Protein AF-0000000068878124 (afdb_homodimer)

InterPro domains:
  IPR001138 Zn(2)Cys(6) fungal-type DNA-binding domain [PF00172] (10-44)
  IPR001138 Zn(2)Cys(6) fungal-type DNA-binding domain [PS00463] (10-38)
  IPR001138 Zn(2)Cys(6) fungal-type DNA-binding domain [PS50048] (10-40)
  IPR001138 Zn(2)Cys(6) fungal-type DNA-binding domain [SM00066] (5-49)
  IPR001138 Zn(2)Cys(6) fungal-type DNA-binding domain [cd00067] (6-41)
  IPR007219 Xylanolytic transcriptional activator, regulatory domain [PF04082] (143-308)
  IPR007219 Xylanolytic transcriptional activator, regulatory domain [SM00906] (242-328)
  IPR036864 Zn(2)-C6 fungal-type DNA-binding domain superfamily [G3DSA:4.10.240.10] (4-53)
  IPR036864 Zn(2)-C6 fungal-type DNA-binding domain superfamily [SSF57701] (7-46)
  IPR050815 Transcription factor, fungi [PTHR47338] (10-544)

Nearest PDB structures (foldseek):
  3zpj-assembly1_A  TM=2.742E-01  e=6.594E+00  Thermococcus onnurineus NA1
  6zp4-assembly1_C  TM=2.688E-01  e=5.419E+00  Homo sapiens
  7sqc-assembly1_P3  TM=1.614E-01  e=4.453E+00  Chlamydomonas reinhardtii
  3zpj-assembly1_A  TM=2.747E-01  e=4.722E+00  Thermococcus onnurineus NA1
  5mk2-assembly1_A  TM=2.078E-01  e=2.146E+00  Homo sapiens

Sequence (1204 aa):
MSFPAKSKDVCSGCRARKKKCNGTRPACTPCLKRGGICVYTPPPTNVQLTFAGDGWFAAEDLDAVLTDVPGWPASGLASGQLPGNASVPPVAFTEAPSWFELGPDIVPMTETIQGLPTPENASPKSDSEPAVPSLDVILDLVDVFFERFYPNLPILHKRQLVSRLQACGADGISPALLFAVLTVAASGHPSAPIRANQTHWRSLARDALRKSLPTEEQPLQTLQAAVLLVFAALQQGDYPVTWMLLGEAWRKAAVIGYHQVDARDNETLVQYLGSVRGLDGPVQREECRRVVWAFFILDRGLCYPIGMVHAVDERCLVVHFPMSEDCFQGLLAEQTAVDGPALMYTNDLDRLIARVREHGRHAGACTMLHYVLLAYVLLGRVTEQVYMQDADEERPAALDALIEQLVQIRLLLPGCASDVSLAKPGDVPYVVWLSAVLSVSTIFLHHRALRCDDDAAVVAAQWPHAVRAARNTVQLLRDASRAGPASSFMLAHTTAALFVSTRVLIMEYLCPGAGHHHHQPSADARRDTALRSDLQVLAAFSMQAHSSLGLMGKRFLIGFKFHIRMREEDVRAGKDYGARGLLKRCGDWAVADDGQGIVIPEMSFPAKSKDVCSGCRARKKKCNGTRPACTPCLKRGGICVYTPPPTNVQLTFAGDGWFAAEDLDAVLTDVPGWPASGLASGQLPGNASVPPVAFTEAPSWFELGPDIVPMTETIQGLPTPENASPKSDSEPAVPSLDVILDLVDVFFERFYPNLPILHKRQLVSRLQACGADGISPALLFAVLTVAASGHPSAPIRANQTHWRSLARDALRKSLPTEEQPLQTLQAAVLLVFAALQQGDYPVTWMLLGEAWRKAAVIGYHQVDARDNETLVQYLGSVRGLDGPVQREECRRVVWAFFILDRGLCYPIGMVHAVDERCLVVHFPMSEDCFQGLLAEQTAVDGPALMYTNDLDRLIARVREHGRHAGACTMLHYVLLAYVLLGRVTEQVYMQDADEERPAALDALIEQLVQIRLLLPGCASDVSLAKPGDVPYVVWLSAVLSVSTIFLHHRALRCDDDAAVVAAQWPHAVRAARNTVQLLRDASRAGPASSFMLAHTTAALFVSTRVLIMEYLCPGAGHHHHQPSADARRDTALRSDLQVLAAFSMQAHSSLGLMGKRFLIGFKFHIRMREEDVRAGKDYGARGLLKRCGDWAVADDGQGIVIPE

Structure (mmCIF, N/CA/C/O backbone):
data_AF-0000000068878124-model_v1
#
loop_
_entity.id
_entity.type
_entity.pdbx_description
1 polymer 'MFS transporter, putative'
#
loop_
_atom_site.group_PDB
_atom_site.id
_atom_site.type_symbol
_atom_site.label_atom_id
_atom_site.label_alt_id
_atom_site.label_comp_id
_atom_site.label_asym_id
_atom_site.label_entity_id
_atom_site.label_seq_id
_atom_site.pdbx_PDB_ins_code
_atom_site.Cartn_x
_atom_site.Cartn_y
_atom_site.Cartn_z
_atom_site.occupancy
_atom_site.B_iso_or_equiv
_atom_site.auth_seq_id
_atom_site.auth_comp_id
_atom_site.auth_asym_id
_atom_site.auth_atom_id
_atom_site.pdbx_PDB_model_num
ATOM 1 N N . MET A 1 1 ? -62.312 4.527 -27 1 24.05 1 MET A N 1
ATOM 2 C CA . MET A 1 1 ? -62.062 5.422 -25.875 1 24.05 1 MET A CA 1
ATOM 3 C C . MET A 1 1 ? -61 4.836 -24.938 1 24.05 1 MET A C 1
ATOM 5 O O . MET A 1 1 ? -61.25 3.807 -24.312 1 24.05 1 MET A O 1
ATOM 9 N N . SER A 1 2 ? -59.844 4.816 -25.328 1 31.33 2 SER A N 1
ATOM 10 C CA . SER A 1 2 ? -58.781 4.078 -24.641 1 31.33 2 SER A CA 1
ATOM 11 C C . SER A 1 2 ? -58.594 4.539 -23.203 1 31.33 2 SER A C 1
ATOM 13 O O . SER A 1 2 ? -58.531 5.742 -22.938 1 31.33 2 SER A O 1
ATOM 15 N N . PHE A 1 3 ? -59.156 3.795 -22.266 1 38.03 3 PHE A N 1
ATOM 16 C CA . PHE A 1 3 ? -59.281 4.105 -20.859 1 38.03 3 PHE A CA 1
ATOM 17 C C . PHE A 1 3 ? -57.906 4.309 -20.234 1 38.03 3 PHE A C 1
ATOM 19 O O . PHE A 1 3 ? -56.938 3.584 -20.547 1 38.03 3 PHE A O 1
ATOM 26 N N . PRO A 1 4 ? -57.656 5.535 -19.703 1 47.31 4 PRO A N 1
ATOM 27 C CA . PRO A 1 4 ? -56.406 5.875 -19.031 1 47.31 4 PRO A CA 1
ATOM 28 C C . PRO A 1 4 ? -56.031 4.879 -17.953 1 47.31 4 PRO A C 1
ATOM 30 O O . PRO A 1 4 ? -56.906 4.285 -17.312 1 47.31 4 PRO A O 1
ATOM 33 N N . ALA A 1 5 ? -54.938 4.32 -18.031 1 50.12 5 ALA A N 1
ATOM 34 C CA . ALA A 1 5 ? -54.5 3.342 -17.047 1 50.12 5 ALA A CA 1
ATOM 35 C C . ALA A 1 5 ? -54.719 3.842 -15.625 1 50.12 5 ALA A C 1
ATOM 37 O O . ALA A 1 5 ? -54.75 5.051 -15.375 1 50.12 5 ALA A O 1
ATOM 38 N N . LYS A 1 6 ? -55.125 2.965 -14.711 1 53.81 6 LYS A N 1
ATOM 39 C CA . LYS A 1 6 ? -55.281 3.266 -13.289 1 53.81 6 LYS A CA 1
ATOM 40 C C . LYS A 1 6 ? -53.969 3.797 -12.719 1 53.81 6 LYS A C 1
ATOM 42 O O . LYS A 1 6 ? -52.875 3.486 -13.227 1 53.81 6 LYS A O 1
ATOM 47 N N . SER A 1 7 ? -53.875 4.68 -11.492 1 56.16 7 SER A N 1
ATOM 48 C CA . SER A 1 7 ? -52.75 5.406 -10.914 1 56.16 7 SER A CA 1
ATOM 49 C C . SER A 1 7 ? -51.625 4.457 -10.523 1 56.16 7 SER A C 1
ATOM 51 O O . SER A 1 7 ? -50.438 4.824 -10.57 1 56.16 7 SER A O 1
ATOM 53 N N . LYS A 1 8 ? -51.906 3.191 -10.195 1 58.09 8 LYS A N 1
ATOM 54 C CA . LYS A 1 8 ? -50.906 2.215 -9.719 1 58.09 8 LYS A CA 1
ATOM 55 C C . LYS A 1 8 ? -50.156 1.597 -10.883 1 58.09 8 LYS A C 1
ATOM 57 O O . LYS A 1 8 ? -49.062 1.047 -10.695 1 58.09 8 LYS A O 1
ATOM 62 N N . ASP A 1 9 ? -50.688 1.527 -12.062 1 64.38 9 ASP A N 1
ATOM 63 C CA . ASP A 1 9 ? -50.125 0.855 -13.234 1 64.38 9 ASP A CA 1
ATOM 64 C C . ASP A 1 9 ? -49.5 1.859 -14.195 1 64.38 9 ASP A C 1
ATOM 66 O O . ASP A 1 9 ? -49.312 1.567 -15.375 1 64.38 9 ASP A O 1
ATOM 70 N N . VAL A 1 10 ? -49.375 3.041 -13.773 1 70.94 10 VAL A N 1
ATOM 71 C CA . VAL A 1 10 ? -48.688 4.086 -14.555 1 70.94 10 VAL A CA 1
ATOM 72 C C . VAL A 1 10 ? -47.188 3.967 -14.398 1 70.94 10 VAL A C 1
ATOM 74 O O . VAL A 1 10 ? -46.688 3.842 -13.281 1 70.94 10 VAL A O 1
ATOM 77 N N . CYS A 1 11 ? -46.469 3.805 -15.555 1 66 11 CYS A N 1
ATOM 78 C CA . CYS A 1 11 ? -45.031 3.643 -15.531 1 66 11 CYS A CA 1
ATOM 79 C C . CYS A 1 11 ? -44.344 4.898 -15 1 66 11 CYS A C 1
ATOM 81 O O . CYS A 1 11 ? -44.906 5.996 -15.078 1 66 11 CYS A O 1
ATOM 83 N N . SER A 1 12 ? -43.219 4.875 -14.398 1 69.12 12 SER A N 1
ATOM 84 C CA . SER A 1 12 ? -42.5 6 -13.805 1 69.12 12 SER A CA 1
ATOM 85 C C . SER A 1 12 ? -42.125 7.051 -14.852 1 69.12 12 SER A C 1
ATOM 87 O O . SER A 1 12 ? -42.031 8.242 -14.547 1 69.12 12 SER A O 1
ATOM 89 N N . GLY A 1 13 ? -42.031 6.77 -16.062 1 68.94 13 GLY A N 1
ATOM 90 C CA . GLY A 1 13 ? -41.75 7.707 -17.156 1 68.94 13 GLY A CA 1
ATOM 91 C C . GLY A 1 13 ? -42.938 8.602 -17.469 1 68.94 13 GLY A C 1
ATOM 92 O O . GLY A 1 13 ? -42.781 9.82 -17.609 1 68.94 13 GLY A O 1
ATOM 93 N N . CYS A 1 14 ? -44 7.973 -17.547 1 71.69 14 CYS A N 1
ATOM 94 C CA . CYS A 1 14 ? -45.219 8.719 -17.844 1 71.69 14 CYS A CA 1
ATOM 95 C C . CYS A 1 14 ? -45.688 9.516 -16.625 1 71.69 14 CYS A C 1
ATOM 97 O O . CYS A 1 14 ? -46.188 10.625 -16.766 1 71.69 14 CYS A O 1
ATOM 99 N N . ARG A 1 15 ? -45.406 8.984 -15.43 1 70.56 15 ARG A N 1
ATOM 100 C CA . ARG A 1 15 ? -45.75 9.664 -14.18 1 70.56 15 ARG A CA 1
ATOM 101 C C . ARG A 1 15 ? -44.938 10.953 -14.023 1 70.56 15 ARG A C 1
ATOM 103 O O . ARG A 1 15 ? -45.5 11.984 -13.625 1 70.56 15 ARG A O 1
ATOM 110 N N . ALA A 1 16 ? -43.719 11.008 -14.422 1 65.38 16 ALA A N 1
ATOM 111 C CA . ALA A 1 16 ? -42.812 12.141 -14.289 1 65.38 16 ALA A CA 1
ATOM 112 C C . ALA A 1 16 ? -43.156 13.242 -15.289 1 65.38 16 ALA A C 1
ATOM 114 O O . ALA A 1 16 ? -42.969 14.43 -15.008 1 65.38 16 ALA A O 1
ATOM 115 N N . ARG A 1 17 ? -43.75 12.883 -16.328 1 69.06 17 ARG A N 1
ATOM 116 C CA . ARG A 1 17 ? -44.062 13.852 -17.375 1 69.06 17 ARG A CA 1
ATOM 117 C C . ARG A 1 17 ? -45.531 14.164 -17.422 1 69.06 17 ARG A C 1
ATOM 119 O O . ARG A 1 17 ? -46 14.891 -18.297 1 69.06 17 ARG A O 1
ATOM 126 N N . LYS A 1 18 ? -46.219 13.734 -16.453 1 69.25 18 LYS A N 1
ATOM 127 C CA . LYS A 1 18 ? -47.656 13.953 -16.297 1 69.25 18 LYS A CA 1
ATOM 128 C C . LYS A 1 18 ? -48.406 13.617 -17.578 1 69.25 18 LYS A C 1
ATOM 130 O O . LYS A 1 18 ? -49.281 14.352 -18 1 69.25 18 LYS A O 1
ATOM 135 N N . LYS A 1 19 ? -47.875 12.641 -18.297 1 71.69 19 LYS A N 1
ATOM 136 C CA . LYS A 1 19 ? -48.562 12.195 -19.5 1 71.69 19 LYS A CA 1
ATOM 137 C C . LYS A 1 19 ? -49.406 10.961 -19.219 1 71.69 19 LYS A C 1
ATOM 139 O O . LYS A 1 19 ? -49.125 10.211 -18.281 1 71.69 19 LYS A O 1
ATOM 144 N N . LYS A 1 20 ? -50.375 10.758 -19.938 1 72.25 20 LYS A N 1
ATOM 145 C CA . LYS A 1 20 ? -51.344 9.656 -19.797 1 72.25 20 LYS A CA 1
ATOM 146 C C . LYS A 1 20 ? -50.688 8.328 -20.188 1 72.25 20 LYS A C 1
ATOM 148 O O . LYS A 1 20 ? -50.406 8.109 -21.375 1 72.25 20 LYS A O 1
ATOM 153 N N . CYS A 1 21 ? -50.312 7.535 -19.234 1 68.31 21 CYS A N 1
ATOM 154 C CA . CYS A 1 21 ? -49.75 6.203 -19.422 1 68.31 21 CYS A CA 1
ATOM 155 C C . CYS A 1 21 ? -50.844 5.191 -19.766 1 68.31 21 CYS A C 1
ATOM 157 O O . CYS A 1 21 ? -51.969 5.266 -19.219 1 68.31 21 CYS A O 1
ATOM 159 N N . ASN A 1 22 ? -50.75 4.383 -20.75 1 72 22 ASN A N 1
ATOM 160 C CA . ASN A 1 22 ? -51.75 3.365 -21.094 1 72 22 ASN A CA 1
ATOM 161 C C . ASN A 1 22 ? -51.5 2.064 -20.328 1 72 22 ASN A C 1
ATOM 163 O O . ASN A 1 22 ? -52.188 1.07 -20.547 1 72 22 ASN A O 1
ATOM 167 N N . GLY A 1 23 ? -50.531 1.997 -19.406 1 65.31 23 GLY A N 1
ATOM 168 C CA . GLY A 1 23 ? -50.281 0.879 -18.5 1 65.31 23 GLY A CA 1
ATOM 169 C C . GLY A 1 23 ? -49.875 -0.389 -19.219 1 65.31 23 GLY A C 1
ATOM 170 O O . GLY A 1 23 ? -49.875 -1.474 -18.625 1 65.31 23 GLY A O 1
ATOM 171 N N . THR A 1 24 ? -49.656 -0.294 -20.547 1 71 24 THR A N 1
ATOM 172 C CA . THR A 1 24 ? -49.281 -1.515 -21.25 1 71 24 THR A CA 1
ATOM 173 C C . THR A 1 24 ? -47.875 -1.941 -20.906 1 71 24 THR A C 1
ATOM 175 O O . THR A 1 24 ? -46.969 -1.099 -20.734 1 71 24 THR A O 1
ATOM 178 N N . ARG A 1 25 ? -47.594 -3.227 -20.469 1 64.88 25 ARG A N 1
ATOM 179 C CA . ARG A 1 25 ? -46.312 -3.871 -20.203 1 64.88 25 ARG A CA 1
ATOM 180 C C . ARG A 1 25 ? -45.812 -4.602 -21.453 1 64.88 25 ARG A C 1
ATOM 182 O O . ARG A 1 25 ? -46.594 -5.113 -22.25 1 64.88 25 ARG A O 1
ATOM 189 N N . PRO A 1 26 ? -44.438 -4.617 -21.688 1 57.5 26 PRO A N 1
ATOM 190 C CA . PRO A 1 26 ? -43.438 -4.129 -20.75 1 57.5 26 PRO A CA 1
ATOM 191 C C . PRO A 1 26 ? -43.188 -2.625 -20.859 1 57.5 26 PRO A C 1
ATOM 193 O O . PRO A 1 26 ? -42.594 -2.023 -19.953 1 57.5 26 PRO A O 1
ATOM 196 N N . ALA A 1 27 ? -43.594 -1.981 -22 1 66.31 27 ALA A N 1
ATOM 197 C CA . ALA A 1 27 ? -43.469 -0.532 -22.141 1 66.31 27 ALA A CA 1
ATOM 198 C C . ALA A 1 27 ? -44.812 0.082 -22.562 1 66.31 27 ALA A C 1
ATOM 200 O O . ALA A 1 27 ? -45.5 -0.46 -23.438 1 66.31 27 ALA A O 1
ATOM 201 N N . CYS A 1 28 ? -45.094 1.079 -21.906 1 68.81 28 CYS A N 1
ATOM 202 C CA . CYS A 1 28 ? -46.344 1.742 -22.297 1 68.81 28 CYS A CA 1
ATOM 203 C C . CYS A 1 28 ? -46.156 2.465 -23.641 1 68.81 28 CYS A C 1
ATOM 205 O O . CYS A 1 28 ? -45.031 2.779 -24.031 1 68.81 28 CYS A O 1
ATOM 207 N N . THR A 1 29 ? -47.219 2.615 -24.469 1 72.12 29 THR A N 1
ATOM 208 C CA . THR A 1 29 ? -47.219 3.166 -25.812 1 72.12 29 THR A CA 1
ATOM 209 C C . THR A 1 29 ? -46.594 4.555 -25.828 1 72.12 29 THR A C 1
ATOM 211 O O . THR A 1 29 ? -45.812 4.883 -26.719 1 72.12 29 THR A O 1
ATOM 214 N N . PRO A 1 30 ? -46.875 5.395 -24.859 1 71.69 30 PRO A N 1
ATOM 215 C CA . PRO A 1 30 ? -46.188 6.695 -24.938 1 71.69 30 PRO A CA 1
ATOM 216 C C . PRO A 1 30 ? -44.688 6.609 -24.641 1 71.69 30 PRO A C 1
ATOM 218 O O . PRO A 1 30 ? -43.906 7.348 -25.234 1 71.69 30 PRO A O 1
ATOM 221 N N . CYS A 1 31 ? -44.312 5.82 -23.797 1 66.06 31 CYS A N 1
ATOM 222 C CA . CYS A 1 31 ? -42.906 5.617 -23.547 1 66.06 31 CYS A CA 1
ATOM 223 C C . CYS A 1 31 ? -42.219 4.918 -24.734 1 66.06 31 CYS A C 1
ATOM 225 O O . CYS A 1 31 ? -41.094 5.25 -25.094 1 66.06 31 CYS A O 1
ATOM 227 N N . LEU A 1 32 ? -42.812 4.039 -25.375 1 69.06 32 LEU A N 1
ATOM 228 C CA . LEU A 1 32 ? -42.344 3.363 -26.562 1 69.06 32 LEU A CA 1
ATOM 229 C C . LEU A 1 32 ? -42.188 4.344 -27.734 1 69.06 32 LEU A C 1
ATOM 231 O O . LEU A 1 32 ? -41.219 4.293 -28.484 1 69.06 32 LEU A O 1
ATOM 235 N N . LYS A 1 33 ? -43.188 5.137 -27.953 1 68.69 33 LYS A N 1
ATOM 236 C CA . LYS A 1 33 ? -43.125 6.094 -29.062 1 68.69 33 LYS A CA 1
ATOM 237 C C . LYS A 1 33 ? -42.031 7.121 -28.844 1 68.69 33 LYS A C 1
ATOM 239 O O . LYS A 1 33 ? -41.438 7.605 -29.812 1 68.69 33 LYS A O 1
ATOM 244 N N . ARG A 1 34 ? -41.75 7.367 -27.609 1 61.72 34 ARG A N 1
ATOM 245 C CA . ARG A 1 34 ? -40.75 8.398 -27.344 1 61.72 34 ARG A CA 1
ATOM 246 C C . ARG A 1 34 ? -39.406 7.777 -27.016 1 61.72 34 ARG A C 1
ATOM 248 O O . ARG A 1 34 ? -38.375 8.477 -27 1 61.72 34 ARG A O 1
ATOM 255 N N . GLY A 1 35 ? -39.094 6.492 -27.047 1 55.75 35 GLY A N 1
ATOM 256 C CA . GLY A 1 35 ? -37.906 5.707 -26.797 1 55.75 35 GLY A CA 1
ATOM 257 C C . GLY A 1 35 ? -37.406 5.828 -25.359 1 55.75 35 GLY A C 1
ATOM 258 O O . GLY A 1 35 ? -36.219 5.703 -25.109 1 55.75 35 GLY A O 1
ATOM 259 N N . GLY A 1 36 ? -38.281 6.16 -24.438 1 50.34 36 GLY A N 1
ATOM 260 C CA . GLY A 1 36 ? -37.875 6.375 -23.062 1 50.34 36 GLY A CA 1
ATOM 261 C C . GLY A 1 36 ? -38.062 5.145 -22.188 1 50.34 36 GLY A C 1
ATOM 262 O O . GLY A 1 36 ? -38.594 4.133 -22.641 1 50.34 36 GLY A O 1
ATOM 263 N N . ILE A 1 37 ? -37.469 5.129 -20.938 1 53.78 37 ILE A N 1
ATOM 264 C CA . ILE A 1 37 ? -37.5 4.008 -20 1 53.78 37 ILE A CA 1
ATOM 265 C C . ILE A 1 37 ? -38.844 3.963 -19.297 1 53.78 37 ILE A C 1
ATOM 267 O O . ILE A 1 37 ? -39.281 4.965 -18.719 1 53.78 37 ILE A O 1
ATOM 271 N N . CYS A 1 38 ? -39.625 2.895 -19.531 1 56.88 38 CYS A N 1
ATOM 272 C CA . CYS A 1 38 ? -40.906 2.537 -18.922 1 56.88 38 CYS A CA 1
ATOM 273 C C . CYS A 1 38 ? -40.688 1.574 -17.766 1 56.88 38 CYS A C 1
ATOM 275 O O . CYS A 1 38 ? -40.375 0.403 -17.969 1 56.88 38 CYS A O 1
ATOM 277 N N . VAL A 1 39 ? -40.469 2.041 -16.516 1 59.91 39 VAL A N 1
ATOM 278 C CA . VAL A 1 39 ? -40.25 1.175 -15.367 1 59.91 39 VAL A CA 1
ATOM 279 C C . VAL A 1 39 ? -41.469 1.205 -14.453 1 59.91 39 VAL A C 1
ATOM 281 O O . VAL A 1 39 ? -42.031 2.27 -14.203 1 59.91 39 VAL A O 1
ATOM 284 N N . TYR A 1 40 ? -41.938 -0.047 -14.094 1 51.84 40 TYR A N 1
ATOM 285 C CA . TYR A 1 40 ? -43.031 -0.219 -13.156 1 51.84 40 TYR A CA 1
ATOM 286 C C . TYR A 1 40 ? -42.531 -0.591 -11.773 1 51.84 40 TYR A C 1
ATOM 288 O O . TYR A 1 40 ? -41.594 -1.411 -11.641 1 51.84 40 TYR A O 1
ATOM 296 N N . THR A 1 41 ? -42.625 0.099 -10.594 1 42.09 41 THR A N 1
ATOM 297 C CA . THR A 1 41 ? -42.188 -0.102 -9.219 1 42.09 41 THR A CA 1
ATOM 298 C C . THR A 1 41 ? -42.906 -1.3 -8.594 1 42.09 41 THR A C 1
ATOM 300 O O . THR A 1 41 ? -44.125 -1.358 -8.578 1 42.09 41 THR A O 1
ATOM 303 N N . PRO A 1 42 ? -42.062 -2.527 -8.227 1 37.75 42 PRO A N 1
ATOM 304 C CA . PRO A 1 42 ? -42.75 -3.607 -7.516 1 37.75 42 PRO A CA 1
ATOM 305 C C . PRO A 1 42 ? -43.156 -3.211 -6.102 1 37.75 42 PRO A C 1
ATOM 307 O O . PRO A 1 42 ? -42.594 -2.293 -5.516 1 37.75 42 PRO A O 1
ATOM 310 N N . PRO A 1 43 ? -44.156 -3.895 -5.398 1 28.94 43 PRO A N 1
ATOM 311 C CA . PRO A 1 43 ? -44.656 -3.621 -4.047 1 28.94 43 PRO A CA 1
ATOM 312 C C . PRO A 1 43 ? -43.688 -4.031 -2.957 1 28.94 43 PRO A C 1
ATOM 314 O O . PRO A 1 43 ? -42.844 -4.922 -3.172 1 28.94 43 PRO A O 1
ATOM 317 N N . PRO A 1 44 ? -43.531 -3.316 -1.689 1 26.09 44 PRO A N 1
ATOM 318 C CA . PRO A 1 44 ? -42.688 -3.424 -0.491 1 26.09 44 PRO A CA 1
ATOM 319 C C . PRO A 1 44 ? -42.938 -4.723 0.274 1 26.09 44 PRO A C 1
ATOM 321 O O . PRO A 1 44 ? -44.031 -4.973 0.755 1 26.09 44 PRO A O 1
ATOM 324 N N . THR A 1 45 ? -42.531 -5.988 -0.03 1 22.41 45 THR A N 1
ATOM 325 C CA . THR A 1 45 ? -42.844 -7.109 0.846 1 22.41 45 THR A CA 1
ATOM 326 C C . THR A 1 45 ? -42.125 -6.965 2.188 1 22.41 45 THR A C 1
ATOM 328 O O . THR A 1 45 ? -40.906 -6.766 2.232 1 22.41 45 THR A O 1
ATOM 331 N N . ASN A 1 46 ? -42.781 -6.789 3.445 1 20.12 46 ASN A N 1
ATOM 332 C CA . ASN A 1 46 ? -42.625 -6.625 4.887 1 20.12 46 ASN A CA 1
ATOM 333 C C . ASN A 1 46 ? -41.969 -7.852 5.523 1 20.12 46 ASN A C 1
ATOM 335 O O . ASN A 1 46 ? -42.375 -8.273 6.613 1 20.12 46 ASN A O 1
ATOM 339 N N . VAL A 1 47 ? -41.281 -8.812 5.055 1 22.27 47 VAL A N 1
ATOM 340 C CA . VAL A 1 47 ? -41.094 -9.992 5.895 1 22.27 47 VAL A CA 1
ATOM 341 C C . VAL A 1 47 ? -40.188 -9.656 7.078 1 22.27 47 VAL A C 1
ATOM 343 O O . VAL A 1 47 ? -39.062 -9.219 6.891 1 22.27 47 VAL A O 1
ATOM 346 N N . GLN A 1 48 ? -40.719 -9.516 8.375 1 19.58 48 GLN A N 1
ATOM 347 C CA . GLN A 1 48 ? -40.344 -9.266 9.766 1 19.58 48 GLN A CA 1
ATOM 348 C C . GLN A 1 48 ? -39.375 -10.352 10.273 1 19.58 48 GLN A C 1
ATOM 350 O O . GLN A 1 48 ? -39.812 -11.477 10.523 1 19.58 48 GLN A O 1
ATOM 355 N N . LEU A 1 49 ? -38.188 -10.594 9.789 1 18.64 49 LEU A N 1
ATOM 356 C CA . LEU A 1 49 ? -37.438 -11.688 10.383 1 18.64 49 LEU A CA 1
ATOM 357 C C . LEU A 1 49 ? -37.094 -11.391 11.836 1 18.64 49 LEU A C 1
ATOM 359 O O . LEU A 1 49 ? -36.5 -10.344 12.148 1 18.64 49 LEU A O 1
ATOM 363 N N . THR A 1 50 ? -37.75 -11.953 12.867 1 18.7 50 THR A N 1
ATOM 364 C CA . THR A 1 50 ? -37.719 -11.938 14.328 1 18.7 50 THR A CA 1
ATOM 365 C C . THR A 1 50 ? -36.375 -12.461 14.836 1 18.7 50 THR A C 1
ATOM 367 O O . THR A 1 50 ? -36.031 -13.617 14.578 1 18.7 50 THR A O 1
ATOM 370 N N . PHE A 1 51 ? -35.344 -11.617 14.945 1 18.31 51 PHE A N 1
ATOM 371 C CA . PHE A 1 51 ? -34.031 -11.883 15.5 1 18.31 51 PHE A CA 1
ATOM 372 C C . PHE A 1 51 ? -34.125 -12.312 16.953 1 18.31 51 PHE A C 1
ATOM 374 O O . PHE A 1 51 ? -34.781 -11.633 17.766 1 18.31 51 PHE A O 1
ATOM 381 N N . ALA A 1 52 ? -34 -13.617 17.328 1 18.92 52 ALA A N 1
ATOM 382 C CA . ALA A 1 52 ? -34 -14.297 18.625 1 18.92 52 ALA A CA 1
ATOM 383 C C . ALA A 1 52 ? -32.938 -13.703 19.547 1 18.92 52 ALA A C 1
ATOM 385 O O . ALA A 1 52 ? -31.766 -13.641 19.172 1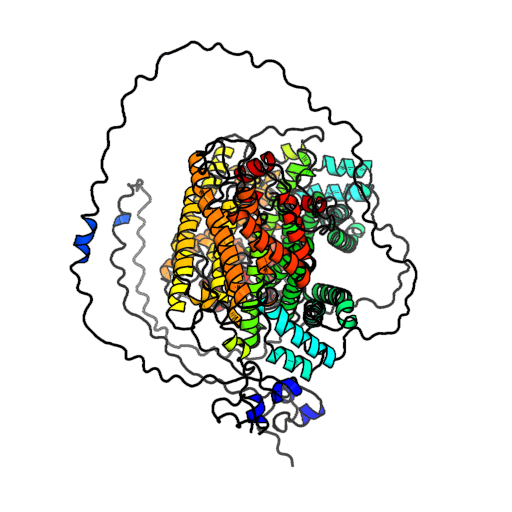 18.92 52 ALA A O 1
ATOM 386 N N . GLY A 1 53 ? -33.188 -12.844 20.672 1 17.09 53 GLY A N 1
ATOM 387 C CA . GLY A 1 53 ? -32.719 -11.922 21.688 1 17.09 53 GLY A CA 1
ATOM 388 C C . GLY A 1 53 ? -31.656 -12.508 22.594 1 17.09 53 GLY A C 1
ATOM 389 O O . GLY A 1 53 ? -30.484 -12.125 22.516 1 17.09 53 GLY A O 1
ATOM 390 N N . ASP A 1 54 ? -31.891 -12.781 24.031 1 18.89 54 ASP A N 1
ATOM 391 C CA . ASP A 1 54 ? -31.547 -12.211 25.328 1 18.89 54 ASP A CA 1
ATOM 392 C C . ASP A 1 54 ? -30.391 -12.961 25.984 1 18.89 54 ASP A C 1
ATOM 394 O O . ASP A 1 54 ? -29.531 -12.359 26.625 1 18.89 54 ASP A O 1
ATOM 398 N N . GLY A 1 55 ? -30.422 -14.273 26.484 1 18.06 55 GLY A N 1
ATOM 399 C CA . GLY A 1 55 ? -30.344 -14.641 27.891 1 18.06 55 GLY A CA 1
ATOM 400 C C . GLY A 1 55 ? -28.922 -14.734 28.406 1 18.06 55 GLY A C 1
ATOM 401 O O . GLY A 1 55 ? -28.641 -14.406 29.562 1 18.06 55 GLY A O 1
ATOM 402 N N . TRP A 1 56 ? -27.906 -15.523 27.969 1 18.97 56 TRP A N 1
ATOM 403 C CA . TRP A 1 56 ? -27.328 -16.406 28.969 1 18.97 56 TRP A CA 1
ATOM 404 C C . TRP A 1 56 ? -26.172 -15.727 29.703 1 18.97 56 TRP A C 1
ATOM 406 O O . TRP A 1 56 ? -25.828 -16.109 30.812 1 18.97 56 TRP A O 1
ATOM 416 N N . PHE A 1 57 ? -25.203 -14.859 29.078 1 18.3 57 PHE A N 1
ATOM 417 C CA . PHE A 1 57 ? -23.891 -15.031 29.688 1 18.3 57 PHE A CA 1
ATOM 418 C C . PHE A 1 57 ? -23.75 -14.164 30.922 1 18.3 57 PHE A C 1
ATOM 420 O O . PHE A 1 57 ? -24.078 -12.977 30.906 1 18.3 57 PHE A O 1
ATOM 427 N N . ALA A 1 58 ? -23.719 -14.703 32.219 1 18.77 58 ALA A N 1
ATOM 428 C CA . ALA A 1 58 ? -23.609 -14.289 33.625 1 18.77 58 ALA A CA 1
ATOM 429 C C . ALA A 1 58 ? -22.297 -13.547 33.844 1 18.77 58 ALA A C 1
ATOM 431 O O . ALA A 1 58 ? -21.219 -14.016 33.469 1 18.77 58 ALA A O 1
ATOM 432 N N . ALA A 1 59 ? -22.234 -12.164 34.125 1 19.72 59 ALA A N 1
ATOM 433 C CA . ALA A 1 59 ? -21.391 -11.008 34.438 1 19.72 59 ALA A CA 1
ATOM 434 C C . ALA A 1 59 ? -20.547 -11.25 35.688 1 19.72 59 ALA A C 1
ATOM 436 O O . ALA A 1 59 ? -19.859 -10.352 36.156 1 19.72 59 ALA A O 1
ATOM 437 N N . GLU A 1 60 ? -20.625 -12.32 36.438 1 20.84 60 GLU A N 1
ATOM 438 C CA . GLU A 1 60 ? -20.25 -12.211 37.844 1 20.84 60 GLU A CA 1
ATOM 439 C C . GLU A 1 60 ? -18.766 -11.859 37.969 1 20.84 60 GLU A C 1
ATOM 441 O O . GLU A 1 60 ? -18.406 -11.023 38.812 1 20.84 60 GLU A O 1
ATOM 446 N N . ASP A 1 61 ? -17.766 -12.625 37.5 1 20.56 61 ASP A N 1
ATOM 447 C CA . ASP A 1 61 ? -16.609 -12.867 38.344 1 20.56 61 ASP A CA 1
ATOM 448 C C . ASP A 1 61 ? -15.547 -11.789 38.156 1 20.56 61 ASP A C 1
ATOM 450 O O . ASP A 1 61 ? -14.391 -11.977 38.531 1 20.56 61 ASP A O 1
ATOM 454 N N . LEU A 1 62 ? -15.852 -10.727 37.344 1 18.56 62 LEU A N 1
ATOM 455 C CA . LEU A 1 62 ? -14.68 -9.938 36.969 1 18.56 62 LEU A CA 1
ATOM 456 C C . LEU A 1 62 ? -14.227 -9.062 38.156 1 18.56 62 LEU A C 1
ATOM 458 O O . LEU A 1 62 ? -13.297 -8.273 38 1 18.56 62 LEU A O 1
ATOM 462 N N . ASP A 1 63 ? -14.867 -8.953 39.281 1 20.59 63 ASP A N 1
ATOM 463 C CA . ASP A 1 63 ? -14.742 -7.867 40.25 1 20.59 63 ASP A CA 1
ATOM 464 C C . ASP A 1 63 ? -13.344 -7.852 40.875 1 20.59 63 ASP A C 1
ATOM 466 O O . ASP A 1 63 ? -12.883 -6.809 41.344 1 20.59 63 ASP A O 1
ATOM 470 N N . ALA A 1 64 ? -12.711 -9.008 41.156 1 21.19 64 ALA A N 1
ATOM 471 C CA . ALA A 1 64 ? -11.875 -9.07 42.344 1 21.19 64 ALA A CA 1
ATOM 472 C C . ALA A 1 64 ? -10.594 -8.258 42.156 1 21.19 64 ALA A C 1
ATOM 474 O O . ALA A 1 64 ? -10.078 -7.691 43.125 1 21.19 64 ALA A O 1
ATOM 475 N N . VAL A 1 65 ? -9.922 -8.375 41 1 20.83 65 VAL A N 1
ATOM 476 C CA . VAL A 1 65 ? -8.484 -8.227 41.219 1 20.83 65 VAL A CA 1
ATOM 477 C C . VAL A 1 65 ? -8.117 -6.746 41.25 1 20.83 65 VAL A C 1
ATOM 479 O O . VAL A 1 65 ? -6.938 -6.395 41.281 1 20.83 65 VAL A O 1
ATOM 482 N N . LEU A 1 66 ? -9.117 -5.746 41.031 1 20.09 66 LEU A N 1
ATOM 483 C CA . LEU A 1 66 ? -8.688 -4.355 40.906 1 20.09 66 LEU A CA 1
ATOM 484 C C . LEU A 1 66 ? -8.172 -3.828 42.25 1 20.09 66 LEU A C 1
ATOM 486 O O . LEU A 1 66 ? -7.98 -2.621 42.406 1 20.09 66 LEU A O 1
ATOM 490 N N . THR A 1 67 ? -8.055 -4.645 43.281 1 19.31 67 THR A N 1
ATOM 491 C CA . THR A 1 67 ? -8.062 -3.98 44.594 1 19.31 67 THR A CA 1
ATOM 492 C C . THR A 1 67 ? -6.852 -3.064 44.719 1 19.31 67 THR A C 1
ATOM 494 O O . THR A 1 67 ? -6.969 -1.955 45.25 1 19.31 67 THR A O 1
ATOM 497 N N . ASP A 1 68 ? -5.566 -3.572 44.656 1 20.78 68 ASP A N 1
ATOM 498 C CA . ASP A 1 68 ? -4.672 -3.166 45.75 1 20.78 68 ASP A CA 1
ATOM 499 C C . ASP A 1 68 ? -3.951 -1.863 45.406 1 20.78 68 ASP A C 1
ATOM 501 O O . ASP A 1 68 ? -2.752 -1.726 45.625 1 20.78 68 ASP A O 1
ATOM 505 N N . VAL A 1 69 ? -4.355 -1.115 44.281 1 19.48 69 VAL A N 1
ATOM 506 C CA . VAL A 1 69 ? -3.357 -0.067 44.094 1 19.48 69 VAL A CA 1
ATOM 507 C C . VAL A 1 69 ? -3.439 0.93 45.25 1 19.48 69 VAL A C 1
ATOM 509 O O . VAL A 1 69 ? -4.527 1.396 45.594 1 19.48 69 VAL A O 1
ATOM 512 N N . PRO A 1 70 ? -2.383 1.214 46 1 19.95 70 PRO A N 1
ATOM 513 C CA . PRO A 1 70 ? -2.242 2.008 47.219 1 19.95 70 PRO A CA 1
ATOM 514 C C . PRO A 1 70 ? -2.775 3.432 47.062 1 19.95 70 PRO A C 1
ATOM 516 O O . PRO A 1 70 ? -2.898 3.928 45.938 1 19.95 70 PRO A O 1
ATOM 519 N N . GLY A 1 71 ? -3.154 4.188 48.188 1 18.97 71 GLY A N 1
ATOM 520 C CA . GLY A 1 71 ? -3.945 5.242 48.781 1 18.97 71 GLY A CA 1
ATOM 521 C C . GLY A 1 71 ? -3.457 6.637 48.438 1 18.97 71 GLY A C 1
ATOM 522 O O . GLY A 1 71 ? -2.326 7.004 48.75 1 18.97 71 GLY A O 1
ATOM 523 N N . TRP A 1 72 ? -3.662 7.172 47.219 1 17.62 72 TRP A N 1
ATOM 524 C CA . TRP A 1 72 ? -3.357 8.594 47.094 1 17.62 72 TRP A CA 1
ATOM 525 C C . TRP A 1 72 ? -4.059 9.398 48.188 1 17.62 72 TRP A C 1
ATOM 527 O O . TRP A 1 72 ? -5.172 9.062 48.594 1 17.62 72 TRP A O 1
ATOM 537 N N . PRO A 1 73 ? -3.441 10.391 48.906 1 17.81 73 PRO A N 1
ATOM 538 C CA . PRO A 1 73 ? -3.918 11.18 50.031 1 17.81 73 PRO A CA 1
ATOM 539 C C . PRO A 1 73 ? -5.121 12.055 49.688 1 17.81 73 PRO A C 1
ATOM 541 O O . PRO A 1 73 ? -5.219 12.555 48.562 1 17.81 73 PRO A O 1
ATOM 544 N N . ALA A 1 74 ? -6.359 11.898 50.344 1 18.16 74 ALA A N 1
ATOM 545 C CA . ALA A 1 74 ? -7.754 12.305 50.469 1 18.16 74 ALA A CA 1
ATOM 546 C C . ALA A 1 74 ? -7.859 13.766 50.906 1 18.16 74 ALA A C 1
ATOM 548 O O . ALA A 1 74 ? -8.93 14.227 51.281 1 18.16 74 ALA A O 1
ATOM 549 N N . SER A 1 75 ? -6.875 14.695 50.781 1 18.11 75 SER A N 1
ATOM 550 C CA . SER A 1 75 ? -7.16 15.773 51.719 1 18.11 75 SER A CA 1
ATOM 551 C C . SER A 1 75 ? -8.562 16.328 51.5 1 18.11 75 SER A C 1
ATOM 553 O O . SER A 1 75 ? -9.211 16.031 50.5 1 18.11 75 SER A O 1
ATOM 555 N N . GLY A 1 76 ? -8.875 17.766 51.625 1 17.7 76 GLY A N 1
ATOM 556 C CA . GLY A 1 76 ? -9.633 18.719 52.406 1 17.7 76 GLY A CA 1
ATOM 557 C C . GLY A 1 76 ? -10.883 19.203 51.688 1 17.7 76 GLY A C 1
ATOM 558 O O . GLY A 1 76 ? -11.547 20.141 52.188 1 17.7 76 GLY A O 1
ATOM 559 N N . LEU A 1 77 ? -11.023 19.125 50.344 1 17.88 77 LEU A N 1
ATOM 560 C CA . LEU A 1 77 ? -11.953 20.172 49.938 1 17.88 77 LEU A CA 1
ATOM 561 C C . LEU A 1 77 ? -13.336 19.922 50.562 1 17.88 77 LEU A C 1
ATOM 563 O O . LEU A 1 77 ? -13.703 18.781 50.812 1 17.88 77 LEU A O 1
ATOM 567 N N . ALA A 1 78 ? -14.203 21.078 50.812 1 19.31 78 ALA A N 1
ATOM 568 C CA . ALA A 1 78 ? -15.297 21.609 51.625 1 19.31 78 ALA A CA 1
ATOM 569 C C . ALA A 1 78 ? -16.641 21 51.188 1 19.31 78 ALA A C 1
ATOM 571 O O . ALA A 1 78 ? -16.844 20.688 50.031 1 19.31 78 ALA A O 1
ATOM 572 N N . SER A 1 79 ? -17.453 20.484 52.062 1 19.39 79 SER A N 1
ATOM 573 C CA . SER A 1 79 ? -18.656 19.703 52.344 1 19.39 79 SER A CA 1
ATOM 574 C C . SER A 1 79 ? -19.906 20.438 51.875 1 19.39 79 SER A C 1
ATOM 576 O O . SER A 1 79 ? -21 20.219 52.375 1 19.39 79 SER A O 1
ATOM 578 N N . GLY A 1 80 ? -19.891 21.5 50.969 1 18.89 80 GLY A N 1
ATOM 579 C CA . GLY A 1 80 ? -21.141 22.266 51.094 1 18.89 80 GLY A CA 1
ATOM 580 C C . GLY A 1 80 ? -22.375 21.438 50.781 1 18.89 80 GLY A C 1
ATOM 581 O O . GLY A 1 80 ? -22.281 20.422 50.094 1 18.89 80 GLY A O 1
ATOM 582 N N . GLN A 1 81 ? -23.5 21.656 51.531 1 18.44 81 GLN A N 1
ATOM 583 C CA . GLN A 1 81 ? -24.812 21.062 51.812 1 18.44 81 GLN A CA 1
ATOM 584 C C . GLN A 1 81 ? -25.734 21.125 50.625 1 18.44 81 GLN A C 1
ATOM 586 O O . GLN A 1 81 ? -26.094 22.219 50.156 1 18.44 81 GLN A O 1
ATOM 591 N N . LEU A 1 82 ? -25.469 20.266 49.625 1 17.91 82 LEU A N 1
ATOM 592 C CA . LEU A 1 82 ? -26.406 20.266 48.5 1 17.91 82 LEU A CA 1
ATOM 593 C C . LEU A 1 82 ? -27.828 20.047 48.969 1 17.91 82 LEU A C 1
ATOM 595 O O . LEU A 1 82 ? -28.109 19.094 49.719 1 17.91 82 LEU A O 1
ATOM 599 N N . PRO A 1 83 ? -28.672 21.125 49.062 1 19.69 83 PRO A N 1
ATOM 600 C CA . PRO A 1 83 ? -30.062 21.047 49.5 1 19.69 83 PRO A CA 1
ATOM 601 C C . PRO A 1 83 ? -30.859 20 48.719 1 19.69 83 PRO A C 1
ATOM 603 O O . PRO A 1 83 ? -30.453 19.578 47.656 1 19.69 83 PRO A O 1
ATOM 606 N N . GLY A 1 84 ? -31.953 19.484 49.375 1 19.03 84 GLY A N 1
ATOM 607 C CA . GLY A 1 84 ? -32.938 18.406 49.281 1 19.03 84 GLY A CA 1
ATOM 608 C C . GLY A 1 84 ? -33.875 18.547 48.094 1 19.03 84 GLY A C 1
ATOM 609 O O . GLY A 1 84 ? -35.094 18.391 48.25 1 19.03 84 GLY A O 1
ATOM 610 N N . ASN A 1 85 ? -33.312 18.859 46.875 1 17.02 85 ASN A N 1
ATOM 611 C CA . ASN A 1 85 ? -34.25 19.25 45.812 1 17.02 85 ASN A CA 1
ATOM 612 C C . ASN A 1 85 ? -35.375 18.219 45.656 1 17.02 85 ASN A C 1
ATOM 614 O O . ASN A 1 85 ? -35.156 17.031 45.844 1 17.02 85 ASN A O 1
ATOM 618 N N . ALA A 1 86 ? -36.656 18.75 45.375 1 17.97 86 ALA A N 1
ATOM 619 C CA . ALA A 1 86 ? -38.094 18.438 45.281 1 17.97 86 ALA A CA 1
ATOM 620 C C . ALA A 1 86 ? -38.344 17.359 44.25 1 17.97 86 ALA A C 1
ATOM 622 O O . ALA A 1 86 ? -37.562 17.188 43.312 1 17.97 86 ALA A O 1
ATOM 623 N N . SER A 1 87 ? -39.438 16.625 44.344 1 18.95 87 SER A N 1
ATOM 624 C CA . SER A 1 87 ? -40.125 15.406 44 1 18.95 87 SER A CA 1
ATOM 625 C C . SER A 1 87 ? -40.625 15.469 42.531 1 18.95 87 SER A C 1
ATOM 627 O O . SER A 1 87 ? -41.375 14.594 42.094 1 18.95 87 SER A O 1
ATOM 629 N N . VAL A 1 88 ? -40 16.281 41.594 1 19.84 88 VAL A N 1
ATOM 630 C CA . VAL A 1 88 ? -40.938 16.562 40.5 1 19.84 88 VAL A CA 1
ATOM 631 C C . VAL A 1 88 ? -41.375 15.258 39.844 1 19.84 88 VAL A C 1
ATOM 633 O O . VAL A 1 88 ? -40.562 14.352 39.656 1 19.84 88 VAL A O 1
ATOM 636 N N . PRO A 1 89 ? -42.719 15.07 39.656 1 19.62 89 PRO A N 1
ATOM 637 C CA . PRO A 1 89 ? -43.562 13.906 39.344 1 19.62 89 PRO A CA 1
ATOM 638 C C . PRO A 1 89 ? -43.25 13.312 37.969 1 19.62 89 PRO A C 1
ATOM 640 O O . PRO A 1 89 ? -42.688 13.984 37.125 1 19.62 89 PRO A O 1
ATOM 643 N N . PRO A 1 90 ? -43.5 12.023 37.781 1 20.28 90 PRO A N 1
ATOM 644 C CA . PRO A 1 90 ? -43.219 11.016 36.75 1 20.28 90 PRO A CA 1
ATOM 645 C C . PRO A 1 90 ? -43.875 11.336 35.406 1 20.28 90 PRO A C 1
ATOM 647 O O . PRO A 1 90 ? -45.094 11.32 35.281 1 20.28 90 PRO A O 1
ATOM 650 N N . VAL A 1 91 ? -43.625 12.625 34.844 1 19.44 91 VAL A N 1
ATOM 651 C CA . VAL A 1 91 ? -44.531 12.953 33.781 1 19.44 91 VAL A CA 1
ATOM 652 C C . VAL A 1 91 ? -44.5 11.859 32.719 1 19.44 91 VAL A C 1
ATOM 654 O O . VAL A 1 91 ? -43.438 11.367 32.344 1 19.44 91 VAL A O 1
ATOM 657 N N . ALA A 1 92 ? -45.719 11.305 32.375 1 19.56 92 ALA A N 1
ATOM 658 C CA . ALA A 1 92 ? -46.25 10.188 31.609 1 19.56 92 ALA A CA 1
ATOM 659 C C . ALA A 1 92 ? -45.969 10.359 30.125 1 19.56 92 ALA A C 1
ATOM 661 O O . ALA A 1 92 ? -46.438 11.312 29.484 1 19.56 92 ALA A O 1
ATOM 662 N N . PHE A 1 93 ? -44.719 10.125 29.688 1 18.31 93 PHE A N 1
ATOM 663 C CA . PHE A 1 93 ? -44.156 10.406 28.359 1 18.31 93 PHE A CA 1
ATOM 664 C C . PHE A 1 93 ? -44.969 9.688 27.297 1 18.31 93 PHE A C 1
ATOM 666 O O . PHE A 1 93 ? -44.812 8.484 27.078 1 18.31 93 PHE A O 1
ATOM 673 N N . THR A 1 94 ? -46.312 10.07 27.234 1 18.2 94 THR A N 1
ATOM 674 C CA . THR A 1 94 ? -47.188 9.273 26.406 1 18.2 94 THR A CA 1
ATOM 675 C C . THR A 1 94 ? -46.688 9.227 24.969 1 18.2 94 THR A C 1
ATOM 677 O O . THR A 1 94 ? -46.562 8.141 24.391 1 18.2 94 THR A O 1
ATOM 680 N N . GLU A 1 95 ? -47.25 10.125 24.078 1 17.98 95 GLU A N 1
ATOM 681 C CA . GLU A 1 95 ? -47.812 9.867 22.75 1 17.98 95 GLU A CA 1
ATOM 682 C C . GLU A 1 95 ? -46.75 9.906 21.672 1 17.98 95 GLU A C 1
ATOM 684 O O . GLU A 1 95 ? -45.938 10.82 21.641 1 17.98 95 GLU A O 1
ATOM 689 N N . ALA A 1 96 ? -46.438 8.789 21.047 1 20.88 96 ALA A N 1
ATOM 690 C CA . ALA A 1 96 ? -45.406 8.359 20.125 1 20.88 96 ALA A CA 1
ATOM 691 C C . ALA A 1 96 ? -45.469 9.125 18.812 1 20.88 96 ALA A C 1
ATOM 693 O O . ALA A 1 96 ? -46.406 8.914 18.016 1 20.88 96 ALA A O 1
ATOM 694 N N . PRO A 1 97 ? -45.312 10.523 18.703 1 17.92 97 PRO A N 1
ATOM 695 C CA . PRO A 1 97 ? -45.812 11.117 17.453 1 17.92 97 PRO A CA 1
ATOM 696 C C . PRO A 1 97 ? -45.156 10.516 16.219 1 17.92 97 PRO A C 1
ATOM 698 O O . PRO A 1 97 ? -44.031 10.023 16.297 1 17.92 97 PRO A O 1
ATOM 701 N N . SER A 1 98 ? -45.875 10.18 15.023 1 20.62 98 SER A N 1
ATOM 702 C CA . SER A 1 98 ? -45.875 9.484 13.742 1 20.62 98 SER A CA 1
ATOM 703 C C . SER A 1 98 ? -45 10.211 12.727 1 20.62 98 SER A C 1
ATOM 705 O O . SER A 1 98 ? -45.156 10.031 11.516 1 20.62 98 SER A O 1
ATOM 707 N N . TRP A 1 99 ? -44.062 10.977 13.164 1 18.31 99 TRP A N 1
ATOM 708 C CA . TRP A 1 99 ? -43.594 12.023 12.25 1 18.31 99 TRP A CA 1
ATOM 709 C C . TRP A 1 99 ? -42.969 11.406 11.008 1 18.31 99 TRP A C 1
ATOM 711 O O . TRP A 1 99 ? -42.281 12.102 10.242 1 18.31 99 TRP A O 1
ATOM 721 N N . PHE A 1 100 ? -43.031 10.086 10.719 1 20.28 100 PHE A N 1
ATOM 722 C CA . PHE A 1 100 ? -42.094 9.438 9.812 1 20.28 100 PHE A CA 1
ATOM 723 C C . PHE A 1 100 ? -42.25 10 8.398 1 20.28 100 PHE A C 1
ATOM 725 O O . PHE A 1 100 ? -41.562 9.539 7.48 1 20.28 100 PHE A O 1
ATOM 732 N N . GLU A 1 101 ? -43.219 10.852 8.062 1 20.09 101 GLU A N 1
ATOM 733 C CA . GLU A 1 101 ? -43.656 10.844 6.668 1 20.09 101 GLU A CA 1
ATOM 734 C C . GLU A 1 101 ? -42.688 11.617 5.789 1 20.09 101 GLU A C 1
ATOM 736 O O . GLU A 1 101 ? -42.875 12.812 5.543 1 20.09 101 GLU A O 1
ATOM 741 N N . LEU A 1 102 ? -41.5 11.695 6.09 1 19.77 102 LEU A N 1
ATOM 742 C CA . LEU A 1 102 ? -40.781 12.719 5.348 1 19.77 102 LEU A CA 1
ATOM 743 C C . LEU A 1 102 ? -40.844 12.445 3.848 1 19.77 102 LEU A C 1
ATOM 745 O O . LEU A 1 102 ? -40.625 11.312 3.406 1 19.77 102 LEU A O 1
ATOM 749 N N . GLY A 1 103 ? -41.531 13.242 3.107 1 19.88 103 GLY A N 1
ATOM 750 C CA . GLY A 1 103 ? -41.906 13.219 1.701 1 19.88 103 GLY A CA 1
ATOM 751 C C . GLY A 1 103 ? -40.688 13.156 0.771 1 19.88 103 GLY A C 1
ATOM 752 O O . GLY A 1 103 ? -39.562 13.391 1.193 1 19.88 103 GLY A O 1
ATOM 753 N N . PRO A 1 104 ? -40.938 12.812 -0.588 1 22.75 104 PRO A N 1
ATOM 754 C CA . PRO A 1 104 ? -40.219 12.219 -1.724 1 22.75 104 PRO A CA 1
ATOM 755 C C . PRO A 1 104 ? -39.188 13.164 -2.34 1 22.75 104 PRO A C 1
ATOM 757 O O . PRO A 1 104 ? -38.312 12.727 -3.111 1 22.75 104 PRO A O 1
ATOM 760 N N . ASP A 1 105 ? -39.375 14.484 -2.266 1 21.02 105 ASP A N 1
ATOM 761 C CA . ASP A 1 105 ? -39 15.367 -3.365 1 21.02 105 ASP A CA 1
ATOM 762 C C . ASP A 1 105 ? -37.5 15.648 -3.336 1 21.02 105 ASP A C 1
ATOM 764 O O . ASP A 1 105 ? -37.062 16.766 -3.031 1 21.02 105 ASP A O 1
ATOM 768 N N . ILE A 1 106 ? -36.781 14.844 -2.762 1 22.3 106 ILE A N 1
ATOM 769 C CA . ILE A 1 106 ? -35.469 15.383 -2.529 1 22.3 106 ILE A CA 1
ATOM 770 C C . ILE A 1 106 ? -34.75 15.586 -3.863 1 22.3 106 ILE A C 1
ATOM 772 O O . ILE A 1 106 ? -34.562 14.633 -4.629 1 22.3 106 ILE A O 1
ATOM 776 N N . VAL A 1 107 ? -34.844 16.781 -4.422 1 21.38 107 VAL A N 1
ATOM 777 C CA . VAL A 1 107 ? -34.281 17.281 -5.672 1 21.38 107 VAL A CA 1
ATOM 778 C C . VAL A 1 107 ? -32.781 16.953 -5.738 1 21.38 107 VAL A C 1
ATOM 780 O O . VAL A 1 107 ? -32.031 17.266 -4.816 1 21.38 107 VAL A O 1
ATOM 783 N N . PRO A 1 108 ? -32.5 15.961 -6.387 1 22.2 108 PRO A N 1
ATOM 784 C CA . PRO A 1 108 ? -31.109 15.469 -6.566 1 22.2 108 PRO A CA 1
ATOM 785 C C . PRO A 1 108 ? -30.156 16.562 -7.035 1 22.2 108 PRO A C 1
ATOM 787 O O . PRO A 1 108 ? -30.469 17.297 -7.969 1 22.2 108 PRO A O 1
ATOM 790 N N . MET A 1 109 ? -29.656 17.328 -6.195 1 20.55 109 MET A N 1
ATOM 791 C CA . MET A 1 109 ? -28.75 18.391 -6.609 1 20.55 109 MET A CA 1
ATOM 792 C C . MET A 1 109 ? -27.766 17.891 -7.664 1 20.55 109 MET A C 1
ATOM 794 O O . MET A 1 109 ? -26.781 17.219 -7.34 1 20.55 109 MET A O 1
ATOM 798 N N . THR A 1 110 ? -28.234 17.281 -8.789 1 21.58 110 THR A N 1
ATOM 799 C CA . THR A 1 110 ? -27.484 16.938 -9.984 1 21.58 110 THR A CA 1
ATOM 800 C C . THR A 1 110 ? -26.734 18.156 -10.531 1 21.58 110 THR A C 1
ATOM 802 O O . THR A 1 110 ? -26.734 18.406 -11.742 1 21.58 110 THR A O 1
ATOM 805 N N . GLU A 1 111 ? -26.703 19.219 -9.914 1 20.91 111 GLU A N 1
ATOM 806 C CA . GLU A 1 111 ? -26.109 20.234 -10.766 1 20.91 111 GLU A CA 1
ATOM 807 C C . GLU A 1 111 ? -24.828 19.719 -11.422 1 20.91 111 GLU A C 1
ATOM 809 O O . GLU A 1 111 ? -24 19.078 -10.758 1 20.91 111 GLU A O 1
ATOM 814 N N . THR A 1 112 ? -24.938 19.594 -12.719 1 22.02 112 THR A N 1
ATOM 815 C CA . THR A 1 112 ? -24 19.422 -13.828 1 22.02 112 THR A CA 1
ATOM 816 C C . THR A 1 112 ? -22.766 20.297 -13.625 1 22.02 112 THR A C 1
ATOM 818 O O . THR A 1 112 ? -22.844 21.531 -13.734 1 22.02 112 THR A O 1
ATOM 821 N N . ILE A 1 113 ? -22.172 20.328 -12.602 1 21.03 113 ILE A N 1
ATOM 822 C CA . ILE A 1 113 ? -20.984 21.172 -12.758 1 21.03 113 ILE A CA 1
ATOM 823 C C . ILE A 1 113 ? -20.391 20.969 -14.148 1 21.03 113 ILE A C 1
ATOM 825 O O . ILE A 1 113 ? -19.938 19.875 -14.484 1 21.03 113 ILE A O 1
ATOM 829 N N . GLN A 1 114 ? -21.062 21.562 -15.227 1 22.91 114 GLN A N 1
ATOM 830 C CA . GLN A 1 114 ? -20.625 21.844 -16.594 1 22.91 114 GLN A CA 1
ATOM 831 C C . GLN A 1 114 ? -19.094 21.891 -16.688 1 22.91 114 GLN A C 1
ATOM 833 O O . GLN A 1 114 ? -18.438 22.531 -15.867 1 22.91 114 GLN A O 1
ATOM 838 N N . GLY A 1 115 ? -18.531 20.891 -17.172 1 21.02 115 GLY A N 1
ATOM 839 C CA . GLY A 1 115 ? -17.156 20.922 -17.656 1 21.02 115 GLY A CA 1
ATOM 840 C C . GLY A 1 115 ? -16.781 22.25 -18.297 1 21.02 115 GLY A C 1
ATOM 841 O O . GLY A 1 115 ? -17.641 22.922 -18.891 1 21.02 115 GLY A O 1
ATOM 842 N N . LEU A 1 116 ? -16.156 23.156 -17.703 1 22.75 116 LEU A N 1
ATOM 843 C CA . LEU A 1 116 ? -15.727 24.328 -18.469 1 22.75 116 LEU A CA 1
ATOM 844 C C . LEU A 1 116 ? -15.57 23.984 -19.938 1 22.75 116 LEU A C 1
ATOM 846 O O . LEU A 1 116 ? -15.094 22.891 -20.281 1 22.75 116 LEU A O 1
ATOM 850 N N . PRO A 1 117 ? -16.438 24.422 -20.828 1 22.86 117 PRO A N 1
ATOM 851 C CA . PRO A 1 117 ? -16.234 24.281 -22.281 1 22.86 117 PRO A CA 1
ATOM 852 C C . PRO A 1 117 ? -14.758 24.219 -22.656 1 22.86 117 PRO A C 1
ATOM 854 O O . PRO A 1 117 ? -13.938 24.953 -22.078 1 22.86 117 PRO A O 1
ATOM 857 N N . THR A 1 118 ? -14.336 23.078 -22.922 1 23.77 118 THR A N 1
ATOM 858 C CA . THR A 1 118 ? -13.094 23.188 -23.672 1 23.77 118 THR A CA 1
ATOM 859 C C . THR A 1 118 ? -13.234 24.188 -24.828 1 23.77 118 THR A C 1
ATOM 861 O O . THR A 1 118 ? -14.117 24.047 -25.672 1 23.77 118 THR A O 1
ATOM 864 N N . PRO A 1 119 ? -13.141 25.484 -24.625 1 24.08 119 PRO A N 1
ATOM 865 C CA . PRO A 1 119 ? -13.219 26.312 -25.828 1 24.08 119 PRO A CA 1
ATOM 866 C C . PRO A 1 119 ? -12.781 25.578 -27.094 1 24.08 119 PRO A C 1
ATOM 868 O O . PRO A 1 119 ? -11.992 24.625 -27.016 1 24.08 119 PRO A O 1
ATOM 871 N N . GLU A 1 120 ? -13.586 25.469 -28.156 1 23.98 120 GLU A N 1
ATOM 872 C CA . GLU A 1 120 ? -13.344 25.062 -29.531 1 23.98 120 GLU A CA 1
ATOM 873 C C . GLU A 1 120 ? -11.867 25.203 -29.906 1 23.98 120 GLU A C 1
ATOM 875 O O . GLU A 1 120 ? -11.07 25.688 -29.094 1 23.98 120 GLU A O 1
ATOM 880 N N . ASN A 1 121 ? -11.641 25.797 -31.297 1 24.83 121 ASN A N 1
ATOM 881 C CA . ASN A 1 121 ? -10.75 26.094 -32.406 1 24.83 121 ASN A CA 1
ATOM 882 C C . ASN A 1 121 ? -9.648 27.078 -32 1 24.83 121 ASN A C 1
ATOM 884 O O . ASN A 1 121 ? -9.078 27.766 -32.844 1 24.83 121 ASN A O 1
ATOM 888 N N . ALA A 1 122 ? -9.852 27.812 -30.969 1 26.12 122 ALA A N 1
ATOM 889 C CA . ALA A 1 122 ? -8.797 28.828 -31.047 1 26.12 122 ALA A CA 1
ATOM 890 C C . ALA A 1 122 ? -7.418 28.172 -31.078 1 26.12 122 ALA A C 1
ATOM 892 O O . ALA A 1 122 ? -7.035 27.484 -30.125 1 26.12 122 ALA A O 1
ATOM 893 N N . SER A 1 123 ? -6.914 27.734 -32.219 1 29.67 123 SER A N 1
ATOM 894 C CA . SER A 1 123 ? -5.523 27.609 -32.656 1 29.67 123 SER A CA 1
ATOM 895 C C . SER A 1 123 ? -4.633 28.594 -31.891 1 29.67 123 SER A C 1
ATOM 897 O O . SER A 1 123 ? -4.309 29.672 -32.375 1 29.67 123 SER A O 1
ATOM 899 N N . PRO A 1 124 ? -4.914 29.078 -30.703 1 27.78 124 PRO A N 1
ATOM 900 C CA . PRO A 1 124 ? -3.959 30.156 -30.484 1 27.78 124 PRO A CA 1
ATOM 901 C C . PRO A 1 124 ? -2.527 29.781 -30.844 1 27.78 124 PRO A C 1
ATOM 903 O O . PRO A 1 124 ? -1.961 28.859 -30.25 1 27.78 124 PRO A O 1
ATOM 906 N N . LYS A 1 125 ? -2.002 29.781 -31.984 1 31.69 125 LYS A N 1
ATOM 907 C CA . LYS A 1 125 ? -0.647 30.141 -32.406 1 31.69 125 LYS A CA 1
ATOM 908 C C . LYS A 1 125 ? -0.042 31.156 -31.422 1 31.69 125 LYS A C 1
ATOM 910 O O . LYS A 1 125 ? 0.255 32.281 -31.812 1 31.69 125 LYS A O 1
ATOM 915 N N . SER A 1 126 ? -0.76 31.469 -30.281 1 30.27 126 SER A N 1
ATOM 916 C CA . SER A 1 126 ? -0.274 32.688 -29.609 1 30.27 126 SER A CA 1
ATOM 917 C C . SER A 1 126 ? 1.25 32.688 -29.562 1 30.27 126 SER A C 1
ATOM 919 O O . SER A 1 126 ? 1.899 31.656 -29.719 1 30.27 126 SER A O 1
ATOM 921 N N . ASP A 1 127 ? 1.816 33.875 -29.234 1 34.56 127 ASP A N 1
ATOM 922 C CA . ASP A 1 127 ? 3.195 34.281 -28.984 1 34.56 127 ASP A CA 1
ATOM 923 C C . ASP A 1 127 ? 3.889 33.312 -28.031 1 34.56 127 ASP A C 1
ATOM 925 O O . ASP A 1 127 ? 3.252 32.75 -27.141 1 34.56 127 ASP A O 1
ATOM 929 N N . SER A 1 128 ? 5.043 32.781 -28.281 1 39 128 SER A N 1
ATOM 930 C CA . SER A 1 128 ? 6.145 31.984 -27.75 1 39 128 SER A CA 1
ATOM 931 C C . SER A 1 128 ? 6.312 32.188 -26.25 1 39 128 SER A C 1
ATOM 933 O O . SER A 1 128 ? 7.176 32.938 -25.812 1 39 128 SER A O 1
ATOM 935 N N . GLU A 1 129 ? 5.355 32.688 -25.484 1 43.44 129 GLU A N 1
ATOM 936 C CA . GLU A 1 129 ? 5.781 33 -24.125 1 43.44 129 GLU A CA 1
ATOM 937 C C . GLU A 1 129 ? 6.578 31.859 -23.516 1 43.44 129 GLU A C 1
ATOM 939 O O . GLU A 1 129 ? 6.184 30.688 -23.641 1 43.44 129 GLU A O 1
ATOM 944 N N . PRO A 1 130 ? 7.652 32.062 -23.109 1 52.44 130 PRO A N 1
ATOM 945 C CA . PRO A 1 130 ? 8.648 31.094 -22.625 1 52.44 130 PRO A CA 1
ATOM 946 C C . PRO A 1 130 ? 8.117 30.234 -21.484 1 52.44 130 PRO A C 1
ATOM 948 O O . PRO A 1 130 ? 7.531 30.75 -20.531 1 52.44 130 PRO A O 1
ATOM 951 N N . ALA A 1 131 ? 7.816 28.859 -21.656 1 69.19 131 ALA A N 1
ATOM 952 C CA . ALA A 1 131 ? 7.363 27.766 -20.797 1 69.19 131 ALA A CA 1
ATOM 953 C C . ALA A 1 131 ? 8.016 27.859 -19.406 1 69.19 131 ALA A C 1
ATOM 955 O O . ALA A 1 131 ? 7.375 27.578 -18.391 1 69.19 131 ALA A O 1
ATOM 956 N N . VAL A 1 132 ? 9.109 28.312 -19.328 1 86.25 132 VAL A N 1
ATOM 957 C CA . VAL A 1 132 ? 9.875 28.438 -18.078 1 86.25 132 VAL A CA 1
ATOM 958 C C . VAL A 1 132 ? 10.102 29.906 -17.75 1 86.25 132 VAL A C 1
ATOM 960 O O . VAL A 1 132 ? 10.547 30.672 -18.609 1 86.25 132 VAL A O 1
ATOM 963 N N . PRO A 1 133 ? 9.672 30.453 -16.703 1 92.06 133 PRO A N 1
ATOM 964 C CA . PRO A 1 133 ? 9.891 31.844 -16.312 1 92.06 133 PRO A CA 1
ATOM 965 C C . PRO A 1 133 ? 11.367 32.219 -16.219 1 92.06 133 PRO A C 1
ATOM 967 O O . PRO A 1 133 ? 12.227 31.328 -16.328 1 92.06 133 PRO A O 1
ATOM 970 N N . SER A 1 134 ? 11.617 33.594 -16.141 1 92.94 134 SER A N 1
ATOM 971 C CA . SER A 1 134 ? 12.992 34.062 -15.977 1 92.94 134 SER A CA 1
ATOM 972 C C . SER A 1 134 ? 13.594 33.594 -14.664 1 92.94 134 SER A C 1
ATOM 974 O O . SER A 1 134 ? 12.859 33.25 -13.727 1 92.94 134 SER A O 1
ATOM 976 N N . LEU A 1 135 ? 14.891 33.562 -14.531 1 94.75 135 LEU A N 1
ATOM 977 C CA . LEU A 1 135 ? 15.594 33.094 -13.336 1 94.75 135 LEU A CA 1
ATOM 978 C C . LEU A 1 135 ? 15.227 33.938 -12.125 1 94.75 135 LEU A C 1
ATOM 980 O O . LEU A 1 135 ? 15.102 33.438 -11.016 1 94.75 135 LEU A O 1
ATOM 984 N N . ASP A 1 136 ? 15.062 35.219 -12.352 1 94.19 136 ASP A N 1
ATOM 985 C CA . ASP A 1 136 ? 14.703 36.125 -11.25 1 94.19 136 ASP A CA 1
ATOM 986 C C . ASP A 1 136 ? 13.344 35.75 -10.664 1 94.19 136 ASP A C 1
ATOM 988 O O . ASP A 1 136 ? 13.164 35.75 -9.445 1 94.19 136 ASP A O 1
ATOM 992 N N . VAL A 1 137 ? 12.453 35.5 -11.555 1 95.19 137 VAL A N 1
ATOM 993 C CA . VAL A 1 137 ? 11.117 35.094 -11.117 1 95.19 137 VAL A CA 1
ATOM 994 C C . VAL A 1 137 ? 11.172 33.75 -10.406 1 95.19 137 VAL A C 1
ATOM 996 O O . VAL A 1 137 ? 10.484 33.531 -9.406 1 95.19 137 VAL A O 1
ATOM 999 N N . ILE A 1 138 ? 11.969 32.812 -10.906 1 96.56 138 ILE A N 1
ATOM 1000 C CA . ILE A 1 138 ? 12.125 31.484 -10.305 1 96.56 138 ILE A CA 1
ATOM 1001 C C . ILE A 1 138 ? 12.664 31.641 -8.883 1 96.56 138 ILE A C 1
ATOM 1003 O O . ILE A 1 138 ? 12.133 31.047 -7.941 1 96.56 138 ILE A O 1
ATOM 1007 N N . LEU A 1 139 ? 13.68 32.469 -8.727 1 96.38 139 LEU A N 1
ATOM 1008 C CA . LEU A 1 139 ? 14.297 32.656 -7.418 1 96.38 139 LEU A CA 1
ATOM 1009 C C . LEU A 1 139 ? 13.344 33.344 -6.453 1 96.38 139 LEU A C 1
ATOM 1011 O O . LEU A 1 139 ? 13.336 33.031 -5.258 1 96.38 139 LEU A O 1
ATOM 1015 N N . ASP A 1 140 ? 12.57 34.25 -7 1 96.44 140 ASP A N 1
ATOM 1016 C CA . ASP A 1 140 ? 11.555 34.875 -6.184 1 96.44 140 ASP A CA 1
ATOM 1017 C C . ASP A 1 140 ? 10.531 33.875 -5.668 1 96.44 140 ASP A C 1
ATOM 1019 O O . ASP A 1 140 ? 10.141 33.906 -4.5 1 96.44 140 ASP A O 1
ATOM 1023 N N . LEU A 1 141 ? 10.094 33.031 -6.555 1 96.69 141 LEU A N 1
ATOM 1024 C CA . LEU A 1 141 ? 9.117 32.031 -6.188 1 96.69 141 LEU A CA 1
ATOM 1025 C C . LEU A 1 141 ? 9.719 31.016 -5.207 1 96.69 141 LEU A C 1
ATOM 1027 O O . LEU A 1 141 ? 9.031 30.531 -4.309 1 96.69 141 LEU A O 1
ATOM 1031 N N . VAL A 1 142 ? 10.977 30.672 -5.379 1 96.94 142 VAL A N 1
ATOM 1032 C CA . VAL A 1 142 ? 11.664 29.797 -4.438 1 96.94 142 VAL A CA 1
ATOM 1033 C C . VAL A 1 142 ? 11.68 30.438 -3.051 1 96.94 142 VAL A C 1
ATOM 1035 O O . VAL A 1 142 ? 11.477 29.766 -2.043 1 96.94 142 VAL A O 1
ATOM 1038 N N . ASP A 1 143 ? 11.867 31.703 -2.99 1 96.38 143 ASP A N 1
ATOM 1039 C CA . ASP A 1 143 ? 11.844 32.406 -1.716 1 96.38 143 ASP A CA 1
ATOM 1040 C C . ASP A 1 143 ? 10.453 32.375 -1.088 1 96.38 143 ASP A C 1
ATOM 1042 O O . ASP A 1 143 ? 10.312 32.188 0.122 1 96.38 143 ASP A O 1
ATOM 1046 N N . VAL A 1 144 ? 9.477 32.562 -1.89 1 95.19 144 VAL A N 1
ATOM 1047 C CA . VAL A 1 144 ? 8.102 32.5 -1.406 1 95.19 144 VAL A CA 1
ATOM 1048 C C . VAL A 1 144 ? 7.828 31.109 -0.855 1 95.19 144 VAL A C 1
ATOM 1050 O O . VAL A 1 144 ? 7.184 30.953 0.186 1 95.19 144 VAL A O 1
ATOM 1053 N N . PHE A 1 145 ? 8.273 30.125 -1.571 1 96.31 145 PHE A N 1
ATOM 1054 C CA . PHE A 1 145 ? 8.07 28.75 -1.147 1 96.31 145 PHE A CA 1
ATOM 1055 C C . PHE A 1 145 ? 8.648 28.516 0.245 1 96.31 145 PHE A C 1
ATOM 1057 O O . PHE A 1 145 ? 7.973 27.969 1.121 1 96.31 145 PHE A O 1
ATOM 1064 N N . PHE A 1 146 ? 9.898 28.906 0.478 1 95.31 146 PHE A N 1
ATOM 1065 C CA . PHE A 1 146 ? 10.578 28.641 1.737 1 95.31 146 PHE A CA 1
ATOM 1066 C C . PHE A 1 146 ? 10 29.484 2.861 1 95.31 146 PHE A C 1
ATOM 1068 O O . PHE A 1 146 ? 10.008 29.078 4.023 1 95.31 146 PHE A O 1
ATOM 1075 N N . GLU A 1 147 ? 9.422 30.547 2.574 1 90.88 147 GLU A N 1
ATOM 1076 C CA . GLU A 1 147 ? 8.883 31.438 3.594 1 90.88 147 GLU A CA 1
ATOM 1077 C C . GLU A 1 147 ? 7.48 31.016 4.016 1 90.88 147 GLU A C 1
ATOM 1079 O O . GLU A 1 147 ? 7.145 31.047 5.199 1 90.88 147 GLU A O 1
ATOM 1084 N N . ARG A 1 148 ? 6.734 30.531 3.062 1 88.44 148 ARG A N 1
ATOM 1085 C CA . ARG A 1 148 ? 5.312 30.391 3.355 1 88.44 148 ARG A CA 1
ATOM 1086 C C . ARG A 1 148 ? 4.902 28.922 3.377 1 88.44 148 ARG A C 1
ATOM 1088 O O . ARG A 1 148 ? 3.975 28.547 4.094 1 88.44 148 ARG A O 1
ATOM 1095 N N . PHE A 1 149 ? 5.527 28.094 2.605 1 92.38 149 PHE A N 1
ATOM 1096 C CA . PHE A 1 149 ? 4.98 26.766 2.395 1 92.38 149 PHE A CA 1
ATOM 1097 C C . PHE A 1 149 ? 5.934 25.703 2.922 1 92.38 149 PHE A C 1
ATOM 1099 O O . PHE A 1 149 ? 5.508 24.594 3.244 1 92.38 149 PHE A O 1
ATOM 1106 N N . TYR A 1 150 ? 7.191 26.016 3.09 1 94.5 150 TYR A N 1
ATOM 1107 C CA . TYR A 1 150 ? 8.234 25.078 3.469 1 94.5 150 TYR A CA 1
ATOM 1108 C C . TYR A 1 150 ? 7.918 24.422 4.809 1 94.5 150 TYR A C 1
ATOM 1110 O O . TYR A 1 150 ? 8.148 23.219 4.988 1 94.5 150 TYR A O 1
ATOM 1118 N N . PRO A 1 151 ? 7.332 25.094 5.758 1 91.31 151 PRO A N 1
ATOM 1119 C CA . PRO A 1 151 ? 7.059 24.469 7.051 1 91.31 151 PRO A CA 1
ATOM 1120 C C . PRO A 1 151 ? 6.086 23.297 6.938 1 91.31 151 PRO A C 1
ATOM 1122 O O . PRO A 1 151 ? 6.098 22.391 7.781 1 91.31 151 PRO A O 1
ATOM 1125 N N . ASN A 1 152 ? 5.301 23.312 5.898 1 92 152 ASN A N 1
ATOM 1126 C CA . ASN A 1 152 ? 4.371 22.203 5.695 1 92 152 ASN A CA 1
ATOM 1127 C C . ASN A 1 152 ? 5.098 20.938 5.242 1 92 152 ASN A C 1
ATOM 1129 O O . ASN A 1 152 ? 4.648 19.828 5.516 1 92 152 ASN A O 1
ATOM 1133 N N . LEU A 1 153 ? 6.121 21.172 4.457 1 93.44 153 LEU A N 1
ATOM 1134 C CA . LEU A 1 153 ? 6.848 20.078 3.838 1 93.44 153 LEU A CA 1
ATOM 1135 C C . LEU A 1 153 ? 8.344 20.375 3.775 1 93.44 153 LEU A C 1
ATOM 1137 O O . LEU A 1 153 ? 8.875 20.703 2.707 1 93.44 153 LEU A O 1
ATOM 1141 N N . PRO A 1 154 ? 9.055 20.203 4.812 1 95.69 154 PRO A N 1
ATOM 1142 C CA . PRO A 1 154 ? 10.484 20.531 4.84 1 95.69 154 PRO A CA 1
ATOM 1143 C C . PRO A 1 154 ? 11.352 19.469 4.188 1 95.69 154 PRO A C 1
ATOM 1145 O O . PRO A 1 154 ? 12.133 18.797 4.875 1 95.69 154 PRO A O 1
ATOM 1148 N N . ILE A 1 155 ? 11.328 19.406 2.852 1 98 155 ILE A N 1
ATOM 1149 C CA . ILE A 1 155 ? 11.945 18.281 2.172 1 98 155 ILE A CA 1
ATOM 1150 C C . ILE A 1 155 ? 13.078 18.766 1.271 1 98 155 ILE A C 1
ATOM 1152 O O . ILE A 1 155 ? 13.734 17.969 0.604 1 98 155 ILE A O 1
ATOM 1156 N N . LEU A 1 156 ? 13.352 20.109 1.198 1 97.81 156 LEU A N 1
ATOM 1157 C CA . LEU A 1 156 ? 14.352 20.656 0.28 1 97.81 156 LEU A CA 1
ATOM 1158 C C . LEU A 1 156 ? 15.43 21.422 1.036 1 97.81 156 LEU A C 1
ATOM 1160 O O . LEU A 1 156 ? 15.133 22.141 1.984 1 97.81 156 LEU A O 1
ATOM 1164 N N . HIS A 1 157 ? 16.625 21.188 0.667 1 96.62 157 HIS A N 1
ATOM 1165 C CA . HIS A 1 157 ? 17.75 22 1.149 1 96.62 157 HIS A CA 1
ATOM 1166 C C . HIS A 1 157 ? 17.875 23.297 0.357 1 96.62 157 HIS A C 1
ATOM 1168 O O . HIS A 1 157 ? 18.203 23.266 -0.832 1 96.62 157 HIS A O 1
ATOM 1174 N N . LYS A 1 158 ? 17.719 24.406 0.989 1 96.62 158 LYS A N 1
ATOM 1175 C CA . LYS A 1 158 ? 17.578 25.688 0.312 1 96.62 158 LYS A CA 1
ATOM 1176 C C . LYS A 1 158 ? 18.875 26.078 -0.397 1 96.62 158 LYS A C 1
ATOM 1178 O O . LYS A 1 158 ? 18.859 26.422 -1.581 1 96.62 158 LYS A O 1
ATOM 1183 N N . ARG A 1 159 ? 19.984 26.031 0.279 1 94.19 159 ARG A N 1
ATOM 1184 C CA . ARG A 1 159 ? 21.266 26.469 -0.272 1 94.19 159 ARG A CA 1
ATOM 1185 C C . ARG A 1 159 ? 21.625 25.672 -1.519 1 94.19 159 ARG A C 1
ATOM 1187 O O . ARG A 1 159 ? 22.062 26.234 -2.523 1 94.19 159 ARG A O 1
ATOM 1194 N N . GLN A 1 160 ? 21.438 24.422 -1.441 1 92.75 160 GLN A N 1
ATOM 1195 C CA . GLN A 1 160 ? 21.766 23.578 -2.582 1 92.75 160 GLN A CA 1
ATOM 1196 C C . GLN A 1 160 ? 20.828 23.844 -3.758 1 92.75 160 GLN A C 1
ATOM 1198 O O . GLN A 1 160 ? 21.266 23.859 -4.91 1 92.75 160 GLN A O 1
ATOM 1203 N N . LEU A 1 161 ? 19.562 23.984 -3.486 1 95.19 161 LEU A N 1
ATOM 1204 C CA . LEU A 1 161 ? 18.578 24.266 -4.527 1 95.19 161 LEU A CA 1
ATOM 1205 C C . LEU A 1 161 ? 18.891 25.578 -5.23 1 95.19 161 LEU A C 1
ATOM 1207 O O . LEU A 1 161 ? 18.938 25.641 -6.461 1 95.19 161 LEU A O 1
ATOM 1211 N N . VAL A 1 162 ? 19.188 26.594 -4.457 1 95.69 162 VAL A N 1
ATOM 1212 C CA . VAL A 1 162 ? 19.453 27.922 -5 1 95.69 162 VAL A CA 1
ATOM 1213 C C . VAL A 1 162 ? 20.766 27.922 -5.773 1 95.69 162 VAL A C 1
ATOM 1215 O O . VAL A 1 162 ? 20.859 28.516 -6.848 1 95.69 162 VAL A O 1
ATOM 1218 N N . SER A 1 163 ? 21.734 27.25 -5.234 1 93.81 163 SER A N 1
ATOM 1219 C CA . SER A 1 163 ? 23.031 27.188 -5.898 1 93.81 163 SER A CA 1
ATOM 1220 C C . SER A 1 163 ? 22.922 26.516 -7.266 1 93.81 163 SER A C 1
ATOM 1222 O O . SER A 1 163 ? 23.531 26.984 -8.234 1 93.81 163 SER A O 1
ATOM 1224 N N . ARG A 1 164 ? 22.141 25.469 -7.363 1 93.44 164 ARG A N 1
ATOM 1225 C CA . ARG A 1 164 ? 21.953 24.75 -8.625 1 93.44 164 ARG A CA 1
ATOM 1226 C C . ARG A 1 164 ? 21.219 25.625 -9.641 1 93.44 164 ARG A C 1
ATOM 1228 O O . ARG A 1 164 ? 21.547 25.625 -10.82 1 93.44 164 ARG A O 1
ATOM 1235 N N . LEU A 1 165 ? 20.219 26.328 -9.172 1 95.5 165 LEU A N 1
ATOM 1236 C CA . LEU A 1 165 ? 19.438 27.188 -10.055 1 95.5 165 LEU A CA 1
ATOM 1237 C C . LEU A 1 165 ? 20.266 28.375 -10.523 1 95.5 165 LEU A C 1
ATOM 1239 O O . LEU A 1 165 ? 20.141 28.812 -11.672 1 95.5 165 LEU A O 1
ATOM 1243 N N . GLN A 1 166 ? 21.125 28.844 -9.641 1 94.62 166 GLN A N 1
ATOM 1244 C CA . GLN A 1 166 ? 21.953 29.984 -10.016 1 94.62 166 GLN A CA 1
ATOM 1245 C C . GLN A 1 166 ? 23.047 29.562 -10.992 1 94.62 166 GLN A C 1
ATOM 1247 O O . GLN A 1 166 ? 23.406 30.328 -11.891 1 94.62 166 GLN A O 1
ATOM 1252 N N . ALA A 1 167 ? 23.5 28.391 -10.867 1 93.62 167 ALA A N 1
ATOM 1253 C CA . ALA A 1 167 ? 24.594 27.906 -11.703 1 93.62 167 ALA A CA 1
ATOM 1254 C C . ALA A 1 167 ? 24.078 27.484 -13.078 1 93.62 167 ALA A C 1
ATOM 1256 O O . ALA A 1 167 ? 24.719 27.766 -14.094 1 93.62 167 ALA A O 1
ATOM 1257 N N . CYS A 1 168 ? 22.906 26.797 -13.156 1 93.38 168 CYS A N 1
ATOM 1258 C CA . CYS A 1 168 ? 22.484 26.156 -14.406 1 93.38 168 CYS A CA 1
ATOM 1259 C C . CYS A 1 168 ? 21.125 26.656 -14.844 1 93.38 168 CYS A C 1
ATOM 1261 O O . CYS A 1 168 ? 20.562 26.172 -15.836 1 93.38 168 CYS A O 1
ATOM 1263 N N . GLY A 1 169 ? 20.594 27.594 -14.055 1 91.62 169 GLY A N 1
ATOM 1264 C CA . GLY A 1 169 ? 19.266 28.078 -14.391 1 91.62 169 GLY A CA 1
ATOM 1265 C C . GLY A 1 169 ? 18.172 27.047 -14.133 1 91.62 169 GLY A C 1
ATOM 1266 O O . GLY A 1 169 ? 18.266 26.281 -13.18 1 91.62 169 GLY A O 1
ATOM 1267 N N . ALA A 1 170 ? 17.172 27.016 -14.984 1 90.62 170 ALA A N 1
ATOM 1268 C CA . ALA A 1 170 ? 16.016 26.125 -14.82 1 90.62 170 ALA A CA 1
ATOM 1269 C C . ALA A 1 170 ? 16.422 24.672 -15.031 1 90.62 170 ALA A C 1
ATOM 1271 O O . ALA A 1 170 ? 15.773 23.766 -14.523 1 90.62 170 ALA A O 1
ATOM 1272 N N . ASP A 1 171 ? 17.516 24.438 -15.688 1 91.06 171 ASP A N 1
ATOM 1273 C CA . ASP A 1 171 ? 17.984 23.094 -16 1 91.06 171 ASP A CA 1
ATOM 1274 C C . ASP A 1 171 ? 18.797 22.516 -14.859 1 91.06 171 ASP A C 1
ATOM 1276 O O . ASP A 1 171 ? 19.203 21.344 -14.898 1 91.06 171 ASP A O 1
ATOM 1280 N N . GLY A 1 172 ? 19.016 23.328 -13.867 1 90.75 172 GLY A N 1
ATOM 1281 C CA . GLY A 1 172 ? 19.797 22.859 -12.734 1 90.75 172 GLY A CA 1
ATOM 1282 C C . GLY A 1 172 ? 19.094 21.766 -11.938 1 90.75 172 GLY A C 1
ATOM 1283 O O . GLY A 1 172 ? 19.75 20.984 -11.234 1 90.75 172 GLY A O 1
ATOM 1284 N N . ILE A 1 173 ? 17.781 21.797 -12.039 1 94.56 173 ILE A N 1
ATOM 1285 C CA . ILE A 1 173 ? 16.984 20.766 -11.383 1 94.56 173 ILE A CA 1
ATOM 1286 C C . ILE A 1 173 ? 16 20.156 -12.391 1 94.56 173 ILE A C 1
ATOM 1288 O O . ILE A 1 173 ? 15.836 20.688 -13.5 1 94.56 173 ILE A O 1
ATOM 1292 N N . SER A 1 174 ? 15.461 19.047 -12.055 1 95.25 174 SER A N 1
ATOM 1293 C CA . SER A 1 174 ? 14.531 18.375 -12.961 1 95.25 174 SER A CA 1
ATOM 1294 C C . SER A 1 174 ? 13.312 19.25 -13.242 1 95.25 174 SER A C 1
ATOM 1296 O O . SER A 1 174 ? 12.836 19.969 -12.352 1 95.25 174 SER A O 1
ATOM 1298 N N . PRO A 1 175 ? 12.773 19.203 -14.406 1 95.81 175 PRO A N 1
ATOM 1299 C CA . PRO A 1 175 ? 11.578 19.984 -14.719 1 95.81 175 PRO A CA 1
ATOM 1300 C C . PRO A 1 175 ? 10.406 19.656 -13.789 1 95.81 175 PRO A C 1
ATOM 1302 O O . PRO A 1 175 ? 9.625 20.562 -13.445 1 95.81 175 PRO A O 1
ATOM 1305 N N . ALA A 1 176 ? 10.281 18.406 -13.414 1 96.44 176 ALA A N 1
ATOM 1306 C CA . ALA A 1 176 ? 9.203 18.031 -12.508 1 96.44 176 ALA A CA 1
ATOM 1307 C C . ALA A 1 176 ? 9.305 18.797 -11.188 1 96.44 176 ALA A C 1
ATOM 1309 O O . ALA A 1 176 ? 8.312 19.344 -10.703 1 96.44 176 ALA A O 1
ATOM 1310 N N . LEU A 1 177 ? 10.484 18.859 -10.648 1 97.88 177 LEU A N 1
ATOM 1311 C CA . LEU A 1 177 ? 10.672 19.531 -9.375 1 97.88 177 LEU A CA 1
ATOM 1312 C C . LEU A 1 177 ? 10.516 21.047 -9.539 1 97.88 177 LEU A C 1
ATOM 1314 O O . LEU A 1 177 ? 9.906 21.703 -8.695 1 97.88 177 LEU A O 1
ATOM 1318 N N . LEU A 1 178 ? 11.062 21.547 -10.633 1 97.69 178 LEU A N 1
ATOM 1319 C CA . LEU A 1 178 ? 10.984 22.984 -10.875 1 97.69 178 LEU A CA 1
ATOM 1320 C C . LEU A 1 178 ? 9.523 23.453 -10.922 1 97.69 178 LEU A C 1
ATOM 1322 O O . LEU A 1 178 ? 9.125 24.328 -10.156 1 97.69 178 LEU A O 1
ATOM 1326 N N . PHE A 1 179 ? 8.758 22.828 -11.75 1 97.56 179 PHE A N 1
ATOM 1327 C CA . PHE A 1 179 ? 7.375 23.266 -11.938 1 97.56 179 PHE A CA 1
ATOM 1328 C C . PHE A 1 179 ? 6.535 22.953 -10.711 1 97.56 179 PHE A C 1
ATOM 1330 O O . PHE A 1 179 ? 5.559 23.641 -10.422 1 97.56 179 PHE A O 1
ATOM 1337 N N . ALA A 1 180 ? 6.879 21.891 -9.945 1 97.88 180 ALA A N 1
ATOM 1338 C CA . ALA A 1 180 ? 6.172 21.609 -8.703 1 97.88 180 ALA A CA 1
ATOM 1339 C C . ALA A 1 180 ? 6.375 22.719 -7.684 1 97.88 180 ALA A C 1
ATOM 1341 O O . ALA A 1 180 ? 5.422 23.156 -7.035 1 97.88 180 ALA A O 1
ATOM 1342 N N . VAL A 1 181 ? 7.621 23.172 -7.578 1 97.88 181 VAL A N 1
ATOM 1343 C CA . VAL A 1 181 ? 7.926 24.266 -6.652 1 97.88 181 VAL A CA 1
ATOM 1344 C C . VAL A 1 181 ? 7.195 25.531 -7.086 1 97.88 181 VAL A C 1
ATOM 1346 O O . VAL A 1 181 ? 6.609 26.234 -6.258 1 97.88 181 VAL A O 1
ATOM 1349 N N . LEU A 1 182 ? 7.227 25.812 -8.383 1 97.62 182 LEU A N 1
ATOM 1350 C CA . LEU A 1 182 ? 6.539 26.984 -8.906 1 97.62 182 LEU A CA 1
ATOM 1351 C C . LEU A 1 182 ? 5.039 26.891 -8.641 1 97.62 182 LEU A C 1
ATOM 1353 O O . LEU A 1 182 ? 4.406 27.891 -8.289 1 97.62 182 LEU A O 1
ATOM 1357 N N . THR A 1 183 ? 4.465 25.719 -8.797 1 96.31 183 THR A N 1
ATOM 1358 C CA . THR A 1 183 ? 3.035 25.5 -8.586 1 96.31 183 THR A CA 1
ATOM 1359 C C . THR A 1 183 ? 2.65 25.797 -7.141 1 96.31 183 THR A C 1
ATOM 1361 O O . THR A 1 183 ? 1.686 26.531 -6.883 1 96.31 183 THR A O 1
ATOM 1364 N N . VAL A 1 184 ? 3.398 25.312 -6.191 1 95.06 184 VAL A N 1
ATOM 1365 C CA . VAL A 1 184 ? 3.076 25.484 -4.777 1 95.06 184 VAL A CA 1
ATOM 1366 C C . VAL A 1 184 ? 3.279 26.938 -4.363 1 95.06 184 VAL A C 1
ATOM 1368 O O . VAL A 1 184 ? 2.459 27.5 -3.637 1 95.06 184 VAL A O 1
ATOM 1371 N N . ALA A 1 185 ? 4.305 27.578 -4.871 1 95.56 185 ALA A N 1
ATOM 1372 C CA . ALA A 1 185 ? 4.688 28.922 -4.453 1 95.56 185 ALA A CA 1
ATOM 1373 C C . ALA A 1 185 ? 3.781 29.969 -5.094 1 95.56 185 ALA A C 1
ATOM 1375 O O . ALA A 1 185 ? 3.635 31.078 -4.566 1 95.56 185 ALA A O 1
ATOM 1376 N N . ALA A 1 186 ? 3.17 29.641 -6.199 1 93.81 186 ALA A N 1
ATOM 1377 C CA . ALA A 1 186 ? 2.428 30.609 -6.996 1 93.81 186 ALA A CA 1
ATOM 1378 C C . ALA A 1 186 ? 1.306 31.25 -6.176 1 93.81 186 ALA A C 1
ATOM 1380 O O . ALA A 1 186 ? 1.075 32.469 -6.262 1 93.81 186 ALA A O 1
ATOM 1381 N N . SER A 1 187 ? 0.604 30.469 -5.379 1 86.12 187 SER A N 1
ATOM 1382 C CA . SER A 1 187 ? -0.548 30.969 -4.633 1 86.12 187 SER A CA 1
ATOM 1383 C C . SER A 1 187 ? -0.13 32.031 -3.607 1 86.12 187 SER A C 1
ATOM 1385 O O . SER A 1 187 ? -0.929 32.875 -3.229 1 86.12 187 SER A O 1
ATOM 1387 N N . GLY A 1 188 ? 1.12 32.031 -3.166 1 87.31 188 GLY A N 1
ATOM 1388 C CA . GLY A 1 188 ? 1.593 32.938 -2.145 1 87.31 188 GLY A CA 1
ATOM 1389 C C . GLY A 1 188 ? 2.293 34.156 -2.715 1 87.31 188 GLY A C 1
ATOM 1390 O O . GLY A 1 188 ? 2.729 35.062 -1.968 1 87.31 188 GLY A O 1
ATOM 1391 N N . HIS A 1 189 ? 2.369 34.188 -3.979 1 91.38 189 HIS A N 1
ATOM 1392 C CA . HIS A 1 189 ? 3.076 35.312 -4.59 1 91.38 189 HIS A CA 1
ATOM 1393 C C . HIS A 1 189 ? 2.195 36.562 -4.645 1 91.38 189 HIS A C 1
ATOM 1395 O O . HIS A 1 189 ? 0.992 36.469 -4.902 1 91.38 189 HIS A O 1
ATOM 1401 N N . PRO A 1 190 ? 2.752 37.719 -4.453 1 90.25 190 PRO A N 1
ATOM 1402 C CA . PRO A 1 190 ? 1.953 38.938 -4.441 1 90.25 190 PRO A CA 1
ATOM 1403 C C . PRO A 1 190 ? 1.494 39.344 -5.836 1 90.25 190 PRO A C 1
ATOM 1405 O O . PRO A 1 190 ? 0.458 40 -5.98 1 90.25 190 PRO A O 1
ATOM 1408 N N . SER A 1 191 ? 2.217 39 -6.871 1 92.88 191 SER A N 1
ATOM 1409 C CA . SER A 1 191 ? 1.9 39.406 -8.242 1 92.88 191 SER A CA 1
ATOM 1410 C C . SER A 1 191 ? 0.762 38.562 -8.805 1 92.88 191 SER A C 1
ATOM 1412 O O . SER A 1 191 ? 0.873 37.312 -8.891 1 92.88 191 SER A O 1
ATOM 1414 N N . ALA A 1 192 ? -0.263 39.188 -9.312 1 91.31 192 ALA A N 1
ATOM 1415 C CA . ALA A 1 192 ? -1.446 38.5 -9.836 1 91.31 192 ALA A CA 1
ATOM 1416 C C . ALA A 1 192 ? -1.11 37.719 -11.102 1 91.31 192 ALA A C 1
ATOM 1418 O O . ALA A 1 192 ? -1.551 36.562 -11.258 1 91.31 192 ALA A O 1
ATOM 1419 N N . PRO A 1 193 ? -0.298 38.281 -11.938 1 91.12 193 PRO A N 1
ATOM 1420 C CA . PRO A 1 193 ? 0.044 37.5 -13.141 1 91.12 193 PRO A CA 1
ATOM 1421 C C . PRO A 1 193 ? 0.801 36.219 -12.82 1 91.12 193 PRO A C 1
ATOM 1423 O O . PRO A 1 193 ? 0.622 35.219 -13.508 1 91.12 193 PRO A O 1
ATOM 1426 N N . ILE A 1 194 ? 1.621 36.312 -11.82 1 92.56 194 ILE A N 1
ATOM 1427 C CA . ILE A 1 194 ? 2.389 35.125 -11.43 1 92.56 194 ILE A CA 1
ATOM 1428 C C . ILE A 1 194 ? 1.458 34.094 -10.82 1 92.56 194 ILE A C 1
ATOM 1430 O O . ILE A 1 194 ? 1.574 32.906 -11.109 1 92.56 194 ILE A O 1
ATOM 1434 N N . ARG A 1 195 ? 0.477 34.5 -10.078 1 91.69 195 ARG A N 1
ATOM 1435 C CA . ARG A 1 195 ? -0.487 33.562 -9.477 1 91.69 195 ARG A CA 1
ATOM 1436 C C . ARG A 1 195 ? -1.342 32.906 -10.547 1 91.69 195 ARG A C 1
ATOM 1438 O O . ARG A 1 195 ? -1.697 31.734 -10.414 1 91.69 195 ARG A O 1
ATOM 1445 N N . ALA A 1 196 ? -1.614 33.625 -11.578 1 91.5 196 ALA A N 1
ATOM 1446 C CA . ALA A 1 196 ? -2.475 33.125 -12.641 1 91.5 196 ALA A CA 1
ATOM 1447 C C . ALA A 1 196 ? -1.798 31.984 -13.406 1 91.5 196 ALA A C 1
ATOM 1449 O O . ALA A 1 196 ? -2.471 31.156 -14.016 1 91.5 196 ALA A O 1
ATOM 1450 N N . ASN A 1 197 ? -0.472 31.922 -13.297 1 93.62 197 ASN A N 1
ATOM 1451 C CA . ASN A 1 197 ? 0.278 30.906 -14.016 1 93.62 197 ASN A CA 1
ATOM 1452 C C . ASN A 1 197 ? 0.296 29.578 -13.258 1 93.62 197 ASN A C 1
ATOM 1454 O O . ASN A 1 197 ? 0.82 28.578 -13.75 1 93.62 197 ASN A O 1
ATOM 1458 N N . GLN A 1 198 ? -0.28 29.531 -12.109 1 93.06 198 GLN A N 1
ATOM 1459 C CA . GLN A 1 198 ? -0.243 28.344 -11.258 1 93.06 198 GLN A CA 1
ATOM 1460 C C . GLN A 1 198 ? -0.802 27.125 -11.977 1 93.06 198 GLN A C 1
ATOM 1462 O O . GLN A 1 198 ? -0.202 26.047 -11.945 1 93.06 198 GLN A O 1
ATOM 1467 N N . THR A 1 199 ? -1.913 27.297 -12.656 1 91.75 199 THR A N 1
ATOM 1468 C CA . THR A 1 199 ? -2.568 26.188 -13.336 1 91.75 199 THR A CA 1
ATOM 1469 C C . THR A 1 199 ? -1.692 25.656 -14.469 1 91.75 199 THR A C 1
ATOM 1471 O O . THR A 1 199 ? -1.607 24.438 -14.672 1 91.75 199 THR A O 1
ATOM 1474 N N . HIS A 1 200 ? -1.116 26.578 -15.117 1 93.75 200 HIS A N 1
ATOM 1475 C CA . HIS A 1 200 ? -0.222 26.188 -16.203 1 93.75 200 HIS A CA 1
ATOM 1476 C C . HIS A 1 200 ? 0.984 25.422 -15.68 1 93.75 200 HIS A C 1
ATOM 1478 O O . HIS A 1 200 ? 1.335 24.375 -16.219 1 93.75 200 HIS A O 1
ATOM 1484 N N . TRP A 1 201 ? 1.644 25.953 -14.688 1 95.88 201 TRP A N 1
ATOM 1485 C CA . TRP A 1 201 ? 2.801 25.281 -14.102 1 95.88 201 TRP A CA 1
ATOM 1486 C C . TRP A 1 201 ? 2.408 23.922 -13.523 1 95.88 201 TRP A C 1
ATOM 1488 O O . TRP A 1 201 ? 3.193 22.984 -13.562 1 95.88 201 TRP A O 1
ATOM 1498 N N . ARG A 1 202 ? 1.283 23.844 -12.961 1 94.88 202 ARG A N 1
ATOM 1499 C CA . ARG A 1 202 ? 0.79 22.578 -12.438 1 94.88 202 ARG A CA 1
ATOM 1500 C C . ARG A 1 202 ? 0.672 21.531 -13.539 1 94.88 202 ARG A C 1
ATOM 1502 O O . ARG A 1 202 ? 1.059 20.375 -13.352 1 94.88 202 ARG A O 1
ATOM 1509 N N . SER A 1 203 ? 0.12 21.922 -14.625 1 93.94 203 SER A N 1
ATOM 1510 C CA . SER A 1 203 ? -0.016 21.016 -15.758 1 93.94 203 SER A CA 1
ATOM 1511 C C . SER A 1 203 ? 1.347 20.547 -16.266 1 93.94 203 SER A C 1
ATOM 1513 O O . SER A 1 203 ? 1.538 19.359 -16.547 1 93.94 203 SER A O 1
ATOM 1515 N N . LEU A 1 204 ? 2.264 21.453 -16.344 1 95.12 204 LEU A N 1
ATOM 1516 C CA . LEU A 1 204 ? 3.613 21.109 -16.781 1 95.12 204 LEU A CA 1
ATOM 1517 C C . LEU A 1 204 ? 4.277 20.172 -15.781 1 95.12 204 LEU A C 1
ATOM 1519 O O . LEU A 1 204 ? 4.973 19.234 -16.172 1 95.12 204 LEU A O 1
ATOM 1523 N N . ALA A 1 205 ? 4.051 20.453 -14.5 1 96.38 205 ALA A N 1
ATOM 1524 C CA . ALA A 1 205 ? 4.629 19.609 -13.461 1 96.38 205 ALA A CA 1
ATOM 1525 C C . ALA A 1 205 ? 4.066 18.188 -13.531 1 96.38 205 ALA A C 1
ATOM 1527 O O . ALA A 1 205 ? 4.809 17.203 -13.398 1 96.38 205 ALA A O 1
ATOM 1528 N N . ARG A 1 206 ? 2.805 18.062 -13.742 1 92.94 206 ARG A N 1
ATOM 1529 C CA . ARG A 1 206 ? 2.152 16.766 -13.836 1 92.94 206 ARG A CA 1
ATOM 1530 C C . ARG A 1 206 ? 2.666 15.977 -15.031 1 92.94 206 ARG A C 1
ATOM 1532 O O . ARG A 1 206 ? 2.936 14.781 -14.93 1 92.94 206 ARG A O 1
ATOM 1539 N N . ASP A 1 207 ? 2.775 16.625 -16.109 1 91.88 207 ASP A N 1
ATOM 1540 C CA . ASP A 1 207 ? 3.277 15.977 -17.312 1 91.88 207 ASP A CA 1
ATOM 1541 C C . ASP A 1 207 ? 4.719 15.508 -17.125 1 91.88 207 ASP A C 1
ATOM 1543 O O . ASP A 1 207 ? 5.074 14.398 -17.516 1 91.88 207 ASP A O 1
ATOM 1547 N N . ALA A 1 208 ? 5.52 16.406 -16.594 1 94.56 208 ALA A N 1
ATOM 1548 C CA . ALA A 1 208 ? 6.918 16.062 -16.359 1 94.56 208 ALA A CA 1
ATOM 1549 C C . ALA A 1 208 ? 7.023 14.891 -15.375 1 94.56 208 ALA A C 1
ATOM 1551 O O . ALA A 1 208 ? 7.883 14.023 -15.523 1 94.56 208 ALA A O 1
ATOM 1552 N N . LEU A 1 209 ? 6.188 14.875 -14.375 1 94.06 209 LEU A N 1
ATOM 1553 C CA . LEU A 1 209 ? 6.203 13.82 -13.375 1 94.06 209 LEU A CA 1
ATOM 1554 C C . LEU A 1 209 ? 5.789 12.484 -13.984 1 94.06 209 LEU A C 1
ATOM 1556 O O . LEU A 1 209 ? 6.395 11.445 -13.688 1 94.06 209 LEU A O 1
ATOM 1560 N N . ARG A 1 210 ? 4.82 12.5 -14.781 1 85.38 210 ARG A N 1
ATOM 1561 C CA . ARG A 1 210 ? 4.348 11.289 -15.445 1 85.38 210 ARG A CA 1
ATOM 1562 C C . ARG A 1 210 ? 5.457 10.648 -16.281 1 85.38 210 ARG A C 1
ATOM 1564 O O . ARG A 1 210 ? 5.555 9.422 -16.344 1 85.38 210 ARG A O 1
ATOM 1571 N N . LYS A 1 211 ? 6.25 11.453 -16.828 1 85.56 211 LYS A N 1
ATOM 1572 C CA . LYS A 1 211 ? 7.352 10.969 -17.641 1 85.56 211 LYS A CA 1
ATOM 1573 C C . LYS A 1 211 ? 8.5 10.445 -16.781 1 85.56 211 LYS A C 1
ATOM 1575 O O . LYS A 1 211 ? 9.195 9.508 -17.172 1 85.56 211 LYS A O 1
ATOM 1580 N N . SER A 1 212 ? 8.633 11.047 -15.641 1 88.69 212 SER A N 1
ATOM 1581 C CA . SER A 1 212 ? 9.805 10.742 -14.82 1 88.69 212 SER A CA 1
ATOM 1582 C C . SER A 1 212 ? 9.531 9.578 -13.875 1 88.69 212 SER A C 1
ATOM 1584 O O . SER A 1 212 ? 10.445 8.852 -13.5 1 88.69 212 SER A O 1
ATOM 1586 N N . LEU A 1 213 ? 8.383 9.312 -13.508 1 86.88 213 LEU A N 1
ATOM 1587 C CA . LEU A 1 213 ? 8.031 8.336 -12.484 1 86.88 213 LEU A CA 1
ATOM 1588 C C . LEU A 1 213 ? 8.477 6.934 -12.898 1 86.88 213 LEU A C 1
ATOM 1590 O O . LEU A 1 213 ? 9.062 6.199 -12.094 1 86.88 213 LEU A O 1
ATOM 1594 N N . PRO A 1 214 ? 8.266 6.609 -14.141 1 78.25 214 PRO A N 1
ATOM 1595 C CA . PRO A 1 214 ? 8.664 5.25 -14.516 1 78.25 214 PRO A CA 1
ATOM 1596 C C . PRO A 1 214 ? 10.141 5.152 -14.891 1 78.25 214 PRO A C 1
ATOM 1598 O O . PRO A 1 214 ? 10.602 4.094 -15.328 1 78.25 214 PRO A O 1
ATOM 1601 N N . THR A 1 215 ? 10.93 6.238 -14.711 1 79.75 215 THR A N 1
ATOM 1602 C CA . THR A 1 215 ? 12.32 6.246 -15.156 1 79.75 215 THR A CA 1
ATOM 1603 C C . THR A 1 215 ? 13.266 6.328 -13.969 1 79.75 215 THR A C 1
ATOM 1605 O O . THR A 1 215 ? 12.852 6.645 -12.852 1 79.75 215 THR A O 1
ATOM 1608 N N . GLU A 1 216 ? 14.469 6.012 -14.203 1 82.69 216 GLU A N 1
ATOM 1609 C CA . GLU A 1 216 ? 15.492 6.043 -13.164 1 82.69 216 GLU A CA 1
ATOM 1610 C C . GLU A 1 216 ? 16.141 7.422 -13.07 1 82.69 216 GLU A C 1
ATOM 1612 O O . GLU A 1 216 ? 17.016 7.645 -12.242 1 82.69 216 GLU A O 1
ATOM 1617 N N . GLU A 1 217 ? 15.609 8.297 -13.82 1 82.94 217 GLU A N 1
ATOM 1618 C CA . GLU A 1 217 ? 16.25 9.609 -13.867 1 82.94 217 GLU A CA 1
ATOM 1619 C C . GLU A 1 217 ? 15.922 10.422 -12.609 1 82.94 217 GLU A C 1
ATOM 1621 O O . GLU A 1 217 ? 14.758 10.719 -12.336 1 82.94 217 GLU A O 1
ATOM 1626 N N . GLN A 1 218 ? 16.891 10.812 -11.883 1 89.38 218 GLN A N 1
ATOM 1627 C CA . GLN A 1 218 ? 16.812 11.664 -10.695 1 89.38 218 GLN A CA 1
ATOM 1628 C C . GLN A 1 218 ? 15.633 11.273 -9.812 1 89.38 218 GLN A C 1
ATOM 1630 O O . GLN A 1 218 ? 14.719 12.078 -9.602 1 89.38 218 GLN A O 1
ATOM 1635 N N . PRO A 1 219 ? 15.672 10.148 -9.273 1 91.38 219 PRO A N 1
ATOM 1636 C CA . PRO A 1 219 ? 14.531 9.633 -8.516 1 91.38 219 PRO A CA 1
ATOM 1637 C C . PRO A 1 219 ? 14.18 10.508 -7.312 1 91.38 219 PRO A C 1
ATOM 1639 O O . PRO A 1 219 ? 13 10.695 -7.004 1 91.38 219 PRO A O 1
ATOM 1642 N N . LEU A 1 220 ? 15.172 11.078 -6.668 1 94.81 220 LEU A N 1
ATOM 1643 C CA . LEU A 1 220 ? 14.898 11.898 -5.492 1 94.81 220 LEU A CA 1
ATOM 1644 C C . LEU A 1 220 ? 14.094 13.141 -5.867 1 94.81 220 LEU A C 1
ATOM 1646 O O . LEU A 1 220 ? 13.094 13.453 -5.227 1 94.81 220 LEU A O 1
ATOM 1650 N N . GLN A 1 221 ? 14.523 13.836 -6.914 1 96.06 221 GLN A N 1
ATOM 1651 C CA . GLN A 1 221 ? 13.82 15.039 -7.348 1 96.06 221 GLN A CA 1
ATOM 1652 C C . GLN A 1 221 ? 12.43 14.703 -7.867 1 96.06 221 GLN A C 1
ATOM 1654 O O . GLN A 1 221 ? 11.492 15.492 -7.707 1 96.06 221 GLN A O 1
ATOM 1659 N N . THR A 1 222 ? 12.328 13.578 -8.523 1 95.69 222 THR A N 1
ATOM 1660 C CA . THR A 1 222 ? 11.016 13.117 -8.984 1 95.69 222 THR A CA 1
ATOM 1661 C C . THR A 1 222 ? 10.062 12.93 -7.801 1 95.69 222 THR A C 1
ATOM 1663 O O . THR A 1 222 ? 8.914 13.375 -7.852 1 95.69 222 THR A O 1
ATOM 1666 N N . LEU A 1 223 ? 10.562 12.32 -6.766 1 96.94 223 LEU A N 1
ATOM 1667 C CA . LEU A 1 223 ? 9.711 12.039 -5.609 1 96.94 223 LEU A CA 1
ATOM 1668 C C . LEU A 1 223 ? 9.438 13.32 -4.82 1 96.94 223 LEU A C 1
ATOM 1670 O O . LEU A 1 223 ? 8.359 13.477 -4.246 1 96.94 223 LEU A O 1
ATOM 1674 N N . GLN A 1 224 ? 10.391 14.203 -4.77 1 98.06 224 GLN A N 1
ATOM 1675 C CA . GLN A 1 224 ? 10.148 15.516 -4.172 1 98.06 224 GLN A CA 1
ATOM 1676 C C . GLN A 1 224 ? 9.047 16.266 -4.922 1 98.06 224 GLN A C 1
ATOM 1678 O O . GLN A 1 224 ? 8.172 16.875 -4.309 1 98.06 224 GLN A O 1
ATOM 1683 N N . ALA A 1 225 ? 9.148 16.219 -6.223 1 98.19 225 ALA A N 1
ATOM 1684 C CA . ALA A 1 225 ? 8.109 16.828 -7.047 1 98.19 225 ALA A CA 1
ATOM 1685 C C . ALA A 1 225 ? 6.746 16.203 -6.77 1 98.19 225 ALA A C 1
ATOM 1687 O O . ALA A 1 225 ? 5.742 16.922 -6.691 1 98.19 225 ALA A O 1
ATOM 1688 N N . ALA A 1 226 ? 6.738 14.906 -6.641 1 97.62 226 ALA A N 1
ATOM 1689 C CA . ALA A 1 226 ? 5.488 14.203 -6.371 1 97.62 226 ALA A CA 1
ATOM 1690 C C . ALA A 1 226 ? 4.871 14.664 -5.055 1 97.62 226 ALA A C 1
ATOM 1692 O O . ALA A 1 226 ? 3.672 14.938 -4.984 1 97.62 226 ALA A O 1
ATOM 1693 N N . VAL A 1 227 ? 5.648 14.766 -4.012 1 97.81 227 VAL A N 1
ATOM 1694 C CA . VAL A 1 227 ? 5.172 15.195 -2.699 1 97.81 227 VAL A CA 1
ATOM 1695 C C . VAL A 1 227 ? 4.586 16.594 -2.801 1 97.81 227 VAL A C 1
ATOM 1697 O O . VAL A 1 227 ? 3.52 16.875 -2.242 1 97.81 227 VAL A O 1
ATOM 1700 N N . LEU A 1 228 ? 5.293 17.438 -3.492 1 97.81 228 LEU A N 1
ATOM 1701 C CA . LE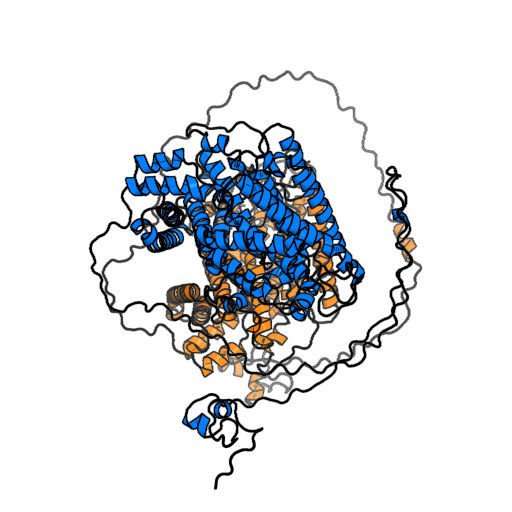U A 1 228 ? 4.836 18.812 -3.639 1 97.81 228 LEU A CA 1
ATOM 1702 C C . LEU A 1 228 ? 3.521 18.875 -4.41 1 97.81 228 LEU A C 1
ATOM 1704 O O . LEU A 1 228 ? 2.635 19.656 -4.074 1 97.81 228 LEU A O 1
ATOM 1708 N N . LEU A 1 229 ? 3.395 18.078 -5.379 1 96.94 229 LEU A N 1
ATOM 1709 C CA . LEU A 1 229 ? 2.168 18.078 -6.168 1 96.94 229 LEU A CA 1
ATOM 1710 C C . LEU A 1 229 ? 1.013 17.469 -5.375 1 96.94 229 LEU A C 1
ATOM 1712 O O . LEU A 1 229 ? -0.137 17.891 -5.531 1 96.94 229 LEU A O 1
ATOM 1716 N N . VAL A 1 230 ? 1.288 16.453 -4.562 1 95.62 230 VAL A N 1
ATOM 1717 C CA . VAL A 1 230 ? 0.265 15.922 -3.666 1 95.62 230 VAL A CA 1
ATOM 1718 C C . VAL A 1 230 ? -0.217 17.016 -2.725 1 95.62 230 VAL A C 1
ATOM 1720 O O . VAL A 1 230 ? -1.422 17.188 -2.52 1 95.62 230 VAL A O 1
ATOM 1723 N N . PHE A 1 231 ? 0.691 17.766 -2.236 1 94.06 231 PHE A N 1
ATOM 1724 C CA . PHE A 1 231 ? 0.366 18.875 -1.336 1 94.06 231 PHE A CA 1
ATOM 1725 C C . PHE A 1 231 ? -0.453 19.938 -2.055 1 94.06 231 PHE A C 1
ATOM 1727 O O . PHE A 1 231 ? -1.432 20.438 -1.509 1 94.06 231 PHE A O 1
ATOM 1734 N N . ALA A 1 232 ? -0.007 20.234 -3.254 1 92.94 232 ALA A N 1
ATOM 1735 C CA . ALA A 1 232 ? -0.735 21.219 -4.043 1 92.94 232 ALA A CA 1
ATOM 1736 C C . ALA A 1 232 ? -2.164 20.75 -4.316 1 92.94 232 ALA A C 1
ATOM 1738 O O . ALA A 1 232 ? -3.102 21.562 -4.254 1 92.94 232 ALA A O 1
ATOM 1739 N N . ALA A 1 233 ? -2.324 19.5 -4.633 1 90.44 233 ALA A N 1
ATOM 1740 C CA . ALA A 1 233 ? -3.654 18.953 -4.879 1 90.44 233 ALA A CA 1
ATOM 1741 C C . ALA A 1 233 ? -4.504 18.984 -3.609 1 90.44 233 ALA A C 1
ATOM 1743 O O . ALA A 1 233 ? -5.707 19.234 -3.668 1 90.44 233 ALA A O 1
ATOM 1744 N N . LEU A 1 234 ? -3.918 18.734 -2.533 1 86.88 234 LEU A N 1
ATOM 1745 C CA . LEU A 1 234 ? -4.605 18.797 -1.248 1 86.88 234 LEU A CA 1
ATOM 1746 C C . LEU A 1 234 ? -5.121 20.203 -0.964 1 86.88 234 LEU A C 1
ATOM 1748 O O . LEU A 1 234 ? -6.254 20.375 -0.5 1 86.88 234 LEU A O 1
ATOM 1752 N N . GLN A 1 235 ? -4.32 21.141 -1.258 1 84.12 235 GLN A N 1
ATOM 1753 C CA . GLN A 1 235 ? -4.711 22.531 -1.04 1 84.12 235 GLN A CA 1
ATOM 1754 C C . GLN A 1 235 ? -5.895 22.906 -1.922 1 84.12 235 GLN A C 1
ATOM 1756 O O . GLN A 1 235 ? -6.711 23.75 -1.541 1 84.12 235 GLN A O 1
ATOM 1761 N N . GLN A 1 236 ? -5.949 22.25 -3.049 1 83.06 236 GLN A N 1
ATOM 1762 C CA . GLN A 1 236 ? -7.023 22.547 -3.99 1 83.06 236 GLN A CA 1
ATOM 1763 C C . GLN A 1 236 ? -8.25 21.688 -3.727 1 83.06 236 GLN A C 1
ATOM 1765 O O . GLN A 1 236 ? -9.273 21.828 -4.395 1 83.06 236 GLN A O 1
ATOM 1770 N N . GLY A 1 237 ? -8.148 20.797 -2.816 1 77.88 237 GLY A N 1
ATOM 1771 C CA . GLY A 1 237 ? -9.258 19.922 -2.494 1 77.88 237 GLY A CA 1
ATOM 1772 C C . GLY A 1 237 ? -9.453 18.812 -3.5 1 77.88 237 GLY A C 1
ATOM 1773 O O . GLY A 1 237 ? -10.539 18.234 -3.6 1 77.88 237 GLY A O 1
ATOM 1774 N N . ASP A 1 238 ? -8.438 18.578 -4.297 1 82.31 238 ASP A N 1
ATOM 1775 C CA . ASP A 1 238 ? -8.484 17.5 -5.273 1 82.31 238 ASP A CA 1
ATOM 1776 C C . ASP A 1 238 ? -8.031 16.172 -4.648 1 82.31 238 ASP A C 1
ATOM 1778 O O . ASP A 1 238 ? -6.93 15.695 -4.918 1 82.31 238 ASP A O 1
ATOM 1782 N N . TYR A 1 239 ? -8.883 15.531 -4.004 1 79.5 239 TYR A N 1
ATOM 1783 C CA . TYR A 1 239 ? -8.555 14.383 -3.164 1 79.5 239 TYR A CA 1
ATOM 1784 C C . TYR A 1 239 ? -8.258 13.156 -4.012 1 79.5 239 TYR A C 1
ATOM 1786 O O . TYR A 1 239 ? -7.328 12.398 -3.723 1 79.5 239 TYR A O 1
ATOM 1794 N N . PRO A 1 240 ? -9.031 12.93 -5.082 1 77.81 240 PRO A N 1
ATOM 1795 C CA . PRO A 1 240 ? -8.719 11.742 -5.883 1 77.81 240 PRO A CA 1
ATOM 1796 C C . PRO A 1 240 ? -7.293 11.758 -6.426 1 77.81 240 PRO A C 1
ATOM 1798 O O . PRO A 1 240 ? -6.602 10.742 -6.367 1 77.81 240 PRO A O 1
ATOM 1801 N N . VAL A 1 241 ? -6.891 12.953 -6.879 1 82.19 241 VAL A N 1
ATOM 1802 C CA . VAL A 1 241 ? -5.535 13.078 -7.406 1 82.19 241 VAL A CA 1
ATOM 1803 C C . VAL A 1 241 ? -4.523 12.883 -6.281 1 82.19 241 VAL A C 1
ATOM 1805 O O . VAL A 1 241 ? -3.504 12.211 -6.465 1 82.19 241 VAL A O 1
ATOM 1808 N N . THR A 1 242 ? -4.832 13.492 -5.133 1 87.69 242 THR A N 1
ATOM 1809 C CA . THR A 1 242 ? -3.936 13.352 -3.99 1 87.69 242 THR A CA 1
ATOM 1810 C C . THR A 1 242 ? -3.758 11.883 -3.615 1 87.69 242 THR A C 1
ATOM 1812 O O . THR A 1 242 ? -2.635 11.43 -3.391 1 87.69 242 THR A O 1
ATOM 1815 N N . TRP A 1 243 ? -4.832 11.164 -3.666 1 87.56 243 TRP A N 1
ATOM 1816 C CA . TRP A 1 243 ? -4.836 9.758 -3.264 1 87.56 243 TRP A CA 1
ATOM 1817 C C . TRP A 1 243 ? -4.035 8.906 -4.246 1 87.56 243 TRP A C 1
ATOM 1819 O O . TRP A 1 243 ? -3.148 8.156 -3.846 1 87.56 243 TRP A O 1
ATOM 1829 N N . MET A 1 244 ? -4.297 9.047 -5.473 1 85.62 244 MET A N 1
ATOM 1830 C CA . MET A 1 244 ? -3.695 8.203 -6.5 1 85.62 244 MET A CA 1
ATOM 1831 C C . MET A 1 244 ? -2.211 8.516 -6.66 1 85.62 244 MET A C 1
ATOM 1833 O O . MET A 1 244 ? -1.385 7.605 -6.734 1 85.62 244 MET A O 1
ATOM 1837 N N . LEU A 1 245 ? -1.936 9.812 -6.66 1 91.06 245 LEU A N 1
ATOM 1838 C CA . LEU A 1 245 ? -0.548 10.211 -6.867 1 91.06 245 LEU A CA 1
ATOM 1839 C C . LEU A 1 245 ? 0.319 9.805 -5.68 1 91.06 245 LEU A C 1
ATOM 1841 O O . LEU A 1 245 ? 1.459 9.367 -5.863 1 91.06 245 LEU A O 1
ATOM 1845 N N . LEU A 1 246 ? -0.203 9.977 -4.492 1 94.31 246 LEU A N 1
ATOM 1846 C CA . LEU A 1 246 ? 0.546 9.586 -3.303 1 94.31 246 LEU A CA 1
ATOM 1847 C C . LEU A 1 246 ? 0.885 8.102 -3.338 1 94.31 246 LEU A C 1
ATOM 1849 O O . LEU A 1 246 ? 2.027 7.711 -3.08 1 94.31 246 LEU A O 1
ATOM 1853 N N . GLY A 1 247 ? -0.068 7.305 -3.658 1 91.5 247 GLY A N 1
ATOM 1854 C CA . GLY A 1 247 ? 0.168 5.871 -3.744 1 91.5 247 GLY A CA 1
ATOM 1855 C C . GLY A 1 247 ? 1.21 5.5 -4.781 1 91.5 247 GLY A C 1
ATOM 1856 O O . GLY A 1 247 ? 2.109 4.703 -4.508 1 91.5 247 GLY A O 1
ATOM 1857 N N . GLU A 1 248 ? 1.062 6.035 -5.934 1 89.12 248 GLU A N 1
ATOM 1858 C CA . GLU A 1 248 ? 1.983 5.746 -7.027 1 89.12 248 GLU A CA 1
ATOM 1859 C C . GLU A 1 248 ? 3.408 6.164 -6.676 1 89.12 248 GLU A C 1
ATOM 1861 O O . GLU A 1 248 ? 4.355 5.41 -6.91 1 89.12 248 GLU A O 1
ATOM 1866 N N . ALA A 1 249 ? 3.551 7.379 -6.199 1 93.88 249 ALA A N 1
ATOM 1867 C CA . ALA A 1 249 ? 4.871 7.898 -5.848 1 93.88 249 ALA A CA 1
ATOM 1868 C C . ALA A 1 249 ? 5.504 7.074 -4.73 1 93.88 249 ALA A C 1
ATOM 1870 O O . ALA A 1 249 ? 6.715 6.828 -4.742 1 93.88 249 ALA A O 1
ATOM 1871 N N . TRP A 1 250 ? 4.703 6.66 -3.797 1 93.75 250 TRP A N 1
ATOM 1872 C CA . TRP A 1 250 ? 5.23 5.832 -2.717 1 93.75 250 TRP A CA 1
ATOM 1873 C C . TRP A 1 250 ? 5.734 4.496 -3.25 1 93.75 250 TRP A C 1
ATOM 1875 O O . TRP A 1 250 ? 6.758 3.982 -2.789 1 93.75 250 TRP A O 1
ATOM 1885 N N . ARG A 1 251 ? 5.039 3.914 -4.141 1 90.06 251 ARG A N 1
ATOM 1886 C CA . ARG A 1 251 ? 5.473 2.645 -4.715 1 90.06 251 ARG A CA 1
ATOM 1887 C C . ARG A 1 251 ? 6.852 2.775 -5.355 1 90.06 251 ARG A C 1
ATOM 1889 O O . ARG A 1 251 ? 7.676 1.863 -5.258 1 90.06 251 ARG A O 1
ATOM 1896 N N . LYS A 1 252 ? 7.066 3.879 -6.027 1 89.25 252 LYS A N 1
ATOM 1897 C CA . LYS A 1 252 ? 8.391 4.129 -6.586 1 89.25 252 LYS A CA 1
ATOM 1898 C C . LYS A 1 252 ? 9.438 4.254 -5.48 1 89.25 252 LYS A C 1
ATOM 1900 O O . LYS A 1 252 ? 10.531 3.688 -5.582 1 89.25 252 LYS A O 1
ATOM 1905 N N . ALA A 1 253 ? 9.078 5.004 -4.445 1 91.62 253 ALA A N 1
ATOM 1906 C CA . ALA A 1 253 ? 10.016 5.184 -3.336 1 91.62 253 ALA A CA 1
ATOM 1907 C C . ALA A 1 253 ? 10.391 3.84 -2.715 1 91.62 253 ALA A C 1
ATOM 1909 O O . ALA A 1 253 ? 11.555 3.615 -2.365 1 91.62 253 ALA A O 1
ATOM 1910 N N . ALA A 1 254 ? 9.477 2.992 -2.648 1 87.56 254 ALA A N 1
ATOM 1911 C CA . ALA A 1 254 ? 9.688 1.691 -2.018 1 87.56 254 ALA A CA 1
ATOM 1912 C C . ALA A 1 254 ? 10.562 0.795 -2.889 1 87.56 254 ALA A C 1
ATOM 1914 O O . ALA A 1 254 ? 11.453 0.104 -2.383 1 87.56 254 ALA A O 1
ATOM 1915 N N . VAL A 1 255 ? 10.336 0.862 -4.125 1 83.31 255 VAL A N 1
ATOM 1916 C CA . VAL A 1 255 ? 11.047 -0.07 -4.996 1 83.31 255 VAL A CA 1
ATOM 1917 C C . VAL A 1 255 ? 12.5 0.36 -5.137 1 83.31 255 VAL A C 1
ATOM 1919 O O . VAL A 1 255 ? 13.383 -0.477 -5.328 1 83.31 255 VAL A O 1
ATOM 1922 N N . ILE A 1 256 ? 12.734 1.672 -5.055 1 85.88 256 ILE A N 1
ATOM 1923 C CA . ILE A 1 256 ? 14.109 2.141 -5.203 1 85.88 256 ILE A CA 1
ATOM 1924 C C . ILE A 1 256 ? 14.844 2.012 -3.871 1 85.88 256 ILE A C 1
ATOM 1926 O O . ILE A 1 256 ? 16.062 2.238 -3.801 1 85.88 256 ILE A O 1
ATOM 1930 N N . GLY A 1 257 ? 14.078 1.749 -2.789 1 85.31 257 GLY A N 1
ATOM 1931 C CA . GLY A 1 257 ? 14.695 1.441 -1.51 1 85.31 257 GLY A CA 1
ATOM 1932 C C . GLY A 1 257 ? 14.773 2.639 -0.582 1 85.31 257 GLY A C 1
ATOM 1933 O O . GLY A 1 257 ? 15.5 2.613 0.413 1 85.31 257 GLY A O 1
ATOM 1934 N N . TYR A 1 258 ? 14.062 3.738 -0.875 1 90.94 258 TYR A N 1
ATOM 1935 C CA . TYR A 1 258 ? 14.117 4.934 -0.043 1 90.94 258 TYR A CA 1
ATOM 1936 C C . TYR A 1 258 ? 13.516 4.672 1.333 1 90.94 258 TYR A C 1
ATOM 1938 O O . TYR A 1 258 ? 13.922 5.297 2.32 1 90.94 258 TYR A O 1
ATOM 1946 N N . HIS A 1 259 ? 12.586 3.73 1.454 1 89.69 259 HIS A N 1
ATOM 1947 C CA . HIS A 1 259 ? 11.953 3.406 2.727 1 89.69 259 HIS A CA 1
ATOM 1948 C C . HIS A 1 259 ? 12.93 2.695 3.662 1 89.69 259 HIS A C 1
ATOM 1950 O O . HIS A 1 259 ? 12.672 2.586 4.863 1 89.69 259 HIS A O 1
ATOM 1956 N N . GLN A 1 260 ? 14.023 2.277 3.131 1 88.19 260 GLN A N 1
ATOM 1957 C CA . GLN A 1 260 ? 15.07 1.631 3.91 1 88.19 260 GLN A CA 1
ATOM 1958 C C . GLN A 1 260 ? 16.422 2.285 3.656 1 88.19 260 GLN A C 1
ATOM 1960 O O . GLN A 1 260 ? 17.438 1.598 3.547 1 88.19 260 GLN A O 1
ATOM 1965 N N . VAL A 1 261 ? 16.422 3.576 3.531 1 88.81 261 VAL A N 1
ATOM 1966 C CA . VAL A 1 261 ? 17.609 4.328 3.156 1 88.81 261 VAL A CA 1
ATOM 1967 C C . VAL A 1 261 ? 18.703 4.141 4.215 1 88.81 261 VAL A C 1
ATOM 1969 O O . VAL A 1 261 ? 19.891 4.172 3.904 1 88.81 261 VAL A O 1
ATOM 1972 N N . ASP A 1 262 ? 18.344 3.834 5.426 1 87.94 262 ASP A N 1
ATOM 1973 C CA . ASP A 1 262 ? 19.328 3.74 6.496 1 87.94 262 ASP A CA 1
ATOM 1974 C C . ASP A 1 262 ? 19.609 2.285 6.863 1 87.94 262 ASP A C 1
ATOM 1976 O O . ASP A 1 262 ? 20.219 2.004 7.891 1 87.94 262 ASP A O 1
ATOM 1980 N N . ALA A 1 263 ? 19.078 1.417 6.082 1 80.25 263 ALA A N 1
ATOM 1981 C CA . ALA A 1 263 ? 19.375 0.007 6.312 1 80.25 263 ALA A CA 1
ATOM 1982 C C . ALA A 1 263 ? 20.828 -0.304 5.977 1 80.25 263 ALA A C 1
ATOM 1984 O O . ALA A 1 263 ? 21.406 0.284 5.055 1 80.25 263 ALA A O 1
ATOM 1985 N N . ARG A 1 264 ? 21.531 -1.096 6.723 1 66.81 264 ARG A N 1
ATOM 1986 C CA . ARG A 1 264 ? 22.938 -1.453 6.527 1 66.81 264 ARG A CA 1
ATOM 1987 C C . ARG A 1 264 ? 23.156 -2.07 5.148 1 66.81 264 ARG A C 1
ATOM 1989 O O . ARG A 1 264 ? 24.109 -1.724 4.453 1 66.81 264 ARG A O 1
ATOM 1996 N N . ASP A 1 265 ? 22.297 -3.086 4.844 1 63.78 265 ASP A N 1
ATOM 1997 C CA . ASP A 1 265 ? 22.453 -3.818 3.59 1 63.78 265 ASP A CA 1
ATOM 1998 C C . ASP A 1 265 ? 21.359 -3.445 2.592 1 63.78 265 ASP A C 1
ATOM 2000 O O . ASP A 1 265 ? 20.812 -4.316 1.924 1 63.78 265 ASP A O 1
ATOM 2004 N N . ASN A 1 266 ? 21.297 -2.082 2.549 1 58.5 266 ASN A N 1
ATOM 2005 C CA . ASN A 1 266 ? 20.219 -1.702 1.634 1 58.5 266 ASN A CA 1
ATOM 2006 C C . ASN A 1 266 ? 20.625 -1.941 0.179 1 58.5 266 ASN A C 1
ATOM 2008 O O . ASN A 1 266 ? 21.391 -1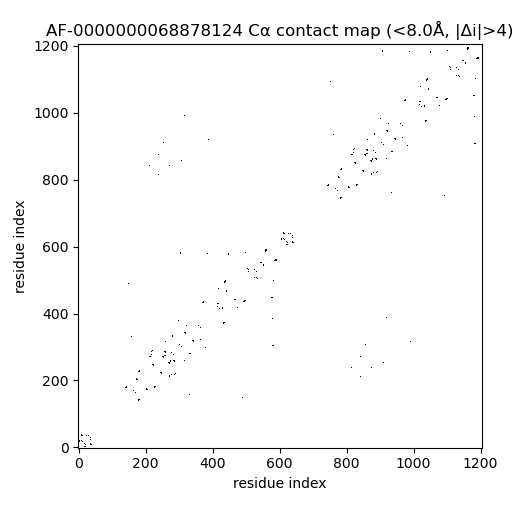.169 -0.396 1 58.5 266 ASN A O 1
ATOM 2012 N N . GLU A 1 267 ? 20.797 -3.186 -0.228 1 55.03 267 GLU A N 1
ATOM 2013 C CA . GLU A 1 267 ? 21 -3.49 -1.64 1 55.03 267 GLU A CA 1
ATOM 2014 C C . GLU A 1 267 ? 19.703 -3.363 -2.432 1 55.03 267 GLU A C 1
ATOM 2016 O O . GLU A 1 267 ? 18.656 -3.848 -1.998 1 55.03 267 GLU A O 1
ATOM 2021 N N . THR A 1 268 ? 19.719 -2.221 -3.164 1 54.56 268 THR A N 1
ATOM 2022 C CA . THR A 1 268 ? 18.578 -1.807 -3.979 1 54.56 268 THR A CA 1
ATOM 2023 C C . THR A 1 268 ? 18 -2.994 -4.746 1 54.56 268 THR A C 1
ATOM 2025 O O . THR A 1 268 ? 18.734 -3.734 -5.398 1 54.56 268 THR A O 1
ATOM 2028 N N . LEU A 1 269 ? 16.781 -3.312 -4.457 1 55.81 269 LEU A N 1
ATOM 2029 C CA . LEU A 1 269 ? 16.078 -4.473 -4.996 1 55.81 269 LEU A CA 1
ATOM 2030 C C . LEU A 1 269 ? 15.906 -4.344 -6.508 1 55.81 269 LEU A C 1
ATOM 2032 O O . LEU A 1 269 ? 16.125 -5.305 -7.246 1 55.81 269 LEU A O 1
ATOM 2036 N N . VAL A 1 270 ? 15.398 -3.01 -7.027 1 55.53 270 VAL A N 1
ATOM 2037 C CA . VAL A 1 270 ? 15.062 -2.902 -8.445 1 55.53 270 VAL A CA 1
ATOM 2038 C C . VAL A 1 270 ? 15.797 -1.714 -9.062 1 55.53 270 VAL A C 1
ATOM 2040 O O . VAL A 1 270 ? 15.305 -0.586 -9.031 1 55.53 270 VAL A O 1
ATOM 2043 N N . GLN A 1 271 ? 16.891 -1.866 -9.586 1 57.88 271 GLN A N 1
ATOM 2044 C CA . GLN A 1 271 ? 17.828 -0.85 -10.023 1 57.88 271 GLN A CA 1
ATOM 2045 C C . GLN A 1 271 ? 17.266 -0.038 -11.188 1 57.88 271 GLN A C 1
ATOM 2047 O O . GLN A 1 271 ? 17.625 1.129 -11.367 1 57.88 271 GLN A O 1
ATOM 2052 N N . TYR A 1 272 ? 16.266 -0.552 -11.898 1 55.19 272 TYR A N 1
ATOM 2053 C CA . TYR A 1 272 ? 15.82 0.154 -13.094 1 55.19 272 TYR A CA 1
ATOM 2054 C C . TYR A 1 272 ? 14.93 1.335 -12.734 1 55.19 272 TYR A C 1
ATOM 2056 O O . TYR A 1 272 ? 14.648 2.189 -13.578 1 55.19 272 TYR A O 1
ATOM 2064 N N . LEU A 1 273 ? 14.586 1.483 -11.578 1 58.31 273 LEU A N 1
ATOM 2065 C CA . LEU A 1 273 ? 13.773 2.625 -11.164 1 58.31 273 LEU A CA 1
ATOM 2066 C C . LEU A 1 273 ? 14.594 3.598 -10.328 1 58.31 273 LEU A C 1
ATOM 2068 O O . LEU A 1 273 ? 14.117 4.68 -9.977 1 58.31 273 LEU A O 1
ATOM 2072 N N . GLY A 1 274 ? 15.836 3.322 -10.117 1 62.41 274 GLY A N 1
ATOM 2073 C CA . GLY A 1 274 ? 16.688 4.105 -9.25 1 62.41 274 GLY A CA 1
ATOM 2074 C C . GLY A 1 274 ? 17.219 3.316 -8.07 1 62.41 274 GLY A C 1
ATOM 2075 O O . GLY A 1 274 ? 16.891 2.139 -7.906 1 62.41 274 GLY A O 1
ATOM 2076 N N . SER A 1 275 ? 18.188 3.902 -7.477 1 67.44 275 SER A N 1
ATOM 2077 C CA . SER A 1 275 ? 18.766 3.217 -6.324 1 67.44 275 SER A CA 1
ATOM 2078 C C . SER A 1 275 ? 19.203 4.207 -5.25 1 67.44 275 SER A C 1
ATOM 2080 O O . SER A 1 275 ? 19.422 5.387 -5.539 1 67.44 275 SER A O 1
ATOM 2082 N N . VAL A 1 276 ? 19.125 3.783 -4.098 1 71.81 276 VAL A N 1
ATOM 2083 C CA . VAL A 1 276 ? 19.625 4.551 -2.963 1 71.81 276 VAL A CA 1
ATOM 2084 C C . VAL A 1 276 ? 21.094 4.918 -3.191 1 71.81 276 VAL A C 1
ATOM 2086 O O . VAL A 1 276 ? 21.578 5.93 -2.678 1 71.81 276 VAL A O 1
ATOM 2089 N N . ARG A 1 277 ? 21.656 4.18 -3.967 1 66.5 277 ARG A N 1
ATOM 2090 C CA . ARG A 1 277 ? 23.078 4.391 -4.211 1 66.5 277 ARG A CA 1
ATOM 2091 C C . ARG A 1 277 ? 23.312 5.656 -5.027 1 66.5 277 ARG A C 1
ATOM 2093 O O . ARG A 1 277 ? 24.406 6.211 -5.02 1 66.5 277 ARG A O 1
ATOM 2100 N N . GLY A 1 278 ? 22.297 6.141 -5.574 1 70.81 278 GLY A N 1
ATOM 2101 C CA . GLY A 1 278 ? 22.406 7.352 -6.367 1 70.81 278 GLY A CA 1
ATOM 2102 C C . GLY A 1 278 ? 22.375 8.617 -5.531 1 70.81 278 GLY A C 1
ATOM 2103 O O . GLY A 1 278 ? 22.594 9.719 -6.047 1 70.81 278 GLY A O 1
ATOM 2104 N N . LEU A 1 279 ? 22.188 8.367 -4.195 1 79.12 279 LEU A N 1
ATOM 2105 C CA . LEU A 1 279 ? 22.125 9.531 -3.324 1 79.12 279 LEU A CA 1
ATOM 2106 C C . LEU A 1 279 ? 23.531 10.031 -3 1 79.12 279 LEU A C 1
ATOM 2108 O O . LEU A 1 279 ? 24.375 9.266 -2.533 1 79.12 279 LEU A O 1
ATOM 2112 N N . ASP A 1 280 ? 23.703 11.242 -3.396 1 73.31 280 ASP A N 1
ATOM 2113 C CA . ASP A 1 280 ? 25.016 11.852 -3.289 1 73.31 280 ASP A CA 1
ATOM 2114 C C . ASP A 1 280 ? 25.141 12.695 -2.018 1 73.31 280 ASP A C 1
ATOM 2116 O O . ASP A 1 280 ? 24.656 13.828 -1.972 1 73.31 280 ASP A O 1
ATOM 2120 N N . GLY A 1 281 ? 25.766 12.039 -0.875 1 82.31 281 GLY A N 1
ATOM 2121 C CA . GLY A 1 281 ? 26.125 12.891 0.253 1 82.31 281 GLY A CA 1
ATOM 2122 C C . GLY A 1 281 ? 25.062 12.922 1.334 1 82.31 281 GLY A C 1
ATOM 2123 O O . GLY A 1 281 ? 24 12.32 1.185 1 82.31 281 GLY A O 1
ATOM 2124 N N . PRO A 1 282 ? 25.344 13.695 2.301 1 88.69 282 PRO A N 1
ATOM 2125 C CA . PRO A 1 282 ? 24.453 13.75 3.463 1 88.69 282 PRO A CA 1
ATOM 2126 C C . PRO A 1 282 ? 23.203 14.578 3.199 1 88.69 282 PRO A C 1
ATOM 2128 O O . PRO A 1 282 ? 22.141 14.297 3.766 1 88.69 282 PRO A O 1
ATOM 2131 N N . VAL A 1 283 ? 23.359 15.578 2.354 1 92.19 283 VAL A N 1
ATOM 2132 C CA . VAL A 1 283 ? 22.203 16.422 2.062 1 92.19 283 VAL A CA 1
ATOM 2133 C C . VAL A 1 283 ? 21.109 15.609 1.381 1 92.19 283 VAL A C 1
ATOM 2135 O O . VAL A 1 283 ? 19.953 15.641 1.799 1 92.19 283 VAL A O 1
ATOM 2138 N N . GLN A 1 284 ? 21.5 14.875 0.354 1 92.19 284 GLN A N 1
ATOM 2139 C CA . GLN A 1 284 ? 20.516 14.094 -0.39 1 92.19 284 GLN A CA 1
ATOM 2140 C C . GLN A 1 284 ? 19.969 12.961 0.464 1 92.19 284 GLN A C 1
ATOM 2142 O O . GLN A 1 284 ? 18.797 12.594 0.335 1 92.19 284 GLN A O 1
ATOM 2147 N N . ARG A 1 285 ? 20.734 12.445 1.277 1 91.75 285 ARG A N 1
ATOM 2148 C CA . ARG A 1 285 ? 20.266 11.391 2.168 1 91.75 285 ARG A CA 1
ATOM 2149 C C . ARG A 1 285 ? 19.219 11.93 3.146 1 91.75 285 ARG A C 1
ATOM 2151 O O . ARG A 1 285 ? 18.219 11.273 3.416 1 91.75 285 ARG A O 1
ATOM 2158 N N . GLU A 1 286 ? 19.531 13.109 3.648 1 94.19 286 GLU A N 1
ATOM 2159 C CA . GLU A 1 286 ? 18.562 13.734 4.543 1 94.19 286 GLU A CA 1
ATOM 2160 C C . GLU A 1 286 ? 17.297 14.125 3.793 1 94.19 286 GLU A C 1
ATOM 2162 O O . GLU A 1 286 ? 16.188 13.969 4.316 1 94.19 286 GLU A O 1
ATOM 2167 N N . GLU A 1 287 ? 17.484 14.664 2.594 1 96.19 287 GLU A N 1
ATOM 2168 C CA . GLU A 1 287 ? 16.297 14.961 1.785 1 96.19 287 GLU A CA 1
ATOM 2169 C C . GLU A 1 287 ? 15.469 13.703 1.537 1 96.19 287 GLU A C 1
ATOM 2171 O O . GLU A 1 287 ? 14.234 13.758 1.538 1 96.19 287 GLU A O 1
ATOM 2176 N N . CYS A 1 288 ? 16.125 12.609 1.319 1 95.44 288 CYS A N 1
ATOM 2177 C CA . CYS A 1 288 ? 15.438 11.336 1.115 1 95.44 288 CYS A CA 1
ATOM 2178 C C . CYS A 1 288 ? 14.633 10.945 2.346 1 95.44 288 CYS A C 1
ATOM 2180 O O . CYS A 1 288 ? 13.461 10.57 2.234 1 95.44 288 CYS A O 1
ATOM 2182 N N . ARG A 1 289 ? 15.266 11.055 3.52 1 96.06 289 ARG A N 1
ATOM 2183 C CA . ARG A 1 289 ? 14.562 10.758 4.766 1 96.06 289 ARG A CA 1
ATOM 2184 C C . ARG A 1 289 ? 13.305 11.609 4.898 1 96.06 289 ARG A C 1
ATOM 2186 O O . ARG A 1 289 ? 12.234 11.086 5.223 1 96.06 289 ARG A O 1
ATOM 2193 N N . ARG A 1 290 ? 13.477 12.852 4.613 1 97.81 290 ARG A N 1
ATOM 2194 C CA . ARG A 1 290 ? 12.391 13.805 4.777 1 97.81 290 ARG A CA 1
ATOM 2195 C C . ARG A 1 290 ? 11.273 13.539 3.781 1 97.81 290 ARG A C 1
ATOM 2197 O O . ARG A 1 290 ? 10.094 13.734 4.09 1 97.81 290 ARG A O 1
ATOM 2204 N N . VAL A 1 291 ? 11.617 13.102 2.584 1 98 291 VAL A N 1
ATOM 2205 C CA . VAL A 1 291 ? 10.617 12.758 1.582 1 98 291 VAL A CA 1
ATOM 2206 C C . VAL A 1 291 ? 9.805 11.555 2.061 1 98 291 VAL A C 1
ATOM 2208 O O . VAL A 1 291 ? 8.578 11.547 1.944 1 98 291 VAL A O 1
ATOM 2211 N N . VAL A 1 292 ? 10.438 10.555 2.615 1 97.06 292 VAL A N 1
ATOM 2212 C CA . VAL A 1 292 ? 9.758 9.367 3.125 1 97.06 292 VAL A CA 1
ATOM 2213 C C . VAL A 1 292 ? 8.789 9.766 4.234 1 97.06 292 VAL A C 1
ATOM 2215 O O . VAL A 1 292 ? 7.629 9.352 4.23 1 97.06 292 VAL A O 1
ATOM 2218 N N . TRP A 1 293 ? 9.242 10.602 5.09 1 97.94 293 TRP A N 1
ATOM 2219 C CA . TRP A 1 293 ? 8.406 11 6.211 1 97.94 293 TRP A CA 1
ATOM 2220 C C . TRP A 1 293 ? 7.273 11.914 5.746 1 97.94 293 TRP A C 1
ATOM 2222 O O . TRP A 1 293 ? 6.184 11.906 6.316 1 97.94 293 TRP A O 1
ATOM 2232 N N . ALA A 1 294 ? 7.574 12.742 4.723 1 98 294 ALA A N 1
ATOM 2233 C CA . ALA A 1 294 ? 6.504 13.555 4.148 1 98 294 ALA A CA 1
ATOM 2234 C C . ALA A 1 294 ? 5.395 12.672 3.58 1 98 294 ALA A C 1
ATOM 2236 O O . ALA A 1 294 ? 4.207 12.961 3.766 1 98 294 ALA A O 1
ATOM 2237 N N . PHE A 1 295 ? 5.742 11.57 2.881 1 97.56 295 PHE A N 1
ATOM 2238 C CA . PHE A 1 295 ? 4.754 10.609 2.41 1 97.56 295 PHE A CA 1
ATOM 2239 C C . PHE A 1 295 ? 3.957 10.031 3.574 1 97.56 295 PHE A C 1
ATOM 2241 O O . PHE A 1 295 ? 2.736 9.891 3.49 1 97.56 295 PHE A O 1
ATOM 2248 N N . PHE A 1 296 ? 4.695 9.711 4.645 1 97.5 296 PHE A N 1
ATOM 2249 C CA . PHE A 1 296 ? 4.074 9.109 5.816 1 97.5 296 PHE A CA 1
ATOM 2250 C C . PHE A 1 296 ? 3.021 10.039 6.414 1 97.5 296 PHE A C 1
ATOM 2252 O O . PHE A 1 296 ? 1.89 9.617 6.664 1 97.5 296 PHE A O 1
ATOM 2259 N N . ILE A 1 297 ? 3.363 11.312 6.574 1 97.12 297 ILE A N 1
ATOM 2260 C CA . ILE A 1 297 ? 2.475 12.305 7.176 1 97.12 297 ILE A CA 1
ATOM 2261 C C . ILE A 1 297 ? 1.271 12.539 6.266 1 97.12 297 ILE A C 1
ATOM 2263 O O . ILE A 1 297 ? 0.128 12.539 6.727 1 97.12 297 ILE A O 1
ATOM 2267 N N . LEU A 1 298 ? 1.525 12.742 5.012 1 96.31 298 LEU A N 1
ATOM 2268 C CA . LEU A 1 298 ? 0.448 12.992 4.059 1 96.31 298 LEU A CA 1
ATOM 2269 C C . LEU A 1 298 ? -0.485 11.789 3.963 1 96.31 298 LEU A C 1
ATOM 2271 O O . LEU A 1 298 ? -1.704 11.953 3.873 1 96.31 298 LEU A O 1
ATOM 2275 N N . ASP A 1 299 ? 0.08 10.594 4.008 1 95.12 299 ASP A N 1
ATOM 2276 C CA . ASP A 1 299 ? -0.705 9.367 3.914 1 95.12 299 ASP A CA 1
ATOM 2277 C C . ASP A 1 299 ? -1.631 9.211 5.117 1 95.12 299 ASP A C 1
ATOM 2279 O O . ASP A 1 299 ? -2.836 9.008 4.961 1 95.12 299 ASP A O 1
ATOM 2283 N N . ARG A 1 300 ? -1.069 9.344 6.32 1 95.5 300 ARG A N 1
ATOM 2284 C CA . ARG A 1 300 ? -1.89 9.227 7.523 1 95.5 300 ARG A CA 1
ATOM 2285 C C . ARG A 1 300 ? -2.914 10.359 7.594 1 95.5 300 ARG A C 1
ATOM 2287 O O . ARG A 1 300 ? -4.059 10.133 7.988 1 95.5 300 ARG A O 1
ATOM 2294 N N . GLY A 1 301 ? -2.434 11.555 7.203 1 92.31 301 GLY A N 1
ATOM 2295 C CA . GLY A 1 301 ? -3.299 12.719 7.258 1 92.31 301 GLY A CA 1
ATOM 2296 C C . GLY A 1 301 ? -4.48 12.633 6.312 1 92.31 301 GLY A C 1
ATOM 2297 O O . GLY A 1 301 ? -5.555 13.164 6.605 1 92.31 301 GLY A O 1
ATOM 2298 N N . LEU A 1 302 ? -4.32 11.977 5.234 1 88.75 302 LEU A N 1
ATOM 2299 C CA . LEU A 1 302 ? -5.379 11.844 4.238 1 88.75 302 LEU A CA 1
ATOM 2300 C C . LEU A 1 302 ? -6.328 10.711 4.598 1 88.75 302 LEU A C 1
ATOM 2302 O O . LEU A 1 302 ? -7.496 10.719 4.203 1 88.75 302 LEU A O 1
ATOM 2306 N N . CYS A 1 303 ? -5.844 9.766 5.355 1 88.62 303 CYS A N 1
ATOM 2307 C CA . CYS A 1 303 ? -6.578 8.516 5.504 1 88.62 303 CYS A CA 1
ATOM 2308 C C . CYS A 1 303 ? -7.457 8.539 6.746 1 88.62 303 CYS A C 1
ATOM 2310 O O . CYS A 1 303 ? -8.562 7.988 6.742 1 88.62 303 CYS A O 1
ATOM 2312 N N . TYR A 1 304 ? -7.156 9.164 7.812 1 89.12 304 TYR A N 1
ATOM 2313 C CA . TYR A 1 304 ? -7.824 8.992 9.094 1 89.12 304 TYR A CA 1
ATOM 2314 C C . TYR A 1 304 ? -9.234 9.555 9.055 1 89.12 304 TYR A C 1
ATOM 2316 O O . TYR A 1 304 ? -10.133 9.062 9.75 1 89.12 304 TYR A O 1
ATOM 2324 N N . PRO A 1 305 ? -9.516 10.578 8.266 1 81.69 305 PRO A N 1
ATOM 2325 C CA . PRO A 1 305 ? -10.859 11.148 8.328 1 81.69 305 PRO A CA 1
ATOM 2326 C C . PRO A 1 305 ? -11.938 10.156 7.895 1 81.69 305 PRO A C 1
ATOM 2328 O O . PRO A 1 305 ? -13.039 10.148 8.453 1 81.69 305 PRO A O 1
ATOM 2331 N N . ILE A 1 306 ? -11.594 9.344 6.969 1 78.94 306 ILE A N 1
ATOM 2332 C CA . ILE A 1 306 ? -12.633 8.461 6.457 1 78.94 306 ILE A CA 1
ATOM 2333 C C . ILE A 1 306 ? -12.156 7.012 6.504 1 78.94 306 ILE A C 1
ATOM 2335 O O . ILE A 1 306 ? -12.773 6.125 5.914 1 78.94 306 ILE A O 1
ATOM 2339 N N . GLY A 1 307 ? -11.07 6.816 7.145 1 80 307 GLY A N 1
ATOM 2340 C CA . GLY A 1 307 ? -10.594 5.457 7.355 1 80 307 GLY A CA 1
ATOM 2341 C C . GLY A 1 307 ? -10.102 4.797 6.086 1 80 307 GLY A C 1
ATOM 2342 O O . GLY A 1 307 ? -10.398 3.627 5.832 1 80 307 GLY A O 1
ATOM 2343 N N . MET A 1 308 ? -9.469 5.48 5.262 1 83.06 308 MET A N 1
ATOM 2344 C CA . MET A 1 308 ? -8.891 4.91 4.047 1 83.06 308 MET A CA 1
ATOM 2345 C C . MET A 1 308 ? -7.652 4.086 4.375 1 83.06 308 MET A C 1
ATOM 2347 O O . MET A 1 308 ? -7.039 4.266 5.43 1 83.06 308 MET A O 1
ATOM 2351 N N . VAL A 1 309 ? -7.352 3.191 3.475 1 85.88 309 VAL A N 1
ATOM 2352 C CA . VAL A 1 309 ? -6.207 2.309 3.676 1 85.88 309 VAL A CA 1
ATOM 2353 C C . VAL A 1 309 ? -4.914 3.088 3.461 1 85.88 309 VAL A C 1
ATOM 2355 O O . VAL A 1 309 ? -4.824 3.926 2.561 1 85.88 309 VAL A O 1
ATOM 2358 N N . HIS A 1 310 ? -3.971 2.842 4.238 1 90.25 310 HIS A N 1
ATOM 2359 C CA . HIS A 1 310 ? -2.678 3.512 4.152 1 90.25 310 HIS A CA 1
ATOM 2360 C C . HIS A 1 310 ? -1.86 2.98 2.979 1 90.25 310 HIS A C 1
ATOM 2362 O O . HIS A 1 310 ? -1.896 1.783 2.682 1 90.25 310 HIS A O 1
ATOM 2368 N N . ALA A 1 311 ? -1.173 3.857 2.344 1 91.06 311 ALA A N 1
ATOM 2369 C CA . ALA A 1 311 ? -0.242 3.475 1.286 1 91.06 311 ALA A CA 1
ATOM 2370 C C . ALA A 1 311 ? 1.11 3.068 1.865 1 91.06 311 ALA A C 1
ATOM 2372 O O . ALA A 1 311 ? 1.745 2.131 1.378 1 91.06 311 ALA A O 1
ATOM 2373 N N . VAL A 1 312 ? 1.537 3.818 2.869 1 92.62 312 VAL A N 1
ATOM 2374 C CA . VAL A 1 312 ? 2.855 3.596 3.451 1 92.62 312 VAL A CA 1
ATOM 2375 C C . VAL A 1 312 ? 2.779 2.48 4.492 1 92.62 312 VAL A C 1
ATOM 2377 O O . VAL A 1 312 ? 2.082 2.611 5.5 1 92.62 312 VAL A O 1
ATOM 2380 N N . ASP A 1 313 ? 3.428 1.405 4.223 1 87.38 313 ASP A N 1
ATOM 2381 C CA . ASP A 1 313 ? 3.555 0.34 5.215 1 87.38 313 ASP A CA 1
ATOM 2382 C C . ASP A 1 313 ? 4.684 0.635 6.195 1 87.38 313 ASP A C 1
ATOM 2384 O O . ASP A 1 313 ? 5.863 0.486 5.859 1 87.38 313 ASP A O 1
ATOM 2388 N N . GLU A 1 314 ? 4.367 1.003 7.359 1 88.38 314 GLU A N 1
ATOM 2389 C CA . GLU A 1 314 ? 5.348 1.475 8.328 1 88.38 314 GLU A CA 1
ATOM 2390 C C . GLU A 1 314 ? 6.18 0.319 8.883 1 88.38 314 GLU A C 1
ATOM 2392 O O . GLU A 1 314 ? 7.25 0.535 9.453 1 88.38 314 GLU A O 1
ATOM 2397 N N . ARG A 1 315 ? 5.863 -0.91 8.703 1 82.5 315 ARG A N 1
ATOM 2398 C CA . ARG A 1 315 ? 6.578 -2.078 9.203 1 82.5 315 ARG A CA 1
ATOM 2399 C C . ARG A 1 315 ? 7.891 -2.279 8.453 1 82.5 315 ARG A C 1
ATOM 2401 O O . ARG A 1 315 ? 8.812 -2.916 8.969 1 82.5 315 ARG A O 1
ATOM 2408 N N . CYS A 1 316 ? 7.895 -1.68 7.273 1 81.56 316 CYS A N 1
ATOM 2409 C CA . CYS A 1 316 ? 9.055 -1.919 6.426 1 81.56 316 CYS A CA 1
ATOM 2410 C C . CYS A 1 316 ? 10.008 -0.729 6.457 1 81.56 316 CYS A C 1
ATOM 2412 O O . CYS A 1 316 ? 11.023 -0.724 5.762 1 81.56 316 CYS A O 1
ATOM 2414 N N . LEU A 1 317 ? 9.75 0.23 7.281 1 88.94 317 LEU A N 1
ATOM 2415 C CA . LEU A 1 317 ? 10.57 1.439 7.301 1 88.94 317 LEU A CA 1
ATOM 2416 C C . LEU A 1 317 ? 11.844 1.226 8.109 1 88.94 317 LEU A C 1
ATOM 2418 O O . LEU A 1 317 ? 11.789 0.714 9.234 1 88.94 317 LEU A O 1
ATOM 2422 N N . VAL A 1 318 ? 12.906 1.428 7.512 1 89 318 VAL A N 1
ATOM 2423 C CA . VAL A 1 318 ? 14.203 1.542 8.188 1 89 318 VAL A CA 1
ATOM 2424 C C . VAL A 1 318 ? 14.828 2.898 7.875 1 89 318 VAL A C 1
ATOM 2426 O O . VAL A 1 318 ? 15.695 3.004 7.008 1 89 318 VAL A O 1
ATOM 2429 N N . VAL A 1 319 ? 14.383 3.887 8.547 1 93.06 319 VAL A N 1
ATOM 2430 C CA . VAL A 1 319 ? 14.734 5.273 8.266 1 93.06 319 VAL A CA 1
ATOM 2431 C C . VAL A 1 319 ? 14.898 6.047 9.57 1 93.06 319 VAL A C 1
ATOM 2433 O O . VAL A 1 319 ? 14.125 5.859 10.508 1 93.06 319 VAL A O 1
ATOM 2436 N N . HIS A 1 320 ? 15.844 6.848 9.609 1 93.69 320 HIS A N 1
ATOM 2437 C CA . HIS A 1 320 ? 16.016 7.75 10.742 1 93.69 320 HIS A CA 1
ATOM 2438 C C . HIS A 1 320 ? 15.008 8.891 10.703 1 93.69 320 HIS A C 1
ATOM 2440 O O . HIS A 1 320 ? 14.594 9.32 9.625 1 93.69 320 HIS A O 1
ATOM 2446 N N . PHE A 1 321 ? 14.641 9.336 11.93 1 96.12 321 PHE A N 1
ATOM 2447 C CA . PHE A 1 321 ? 13.922 10.609 11.977 1 96.12 321 PHE A CA 1
ATOM 2448 C C . PHE A 1 321 ? 14.773 11.734 11.414 1 96.12 321 PHE A C 1
ATOM 2450 O O . PHE A 1 321 ? 16 11.664 11.453 1 96.12 321 PHE A O 1
ATOM 2457 N N . PRO A 1 322 ? 14.141 12.695 10.844 1 95.12 322 PRO A N 1
ATOM 2458 C CA . PRO A 1 322 ? 14.906 13.789 10.25 1 95.12 322 PRO A CA 1
ATOM 2459 C C . PRO A 1 322 ? 15.758 14.539 11.281 1 95.12 322 PRO A C 1
ATOM 2461 O O . PRO A 1 322 ? 15.328 14.727 12.422 1 95.12 322 PRO A O 1
ATOM 2464 N N . MET A 1 323 ? 16.859 15 10.883 1 92.81 323 MET A N 1
ATOM 2465 C CA . MET A 1 323 ? 17.688 15.844 11.75 1 92.81 323 MET A CA 1
ATOM 2466 C C . MET A 1 323 ? 17.047 17.219 11.93 1 92.81 323 MET A C 1
ATOM 2468 O O . MET A 1 323 ? 16.047 17.531 11.289 1 92.81 323 MET A O 1
ATOM 2472 N N . SER A 1 324 ? 17.578 17.969 12.852 1 90.75 324 SER A N 1
ATOM 2473 C CA . SER A 1 324 ? 17.047 19.312 13.102 1 90.75 324 SER A CA 1
ATOM 2474 C C . SER A 1 324 ? 17.125 20.188 11.859 1 90.75 324 SER A C 1
ATOM 2476 O O . SER A 1 324 ? 18.016 20.016 11.031 1 90.75 324 SER A O 1
ATOM 2478 N N . GLU A 1 325 ? 16.25 21.109 11.75 1 91.62 325 GLU A N 1
ATOM 2479 C CA . GLU A 1 325 ? 16.203 22.016 10.609 1 91.62 325 GLU A CA 1
ATOM 2480 C C . GLU A 1 325 ? 17.5 22.812 10.492 1 91.62 325 GLU A C 1
ATOM 2482 O O . GLU A 1 325 ? 18.016 23 9.391 1 91.62 325 GLU A O 1
ATOM 2487 N N . ASP A 1 326 ? 17.984 23.219 11.586 1 89.62 326 ASP A N 1
ATOM 2488 C CA . ASP A 1 326 ? 19.219 24 11.586 1 89.62 326 ASP A CA 1
ATOM 2489 C C . ASP A 1 326 ? 20.391 23.172 11.078 1 89.62 326 ASP A C 1
ATOM 2491 O O . ASP A 1 326 ? 21.219 23.656 10.297 1 89.62 326 ASP A O 1
ATOM 2495 N N . CYS A 1 327 ? 20.453 21.969 11.531 1 89.25 327 CYS A N 1
ATOM 2496 C CA . CYS A 1 327 ? 21.516 21.078 11.078 1 89.25 327 CYS A CA 1
ATOM 2497 C C . CYS A 1 327 ? 21.391 20.766 9.594 1 89.25 327 CYS A C 1
ATOM 2499 O O . CYS A 1 327 ? 22.375 20.766 8.859 1 89.25 327 CYS A O 1
ATOM 2501 N N . PHE A 1 328 ? 20.203 20.547 9.164 1 93.75 328 PHE A N 1
ATOM 2502 C CA . PHE A 1 328 ? 19.938 20.203 7.77 1 93.75 328 PHE A CA 1
ATOM 2503 C C . PHE A 1 328 ? 20.297 21.359 6.848 1 93.75 328 PHE A C 1
ATOM 2505 O O . PHE A 1 328 ? 21.031 21.188 5.879 1 93.75 328 PHE A O 1
ATOM 2512 N N . GLN A 1 329 ? 19.797 22.516 7.188 1 92.81 329 GLN A N 1
ATOM 2513 C CA . GLN A 1 329 ? 20.016 23.672 6.34 1 92.81 329 GLN A CA 1
ATOM 2514 C C . GLN A 1 329 ? 21.469 24.172 6.453 1 92.81 329 GLN A C 1
ATOM 2516 O O . GLN A 1 329 ? 21.938 24.906 5.586 1 92.81 329 GLN A O 1
ATOM 2521 N N . GLY A 1 330 ? 22.141 23.703 7.512 1 90 330 GLY A N 1
ATOM 2522 C CA . GLY A 1 330 ? 23.531 24.078 7.707 1 90 330 GLY A CA 1
ATOM 2523 C C . GLY A 1 330 ? 24.516 23.141 7.023 1 90 330 GLY A C 1
ATOM 2524 O O . GLY A 1 330 ? 25.703 23.438 6.957 1 90 330 GLY A O 1
ATOM 2525 N N . LEU A 1 331 ? 23.984 22.047 6.516 1 88.62 331 LEU A N 1
ATOM 2526 C CA . LEU A 1 331 ? 24.859 21.094 5.852 1 88.62 331 LEU A CA 1
ATOM 2527 C C . LEU A 1 331 ? 25.531 21.719 4.633 1 88.62 331 LEU A C 1
ATOM 2529 O O . LEU A 1 331 ? 24.891 22.484 3.898 1 88.62 331 LEU A O 1
ATOM 2533 N N . LEU A 1 332 ? 26.797 21.422 4.586 1 81.38 332 LEU A N 1
ATOM 2534 C CA . LEU A 1 332 ? 27.547 21.891 3.426 1 81.38 332 LEU A CA 1
ATOM 2535 C C . LEU A 1 332 ? 27.719 20.766 2.402 1 81.38 332 LEU A C 1
ATOM 2537 O O . LEU A 1 332 ? 27.703 19.594 2.758 1 81.38 332 LEU A O 1
ATOM 2541 N N . ALA A 1 333 ? 27.781 21.062 1.233 1 68.75 333 ALA A N 1
ATOM 2542 C CA . ALA A 1 333 ? 27.891 20.094 0.137 1 68.75 333 ALA A CA 1
ATOM 2543 C C . ALA A 1 333 ? 29.062 19.156 0.34 1 68.75 333 ALA A C 1
ATOM 2545 O O . ALA A 1 333 ? 29 17.984 -0.017 1 68.75 333 ALA A O 1
ATOM 2546 N N . GLU A 1 334 ? 30.047 19.656 0.94 1 68.19 334 GLU A N 1
ATOM 2547 C CA . GLU A 1 334 ? 31.297 18.906 1.041 1 68.19 334 GLU A CA 1
ATOM 2548 C C . GLU A 1 334 ? 31.312 18.047 2.299 1 68.19 334 GLU A C 1
ATOM 2550 O O . GLU A 1 334 ? 32.219 17.203 2.463 1 68.19 334 GLU A O 1
ATOM 2555 N N . GLN A 1 335 ? 30.219 18.172 3.004 1 68.69 335 GLN A N 1
ATOM 2556 C CA . GLN A 1 335 ? 30.234 17.422 4.262 1 68.69 335 GLN A CA 1
ATOM 2557 C C . GLN A 1 335 ? 29.891 15.961 4.039 1 68.69 335 GLN A C 1
ATOM 2559 O O . GLN A 1 335 ? 28.969 15.633 3.285 1 68.69 335 GLN A O 1
ATOM 2564 N N . THR A 1 336 ? 30.719 15.141 4.523 1 62.44 336 THR A N 1
ATOM 2565 C CA . THR A 1 336 ? 30.594 13.719 4.25 1 62.44 336 THR A CA 1
ATOM 2566 C C . THR A 1 336 ? 29.844 13.016 5.391 1 62.44 336 THR A C 1
ATOM 2568 O O . THR A 1 336 ? 29.266 11.945 5.195 1 62.44 336 THR A O 1
ATOM 2571 N N . ALA A 1 337 ? 30.031 13.562 6.562 1 63.91 337 ALA A N 1
ATOM 2572 C CA . ALA A 1 337 ? 29.391 12.828 7.656 1 63.91 337 ALA A CA 1
ATOM 2573 C C . ALA A 1 337 ? 28.641 13.773 8.594 1 63.91 337 ALA A C 1
ATOM 2575 O O . ALA A 1 337 ? 28.984 14.961 8.68 1 63.91 337 ALA A O 1
ATOM 2576 N N . VAL A 1 338 ? 27.484 13.383 8.859 1 64.12 338 VAL A N 1
ATOM 2577 C CA . VAL A 1 338 ? 26.719 14.164 9.828 1 64.12 338 VAL A CA 1
ATOM 2578 C C . VAL A 1 338 ? 26.906 13.586 11.227 1 64.12 338 VAL A C 1
ATOM 2580 O O . VAL A 1 338 ? 26.781 12.375 11.43 1 64.12 338 VAL A O 1
ATOM 2583 N N . ASP A 1 339 ? 27.438 14.43 12.047 1 62.56 339 ASP A N 1
ATOM 2584 C CA . ASP A 1 339 ? 27.688 14.078 13.438 1 62.56 339 ASP A CA 1
ATOM 2585 C C . ASP A 1 339 ? 26.422 14.211 14.273 1 62.56 339 ASP A C 1
ATOM 2587 O O . ASP A 1 339 ? 25.547 15.031 13.969 1 62.56 339 ASP A O 1
ATOM 2591 N N . GLY A 1 340 ? 25.891 13.086 14.93 1 65.06 340 GLY A N 1
ATOM 2592 C CA . GLY A 1 340 ? 24.844 13.203 15.93 1 65.06 340 GLY A CA 1
ATOM 2593 C C . GLY A 1 340 ? 24.031 11.938 16.078 1 65.06 340 GLY A C 1
ATOM 2594 O O . GLY A 1 340 ? 24.078 11.055 15.227 1 65.06 340 GLY A O 1
ATOM 2595 N N . PRO A 1 341 ? 23.484 12.008 17.125 1 75.31 341 PRO A N 1
ATOM 2596 C CA . PRO A 1 341 ? 22.672 10.812 17.391 1 75.31 341 PRO A CA 1
ATOM 2597 C C . PRO A 1 341 ? 21.469 10.703 16.484 1 75.31 341 PRO A C 1
ATOM 2599 O O . PRO A 1 341 ? 20.766 11.703 16.25 1 75.31 341 PRO A O 1
ATOM 2602 N N . ALA A 1 342 ? 21.438 9.719 15.836 1 85.75 342 ALA A N 1
ATOM 2603 C CA . ALA A 1 342 ? 20.312 9.469 14.945 1 85.75 342 ALA A CA 1
ATOM 2604 C C . ALA A 1 342 ? 19.234 8.625 15.633 1 85.75 342 ALA A C 1
ATOM 2606 O O . ALA A 1 342 ? 19.547 7.785 16.469 1 85.75 342 ALA A O 1
ATOM 2607 N N . LEU A 1 343 ? 18.031 9.07 15.484 1 92.44 343 LEU A N 1
ATOM 2608 C CA . LEU A 1 343 ? 16.891 8.336 16.016 1 92.44 343 LEU A CA 1
ATOM 2609 C C . LEU A 1 343 ? 16.312 7.406 14.969 1 92.44 343 LEU A C 1
ATOM 2611 O O . LEU A 1 343 ? 15.695 7.863 14 1 92.44 343 LEU A O 1
ATOM 2615 N N . MET A 1 344 ? 16.469 6.129 15.211 1 91.62 344 MET A N 1
ATOM 2616 C CA . MET A 1 344 ? 15.984 5.121 14.273 1 91.62 344 MET A CA 1
ATOM 2617 C C . MET A 1 344 ? 14.523 4.789 14.547 1 91.62 344 MET A C 1
ATOM 2619 O O . MET A 1 344 ? 14.117 4.648 15.695 1 91.62 344 MET A O 1
ATOM 2623 N N . TYR A 1 345 ? 13.781 4.695 13.508 1 94.12 345 TYR A N 1
ATOM 2624 C CA . TYR A 1 345 ? 12.383 4.285 13.617 1 94.12 345 TYR A CA 1
ATOM 2625 C C . TYR A 1 345 ? 12.273 2.811 13.984 1 94.12 345 TYR A C 1
ATOM 2627 O O . TYR A 1 345 ? 13.125 2.004 13.602 1 94.12 345 TYR A O 1
ATOM 2635 N N . THR A 1 346 ? 11.258 2.486 14.773 1 90.44 346 THR A N 1
ATOM 2636 C CA . THR A 1 346 ? 10.859 1.109 15.039 1 90.44 346 THR A CA 1
ATOM 2637 C C . THR A 1 346 ? 9.336 0.977 15.023 1 90.44 346 THR A C 1
ATOM 2639 O O . THR A 1 346 ? 8.625 1.895 15.438 1 90.44 346 THR A O 1
ATOM 2642 N N . ASN A 1 347 ? 8.906 -0.08 14.531 1 88.56 347 ASN A N 1
ATOM 2643 C CA . ASN A 1 347 ? 7.465 -0.267 14.367 1 88.56 347 ASN A CA 1
ATOM 2644 C C . ASN A 1 347 ? 6.777 -0.512 15.703 1 88.56 347 ASN A C 1
ATOM 2646 O O . ASN A 1 347 ? 5.578 -0.258 15.844 1 88.56 347 ASN A O 1
ATOM 2650 N N . ASP A 1 348 ? 7.469 -1.049 16.641 1 89.94 348 ASP A N 1
ATOM 2651 C CA . ASP A 1 348 ? 6.898 -1.199 17.969 1 89.94 348 ASP A CA 1
ATOM 2652 C C . ASP A 1 348 ? 6.719 0.158 18.641 1 89.94 348 ASP A C 1
ATOM 2654 O O . ASP A 1 348 ? 7.699 0.822 18.984 1 89.94 348 ASP A O 1
ATOM 2658 N N . LEU A 1 349 ? 5.496 0.515 18.891 1 94.56 349 LEU A N 1
ATOM 2659 C CA . LEU A 1 349 ? 5.203 1.867 19.359 1 94.56 349 LEU A CA 1
ATOM 2660 C C . LEU A 1 349 ? 5.77 2.098 20.75 1 94.56 349 LEU A C 1
ATOM 2662 O O . LEU A 1 349 ? 6.254 3.191 21.062 1 94.56 349 LEU A O 1
ATOM 2666 N N . ASP A 1 350 ? 5.703 1.104 21.641 1 94.38 350 ASP A N 1
ATOM 2667 C CA . ASP A 1 350 ? 6.27 1.257 22.984 1 94.38 350 ASP A CA 1
ATOM 2668 C C . ASP A 1 350 ? 7.777 1.495 22.906 1 94.38 350 ASP A C 1
ATOM 2670 O O . ASP A 1 350 ? 8.305 2.361 23.609 1 94.38 350 ASP A O 1
ATOM 2674 N N . ARG A 1 351 ? 8.414 0.746 22.094 1 92.88 351 ARG A N 1
ATOM 2675 C CA . ARG A 1 351 ? 9.852 0.916 21.906 1 92.88 351 ARG A CA 1
ATOM 2676 C C . ARG A 1 351 ? 10.164 2.271 21.281 1 92.88 351 ARG A C 1
ATOM 2678 O O . ARG A 1 351 ? 11.172 2.896 21.625 1 92.88 351 ARG A O 1
ATOM 2685 N N . LEU A 1 352 ? 9.352 2.654 20.344 1 95.31 352 LEU A N 1
ATOM 2686 C CA . LEU A 1 352 ? 9.562 3.943 19.688 1 95.31 352 LEU A CA 1
ATOM 2687 C C . LEU A 1 352 ? 9.438 5.086 20.703 1 95.31 352 LEU A C 1
ATOM 2689 O O . LEU A 1 352 ? 10.242 6.02 20.688 1 95.31 352 LEU A O 1
ATOM 2693 N N . ILE A 1 353 ? 8.422 5.023 21.547 1 96.25 353 ILE A N 1
ATOM 2694 C CA . ILE A 1 353 ? 8.219 6.035 22.578 1 96.25 353 ILE A CA 1
ATOM 2695 C C . ILE A 1 353 ? 9.43 6.082 23.5 1 96.25 353 ILE A C 1
ATOM 2697 O O . ILE A 1 353 ? 9.938 7.16 23.828 1 96.25 353 ILE A O 1
ATOM 2701 N N . ALA A 1 354 ? 9.914 4.926 23.828 1 93.75 354 ALA A N 1
ATOM 2702 C CA . ALA A 1 354 ? 11.094 4.848 24.688 1 93.75 354 ALA A CA 1
ATOM 2703 C C . ALA A 1 354 ? 12.312 5.453 24 1 93.75 354 ALA A C 1
ATOM 2705 O O . ALA A 1 354 ? 13.102 6.164 24.625 1 93.75 354 ALA A O 1
ATOM 2706 N N . ARG A 1 355 ? 12.469 5.199 22.75 1 92.69 355 ARG A N 1
ATOM 2707 C CA . ARG A 1 355 ? 13.602 5.73 22 1 92.69 355 ARG A CA 1
ATOM 2708 C C . ARG A 1 355 ? 13.531 7.254 21.922 1 92.69 355 ARG A C 1
ATOM 2710 O O . ARG A 1 355 ? 14.555 7.93 22.031 1 92.69 355 ARG A O 1
ATOM 2717 N N . VAL A 1 356 ? 12.359 7.734 21.656 1 94.06 356 VAL A N 1
ATOM 2718 C CA . VAL A 1 356 ? 12.188 9.18 21.562 1 94.06 356 VAL A CA 1
ATOM 2719 C C . VAL A 1 356 ? 12.477 9.828 22.906 1 94.06 356 VAL A C 1
ATOM 2721 O O . VAL A 1 356 ? 13.102 10.883 22.984 1 94.06 356 VAL A O 1
ATOM 2724 N N . ARG A 1 357 ? 12.055 9.156 23.969 1 91.62 357 ARG A N 1
ATOM 2725 C CA . ARG A 1 357 ? 12.312 9.648 25.328 1 91.62 357 ARG A CA 1
ATOM 2726 C C . ARG A 1 357 ? 13.805 9.711 25.609 1 91.62 357 ARG A C 1
ATOM 2728 O O . ARG A 1 357 ? 14.305 10.711 26.125 1 91.62 357 ARG A O 1
ATOM 2735 N N . GLU A 1 358 ? 14.469 8.711 25.219 1 90.25 358 GLU A N 1
ATOM 2736 C CA . GLU A 1 358 ? 15.914 8.641 25.438 1 90.25 358 GLU A CA 1
ATOM 2737 C C . GLU A 1 358 ? 16.656 9.68 24.594 1 90.25 358 GLU A C 1
ATOM 2739 O O . GLU A 1 358 ? 17.594 10.312 25.078 1 90.25 358 GLU A O 1
ATOM 2744 N N . HIS A 1 359 ? 16.188 9.742 23.438 1 89.88 359 HIS A N 1
ATOM 2745 C CA . HIS A 1 359 ? 16.797 10.719 22.531 1 89.88 359 HIS A CA 1
ATOM 2746 C C . HIS A 1 359 ? 16.578 12.141 23.047 1 89.88 359 HIS A C 1
ATOM 2748 O O . HIS A 1 359 ? 17.422 13.016 22.844 1 89.88 359 HIS A O 1
ATOM 2754 N N . GLY A 1 360 ? 15.531 12.375 23.672 1 85.81 360 GLY A N 1
ATOM 2755 C CA . GLY A 1 360 ? 15.164 13.703 24.172 1 85.81 360 GLY A CA 1
ATOM 2756 C C . GLY A 1 360 ? 15.898 14.086 25.438 1 85.81 360 GLY A C 1
ATOM 2757 O O . GLY A 1 360 ? 15.852 15.242 25.859 1 85.81 360 GLY A O 1
ATOM 2758 N N . ARG A 1 361 ? 16.562 13.07 26.047 1 82.25 361 ARG A N 1
ATOM 2759 C CA . ARG A 1 361 ? 17.328 13.367 27.25 1 82.25 361 ARG A CA 1
ATOM 2760 C C . ARG A 1 361 ? 18.516 14.281 26.953 1 82.25 361 ARG A C 1
ATOM 2762 O O . ARG A 1 361 ? 18.953 15.047 27.812 1 82.25 361 ARG A O 1
ATOM 2769 N N . HIS A 1 362 ? 18.891 14.094 25.75 1 74.81 362 HIS A N 1
ATOM 2770 C CA . HIS A 1 362 ? 19.938 15.023 25.328 1 74.81 362 HIS A CA 1
ATOM 2771 C C . HIS A 1 362 ? 19.328 16.312 24.797 1 74.81 362 HIS A C 1
ATOM 2773 O O . HIS A 1 362 ? 18.469 16.297 23.922 1 74.81 362 HIS A O 1
ATOM 2779 N N . ALA A 1 363 ? 19.641 17.25 25.531 1 63.16 363 ALA A N 1
ATOM 2780 C CA . ALA A 1 363 ? 19.047 18.562 25.266 1 63.16 363 ALA A CA 1
ATOM 2781 C C . ALA A 1 363 ? 19.109 18.922 23.781 1 63.16 363 ALA A C 1
ATOM 2783 O O . ALA A 1 363 ? 20.188 18.891 23.188 1 63.16 363 ALA A O 1
ATOM 2784 N N . GLY A 1 364 ? 17.969 19.156 23.297 1 66.12 364 GLY A N 1
ATOM 2785 C CA . GLY A 1 364 ? 17.875 19.688 21.938 1 66.12 364 GLY A CA 1
ATOM 2786 C C . GLY A 1 364 ? 17.891 18.594 20.875 1 66.12 364 GLY A C 1
ATOM 2787 O O . GLY A 1 364 ? 17.844 18.875 19.688 1 66.12 364 GLY A O 1
ATOM 2788 N N . ALA A 1 365 ? 17.875 17.484 21.391 1 76.06 365 ALA A N 1
ATOM 2789 C CA . ALA A 1 365 ? 18.031 16.391 20.438 1 76.06 365 ALA A CA 1
ATOM 2790 C C . ALA A 1 365 ? 16.719 16.094 19.703 1 76.06 365 ALA A C 1
ATOM 2792 O O . ALA A 1 365 ? 16.703 15.875 18.5 1 76.06 365 ALA A O 1
ATOM 2793 N N . CYS A 1 366 ? 15.633 16.297 20.453 1 88.62 366 CYS A N 1
ATOM 2794 C CA . CYS A 1 366 ? 14.352 16.047 19.797 1 88.62 366 CYS A CA 1
ATOM 2795 C C . CYS A 1 366 ? 13.789 17.328 19.203 1 88.62 366 CYS A C 1
ATOM 2797 O O . CYS A 1 366 ? 13.859 18.391 19.828 1 88.62 366 CYS A O 1
ATOM 2799 N N . THR A 1 367 ? 13.383 17.281 18.047 1 92.12 367 THR A N 1
ATOM 2800 C CA . THR A 1 367 ? 12.789 18.422 17.359 1 92.12 367 THR A CA 1
ATOM 2801 C C . THR A 1 367 ? 11.266 18.312 17.359 1 92.12 367 THR A C 1
ATOM 2803 O O . THR A 1 367 ? 10.711 17.266 17.688 1 92.12 367 THR A O 1
ATOM 2806 N N . MET A 1 368 ? 10.578 19.422 17.016 1 93.44 368 MET A N 1
ATOM 2807 C CA . MET A 1 368 ? 9.117 19.422 16.922 1 93.44 368 MET A CA 1
ATOM 2808 C C . MET A 1 368 ? 8.648 18.391 15.891 1 93.44 368 MET A C 1
ATOM 2810 O O . MET A 1 368 ? 7.621 17.75 16.094 1 93.44 368 MET A O 1
ATOM 2814 N N . LEU A 1 369 ? 9.391 18.219 14.836 1 94.25 369 LEU A N 1
ATOM 2815 C CA . LEU A 1 369 ? 9.016 17.281 13.789 1 94.25 369 LEU A CA 1
ATOM 2816 C C . LEU A 1 369 ? 9.055 15.844 14.312 1 94.25 369 LEU A C 1
ATOM 2818 O O . LEU A 1 369 ? 8.258 15.008 13.883 1 94.25 369 LEU A O 1
ATOM 2822 N N . HIS A 1 370 ? 9.953 15.57 15.219 1 96 370 HIS A N 1
ATOM 2823 C CA . HIS A 1 370 ? 10 14.25 15.844 1 96 370 HIS A CA 1
ATOM 2824 C C . HIS A 1 370 ? 8.688 13.93 16.547 1 96 370 HIS A C 1
ATOM 2826 O O . HIS A 1 370 ? 8.141 12.836 16.391 1 96 370 HIS A O 1
ATOM 2832 N N . TYR A 1 371 ? 8.227 14.93 17.25 1 96.75 371 TYR A N 1
ATOM 2833 C CA . TYR A 1 371 ? 7 14.727 18.016 1 96.75 371 TYR A CA 1
ATOM 2834 C C . TYR A 1 371 ? 5.793 14.617 17.094 1 96.75 371 TYR A C 1
ATOM 2836 O O . TYR A 1 371 ? 4.883 13.828 17.344 1 96.75 371 TYR A O 1
ATOM 2844 N N . VAL A 1 372 ? 5.793 15.445 16.078 1 97 372 VAL A N 1
ATOM 2845 C CA . VAL A 1 372 ? 4.707 15.375 15.094 1 97 372 VAL A CA 1
ATOM 2846 C C . VAL A 1 372 ? 4.676 13.984 14.461 1 97 372 VAL A C 1
ATOM 2848 O O . VAL A 1 372 ? 3.605 13.398 14.305 1 97 372 VAL A O 1
ATOM 2851 N N . LEU A 1 373 ? 5.82 13.484 14.094 1 97.44 373 LEU A N 1
ATOM 2852 C CA . LEU A 1 373 ? 5.906 12.156 13.492 1 97.44 373 LEU A CA 1
ATOM 2853 C C . LEU A 1 373 ? 5.41 11.086 14.453 1 97.44 373 LEU A C 1
ATOM 2855 O O . LEU A 1 373 ? 4.676 10.18 14.062 1 97.44 373 LEU A O 1
ATOM 2859 N N . LEU A 1 374 ? 5.82 11.203 15.672 1 97.62 374 LEU A N 1
ATOM 2860 C CA . LEU A 1 374 ? 5.363 10.266 16.688 1 97.62 374 LEU A CA 1
ATOM 2861 C C . LEU A 1 374 ? 3.844 10.297 16.812 1 97.62 374 LEU A C 1
ATOM 2863 O O . LEU A 1 374 ? 3.201 9.258 16.953 1 97.62 374 LEU A O 1
ATOM 2867 N N . ALA A 1 375 ? 3.309 11.516 16.766 1 98 375 ALA A N 1
ATOM 2868 C CA . ALA A 1 375 ? 1.859 11.68 16.844 1 98 375 ALA A CA 1
ATOM 2869 C C . ALA A 1 375 ? 1.169 11.016 15.664 1 98 375 ALA A C 1
ATOM 2871 O O . ALA A 1 375 ? 0.099 10.414 15.812 1 98 375 ALA A O 1
ATOM 2872 N N . TYR A 1 376 ? 1.746 11.102 14.508 1 98 376 TYR A N 1
ATOM 2873 C CA . TYR A 1 376 ? 1.15 10.492 13.32 1 98 376 TYR A CA 1
ATOM 2874 C C . TYR A 1 376 ? 1.267 8.977 13.359 1 98 376 TYR A C 1
ATOM 2876 O O . TYR A 1 376 ? 0.404 8.266 12.836 1 98 376 TYR A O 1
ATOM 2884 N N . VAL A 1 377 ? 2.33 8.453 13.93 1 97.75 377 VAL A N 1
ATOM 2885 C CA . VAL A 1 377 ? 2.424 7.008 14.117 1 97.75 377 VAL A CA 1
ATOM 2886 C C . VAL A 1 377 ? 1.27 6.52 14.984 1 97.75 377 VAL A C 1
ATOM 2888 O O . VAL A 1 377 ? 0.603 5.539 14.656 1 97.75 377 VAL A O 1
ATOM 2891 N N . LEU A 1 378 ? 1.037 7.262 16.078 1 97.88 378 LEU A N 1
ATOM 2892 C CA . LEU A 1 378 ? -0.079 6.918 16.953 1 97.88 378 LEU A CA 1
ATOM 2893 C C . LEU A 1 378 ? -1.406 7.023 16.219 1 97.88 378 LEU A C 1
ATOM 2895 O O . LEU A 1 378 ? -2.252 6.133 16.312 1 97.88 378 LEU A O 1
ATOM 2899 N N . LEU A 1 379 ? -1.552 8.125 15.508 1 97.06 379 LEU A N 1
ATOM 2900 C CA . LEU A 1 379 ? -2.795 8.352 14.781 1 97.06 379 LEU A CA 1
ATOM 2901 C C . LEU A 1 379 ? -3.061 7.211 13.797 1 97.06 379 LEU A C 1
ATOM 2903 O O . LEU A 1 379 ? -4.207 6.781 13.633 1 97.06 379 LEU A O 1
ATOM 2907 N N . GLY A 1 380 ? -1.987 6.781 13.117 1 94.56 380 GLY A N 1
ATOM 2908 C CA . GLY A 1 380 ? -2.137 5.648 12.219 1 94.56 380 GLY A CA 1
ATOM 2909 C C . GLY A 1 380 ? -2.66 4.402 12.914 1 94.56 380 GLY A C 1
ATOM 2910 O O . GLY A 1 380 ? -3.574 3.746 12.414 1 94.56 380 GLY A O 1
ATOM 2911 N N . ARG A 1 381 ? -2.148 4.086 14.102 1 93.12 381 ARG A N 1
ATOM 2912 C CA . ARG A 1 381 ? -2.588 2.918 14.859 1 93.12 381 ARG A CA 1
ATOM 2913 C C . ARG A 1 381 ? -4.035 3.07 15.305 1 93.12 381 ARG A C 1
ATOM 2915 O O . ARG A 1 381 ? -4.809 2.109 15.273 1 93.12 381 ARG A O 1
ATOM 2922 N N . VAL A 1 382 ? -4.348 4.254 15.734 1 93.31 382 VAL A N 1
ATOM 2923 C CA . VAL A 1 382 ? -5.699 4.539 16.203 1 93.31 382 VAL A CA 1
ATOM 2924 C C . VAL A 1 382 ? -6.695 4.355 15.07 1 93.31 382 VAL A C 1
ATOM 2926 O O . VAL A 1 382 ? -7.742 3.729 15.25 1 93.31 382 VAL A O 1
ATOM 2929 N N . THR A 1 383 ? -6.359 4.891 13.953 1 90.25 383 THR A N 1
ATOM 2930 C CA . THR A 1 383 ? -7.25 4.809 12.797 1 90.25 383 THR A CA 1
ATOM 2931 C C . THR A 1 383 ? -7.465 3.355 12.383 1 90.25 383 THR A C 1
ATOM 2933 O O . THR A 1 383 ? -8.586 2.961 12.047 1 90.25 383 THR A O 1
ATOM 2936 N N . GLU A 1 384 ? -6.441 2.605 12.336 1 84.44 384 GLU A N 1
ATOM 2937 C CA . GLU A 1 384 ? -6.543 1.195 11.977 1 84.44 384 GLU A CA 1
ATOM 2938 C C . GLU A 1 384 ? -7.465 0.446 12.938 1 84.44 384 GLU A C 1
ATOM 2940 O O . GLU A 1 384 ? -8.305 -0.351 12.508 1 84.44 384 GLU A O 1
ATOM 2945 N N . GLN A 1 385 ? -7.316 0.722 14.211 1 83.88 385 GLN A N 1
ATOM 2946 C CA . GLN A 1 385 ? -8.109 0.018 15.211 1 83.88 385 GLN A CA 1
ATOM 2947 C C . GLN A 1 385 ? -9.57 0.463 15.164 1 83.88 385 GLN A C 1
ATOM 2949 O O . GLN A 1 385 ? -10.477 -0.344 15.383 1 83.88 385 GLN A O 1
ATOM 2954 N N . VAL A 1 386 ? -9.742 1.692 14.93 1 83.62 386 VAL A N 1
ATOM 2955 C CA . VAL A 1 386 ? -11.094 2.236 14.938 1 83.62 386 VAL A CA 1
ATOM 2956 C C . VAL A 1 386 ? -11.852 1.741 13.711 1 83.62 386 VAL A C 1
ATOM 2958 O O . VAL A 1 386 ? -13.039 1.405 13.797 1 83.62 386 VAL A O 1
ATOM 2961 N N . TYR A 1 387 ? -11.188 1.674 12.641 1 77.12 387 TYR A N 1
ATOM 2962 C CA . TYR A 1 387 ? -11.883 1.342 11.398 1 77.12 387 TYR A CA 1
ATOM 2963 C C . TYR A 1 387 ? -11.789 -0.151 11.102 1 77.12 387 TYR A C 1
ATOM 2965 O O . TYR A 1 387 ? -12.508 -0.666 10.242 1 77.12 387 TYR A O 1
ATOM 2973 N N . MET A 1 388 ? -10.859 -0.902 11.773 1 68.19 388 MET A N 1
ATOM 2974 C CA . MET A 1 388 ? -10.727 -2.336 11.539 1 68.19 388 MET A CA 1
ATOM 2975 C C . MET A 1 388 ? -11.969 -3.084 12.008 1 68.19 388 MET A C 1
ATOM 2977 O O . MET A 1 388 ? -12.492 -2.812 13.086 1 68.19 388 MET A O 1
ATOM 2981 N N . GLN A 1 389 ? -12.719 -3.662 11.125 1 57.47 389 GLN A N 1
ATOM 2982 C CA . GLN A 1 389 ? -14.023 -4.27 11.383 1 57.47 389 GLN A CA 1
ATOM 2983 C C . GLN A 1 389 ? -13.875 -5.562 12.188 1 57.47 389 GLN A C 1
ATOM 2985 O O . GLN A 1 389 ? -14.703 -5.863 13.047 1 57.47 389 GLN A O 1
ATOM 2990 N N . ASP A 1 390 ? -12.906 -6.453 11.789 1 53.03 390 ASP A N 1
ATOM 2991 C CA . ASP A 1 390 ? -13.062 -7.852 12.172 1 53.03 390 ASP A CA 1
ATOM 2992 C C . ASP A 1 390 ? -12.867 -8.031 13.68 1 53.03 390 ASP A C 1
ATOM 2994 O O . ASP A 1 390 ? -13.359 -9 14.266 1 53.03 390 ASP A O 1
ATOM 2998 N N . ALA A 1 391 ? -11.938 -7.246 14.352 1 51.56 391 ALA A N 1
ATOM 2999 C CA . ALA A 1 391 ? -11.461 -7.801 15.617 1 51.56 391 ALA A CA 1
ATOM 3000 C C . ALA A 1 391 ? -12.391 -7.422 16.766 1 51.56 391 ALA A C 1
ATOM 3002 O O . ALA A 1 391 ? -12.047 -6.586 17.594 1 51.56 391 ALA A O 1
ATOM 3003 N N . ASP A 1 392 ? -13.625 -7.574 16.562 1 54.25 392 ASP A N 1
ATOM 3004 C CA . ASP A 1 392 ? -14.586 -7.117 17.562 1 54.25 392 ASP A CA 1
ATOM 3005 C C . ASP A 1 392 ? -14.164 -7.543 18.969 1 54.25 392 ASP A C 1
ATOM 3007 O O . ASP A 1 392 ? -14.297 -6.77 19.922 1 54.25 392 ASP A O 1
ATOM 3011 N N . GLU A 1 393 ? -13.633 -8.836 19.062 1 52.53 393 GLU A N 1
ATOM 3012 C CA . GLU A 1 393 ? -13.469 -9.344 20.422 1 52.53 393 GLU A CA 1
ATOM 3013 C C . GLU A 1 393 ? -12.328 -8.633 21.141 1 52.53 393 GLU A C 1
ATOM 3015 O O . GLU A 1 393 ? -12.391 -8.414 22.359 1 52.53 393 GLU A O 1
ATOM 3020 N N . GLU A 1 394 ? -11.344 -8.219 20.422 1 58.66 394 GLU A N 1
ATOM 3021 C CA . GLU A 1 394 ? -10.164 -7.707 21.125 1 58.66 394 GLU A CA 1
ATOM 3022 C C . GLU A 1 394 ? -10.055 -6.191 20.969 1 58.66 394 GLU A C 1
ATOM 3024 O O . GLU A 1 394 ? -9.047 -5.598 21.359 1 58.66 394 GLU A O 1
ATOM 3029 N N . ARG A 1 395 ? -11.203 -5.582 20.688 1 70.62 395 ARG A N 1
ATOM 3030 C CA . ARG A 1 395 ? -11.117 -4.18 20.297 1 70.62 395 ARG A CA 1
ATOM 3031 C C . ARG A 1 395 ? -11 -3.27 21.5 1 70.62 395 ARG A C 1
ATOM 3033 O O . ARG A 1 395 ? -10.148 -2.373 21.531 1 70.62 395 ARG A O 1
ATOM 3040 N N . PRO A 1 396 ? -11.68 -3.637 22.562 1 72.06 396 PRO A N 1
ATOM 3041 C CA . PRO A 1 396 ? -11.555 -2.699 23.688 1 72.06 396 PRO A CA 1
ATOM 3042 C C . PRO A 1 396 ? -10.164 -2.699 24.312 1 72.06 396 PRO A C 1
ATOM 3044 O O . PRO A 1 396 ? -9.648 -1.642 24.688 1 72.06 396 PRO A O 1
ATOM 3047 N N . ALA A 1 397 ? -9.609 -3.947 24.359 1 78.25 397 ALA A N 1
ATOM 3048 C CA . ALA A 1 397 ? -8.273 -4.023 24.938 1 78.25 397 ALA A CA 1
ATOM 3049 C C . ALA A 1 397 ? -7.254 -3.293 24.062 1 78.25 397 ALA A C 1
ATOM 3051 O O . ALA A 1 397 ? -6.344 -2.637 24.578 1 78.25 397 ALA A O 1
ATOM 3052 N N . ALA A 1 398 ? -7.469 -3.359 22.859 1 83.44 398 ALA A N 1
ATOM 3053 C CA . ALA A 1 398 ? -6.551 -2.697 21.938 1 83.44 398 ALA A CA 1
ATOM 3054 C C . ALA A 1 398 ? -6.695 -1.18 22.016 1 83.44 398 ALA A C 1
ATOM 3056 O O . ALA A 1 398 ? -5.699 -0.452 21.953 1 83.44 398 ALA A O 1
ATOM 3057 N N . LEU A 1 399 ? -7.867 -0.717 22.172 1 85.56 399 LEU A N 1
ATOM 3058 C CA . LEU A 1 399 ? -8.117 0.716 22.297 1 85.56 399 LEU A CA 1
ATOM 3059 C C . LEU A 1 399 ? -7.551 1.257 23.594 1 85.56 399 LEU A C 1
ATOM 3061 O O . LEU A 1 399 ? -6.988 2.354 23.641 1 85.56 399 LEU A O 1
ATOM 3065 N N . ASP A 1 400 ? -7.652 0.474 24.641 1 88.75 400 ASP A N 1
ATOM 3066 C CA . ASP A 1 400 ? -7.125 0.899 25.938 1 88.75 400 ASP A CA 1
ATOM 3067 C C . ASP A 1 400 ? -5.602 0.976 25.906 1 88.75 400 ASP A C 1
ATOM 3069 O O . ASP A 1 400 ? -5.004 1.857 26.531 1 88.75 400 ASP A O 1
ATOM 3073 N N . ALA A 1 401 ? -5.031 0.058 25.234 1 92.56 401 ALA A N 1
ATOM 3074 C CA . ALA A 1 401 ? -3.58 0.102 25.094 1 92.56 401 ALA A CA 1
ATOM 3075 C C . ALA A 1 401 ? -3.139 1.367 24.359 1 92.56 401 ALA A C 1
ATOM 3077 O O . ALA A 1 401 ? -2.117 1.966 24.703 1 92.56 401 ALA A O 1
ATOM 3078 N N . LEU A 1 402 ? -3.904 1.741 23.406 1 95 402 LEU A N 1
ATOM 3079 C CA . LEU A 1 402 ? -3.588 2.947 22.656 1 95 402 LEU A CA 1
ATOM 3080 C C . LEU A 1 402 ? -3.789 4.195 23.5 1 95 402 LEU A C 1
ATOM 3082 O O . LEU A 1 402 ? -3.064 5.18 23.359 1 95 402 LEU A O 1
ATOM 3086 N N . ILE A 1 403 ? -4.773 4.148 24.422 1 94.75 403 ILE A N 1
ATOM 3087 C CA . ILE A 1 403 ? -4.984 5.262 25.344 1 94.75 403 ILE A CA 1
ATOM 3088 C C . ILE A 1 403 ? -3.775 5.402 26.266 1 94.75 403 ILE A C 1
ATOM 3090 O O . ILE A 1 403 ? -3.303 6.512 26.516 1 94.75 403 ILE A O 1
ATOM 3094 N N . GLU A 1 404 ? -3.289 4.301 26.656 1 95.25 404 GLU A N 1
ATOM 3095 C CA . GLU A 1 404 ? -2.102 4.332 27.5 1 95.25 404 GLU A CA 1
ATOM 3096 C C . GLU A 1 404 ? -0.904 4.91 26.75 1 95.25 404 GLU A C 1
ATOM 3098 O O . GLU A 1 404 ? -0.135 5.695 27.312 1 95.25 404 GLU A O 1
ATOM 3103 N N . GLN A 1 405 ? -0.736 4.512 25.578 1 97.19 405 GLN A N 1
ATOM 3104 C CA . GLN A 1 405 ? 0.36 5.023 24.75 1 97.19 405 GLN A CA 1
ATOM 3105 C C . GLN A 1 405 ? 0.198 6.52 24.5 1 97.19 405 GLN A C 1
ATOM 3107 O O . GLN A 1 405 ? 1.183 7.262 24.469 1 97.19 405 GLN A O 1
ATOM 3112 N N . LEU A 1 406 ? -1.016 6.949 24.266 1 97.5 406 LEU A N 1
ATOM 3113 C CA . LEU A 1 406 ? -1.301 8.367 24.109 1 97.5 406 LEU A CA 1
ATOM 3114 C C . LEU A 1 406 ? -0.881 9.156 25.344 1 97.5 406 LEU A C 1
ATOM 3116 O O . LEU A 1 406 ? -0.27 10.219 25.234 1 97.5 406 LEU A O 1
ATOM 3120 N N . VAL A 1 407 ? -1.169 8.594 26.5 1 95.56 407 VAL A N 1
ATOM 3121 C CA . VAL A 1 407 ? -0.798 9.234 27.766 1 95.56 407 VAL A CA 1
ATOM 3122 C C . VAL A 1 407 ? 0.723 9.297 27.875 1 95.56 407 VAL A C 1
ATOM 3124 O O . VAL A 1 407 ? 1.276 10.328 28.266 1 95.56 407 VAL A O 1
ATOM 3127 N N . GLN A 1 408 ? 1.357 8.273 27.5 1 95.44 408 GLN A N 1
ATOM 3128 C CA . GLN A 1 408 ? 2.816 8.25 27.547 1 95.44 408 GLN A CA 1
ATOM 3129 C C . GLN A 1 408 ? 3.418 9.305 26.625 1 95.44 408 GLN A C 1
ATOM 3131 O O . GLN A 1 408 ? 4.406 9.953 26.969 1 95.44 408 GLN A O 1
ATOM 3136 N N . ILE A 1 409 ? 2.855 9.438 25.469 1 96.81 409 ILE A N 1
ATOM 3137 C CA . ILE A 1 409 ? 3.35 10.414 24.516 1 96.81 409 ILE A CA 1
ATOM 3138 C C . ILE A 1 409 ? 3.145 11.828 25.062 1 96.81 409 ILE A C 1
ATOM 3140 O O . ILE A 1 409 ? 4.039 12.672 24.969 1 96.81 409 ILE A O 1
ATOM 3144 N N . ARG A 1 410 ? 2.027 12.102 25.688 1 94.81 410 ARG A N 1
ATOM 3145 C CA . ARG A 1 410 ? 1.745 13.422 26.25 1 94.81 410 ARG A CA 1
ATOM 3146 C C . ARG A 1 410 ? 2.701 13.75 27.391 1 94.81 410 ARG A C 1
ATOM 3148 O O . ARG A 1 410 ? 3.131 14.898 27.531 1 94.81 410 ARG A O 1
ATOM 3155 N N . LEU A 1 411 ? 3.064 12.719 28.094 1 92.06 411 LEU A N 1
ATOM 3156 C CA . LEU A 1 411 ? 3.965 12.922 29.219 1 92.06 411 LEU A CA 1
ATOM 3157 C C . LEU A 1 411 ? 5.395 13.156 28.75 1 92.06 411 LEU A C 1
ATOM 3159 O O . LEU A 1 411 ? 6.195 13.773 29.453 1 92.06 411 LEU A O 1
ATOM 3163 N N . LEU A 1 412 ? 5.645 12.617 27.641 1 92.12 412 LEU A N 1
ATOM 3164 C CA . LEU A 1 412 ? 6.977 12.734 27.062 1 92.12 412 LEU A CA 1
ATOM 3165 C C . LEU A 1 412 ? 7.203 14.133 26.484 1 92.12 412 LEU A C 1
ATOM 3167 O O . LEU A 1 412 ? 8.344 14.562 26.312 1 92.12 412 LEU A O 1
ATOM 3171 N N . LEU A 1 413 ? 6.176 14.914 26.203 1 93.25 413 LEU A N 1
ATOM 3172 C CA . LEU A 1 413 ? 6.285 16.203 25.531 1 93.25 413 LEU A CA 1
ATOM 3173 C C . LEU A 1 413 ? 6.797 17.266 26.5 1 93.25 413 LEU A C 1
ATOM 3175 O O . LEU A 1 413 ? 6.254 17.438 27.594 1 93.25 413 LEU A O 1
ATOM 3179 N N . PRO A 1 414 ? 7.879 17.906 26.094 1 91.62 414 PRO A N 1
ATOM 3180 C CA . PRO A 1 414 ? 8.312 19.047 26.906 1 91.62 414 PRO A CA 1
ATOM 3181 C C . PRO A 1 414 ? 7.34 20.219 26.859 1 91.62 414 PRO A C 1
ATOM 3183 O O . PRO A 1 414 ? 6.465 20.25 26 1 91.62 414 PRO A O 1
ATOM 3186 N N . GLY A 1 415 ? 7.461 21.125 27.75 1 89.25 415 GLY A N 1
ATOM 3187 C CA . GLY A 1 415 ? 6.578 22.281 27.812 1 89.25 415 GLY A CA 1
ATOM 3188 C C . GLY A 1 415 ? 6.547 23.078 26.516 1 89.25 415 GLY A C 1
ATOM 3189 O O . GLY A 1 415 ? 5.488 23.547 26.109 1 89.25 415 GLY A O 1
ATOM 3190 N N . CYS A 1 416 ? 7.621 23.172 25.859 1 89.81 416 CYS A N 1
ATOM 3191 C CA . CYS A 1 416 ? 7.715 23.953 24.625 1 89.81 416 CYS A CA 1
ATOM 3192 C C . CYS A 1 416 ? 6.957 23.281 23.484 1 89.81 416 CYS A C 1
ATOM 3194 O O . CYS A 1 416 ? 6.645 23.922 22.484 1 89.81 416 CYS A O 1
ATOM 3196 N N . ALA A 1 417 ? 6.664 22 23.625 1 92.06 417 ALA A N 1
ATOM 3197 C CA . ALA A 1 417 ? 5.953 21.266 22.578 1 92.06 417 ALA A CA 1
ATOM 3198 C C . ALA A 1 417 ? 4.457 21.219 22.875 1 92.06 417 ALA A C 1
ATOM 3200 O O . ALA A 1 417 ? 3.666 20.828 22 1 92.06 417 ALA A O 1
ATOM 3201 N N . SER A 1 418 ? 4.055 21.672 24.078 1 90.44 418 SER A N 1
ATOM 3202 C CA . SER A 1 418 ? 2.646 21.547 24.438 1 90.44 418 SER A CA 1
ATOM 3203 C C . SER A 1 418 ? 2.031 22.906 24.734 1 90.44 418 SER A C 1
ATOM 3205 O O . SER A 1 418 ? 0.808 23.062 24.734 1 90.44 418 SER A O 1
ATOM 3207 N N . ASP A 1 419 ? 2.926 23.859 24.938 1 90.25 419 ASP A N 1
ATOM 3208 C CA . ASP A 1 419 ? 2.475 25.203 25.312 1 90.25 419 ASP A CA 1
ATOM 3209 C C . ASP A 1 419 ? 3.021 26.25 24.344 1 90.25 419 ASP A C 1
ATOM 3211 O O . ASP A 1 419 ? 4.234 26.422 24.234 1 90.25 419 ASP A O 1
ATOM 3215 N N . VAL A 1 420 ? 2.125 27 23.812 1 90.69 420 VAL A N 1
ATOM 3216 C CA . VAL A 1 420 ? 2.475 28 22.812 1 90.69 420 VAL A CA 1
ATOM 3217 C C . VAL A 1 420 ? 3.307 29.109 23.438 1 90.69 420 VAL A C 1
ATOM 3219 O O . VAL A 1 420 ? 4.184 29.688 22.797 1 90.69 420 VAL A O 1
ATOM 3222 N N . SER A 1 421 ? 3.066 29.344 24.719 1 88.5 421 SER A N 1
ATOM 3223 C CA . SER A 1 421 ? 3.768 30.422 25.406 1 88.5 421 SER A CA 1
ATOM 3224 C C . SER A 1 421 ? 5.242 30.094 25.609 1 88.5 421 SER A C 1
ATOM 3226 O O . SER A 1 421 ? 6.078 30.984 25.719 1 88.5 421 SER A O 1
ATOM 3228 N N . LEU A 1 422 ? 5.547 28.875 25.641 1 90.19 422 LEU A N 1
ATOM 3229 C CA . LEU A 1 422 ? 6.918 28.438 25.891 1 90.19 422 LEU A CA 1
ATOM 3230 C C . LEU A 1 422 ? 7.617 28.109 24.562 1 90.19 422 LEU A C 1
ATOM 3232 O O . LEU A 1 422 ? 8.836 27.922 24.547 1 90.19 422 LEU A O 1
ATOM 3236 N N . ALA A 1 423 ? 6.875 28.094 23.516 1 89.62 423 ALA A N 1
ATOM 3237 C CA . ALA A 1 423 ? 7.426 27.688 22.219 1 89.62 423 ALA A CA 1
ATOM 3238 C C . ALA A 1 423 ? 8.141 28.859 21.547 1 89.62 423 ALA A C 1
ATOM 3240 O O . ALA A 1 423 ? 7.734 30.016 21.703 1 89.62 423 ALA A O 1
ATOM 3241 N N . LYS A 1 424 ? 9.18 28.516 20.859 1 87.56 424 LYS A N 1
ATOM 3242 C CA . LYS A 1 424 ? 9.781 29.516 19.984 1 87.56 424 LYS A CA 1
ATOM 3243 C C . LYS A 1 424 ? 8.805 29.938 18.891 1 87.56 424 LYS A C 1
ATOM 3245 O O . LYS A 1 424 ? 7.988 29.141 18.438 1 87.56 424 LYS A O 1
ATOM 3250 N N . PRO A 1 425 ? 8.883 31.141 18.516 1 84.25 425 PRO A N 1
ATOM 3251 C CA . PRO A 1 425 ? 7.945 31.656 17.516 1 84.25 425 PRO A CA 1
ATOM 3252 C C . PRO A 1 425 ? 7.902 30.797 16.25 1 84.25 425 PRO A C 1
ATOM 3254 O O . PRO A 1 425 ? 6.828 30.578 15.688 1 84.25 425 PRO A O 1
ATOM 3257 N N . GLY A 1 426 ? 9.016 30.297 15.906 1 85.38 426 GLY A N 1
ATOM 3258 C CA . GLY A 1 426 ? 9.07 29.484 14.703 1 85.38 426 GLY A CA 1
ATOM 3259 C C . GLY A 1 426 ? 8.461 28.109 14.891 1 85.38 426 GLY A C 1
ATOM 3260 O O . GLY A 1 426 ? 8.125 27.422 13.914 1 85.38 426 GLY A O 1
ATOM 3261 N N . ASP A 1 427 ? 8.156 27.734 16.141 1 90.75 427 ASP A N 1
ATOM 3262 C CA . ASP A 1 427 ? 7.668 26.391 16.438 1 90.75 427 ASP A CA 1
ATOM 3263 C C . ASP A 1 427 ? 6.168 26.406 16.734 1 90.75 427 ASP A C 1
ATOM 3265 O O . ASP A 1 427 ? 5.535 25.359 16.812 1 90.75 427 ASP A O 1
ATOM 3269 N N . VAL A 1 428 ? 5.578 27.562 16.812 1 91.44 428 VAL A N 1
ATOM 3270 C CA . VAL A 1 428 ? 4.184 27.703 17.203 1 91.44 428 VAL A CA 1
ATOM 3271 C C . VAL A 1 428 ? 3.287 26.922 16.25 1 91.44 428 VAL A C 1
ATOM 3273 O O . VAL A 1 428 ? 2.412 26.172 16.688 1 91.44 428 VAL A O 1
ATOM 3276 N N . PRO A 1 429 ? 3.541 27.047 14.906 1 91.62 429 PRO A N 1
ATOM 3277 C CA . PRO A 1 429 ? 2.689 26.266 14 1 91.62 429 PRO A CA 1
ATOM 3278 C C . PRO A 1 429 ? 2.779 24.766 14.258 1 91.62 429 PRO A C 1
ATOM 3280 O O . PRO A 1 429 ? 1.782 24.062 14.133 1 91.62 429 PRO A O 1
ATOM 3283 N N . TYR A 1 430 ? 3.895 24.281 14.648 1 94.19 430 TYR A N 1
ATOM 3284 C CA . TYR A 1 430 ? 4.086 22.859 14.891 1 94.19 430 TYR A CA 1
ATOM 3285 C C . TYR A 1 430 ? 3.436 22.438 16.203 1 94.19 430 TYR A C 1
ATOM 3287 O O . TYR A 1 430 ? 2.957 21.312 16.328 1 94.19 430 TYR A O 1
ATOM 3295 N N . VAL A 1 431 ? 3.42 23.344 17.172 1 94.69 431 VAL A N 1
ATOM 3296 C CA . VAL A 1 431 ? 2.766 23.062 18.438 1 94.69 431 VAL A CA 1
ATOM 3297 C C . VAL A 1 431 ? 1.262 22.906 18.219 1 94.69 431 VAL A C 1
ATOM 3299 O O . VAL A 1 431 ? 0.643 21.984 18.75 1 94.69 431 VAL A O 1
ATOM 3302 N N . VAL A 1 432 ? 0.733 23.844 17.453 1 93.25 432 VAL A N 1
ATOM 3303 C CA . VAL A 1 432 ? -0.693 23.797 17.141 1 93.25 432 VAL A CA 1
ATOM 3304 C C . VAL A 1 432 ? -1.009 22.516 16.359 1 93.25 432 VAL A C 1
ATOM 3306 O O . VAL A 1 432 ? -1.984 21.828 16.656 1 93.25 432 VAL A O 1
ATOM 3309 N N . TRP A 1 433 ? -0.178 22.234 15.406 1 95.25 433 TRP A N 1
ATOM 3310 C CA . TRP A 1 433 ? -0.319 21.047 14.578 1 95.25 433 TRP A CA 1
ATOM 3311 C C . TRP A 1 433 ? -0.285 19.781 15.438 1 95.25 433 TRP A C 1
ATOM 3313 O O . TRP A 1 433 ? -1.183 18.938 15.352 1 95.25 433 TRP A O 1
ATOM 3323 N N . LEU A 1 434 ? 0.707 19.656 16.25 1 96.81 434 LEU A N 1
ATOM 3324 C CA . LEU A 1 434 ? 0.888 18.5 17.125 1 96.81 434 LEU A CA 1
ATOM 3325 C C . LEU A 1 434 ? -0.31 18.328 18.047 1 96.81 434 LEU A C 1
ATOM 3327 O O . LEU A 1 434 ? -0.845 17.219 18.188 1 96.81 434 LEU A O 1
ATOM 3331 N N . SER A 1 435 ? -0.708 19.391 18.641 1 95.69 435 SER A N 1
ATOM 3332 C CA . SER A 1 435 ? -1.826 19.344 19.578 1 95.69 435 SER A CA 1
ATOM 3333 C C . SER A 1 435 ? -3.115 18.922 18.891 1 95.69 435 SER A C 1
ATOM 3335 O O . SER A 1 435 ? -3.904 18.156 19.438 1 95.69 435 SER A O 1
ATOM 3337 N N . ALA A 1 436 ? -3.318 19.484 17.719 1 95.56 436 ALA A N 1
ATOM 3338 C CA . ALA A 1 436 ? -4.516 19.141 16.969 1 95.56 436 ALA A CA 1
ATOM 3339 C C . ALA A 1 436 ? -4.547 17.656 16.641 1 95.56 436 ALA A C 1
ATOM 3341 O O . ALA A 1 436 ? -5.59 17 16.75 1 95.56 436 ALA A O 1
ATOM 3342 N N . VAL A 1 437 ? -3.445 17.078 16.203 1 97 437 VAL A N 1
ATOM 3343 C CA . VAL A 1 437 ? -3.367 15.672 15.82 1 97 437 VAL A CA 1
ATOM 3344 C C . VAL A 1 437 ? -3.568 14.789 17.047 1 97 437 VAL A C 1
ATOM 3346 O O . VAL A 1 437 ? -4.262 13.773 16.984 1 97 437 VAL A O 1
ATOM 3349 N N . LEU A 1 438 ? -2.988 15.164 18.156 1 97.44 438 LEU A N 1
ATOM 3350 C CA . LEU A 1 438 ? -3.174 14.406 19.375 1 97.44 438 LEU A CA 1
ATOM 3351 C C . LEU A 1 438 ? -4.621 14.469 19.844 1 97.44 438 LEU A C 1
ATOM 3353 O O . LEU A 1 438 ? -5.145 13.5 20.406 1 97.44 438 LEU A O 1
ATOM 3357 N N . SER A 1 439 ? -5.207 15.578 19.656 1 96.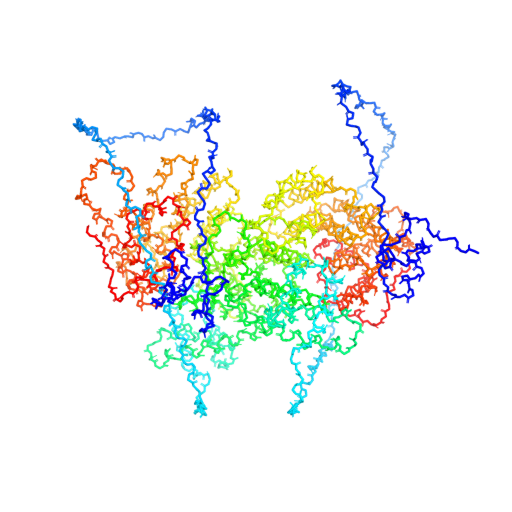75 439 SER A N 1
ATOM 3358 C CA . SER A 1 439 ? -6.621 15.719 19.984 1 96.75 439 SER A CA 1
ATOM 3359 C C . SER A 1 439 ? -7.488 14.789 19.156 1 96.75 439 SER A C 1
ATOM 3361 O O . SER A 1 439 ? -8.438 14.195 19.656 1 96.75 439 SER A O 1
ATOM 3363 N N . VAL A 1 440 ? -7.172 14.703 17.891 1 96.75 440 VAL A N 1
ATOM 3364 C CA . VAL A 1 440 ? -7.898 13.789 17.016 1 96.75 440 VAL A CA 1
ATOM 3365 C C . VAL A 1 440 ? -7.781 12.359 17.547 1 96.75 440 VAL A C 1
ATOM 3367 O O . VAL A 1 440 ? -8.781 11.633 17.625 1 96.75 440 VAL A O 1
ATOM 3370 N N . SER A 1 441 ? -6.586 11.977 17.906 1 97.38 441 SER A N 1
ATOM 3371 C CA . SER A 1 441 ? -6.379 10.641 18.453 1 97.38 441 SER A CA 1
ATOM 3372 C C . SER A 1 441 ? -7.203 10.422 19.719 1 97.38 441 SER A C 1
ATOM 3374 O O . SER A 1 441 ? -7.801 9.359 19.906 1 97.38 441 SER A O 1
ATOM 3376 N N . THR A 1 442 ? -7.258 11.414 20.578 1 96.94 442 THR A N 1
ATOM 3377 C CA . THR A 1 442 ? -8.055 11.328 21.797 1 96.94 442 THR A CA 1
ATOM 3378 C C . THR A 1 442 ? -9.531 11.156 21.469 1 96.94 442 THR A C 1
ATOM 3380 O O . THR A 1 442 ? -10.211 10.312 22.047 1 96.94 442 THR A O 1
ATOM 3383 N N . ILE A 1 443 ? -9.969 11.922 20.578 1 96.06 443 ILE A N 1
ATOM 3384 C CA . ILE A 1 443 ? -11.375 11.891 20.188 1 96.06 443 ILE A CA 1
ATOM 3385 C C . ILE A 1 443 ? -11.719 10.523 19.594 1 96.06 443 ILE A C 1
ATOM 3387 O O . ILE A 1 443 ? -12.734 9.922 19.953 1 96.06 443 ILE A O 1
ATOM 3391 N N . PHE A 1 444 ? -10.906 10.047 18.734 1 93.94 444 PHE A N 1
ATOM 3392 C CA . PHE A 1 444 ? -11.148 8.773 18.078 1 93.94 444 PHE A CA 1
ATOM 3393 C C . PHE A 1 444 ? -11.148 7.633 19.094 1 93.94 444 PHE A C 1
ATOM 3395 O O . PHE A 1 444 ? -11.914 6.68 18.969 1 93.94 444 PHE A O 1
ATOM 3402 N N . LEU A 1 445 ? -10.336 7.703 20.094 1 93.25 445 LEU A N 1
ATOM 3403 C CA . LEU A 1 445 ? -10.203 6.637 21.078 1 93.25 445 LEU A CA 1
ATOM 3404 C C . LEU A 1 445 ? -11.383 6.645 22.047 1 93.25 445 LEU A C 1
ATOM 3406 O O . LEU A 1 445 ? -11.797 5.59 22.531 1 93.25 445 LEU A O 1
ATOM 3410 N N . HIS A 1 446 ? -11.938 7.805 22.266 1 92.44 446 HIS A N 1
ATOM 3411 C CA . HIS A 1 446 ? -12.953 7.906 23.297 1 92.44 446 HIS A CA 1
ATOM 3412 C C . HIS A 1 446 ? -14.352 7.988 22.703 1 92.44 446 HIS A C 1
ATOM 3414 O O . HIS A 1 446 ? -15.344 7.734 23.391 1 92.44 446 HIS A O 1
ATOM 3420 N N . HIS A 1 447 ? -14.484 8.438 21.5 1 90.94 447 HIS A N 1
ATOM 3421 C CA . HIS A 1 447 ? -15.781 8.453 20.844 1 90.94 447 HIS A CA 1
ATOM 3422 C C . HIS A 1 447 ? -16.094 7.109 20.203 1 90.94 447 HIS A C 1
ATOM 3424 O O . HIS A 1 447 ? -16.078 6.988 18.969 1 90.94 447 HIS A O 1
ATOM 3430 N N . ARG A 1 448 ? -16.5 6.238 21 1 83.38 448 ARG A N 1
ATOM 3431 C CA . ARG A 1 448 ? -16.734 4.867 20.578 1 83.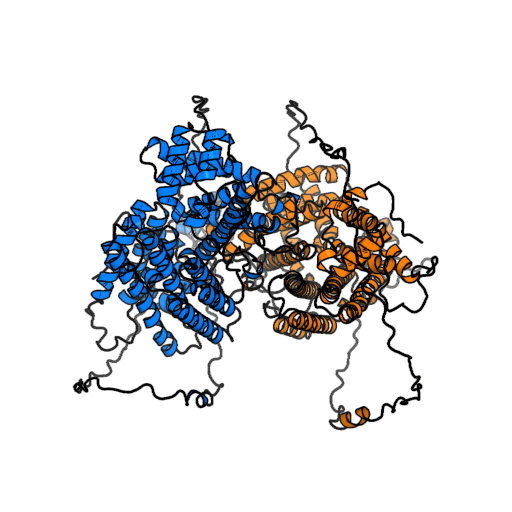38 448 ARG A CA 1
ATOM 3432 C C . ARG A 1 448 ? -18.172 4.672 20.109 1 83.38 448 ARG A C 1
ATOM 3434 O O . ARG A 1 448 ? -19.094 5.332 20.609 1 83.38 448 ARG A O 1
ATOM 3441 N N . ALA A 1 449 ? -18.281 3.816 19.125 1 77 449 ALA A N 1
ATOM 3442 C CA . ALA A 1 449 ? -19.609 3.521 18.594 1 77 449 ALA A CA 1
ATOM 3443 C C . ALA A 1 449 ? -20.438 2.73 19.609 1 77 449 ALA A C 1
ATOM 3445 O O . ALA A 1 449 ? -19.891 1.898 20.344 1 77 449 ALA A O 1
ATOM 3446 N N . LEU A 1 450 ? -21.625 3.098 19.656 1 68.19 450 LEU A N 1
ATOM 3447 C CA . LEU A 1 450 ? -22.547 2.33 20.484 1 68.19 450 LEU A CA 1
ATOM 3448 C C . LEU A 1 450 ? -23.031 1.081 19.75 1 68.19 450 LEU A C 1
ATOM 3450 O O . LEU A 1 450 ? -23.656 1.177 18.688 1 68.19 450 LEU A O 1
ATOM 3454 N N . ARG A 1 451 ? -22.547 0.063 20.203 1 65.56 451 ARG A N 1
ATOM 3455 C CA . ARG A 1 451 ? -22.984 -1.201 19.625 1 65.56 451 ARG A CA 1
ATOM 3456 C C . ARG A 1 451 ? -24.109 -1.814 20.438 1 65.56 451 ARG A C 1
ATOM 3458 O O . ARG A 1 451 ? -24.297 -1.472 21.609 1 65.56 451 ARG A O 1
ATOM 3465 N N . CYS A 1 452 ? -24.797 -2.568 19.75 1 56.16 452 CYS A N 1
ATOM 3466 C CA . CYS A 1 452 ? -26.016 -3.125 20.328 1 56.16 452 CYS A CA 1
ATOM 3467 C C . CYS A 1 452 ? -25.734 -3.754 21.688 1 56.16 452 CYS A C 1
ATOM 3469 O O . CYS A 1 452 ? -26.531 -3.609 22.609 1 56.16 452 CYS A O 1
ATOM 3471 N N . ASP A 1 453 ? -24.578 -4.289 21.797 1 62.91 453 ASP A N 1
ATOM 3472 C CA . ASP A 1 453 ? -24.312 -5.043 23.031 1 62.91 453 ASP A CA 1
ATOM 3473 C C . ASP A 1 453 ? -23.547 -4.191 24.031 1 62.91 453 ASP A C 1
ATOM 3475 O O . ASP A 1 453 ? -23.281 -4.637 25.156 1 62.91 453 ASP A O 1
ATOM 3479 N N . ASP A 1 454 ? -23.422 -3.01 23.625 1 68.25 454 ASP A N 1
ATOM 3480 C CA . ASP A 1 454 ? -22.625 -2.174 24.516 1 68.25 454 ASP A CA 1
ATOM 3481 C C . ASP A 1 454 ? -23.5 -1.494 25.578 1 68.25 454 ASP A C 1
ATOM 3483 O O . ASP A 1 454 ? -24.688 -1.246 25.344 1 68.25 454 ASP A O 1
ATOM 3487 N N . ASP A 1 455 ? -22.953 -1.39 26.719 1 69.44 455 ASP A N 1
ATOM 3488 C CA . ASP A 1 455 ? -23.578 -0.571 27.75 1 69.44 455 ASP A CA 1
ATOM 3489 C C . ASP A 1 455 ? -23.547 0.909 27.375 1 69.44 455 ASP A C 1
ATOM 3491 O O . ASP A 1 455 ? -22.469 1.522 27.344 1 69.44 455 ASP A O 1
ATOM 3495 N N . ALA A 1 456 ? -24.688 1.418 27.047 1 74.19 456 ALA A N 1
ATOM 3496 C CA . ALA A 1 456 ? -24.812 2.811 26.625 1 74.19 456 ALA A CA 1
ATOM 3497 C C . ALA A 1 456 ? -24.188 3.75 27.656 1 74.19 456 ALA A C 1
ATOM 3499 O O . ALA A 1 456 ? -23.609 4.777 27.297 1 74.19 456 ALA A O 1
ATOM 3500 N N . ALA A 1 457 ? -24.234 3.316 28.875 1 76 457 ALA A N 1
ATOM 3501 C CA . ALA A 1 457 ? -23.719 4.156 29.953 1 76 457 ALA A CA 1
ATOM 3502 C C . ALA A 1 457 ? -22.188 4.219 29.906 1 76 457 ALA A C 1
ATOM 3504 O O . ALA A 1 457 ? -21.594 5.273 30.141 1 76 457 ALA A O 1
ATOM 3505 N N . VAL A 1 458 ? -21.641 3.137 29.578 1 74.56 458 VAL A N 1
ATOM 3506 C CA . VAL A 1 458 ? -20.188 3.064 29.531 1 74.56 458 VAL A CA 1
ATOM 3507 C C . VAL A 1 458 ? -19.672 3.896 28.359 1 74.56 458 VAL A C 1
ATOM 3509 O O . VAL A 1 458 ? -18.688 4.613 28.484 1 74.56 458 VAL A O 1
ATOM 3512 N N . VAL A 1 459 ? -20.406 3.846 27.328 1 75.88 459 VAL A N 1
ATOM 3513 C CA . VAL A 1 459 ? -20.031 4.602 26.141 1 75.88 459 VAL A CA 1
ATOM 3514 C C . VAL A 1 459 ? -20.234 6.094 26.391 1 75.88 459 VAL A C 1
ATOM 3516 O O . VAL A 1 459 ? -19.391 6.914 26.031 1 75.88 459 VAL A O 1
ATOM 3519 N N . ALA A 1 460 ? -21.25 6.363 27.062 1 78.31 460 ALA A N 1
ATOM 3520 C CA . ALA A 1 460 ? -21.562 7.758 27.344 1 78.31 460 ALA A CA 1
ATOM 3521 C C . ALA A 1 460 ? -20.547 8.375 28.312 1 78.31 460 ALA A C 1
ATOM 3523 O O . ALA A 1 460 ? -20.281 9.57 28.25 1 78.31 460 ALA A O 1
ATOM 3524 N N . ALA A 1 461 ? -19.938 7.504 29.078 1 82.62 461 ALA A N 1
ATOM 3525 C CA . ALA A 1 461 ? -18.984 7.984 30.062 1 82.62 461 ALA A CA 1
ATOM 3526 C C . ALA A 1 461 ? -17.672 8.414 29.391 1 82.62 461 ALA A C 1
ATOM 3528 O O . ALA A 1 461 ? -16.891 9.172 29.969 1 82.62 461 ALA A O 1
ATOM 3529 N N . GLN A 1 462 ? -17.469 8.039 28.172 1 87.81 462 GLN A N 1
ATOM 3530 C CA . GLN A 1 462 ? -16.234 8.344 27.453 1 87.81 462 GLN A CA 1
ATOM 3531 C C . GLN A 1 462 ? -16.359 9.648 26.672 1 87.81 462 GLN A C 1
ATOM 3533 O O . GLN A 1 462 ? -15.367 10.32 26.406 1 87.81 462 GLN A O 1
ATOM 3538 N N . TRP A 1 463 ? -17.547 10.102 26.391 1 90.38 463 TRP A N 1
ATOM 3539 C CA . TRP A 1 463 ? -17.812 11.242 25.531 1 90.38 463 TRP A CA 1
ATOM 3540 C C . TRP A 1 463 ? -17.219 12.516 26.094 1 90.38 463 TRP A C 1
ATOM 3542 O O . TRP A 1 463 ? -16.625 13.312 25.375 1 90.38 463 TRP A O 1
ATOM 3552 N N . PRO A 1 464 ? -17.219 12.711 27.422 1 92.19 464 PRO A N 1
ATOM 3553 C CA . PRO A 1 464 ? -16.656 13.945 27.969 1 92.19 464 PRO A CA 1
ATOM 3554 C C . PRO A 1 464 ? -15.164 14.094 27.688 1 92.19 464 PRO A C 1
ATOM 3556 O O . PRO A 1 464 ? -14.656 15.211 27.594 1 92.19 464 PRO A O 1
ATOM 3559 N N . HIS A 1 465 ? -14.484 12.992 27.562 1 93.75 465 HIS A N 1
ATOM 3560 C CA . HIS A 1 465 ? -13.062 13.062 27.25 1 93.75 465 HIS A CA 1
ATOM 3561 C C . HIS A 1 465 ? -12.828 13.633 25.859 1 93.75 465 HIS A C 1
ATOM 3563 O O . HIS A 1 465 ? -11.883 14.391 25.641 1 93.75 465 HIS A O 1
ATOM 3569 N N . ALA A 1 466 ? -13.695 13.25 24.953 1 94.5 466 ALA A N 1
ATOM 3570 C CA . ALA A 1 466 ? -13.609 13.781 23.594 1 94.5 466 ALA A CA 1
ATOM 3571 C C . ALA A 1 466 ? -13.914 15.281 23.578 1 94.5 466 ALA A C 1
ATOM 3573 O O . ALA A 1 466 ? -13.227 16.047 22.891 1 94.5 466 ALA A O 1
ATOM 3574 N N . VAL A 1 467 ? -14.891 15.672 24.359 1 95.19 467 VAL A N 1
ATOM 3575 C CA . VAL A 1 467 ? -15.281 17.078 24.406 1 95.19 467 VAL A CA 1
ATOM 3576 C C . VAL A 1 467 ? -14.156 17.906 25.031 1 95.19 467 VAL A C 1
ATOM 3578 O O . VAL A 1 467 ? -13.82 18.984 24.531 1 95.19 467 VAL A O 1
ATOM 3581 N N . ARG A 1 468 ? -13.57 17.359 26.062 1 95.44 468 ARG A N 1
ATOM 3582 C CA . ARG A 1 468 ? -12.469 18.062 26.719 1 95.44 468 ARG A CA 1
ATOM 3583 C C . ARG A 1 468 ? -11.281 18.234 25.766 1 95.44 468 ARG A C 1
ATOM 3585 O O . ARG A 1 468 ? -10.633 19.281 25.766 1 95.44 468 ARG A O 1
ATOM 3592 N N . ALA A 1 469 ? -11.008 17.234 25.062 1 96 469 ALA A N 1
ATOM 3593 C CA . ALA A 1 469 ? -9.914 17.312 24.094 1 96 469 ALA A CA 1
ATOM 3594 C C . ALA A 1 469 ? -10.172 18.391 23.047 1 96 469 ALA A C 1
ATOM 3596 O O . ALA A 1 469 ? -9.266 19.141 22.688 1 96 469 ALA A O 1
ATOM 3597 N N . ALA A 1 470 ? -11.367 18.469 22.562 1 96.75 470 ALA A N 1
ATOM 3598 C CA . ALA A 1 470 ? -11.75 19.469 21.578 1 96.75 470 ALA A CA 1
ATOM 3599 C C . ALA A 1 470 ? -11.656 20.875 22.172 1 96.75 470 ALA A C 1
ATOM 3601 O O . ALA A 1 470 ? -11.148 21.797 21.516 1 96.75 470 ALA A O 1
ATOM 3602 N N . ARG A 1 471 ? -12.078 21.016 23.375 1 95.88 471 ARG A N 1
ATOM 3603 C CA . ARG A 1 471 ? -12.039 22.312 24.031 1 95.88 471 ARG A CA 1
ATOM 3604 C C . ARG A 1 471 ? -10.602 22.75 24.281 1 95.88 471 ARG A C 1
ATOM 3606 O O . ARG A 1 471 ? -10.289 23.938 24.188 1 95.88 471 ARG A O 1
ATOM 3613 N N . ASN A 1 472 ? -9.828 21.812 24.656 1 94.19 472 ASN A N 1
ATOM 3614 C CA . ASN A 1 472 ? -8.414 22.125 24.844 1 94.19 472 ASN A CA 1
ATOM 3615 C C . ASN A 1 472 ? -7.77 22.625 23.562 1 94.19 472 ASN A C 1
ATOM 3617 O O . ASN A 1 472 ? -6.891 23.484 23.594 1 94.19 472 ASN A O 1
ATOM 3621 N N . THR A 1 473 ? -8.172 22.062 22.469 1 94.38 473 THR A N 1
ATOM 3622 C CA . THR A 1 473 ? -7.668 22.516 21.172 1 94.38 473 THR A CA 1
ATOM 3623 C C . THR A 1 473 ? -8.078 23.953 20.906 1 94.38 473 THR A C 1
ATOM 3625 O O . THR A 1 473 ? -7.281 24.75 20.391 1 94.38 473 THR A O 1
ATOM 3628 N N . VAL A 1 474 ? -9.266 24.328 21.266 1 95.31 474 VAL A N 1
ATOM 3629 C CA . VAL A 1 474 ? -9.758 25.688 21.062 1 95.31 474 VAL A CA 1
ATOM 3630 C C . VAL A 1 474 ? -8.977 26.641 21.969 1 95.31 474 VAL A C 1
ATOM 3632 O O . VAL A 1 474 ? -8.625 27.75 21.531 1 95.31 474 VAL A O 1
ATOM 3635 N N . GLN A 1 475 ? -8.758 26.172 23.141 1 93.88 475 GLN A N 1
ATOM 3636 C CA . GLN A 1 475 ? -7.98 27 24.047 1 93.88 475 GLN A CA 1
ATOM 3637 C C . GLN A 1 475 ? -6.578 27.25 23.5 1 93.88 475 GLN A C 1
ATOM 3639 O O . GLN A 1 475 ? -6.059 28.375 23.609 1 93.88 475 GLN A O 1
ATOM 3644 N N . LEU A 1 476 ? -6.016 26.281 23 1 92.75 476 LEU A N 1
ATOM 3645 C CA . LEU A 1 476 ? -4.695 26.422 22.391 1 92.75 476 LEU A CA 1
ATOM 3646 C C . LEU A 1 476 ? -4.734 27.406 21.234 1 92.75 476 LEU A C 1
ATOM 3648 O O . LEU A 1 476 ? -3.799 28.188 21.047 1 92.75 476 LEU A O 1
ATOM 3652 N N . LEU A 1 477 ? -5.762 27.391 20.469 1 92.62 477 LEU A N 1
ATOM 3653 C CA . LEU A 1 477 ? -5.922 28.312 19.344 1 92.62 477 LEU A CA 1
ATOM 3654 C C . LEU A 1 477 ? -6.051 29.75 19.859 1 92.62 477 LEU A C 1
ATOM 3656 O O . LEU A 1 477 ? -5.5 30.672 19.25 1 92.62 477 LEU A O 1
ATOM 3660 N N . ARG A 1 478 ? -6.773 29.891 20.953 1 92.5 478 ARG A N 1
ATOM 3661 C CA . ARG A 1 478 ? -6.883 31.203 21.578 1 92.5 478 ARG A CA 1
ATOM 3662 C C . ARG A 1 478 ? -5.516 31.734 22 1 92.5 478 ARG A C 1
ATOM 3664 O O . ARG A 1 478 ? -5.184 32.906 21.75 1 92.5 478 ARG A O 1
ATOM 3671 N N . ASP A 1 479 ? -4.785 30.875 22.578 1 91.44 479 ASP A N 1
ATOM 3672 C CA . ASP A 1 479 ? -3.455 31.25 23.047 1 91.44 479 ASP A CA 1
ATOM 3673 C C . ASP A 1 479 ? -2.539 31.578 21.875 1 91.44 479 ASP A C 1
ATOM 3675 O O . ASP A 1 479 ? -1.757 32.531 21.938 1 91.44 479 ASP A O 1
ATOM 3679 N N . ALA A 1 480 ? -2.617 30.797 20.844 1 90.44 480 ALA A N 1
ATOM 3680 C CA . ALA A 1 480 ? -1.794 31.031 19.656 1 90.44 480 ALA A CA 1
ATOM 3681 C C . ALA A 1 480 ? -2.166 32.344 18.984 1 90.44 480 ALA A C 1
ATOM 3683 O O . ALA A 1 480 ? -1.301 33.062 18.453 1 90.44 480 ALA A O 1
ATOM 3684 N N . SER A 1 481 ? -3.406 32.688 19.016 1 88.88 481 SER A N 1
ATOM 3685 C CA . SER A 1 481 ? -3.891 33.906 18.375 1 88.88 481 SER A CA 1
ATOM 3686 C C . SER A 1 481 ? -3.41 35.156 19.125 1 88.88 481 SER A C 1
ATOM 3688 O O . SER A 1 481 ? -3.338 36.219 18.547 1 88.88 481 SER A O 1
ATOM 3690 N N . ARG A 1 482 ? -3.15 34.969 20.328 1 85.19 482 ARG A N 1
ATOM 3691 C CA . ARG A 1 482 ? -2.596 36.062 21.109 1 85.19 482 ARG A CA 1
ATOM 3692 C C . ARG A 1 482 ? -1.142 36.312 20.734 1 85.19 482 ARG A C 1
ATOM 3694 O O . ARG A 1 482 ? -0.668 37.469 20.812 1 85.19 482 ARG A O 1
ATOM 3701 N N . ALA A 1 483 ? -0.544 35.25 20.328 1 79.25 483 ALA A N 1
ATOM 3702 C CA . ALA A 1 483 ? 0.871 35.375 19.969 1 79.25 483 ALA A CA 1
ATOM 3703 C C . ALA A 1 483 ? 1.051 35.875 18.547 1 79.25 483 ALA A C 1
ATOM 3705 O O . ALA A 1 483 ? 2.098 36.438 18.219 1 79.25 483 ALA A O 1
ATOM 3706 N N . GLY A 1 484 ? 0.097 35.688 17.703 1 79.38 484 GLY A N 1
ATOM 3707 C CA . GLY A 1 484 ? 0.204 36.125 16.312 1 79.38 484 GLY A CA 1
ATOM 3708 C C . GLY A 1 484 ? -1.046 35.844 15.5 1 79.38 484 GLY A C 1
ATOM 3709 O O . GLY A 1 484 ? -1.987 35.219 15.992 1 79.38 484 GLY A O 1
ATOM 3710 N N . PRO A 1 485 ? -1.051 36.375 14.32 1 81.81 485 PRO A N 1
ATOM 3711 C CA . PRO A 1 485 ? -2.213 36.125 13.461 1 81.81 485 PRO A CA 1
ATOM 3712 C C . PRO A 1 485 ? -2.346 34.656 13.039 1 81.81 485 PRO A C 1
ATOM 3714 O O . PRO A 1 485 ? -1.345 33.938 12.961 1 81.81 485 PRO A O 1
ATOM 3717 N N . ALA A 1 486 ? -3.545 34.219 12.789 1 79.69 486 ALA A N 1
ATOM 3718 C CA . ALA A 1 486 ? -3.852 32.844 12.477 1 79.69 486 ALA A CA 1
ATOM 3719 C C . ALA A 1 486 ? -3.086 32.375 11.242 1 79.69 486 ALA A C 1
ATOM 3721 O O . ALA A 1 486 ? -2.686 31.203 11.148 1 79.69 486 ALA A O 1
ATOM 3722 N N . SER A 1 487 ? -2.867 33.219 10.336 1 77.31 487 SER A N 1
ATOM 3723 C CA . SER A 1 487 ? -2.176 32.875 9.094 1 77.31 487 SER A CA 1
ATOM 3724 C C . SER A 1 487 ? -0.739 32.438 9.359 1 77.31 487 SER A C 1
ATOM 3726 O O . SER A 1 487 ? -0.139 31.734 8.547 1 77.31 487 SER A O 1
ATOM 3728 N N . SER A 1 488 ? -0.264 32.781 10.484 1 79.12 488 SER A N 1
ATOM 3729 C CA . SER A 1 488 ? 1.139 32.531 10.781 1 79.12 488 SER A CA 1
ATOM 3730 C C . SER A 1 488 ? 1.322 31.109 11.344 1 79.12 488 SER A C 1
ATOM 3732 O O . SER A 1 488 ? 2.432 30.578 11.336 1 79.12 488 SER A O 1
ATOM 3734 N N . PHE A 1 489 ? 0.245 30.594 11.812 1 82.62 489 PHE A N 1
ATOM 3735 C CA . PHE A 1 489 ? 0.492 29.297 12.445 1 82.62 489 PHE A CA 1
ATOM 3736 C C . PHE A 1 489 ? -0.444 28.234 11.891 1 82.62 489 PHE A C 1
ATOM 3738 O O . PHE A 1 489 ? -0.365 27.062 12.273 1 82.62 489 PHE A O 1
ATOM 3745 N N . MET A 1 490 ? -1.226 28.625 10.984 1 82.75 490 MET A N 1
ATOM 3746 C CA . MET A 1 490 ? -2.129 27.641 10.406 1 82.75 490 MET A CA 1
ATOM 3747 C C . MET A 1 490 ? -1.467 26.906 9.242 1 82.75 490 MET A C 1
ATOM 3749 O O . MET A 1 490 ? -1.126 27.531 8.227 1 82.75 490 MET A O 1
ATOM 3753 N N . LEU A 1 491 ? -1.237 25.641 9.445 1 87 491 LEU A N 1
ATOM 3754 C CA . LEU A 1 491 ? -0.692 24.797 8.398 1 87 491 LEU A CA 1
ATOM 3755 C C . LEU A 1 491 ? -1.8 24 7.711 1 87 491 LEU A C 1
ATOM 3757 O O . LEU A 1 491 ? -2.877 23.812 8.281 1 87 491 LEU A O 1
ATOM 3761 N N . ALA A 1 492 ? -1.554 23.609 6.527 1 85.62 492 ALA A N 1
ATOM 3762 C CA . ALA A 1 492 ? -2.533 22.844 5.758 1 85.62 492 ALA A CA 1
ATOM 3763 C C . ALA A 1 492 ? -2.918 21.562 6.484 1 85.62 492 ALA A C 1
ATOM 3765 O O . ALA A 1 492 ? -4.078 21.141 6.449 1 85.62 492 ALA A O 1
ATOM 3766 N N . HIS A 1 493 ? -2.072 20.969 7.18 1 87.69 493 HIS A N 1
ATOM 3767 C CA . HIS A 1 493 ? -2.26 19.703 7.867 1 87.69 493 HIS A CA 1
ATOM 3768 C C . HIS A 1 493 ? -3.217 19.844 9.047 1 87.69 493 HIS A C 1
ATOM 3770 O O . HIS A 1 493 ? -3.805 18.859 9.5 1 87.69 493 HIS A O 1
ATOM 3776 N N . THR A 1 494 ? -3.41 21.047 9.547 1 89.88 494 THR A N 1
ATOM 3777 C CA . THR A 1 494 ? -4.141 21.281 10.789 1 89.88 494 THR A CA 1
ATOM 3778 C C . THR A 1 494 ? -5.637 21.406 10.516 1 89.88 494 THR A C 1
ATOM 3780 O O . THR A 1 494 ? -6.457 21.172 11.406 1 89.88 494 THR A O 1
ATOM 3783 N N . THR A 1 495 ? -6 21.75 9.359 1 86.69 495 THR A N 1
ATOM 3784 C CA . THR A 1 495 ? -7.383 22.094 9.055 1 86.69 495 THR A CA 1
ATOM 3785 C C . THR A 1 495 ? -8.305 20.891 9.281 1 86.69 495 THR A C 1
ATOM 3787 O O . THR A 1 495 ? -9.336 21.016 9.945 1 86.69 495 THR A O 1
ATOM 3790 N N . ALA A 1 496 ? -7.879 19.797 8.773 1 87.44 496 ALA A N 1
ATOM 3791 C CA . ALA A 1 496 ? -8.711 18.609 8.945 1 87.44 496 ALA A CA 1
ATOM 3792 C C . ALA A 1 496 ? -8.781 18.188 10.406 1 87.44 496 ALA A C 1
ATOM 3794 O O . ALA A 1 496 ? -9.828 17.734 10.883 1 87.44 496 ALA A O 1
ATOM 3795 N N . ALA A 1 497 ? -7.711 18.312 11.047 1 91.94 497 ALA A N 1
ATOM 3796 C CA . ALA A 1 497 ? -7.656 17.938 12.461 1 91.94 497 ALA A CA 1
ATOM 3797 C C . ALA A 1 497 ? -8.531 18.859 13.305 1 91.94 497 ALA A C 1
ATOM 3799 O O . ALA A 1 497 ? -9.219 18.406 14.219 1 91.94 497 ALA A O 1
ATOM 3800 N N . LEU A 1 498 ? -8.531 20.125 13.008 1 92.31 498 LEU A N 1
ATOM 3801 C CA . LEU A 1 498 ? -9.359 21.078 13.734 1 92.31 498 LEU A CA 1
ATOM 3802 C C . LEU A 1 498 ? -10.844 20.828 13.461 1 92.31 498 LEU A C 1
ATOM 3804 O O . LEU A 1 498 ? -11.68 21.031 14.344 1 92.31 498 LEU A O 1
ATOM 3808 N N . PHE A 1 499 ? -11.125 20.406 12.328 1 92.88 499 PHE A N 1
ATOM 3809 C CA . PHE A 1 499 ? -12.516 20.141 11.969 1 92.88 499 PHE A CA 1
ATOM 3810 C C . PHE A 1 499 ? -13.086 19 12.812 1 92.88 499 PHE A C 1
ATOM 3812 O O . PHE A 1 499 ? -14.266 19.016 13.156 1 92.88 499 PHE A O 1
ATOM 3819 N N . VAL A 1 500 ? -12.297 18.062 13.117 1 94.06 500 VAL A N 1
ATOM 3820 C CA . VAL A 1 500 ? -12.742 16.984 13.984 1 94.06 500 VAL A CA 1
ATOM 3821 C C . VAL A 1 500 ? -13.188 17.547 15.328 1 94.06 500 VAL A C 1
ATOM 3823 O O . VAL A 1 500 ? -14.234 17.172 15.859 1 94.06 500 VAL A O 1
ATOM 3826 N N . SER A 1 501 ? -12.391 18.453 15.867 1 95.12 501 SER A N 1
ATOM 3827 C CA . SER A 1 501 ? -12.773 19.109 17.109 1 95.12 501 SER A CA 1
ATOM 3828 C C . SER A 1 501 ? -14.055 19.922 16.938 1 95.12 501 SER A C 1
ATOM 3830 O O . SER A 1 501 ? -14.891 19.969 17.828 1 95.12 501 SER A O 1
ATOM 3832 N N . THR A 1 502 ? -14.156 20.516 15.805 1 95.06 502 THR A N 1
ATOM 3833 C CA . THR A 1 502 ? -15.352 21.297 15.492 1 95.06 502 THR A CA 1
ATOM 3834 C C . THR A 1 502 ? -16.594 20.406 15.5 1 95.06 502 THR A C 1
ATOM 3836 O O . THR A 1 502 ?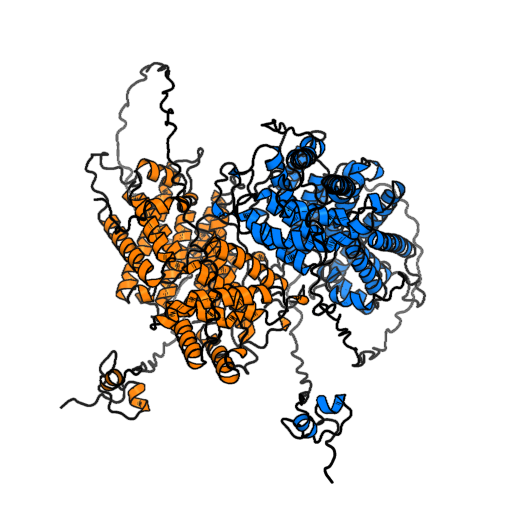 -17.609 20.766 16.078 1 95.06 502 THR A O 1
ATOM 3839 N N . ARG A 1 503 ? -16.484 19.266 14.914 1 94.5 503 ARG A N 1
ATOM 3840 C CA . ARG A 1 503 ? -17.594 18.328 14.844 1 94.5 503 ARG A CA 1
ATOM 3841 C C . ARG A 1 503 ? -18.047 17.906 16.234 1 94.5 503 ARG A C 1
ATOM 3843 O O . ARG A 1 503 ? -19.234 17.844 16.531 1 94.5 503 ARG A O 1
ATOM 3850 N N . VAL A 1 504 ? -17.125 17.594 17.047 1 95.38 504 VAL A N 1
ATOM 3851 C CA . VAL A 1 504 ? -17.406 17.141 18.406 1 95.38 504 VAL A CA 1
ATOM 3852 C C . VAL A 1 504 ? -18.109 18.234 19.188 1 95.38 504 VAL A C 1
ATOM 3854 O O . VAL A 1 504 ? -19.094 17.984 19.891 1 95.38 504 VAL A O 1
ATOM 3857 N N . LEU A 1 505 ? -17.625 19.469 19.062 1 95.88 505 LEU A N 1
ATOM 3858 C CA . LEU A 1 505 ? -18.203 20.578 19.828 1 95.88 505 LEU A CA 1
ATOM 3859 C C . LEU A 1 505 ? -19.594 20.938 19.281 1 95.88 505 LEU A C 1
ATOM 3861 O O . LEU A 1 505 ? -20.469 21.344 20.047 1 95.88 505 LEU A O 1
ATOM 3865 N N . ILE A 1 506 ? -19.781 20.75 17.984 1 94.69 506 ILE A N 1
ATOM 3866 C CA . ILE A 1 506 ? -21.109 20.953 17.422 1 94.69 506 ILE A CA 1
ATOM 3867 C C . ILE A 1 506 ? -22.078 19.922 17.984 1 94.69 506 ILE A C 1
ATOM 3869 O O . ILE A 1 506 ? -23.203 20.25 18.359 1 94.69 506 ILE A O 1
ATOM 3873 N N . MET A 1 507 ? -21.625 18.672 18 1 93.5 507 MET A N 1
ATOM 3874 C CA . MET A 1 507 ? -22.469 17.609 18.531 1 93.5 507 MET A CA 1
ATOM 3875 C C . MET A 1 507 ? -22.844 17.891 19.984 1 93.5 507 MET A C 1
ATOM 3877 O O . MET A 1 507 ? -23.984 17.688 20.391 1 93.5 507 MET A O 1
ATOM 3881 N N . GLU A 1 508 ? -21.859 18.328 20.766 1 93.19 508 GLU A N 1
ATOM 3882 C CA . GLU A 1 508 ? -22.109 18.625 22.172 1 93.19 508 GLU A CA 1
ATOM 3883 C C . GLU A 1 508 ? -23.031 19.828 22.328 1 93.19 508 GLU A C 1
ATOM 3885 O O . GLU A 1 508 ? -23.859 19.875 23.25 1 93.19 508 GLU A O 1
ATOM 3890 N N . TYR A 1 509 ? -22.875 20.766 21.484 1 94 509 TYR A N 1
ATOM 3891 C CA . TYR A 1 509 ? -23.656 22 21.547 1 94 509 TYR A CA 1
ATOM 3892 C C . TYR A 1 509 ? -25.109 21.734 21.188 1 94 509 TYR A C 1
ATOM 3894 O O . TYR A 1 509 ? -26.031 22.25 21.828 1 94 509 TYR A O 1
ATOM 3902 N N . LEU A 1 510 ? -25.344 20.891 20.156 1 92.5 510 LEU A N 1
ATOM 3903 C CA . LEU A 1 510 ? -26.688 20.641 19.656 1 92.5 510 LEU A CA 1
ATOM 3904 C C . LEU A 1 510 ? -27.359 19.547 20.469 1 92.5 510 LEU A C 1
ATOM 3906 O O . LEU A 1 510 ? -28.594 19.547 20.625 1 92.5 510 LEU A O 1
ATOM 3910 N N . CYS A 1 511 ? -26.547 18.5 20.844 1 89.5 511 CYS A N 1
ATOM 3911 C CA . CYS A 1 511 ? -27.062 17.375 21.625 1 89.5 511 CYS A CA 1
ATOM 3912 C C . CYS A 1 511 ? -26.172 17.109 22.828 1 89.5 511 CYS A C 1
ATOM 3914 O O . CYS A 1 511 ? -25.359 16.172 22.812 1 89.5 511 CYS A O 1
ATOM 3916 N N . PRO A 1 512 ? -26.453 17.875 23.922 1 85.5 512 PRO A N 1
ATOM 3917 C CA . PRO A 1 512 ? -25.578 17.719 25.094 1 85.5 512 PRO A CA 1
ATOM 3918 C C . PRO A 1 512 ? -25.703 16.328 25.734 1 85.5 512 PRO A C 1
ATOM 3920 O O . PRO A 1 512 ? -26.781 15.734 25.703 1 85.5 512 PRO A O 1
ATOM 3923 N N . GLY A 1 513 ? -24.625 15.625 26.078 1 72.25 513 GLY A N 1
ATOM 3924 C CA . GLY A 1 513 ? -24.594 14.336 26.734 1 72.25 513 GLY A CA 1
ATOM 3925 C C . GLY A 1 513 ? -25.344 14.336 28.062 1 72.25 513 GLY A C 1
ATOM 3926 O O . GLY A 1 513 ? -25.609 15.398 28.625 1 72.25 513 GLY A O 1
ATOM 3927 N N . ALA A 1 514 ? -26.094 13.266 28.484 1 56 514 ALA A N 1
ATOM 3928 C CA . ALA A 1 514 ? -26.969 13.062 29.641 1 56 514 ALA A CA 1
ATOM 3929 C C . ALA A 1 514 ? -26.328 13.633 30.906 1 56 514 ALA A C 1
ATOM 3931 O O . ALA A 1 514 ? -27 13.781 31.938 1 56 514 ALA A O 1
ATOM 3932 N N . GLY A 1 515 ? -25.078 13.656 31.156 1 46.56 515 GLY A N 1
ATOM 3933 C CA . GLY A 1 515 ? -24.766 14.062 32.531 1 46.56 515 GLY A CA 1
ATOM 3934 C C . GLY A 1 515 ? -25.281 15.445 32.875 1 46.56 515 GLY A C 1
ATOM 3935 O O . GLY A 1 515 ? -25.062 15.938 33.969 1 46.56 515 GLY A O 1
ATOM 3936 N N . HIS A 1 516 ? -25.359 16.312 31.922 1 41.53 516 HIS A N 1
ATOM 3937 C CA . HIS A 1 516 ? -25.984 17.547 32.406 1 41.53 516 HIS A CA 1
ATOM 3938 C C . HIS A 1 516 ? -27.484 17.359 32.562 1 41.53 516 HIS A C 1
ATOM 3940 O O . HIS A 1 516 ? -28.25 17.656 31.625 1 41.53 516 HIS A O 1
ATOM 3946 N N . HIS A 1 517 ? -27.828 16.188 32.969 1 36.12 517 HIS A N 1
ATOM 3947 C CA . HIS A 1 517 ? -29.203 15.812 33.25 1 36.12 517 HIS A CA 1
ATOM 3948 C C . HIS A 1 517 ? -29.922 16.906 34.031 1 36.12 517 HIS A C 1
ATOM 3950 O O . HIS A 1 517 ? -31.062 16.703 34.469 1 36.12 517 HIS A O 1
ATOM 3956 N N . HIS A 1 518 ? -29.266 17.578 35.031 1 35.06 518 HIS A N 1
ATOM 3957 C CA . HIS A 1 518 ? -30.328 17.953 35.938 1 35.06 518 HIS A CA 1
ATOM 3958 C C . HIS A 1 518 ? -31.562 18.438 35.219 1 35.06 518 HIS A C 1
ATOM 3960 O O . HIS A 1 518 ? -32.656 18.5 35.781 1 35.06 518 HIS A O 1
ATOM 3966 N N . HIS A 1 519 ? -31.516 19.672 34.5 1 33.38 519 HIS A N 1
ATOM 3967 C CA . HIS A 1 519 ? -32.75 20.406 34.344 1 33.38 519 HIS A CA 1
ATOM 3968 C C . HIS A 1 519 ? -33.625 19.812 33.219 1 33.38 519 HIS A C 1
ATOM 3970 O O . HIS A 1 519 ? -33.094 19.188 32.312 1 33.38 519 HIS A O 1
ATOM 3976 N N . GLN A 1 520 ? -34.969 19.547 33.375 1 34.84 520 GLN A N 1
ATOM 3977 C CA . GLN A 1 520 ? -36.125 19.297 32.562 1 34.84 520 GLN A CA 1
ATOM 3978 C C . GLN A 1 520 ? -35.906 19.75 31.109 1 34.84 520 GLN A C 1
ATOM 3980 O O . GLN A 1 520 ? -35.281 20.797 30.891 1 34.84 520 GLN A O 1
ATOM 3985 N N . PRO A 1 521 ? -36 18.875 30.016 1 40.09 521 PRO A N 1
ATOM 3986 C CA . PRO A 1 521 ? -36.094 19.344 28.625 1 40.09 521 PRO A CA 1
ATOM 3987 C C . PRO A 1 521 ? -36.844 20.656 28.5 1 40.09 521 PRO A C 1
ATOM 3989 O O . PRO A 1 521 ? -37.969 20.688 28.047 1 40.09 521 PRO A O 1
ATOM 3992 N N . SER A 1 522 ? -37 21.531 29.516 1 37.34 522 SER A N 1
ATOM 3993 C CA . SER A 1 522 ? -37.812 22.688 29.156 1 37.34 522 SER A CA 1
ATOM 3994 C C . SER A 1 522 ? -37.344 23.297 27.828 1 37.34 522 SER A C 1
ATOM 3996 O O . SER A 1 522 ? -36.156 23.203 27.484 1 37.34 522 SER A O 1
ATOM 3998 N N . ALA A 1 523 ? -38.281 23.562 26.906 1 41.56 523 ALA A N 1
ATOM 3999 C CA . ALA A 1 523 ? -38.25 24.266 25.625 1 41.56 523 ALA A CA 1
ATOM 4000 C C . ALA A 1 523 ? -37.031 25.188 25.562 1 41.56 523 ALA A C 1
ATOM 4002 O O . ALA A 1 523 ? -36.438 25.391 24.5 1 41.56 523 ALA A O 1
ATOM 4003 N N . ASP A 1 524 ? -36.719 25.953 26.625 1 41.88 524 ASP A N 1
ATOM 4004 C CA . ASP A 1 524 ? -35.781 27.094 26.656 1 41.88 524 ASP A CA 1
ATOM 4005 C C . ASP A 1 524 ? -34.406 26.656 27.078 1 41.88 524 ASP A C 1
ATOM 4007 O O . ASP A 1 524 ? -33.656 27.422 27.703 1 41.88 524 ASP A O 1
ATOM 4011 N N . ALA A 1 525 ? -34.125 25.406 27.297 1 50.16 525 ALA A N 1
ATOM 4012 C CA . ALA A 1 525 ? -32.844 25 27.875 1 50.16 525 ALA A CA 1
ATOM 4013 C C . ALA A 1 525 ? -31.688 25.656 27.156 1 50.16 525 ALA A C 1
ATOM 4015 O O . ALA A 1 525 ? -31.469 25.406 25.969 1 50.16 525 ALA A O 1
ATOM 4016 N N . ARG A 1 526 ? -31.266 26.719 27.672 1 58.88 526 ARG A N 1
ATOM 4017 C CA . ARG A 1 526 ? -30.219 27.625 27.203 1 58.88 526 ARG A CA 1
ATOM 4018 C C . ARG A 1 526 ? -28.938 26.859 26.859 1 58.88 526 ARG A C 1
ATOM 4020 O O . ARG A 1 526 ? -28.453 26.062 27.672 1 58.88 526 ARG A O 1
ATOM 4027 N N . ARG A 1 527 ? -28.594 26.656 25.547 1 76.5 527 ARG A N 1
ATOM 4028 C CA . ARG A 1 527 ? -27.359 26.078 25.047 1 76.5 527 ARG A CA 1
ATOM 4029 C C . ARG A 1 527 ? -26.141 26.656 25.75 1 76.5 527 ARG A C 1
ATOM 4031 O O . ARG A 1 527 ? -26.203 27.766 26.281 1 76.5 527 ARG A O 1
ATOM 4038 N N . ASP A 1 528 ? -25.156 25.844 26.062 1 85.62 528 ASP A N 1
ATOM 4039 C CA . ASP A 1 528 ? -23.938 26.203 26.781 1 85.62 528 ASP A CA 1
ATOM 4040 C C . ASP A 1 528 ? -23.219 27.375 26.125 1 85.62 528 ASP A C 1
ATOM 4042 O O . ASP A 1 528 ? -22.719 27.25 25 1 85.62 528 ASP A O 1
ATOM 4046 N N . THR A 1 529 ? -23.25 28.547 26.812 1 89.38 529 THR A N 1
ATOM 4047 C CA . THR A 1 529 ? -22.656 29.766 26.281 1 89.38 529 THR A CA 1
ATOM 4048 C C . THR A 1 529 ? -21.156 29.594 26.078 1 89.38 529 THR A C 1
ATOM 4050 O O . THR A 1 529 ? -20.578 30.188 25.172 1 89.38 529 THR A O 1
ATOM 4053 N N . ALA A 1 530 ? -20.5 28.812 26.953 1 90.94 530 ALA A N 1
ATOM 4054 C CA . ALA A 1 530 ? -19.078 28.562 26.812 1 90.94 530 ALA A CA 1
ATOM 4055 C C . ALA A 1 530 ? -18.781 27.797 25.516 1 90.94 530 ALA A C 1
ATOM 4057 O O . ALA A 1 530 ? -17.797 28.078 24.828 1 90.94 530 ALA A O 1
ATOM 4058 N N . LEU A 1 531 ? -19.625 26.875 25.219 1 93.44 531 LEU A N 1
ATOM 4059 C CA . LEU A 1 531 ? -19.484 26.109 24 1 93.44 531 LEU A CA 1
ATOM 4060 C C . LEU A 1 531 ? -19.719 26.984 22.766 1 93.44 531 LEU A C 1
ATOM 4062 O O . LEU A 1 531 ? -19.078 26.812 21.734 1 93.44 531 LEU A O 1
ATOM 4066 N N . ARG A 1 532 ? -20.688 27.844 22.922 1 93.94 532 ARG A N 1
ATOM 4067 C CA . ARG A 1 532 ? -20.953 28.766 21.812 1 93.94 532 ARG A CA 1
ATOM 4068 C C . ARG A 1 532 ? -19.734 29.625 21.531 1 93.94 532 ARG A C 1
ATOM 4070 O O . ARG A 1 532 ? -19.406 29.875 20.359 1 93.94 532 ARG A O 1
ATOM 4077 N N . SER A 1 533 ? -19.141 30.078 22.625 1 94.5 533 SER A N 1
ATOM 4078 C CA . SER A 1 533 ? -17.938 30.875 22.453 1 94.5 533 SER A CA 1
ATOM 4079 C C . SER A 1 533 ? -16.828 30.078 21.766 1 94.5 533 SER A C 1
ATOM 4081 O O . SER A 1 533 ? -16.125 30.609 20.906 1 94.5 533 SER A O 1
ATOM 4083 N N . ASP A 1 534 ? -16.672 28.859 22.141 1 95.38 534 ASP A N 1
ATOM 4084 C CA . ASP A 1 534 ? -15.703 27.984 21.5 1 95.38 534 ASP A CA 1
ATOM 4085 C C . ASP A 1 534 ? -15.992 27.812 20.016 1 95.38 534 ASP A C 1
ATOM 4087 O O . ASP A 1 534 ? -15.086 27.875 19.188 1 95.38 534 ASP A O 1
ATOM 4091 N N . LEU A 1 535 ? -17.234 27.609 19.672 1 95.69 535 LEU A N 1
ATOM 4092 C CA . LEU A 1 535 ? -17.625 27.438 18.281 1 95.69 535 LEU A CA 1
ATOM 4093 C C . LEU A 1 535 ? -17.391 28.703 17.484 1 95.69 535 LEU A C 1
ATOM 4095 O O . LEU A 1 535 ? -17.062 28.656 16.297 1 95.69 535 LEU A O 1
ATOM 4099 N N . GLN A 1 536 ? -17.531 29.859 18.172 1 94.38 536 GLN A N 1
ATOM 4100 C CA . GLN A 1 536 ? -17.266 31.125 17.5 1 94.38 536 GLN A CA 1
ATOM 4101 C C . GLN A 1 536 ? -15.797 31.266 17.125 1 94.38 536 GLN A C 1
ATOM 4103 O O . GLN A 1 536 ? -15.461 31.781 16.062 1 94.38 536 GLN A O 1
ATOM 4108 N N . VAL A 1 537 ? -14.984 30.812 18.047 1 92.81 537 VAL A N 1
ATOM 4109 C CA . VAL A 1 537 ? -13.555 30.812 17.766 1 92.81 537 VAL A CA 1
ATOM 4110 C C . VAL A 1 537 ? -13.25 29.922 16.562 1 92.81 537 VAL A C 1
ATOM 4112 O O . VAL A 1 537 ? -12.523 30.328 15.656 1 92.81 537 VAL A O 1
ATOM 4115 N N . LEU A 1 538 ? -13.812 28.766 16.516 1 93.62 538 LEU A N 1
ATOM 4116 C CA . LEU A 1 538 ? -13.57 27.828 15.438 1 93.62 538 LEU A CA 1
ATOM 4117 C C . LEU A 1 538 ? -14.148 28.344 14.125 1 93.62 538 LEU A C 1
ATOM 4119 O O . LEU A 1 538 ? -13.57 28.125 13.055 1 93.62 538 LEU A O 1
ATOM 4123 N N . ALA A 1 539 ? -15.25 29 14.211 1 92.25 539 ALA A N 1
ATOM 4124 C CA . ALA A 1 539 ? -15.836 29.609 13.016 1 92.25 539 ALA A CA 1
ATOM 4125 C C . ALA A 1 539 ? -14.914 30.672 12.438 1 92.25 539 ALA A C 1
ATOM 4127 O O . ALA A 1 539 ? -14.734 30.75 11.227 1 92.25 539 ALA A O 1
ATOM 4128 N N . ALA A 1 540 ? -14.383 31.484 13.336 1 90.12 540 ALA A N 1
ATOM 4129 C CA . ALA A 1 540 ? -13.461 32.531 12.898 1 90.12 540 ALA A CA 1
ATOM 4130 C C . ALA A 1 540 ? -12.227 31.922 12.242 1 90.12 540 ALA A C 1
ATOM 4132 O O . ALA A 1 540 ? -11.75 32.438 11.219 1 90.12 540 ALA A O 1
ATOM 4133 N N . PHE A 1 541 ? -11.789 30.891 12.812 1 88.62 541 PHE A N 1
ATOM 4134 C CA . PHE A 1 541 ? -10.617 30.234 12.258 1 88.62 541 PHE A CA 1
ATOM 4135 C C . PHE A 1 541 ? -10.938 29.594 10.914 1 88.62 541 PHE A C 1
ATOM 4137 O O . PHE A 1 541 ? -10.102 29.578 10.008 1 88.62 541 PHE A O 1
ATOM 4144 N N . SER A 1 542 ? -12.086 29 10.773 1 88.12 542 SER A N 1
ATOM 4145 C CA . SER A 1 542 ? -12.5 28.406 9.508 1 88.12 542 SER A CA 1
ATOM 4146 C C . SER A 1 542 ? -12.602 29.469 8.414 1 88.12 542 SER A C 1
ATOM 4148 O O . SER A 1 542 ? -12.242 29.203 7.262 1 88.12 542 SER A O 1
ATOM 4150 N N . MET A 1 543 ? -13.039 30.625 8.773 1 85.25 543 MET A N 1
ATOM 4151 C CA . MET A 1 543 ? -13.148 31.719 7.816 1 85.25 543 MET A CA 1
ATOM 4152 C C . MET A 1 543 ? -11.766 32.219 7.398 1 85.25 543 MET A C 1
ATOM 4154 O O . MET A 1 543 ? -11.531 32.5 6.223 1 85.25 543 MET A O 1
ATOM 4158 N N . GLN A 1 544 ? -10.953 32.219 8.383 1 82.94 544 GLN A N 1
ATOM 4159 C CA . GLN A 1 544 ? -9.586 32.656 8.086 1 82.94 544 GLN A CA 1
ATOM 4160 C C . GLN A 1 544 ? -8.859 31.625 7.227 1 82.94 544 GLN A C 1
ATOM 4162 O O . GLN A 1 544 ? -8.07 31.984 6.355 1 82.94 544 GLN A O 1
ATOM 4167 N N . ALA A 1 545 ? -9.078 30.406 7.531 1 81.62 545 ALA A N 1
ATOM 4168 C CA . ALA A 1 545 ? -8.461 29.328 6.75 1 81.62 545 ALA A CA 1
ATOM 4169 C C . ALA A 1 545 ? -8.906 29.391 5.289 1 81.62 545 ALA A C 1
ATOM 4171 O O . ALA A 1 545 ? -8.117 29.125 4.383 1 81.62 545 ALA A O 1
ATOM 4172 N N . HIS A 1 546 ? -10.078 29.703 5.062 1 79.31 546 HIS A N 1
ATOM 4173 C CA . HIS A 1 546 ? -10.578 29.875 3.703 1 79.31 546 HIS A CA 1
ATOM 4174 C C . HIS A 1 546 ? -9.812 30.969 2.967 1 79.31 546 HIS A C 1
ATOM 4176 O O . HIS A 1 546 ? -9.453 30.797 1.799 1 79.31 546 HIS A O 1
ATOM 4182 N N . SER A 1 547 ? -9.453 31.922 3.625 1 74.44 547 SER A N 1
ATOM 4183 C CA . SER A 1 547 ? -8.75 33.062 3.016 1 74.44 547 SER A CA 1
ATOM 4184 C C . SER A 1 547 ? -7.293 32.719 2.736 1 74.44 547 SER A C 1
ATOM 4186 O O . SER A 1 547 ? -6.734 33.125 1.723 1 74.44 547 SER A O 1
ATOM 4188 N N . SER A 1 548 ? -6.738 31.875 3.576 1 73.81 548 SER A N 1
ATOM 4189 C CA . SER A 1 548 ? -5.305 31.625 3.492 1 73.81 548 SER A CA 1
ATOM 4190 C C . SER A 1 548 ? -5.02 30.328 2.721 1 73.81 548 SER A C 1
ATOM 4192 O O . SER A 1 548 ? -3.988 30.219 2.059 1 73.81 548 SER A O 1
ATOM 4194 N N . LEU A 1 549 ? -5.859 29.328 2.869 1 76.69 549 LEU A N 1
ATOM 4195 C CA . LEU A 1 549 ? -5.566 28.016 2.318 1 76.69 549 LEU A CA 1
ATOM 4196 C C . LEU A 1 549 ? -6.465 27.703 1.125 1 76.69 549 LEU A C 1
ATOM 4198 O O . LEU A 1 549 ? -6.453 26.578 0.604 1 76.69 549 LEU A O 1
ATOM 4202 N N . GLY A 1 550 ? -7.199 28.609 0.704 1 75.56 550 GLY A N 1
ATOM 4203 C CA . GLY A 1 550 ? -7.984 28.484 -0.514 1 75.56 550 GLY A CA 1
ATOM 4204 C C . GLY A 1 550 ? -9.117 27.484 -0.396 1 75.56 550 GLY A C 1
ATOM 4205 O O . GLY A 1 550 ? -9.914 27.547 0.539 1 75.56 550 GLY A O 1
ATOM 4206 N N . LEU A 1 551 ? -9.094 26.516 -1.322 1 76.94 551 LEU A N 1
ATOM 4207 C CA . LEU A 1 551 ? -10.234 25.609 -1.458 1 76.94 551 LEU A CA 1
ATOM 4208 C C . LEU A 1 551 ? -10.281 24.625 -0.299 1 76.94 551 LEU A C 1
ATOM 4210 O O . LEU A 1 551 ? -11.359 24.172 0.095 1 76.94 551 LEU A O 1
ATOM 4214 N N . MET A 1 552 ? -9.211 24.281 0.225 1 79.19 552 MET A N 1
ATOM 4215 C CA . MET A 1 552 ? -9.195 23.391 1.382 1 79.19 552 MET A CA 1
ATOM 4216 C C . MET A 1 552 ? -9.898 24.031 2.572 1 79.19 552 MET A C 1
ATOM 4218 O O . MET A 1 552 ? -10.688 23.375 3.256 1 79.19 552 MET A O 1
ATOM 4222 N N . GLY A 1 553 ? -9.633 25.281 2.789 1 81.31 553 GLY A N 1
ATOM 4223 C CA . GLY A 1 553 ? -10.32 26 3.854 1 81.31 553 GLY A CA 1
ATOM 4224 C C . GLY A 1 553 ? -11.812 26.141 3.617 1 81.31 553 GLY A C 1
ATOM 4225 O O . GLY A 1 553 ? -12.602 26.031 4.551 1 81.31 553 GLY A O 1
ATOM 4226 N N . LYS A 1 554 ? -12.156 26.297 2.443 1 85.06 554 LYS A N 1
ATOM 4227 C CA . LYS A 1 554 ? -13.562 26.453 2.096 1 85.06 554 LYS A CA 1
ATOM 4228 C C . LYS A 1 554 ? -14.352 25.188 2.395 1 85.06 554 LYS A C 1
ATOM 4230 O O . LYS A 1 554 ? -15.492 25.25 2.848 1 85.06 554 LYS A O 1
ATOM 4235 N N . ARG A 1 555 ? -13.781 24.125 2.162 1 85.31 555 ARG A N 1
ATOM 4236 C CA . ARG A 1 555 ? -14.469 22.859 2.375 1 85.31 555 ARG A CA 1
ATOM 4237 C C . ARG A 1 555 ? -14.875 22.688 3.834 1 85.31 555 ARG A C 1
ATOM 4239 O O . ARG A 1 555 ? -16 22.297 4.129 1 85.31 555 ARG A O 1
ATOM 4246 N N . PHE A 1 556 ? -13.992 22.984 4.695 1 87.69 556 PHE A N 1
ATOM 4247 C CA . PHE A 1 556 ? -14.281 22.781 6.113 1 87.69 556 PHE A CA 1
ATOM 4248 C C . PHE A 1 556 ? -15.211 23.875 6.633 1 87.69 556 PHE A C 1
ATOM 4250 O O . PHE A 1 556 ? -15.961 23.656 7.582 1 87.69 556 PHE A O 1
ATOM 4257 N N . LEU A 1 557 ? -15.125 25.062 5.961 1 90.62 557 LEU A N 1
ATOM 4258 C CA . LEU A 1 557 ? -16.094 26.094 6.273 1 90.62 557 LEU A CA 1
ATOM 4259 C C . LEU A 1 557 ? -17.516 25.641 5.922 1 90.62 557 LEU A C 1
ATOM 4261 O O . LEU A 1 557 ? -18.438 25.812 6.715 1 90.62 557 LEU A O 1
ATOM 4265 N N . ILE A 1 558 ? -17.625 25.031 4.82 1 90.62 558 ILE A N 1
ATOM 4266 C CA . ILE A 1 558 ? -18.922 24.516 4.371 1 90.62 558 ILE A CA 1
ATOM 4267 C C . ILE A 1 558 ? -19.359 23.359 5.266 1 90.62 558 ILE A C 1
ATOM 4269 O O . ILE A 1 558 ? -20.547 23.234 5.598 1 90.62 558 ILE A O 1
ATOM 4273 N N . GLY A 1 559 ? -18.391 22.562 5.59 1 90.88 559 GLY A N 1
ATOM 4274 C CA . GLY A 1 559 ? -18.703 21.484 6.516 1 90.88 559 GLY A CA 1
ATOM 4275 C C . GLY A 1 559 ? -19.234 21.969 7.848 1 90.88 559 GLY A C 1
ATOM 4276 O O . GLY A 1 559 ? -20.156 21.391 8.406 1 90.88 559 GLY A O 1
ATOM 4277 N N . PHE A 1 560 ? -18.609 23.031 8.328 1 93.25 560 PHE A N 1
ATOM 4278 C CA . PHE A 1 560 ? -19.078 23.656 9.57 1 93.25 560 PHE A CA 1
ATOM 4279 C C . PHE A 1 560 ? -20.531 24.062 9.453 1 93.25 560 PHE A C 1
ATOM 4281 O O . PHE A 1 560 ? -21.359 23.734 10.312 1 93.25 560 PHE A O 1
ATOM 4288 N N . LYS A 1 561 ? -20.844 24.688 8.383 1 93.56 561 LYS A N 1
ATOM 4289 C CA . LYS A 1 561 ? -22.203 25.172 8.148 1 93.56 561 LYS A CA 1
ATOM 4290 C C . LYS A 1 561 ? -23.188 24 8.031 1 93.56 561 LYS A C 1
ATOM 4292 O O . LYS A 1 561 ? -24.312 24.062 8.547 1 93.56 561 LYS A O 1
ATOM 4297 N N . PHE A 1 562 ? -22.812 23.016 7.387 1 92.44 562 PHE A N 1
ATOM 4298 C CA . PHE A 1 562 ? -23.656 21.844 7.176 1 92.44 562 PHE A CA 1
ATOM 4299 C C . PHE A 1 562 ? -24.031 21.203 8.508 1 92.44 562 PHE A C 1
ATOM 4301 O O . PHE A 1 562 ? -25.203 20.938 8.766 1 92.44 562 PHE A O 1
ATOM 4308 N N . HIS A 1 563 ? -23.047 21.016 9.336 1 93.12 563 HIS A N 1
ATOM 4309 C CA . HIS A 1 563 ? -23.266 20.234 10.547 1 93.12 563 HIS A CA 1
ATOM 4310 C C . HIS A 1 563 ? -23.938 21.062 11.625 1 93.12 563 HIS A C 1
ATOM 4312 O O . HIS A 1 563 ? -24.703 20.547 12.438 1 93.12 563 HIS A O 1
ATOM 4318 N N . ILE A 1 564 ? -23.672 22.391 11.664 1 93.94 564 ILE A N 1
ATOM 4319 C CA . ILE A 1 564 ? -24.266 23.234 12.695 1 93.94 564 ILE A CA 1
ATOM 4320 C C . ILE A 1 564 ? -25.766 23.391 12.43 1 93.94 564 ILE A C 1
ATOM 4322 O O . ILE A 1 564 ? -26.531 23.75 13.328 1 93.94 564 ILE A O 1
ATOM 4326 N N . ARG A 1 565 ? -26.188 23.016 11.258 1 92.44 565 ARG A N 1
ATOM 4327 C CA . ARG A 1 565 ? -27.578 23.172 10.867 1 92.44 565 ARG A CA 1
ATOM 4328 C C . ARG A 1 565 ? -28.328 21.844 11.008 1 92.44 565 ARG A C 1
ATOM 4330 O O . ARG A 1 565 ? -29.516 21.766 10.719 1 92.44 565 ARG A O 1
ATOM 4337 N N . MET A 1 566 ? -27.672 20.875 11.461 1 90.56 566 MET A N 1
ATOM 4338 C CA . MET A 1 566 ? -28.281 19.547 11.562 1 90.56 566 MET A CA 1
ATOM 4339 C C . MET A 1 566 ? -29.312 19.516 12.688 1 90.56 566 MET A C 1
ATOM 4341 O O . MET A 1 566 ? -29.203 20.25 13.664 1 90.56 566 MET A O 1
ATOM 4345 N N . ARG A 1 567 ? -30.312 18.578 12.484 1 88.62 567 ARG A N 1
ATOM 4346 C CA . ARG A 1 567 ? -31.328 18.344 13.508 1 88.62 567 ARG A CA 1
ATOM 4347 C C . ARG A 1 567 ? -30.766 17.516 14.656 1 88.62 567 ARG A C 1
ATOM 4349 O O . ARG A 1 567 ? -29.828 16.734 14.469 1 88.62 567 ARG A O 1
ATOM 4356 N N . GLU A 1 568 ? -31.344 17.719 15.695 1 88.25 568 GLU A N 1
ATOM 4357 C CA . GLU A 1 568 ? -30.875 17.047 16.906 1 88.25 568 GLU A CA 1
ATOM 4358 C C . GLU A 1 568 ? -30.922 15.539 16.734 1 88.25 568 GLU A C 1
ATOM 4360 O O . GLU A 1 568 ? -30.031 14.836 17.234 1 88.25 568 GLU A O 1
ATOM 4365 N N . GLU A 1 569 ? -31.875 14.969 16.109 1 88.19 569 GLU A N 1
ATOM 4366 C CA . GLU A 1 569 ? -31.984 13.523 15.906 1 88.19 569 GLU A CA 1
ATOM 4367 C C . GLU A 1 569 ? -30.828 12.984 15.086 1 88.19 569 GLU A C 1
ATOM 4369 O O . GLU A 1 569 ? -30.297 11.906 15.383 1 88.19 569 GLU A O 1
ATOM 4374 N N . ASP A 1 570 ? -30.484 13.75 14.07 1 87.56 570 ASP A N 1
ATOM 4375 C CA . ASP A 1 570 ? -29.359 13.352 13.219 1 87.56 570 ASP A CA 1
ATOM 4376 C C . ASP A 1 570 ? -28.031 13.438 13.977 1 87.56 570 ASP A C 1
ATOM 4378 O O . ASP A 1 570 ? -27.141 12.609 13.773 1 87.56 570 ASP A O 1
ATOM 4382 N N . VAL A 1 571 ? -27.969 14.43 14.828 1 90.44 571 VAL A N 1
ATOM 4383 C CA . VAL A 1 571 ? -26.766 14.609 15.625 1 90.44 571 VAL A CA 1
ATOM 4384 C C . VAL A 1 571 ? -26.641 13.469 16.625 1 90.44 571 VAL A C 1
ATOM 4386 O O . VAL A 1 571 ? -25.531 12.945 16.859 1 90.44 571 VAL A O 1
ATOM 4389 N N . ARG A 1 572 ? -27.75 13.102 17.219 1 87.56 572 ARG A N 1
ATOM 4390 C CA . ARG A 1 572 ? -27.75 11.992 18.156 1 87.56 572 ARG A CA 1
ATOM 4391 C C . ARG A 1 572 ? -27.344 10.688 17.484 1 87.56 572 ARG A C 1
ATOM 4393 O O . ARG A 1 572 ? -26.578 9.906 18.047 1 87.56 572 ARG A O 1
ATOM 4400 N N . ALA A 1 573 ? -27.844 10.508 16.344 1 84.44 573 ALA A N 1
ATOM 4401 C CA . ALA A 1 573 ? -27.469 9.32 15.578 1 84.44 573 ALA A CA 1
ATOM 4402 C C . ALA A 1 573 ? -25.969 9.328 15.258 1 84.44 573 ALA A C 1
ATOM 4404 O O . ALA A 1 573 ? -25.328 8.273 15.266 1 84.44 573 ALA A O 1
ATOM 4405 N N . GLY A 1 574 ? -25.5 10.492 14.914 1 84.5 574 GLY A N 1
ATOM 4406 C CA . GLY A 1 574 ? -24.078 10.625 14.641 1 84.5 574 GLY A CA 1
ATOM 4407 C C . GLY A 1 574 ? -23.219 10.344 15.852 1 84.5 574 GLY A C 1
ATOM 4408 O O . GLY A 1 574 ? -22.141 9.75 15.727 1 84.5 574 GLY A O 1
ATOM 4409 N N . LYS A 1 575 ? -23.672 10.805 16.938 1 86.12 575 LYS A N 1
ATOM 4410 C CA . LYS A 1 575 ? -22.969 10.539 18.188 1 86.12 575 LYS A CA 1
ATOM 4411 C C . LYS A 1 575 ? -22.906 9.039 18.484 1 86.12 575 LYS A C 1
ATOM 4413 O O . LYS A 1 575 ? -21.875 8.523 18.922 1 86.12 575 LYS A O 1
ATOM 4418 N N . ASP A 1 576 ? -23.969 8.383 18.219 1 83.69 576 ASP A N 1
ATOM 4419 C CA . ASP A 1 576 ? -24.062 6.957 18.5 1 83.69 576 ASP A CA 1
ATOM 4420 C C . ASP A 1 576 ? -23.203 6.148 17.516 1 83.69 576 ASP A C 1
ATOM 4422 O O . ASP A 1 576 ? -22.75 5.055 17.859 1 83.69 576 ASP A O 1
ATOM 4426 N N . TYR A 1 577 ? -23 6.746 16.422 1 82.19 577 TYR A N 1
ATOM 4427 C CA . TYR A 1 577 ? -22.234 6.055 15.398 1 82.19 577 TYR A CA 1
ATOM 4428 C C . TYR A 1 577 ? -20.75 6.055 15.734 1 82.19 577 TYR A C 1
ATOM 4430 O O . TYR A 1 577 ? -19.984 5.238 15.211 1 82.19 577 TYR A O 1
ATOM 4438 N N . GLY A 1 578 ? -20.344 6.941 16.562 1 85.69 578 GLY A N 1
ATOM 4439 C CA . GLY A 1 578 ? -18.953 6.949 17.016 1 85.69 578 GLY A CA 1
ATOM 4440 C C . GLY A 1 578 ? -18.047 7.758 16.109 1 85.69 578 GLY A C 1
ATOM 4441 O O . GLY A 1 578 ? -18.516 8.523 15.266 1 85.69 578 GLY A O 1
ATOM 4442 N N . ALA A 1 579 ? -16.766 7.637 16.297 1 87.62 579 ALA A N 1
ATOM 4443 C CA . ALA A 1 579 ? -15.758 8.453 15.625 1 87.62 579 ALA A CA 1
ATOM 4444 C C . ALA A 1 579 ? -15.75 8.18 14.125 1 87.62 579 ALA A C 1
ATOM 4446 O O . ALA A 1 579 ? -15.383 9.055 13.336 1 87.62 579 ALA A O 1
ATOM 4447 N N . ARG A 1 580 ? -16.219 7.062 13.695 1 80.31 580 ARG A N 1
ATOM 4448 C CA . ARG A 1 580 ? -16.234 6.684 12.281 1 80.31 580 ARG A CA 1
ATOM 4449 C C . ARG A 1 580 ? -17.172 7.586 11.484 1 80.31 580 ARG A C 1
ATOM 4451 O O . ARG A 1 580 ? -17 7.738 10.273 1 80.31 580 ARG A O 1
ATOM 4458 N N . GLY A 1 581 ? -18.062 8.164 12.156 1 76.56 581 GLY A N 1
ATOM 4459 C CA . GLY A 1 581 ? -19.078 8.961 11.477 1 76.56 581 GLY A CA 1
ATOM 4460 C C . GLY A 1 581 ? -18.734 10.438 11.43 1 76.56 581 GLY A C 1
ATOM 4461 O O . GLY A 1 581 ? -19.469 11.227 10.82 1 76.56 581 GLY A O 1
ATOM 4462 N N . LEU A 1 582 ? -17.641 10.812 11.969 1 78.69 582 LEU A N 1
ATOM 4463 C CA . LEU A 1 582 ? -17.359 12.227 12.133 1 78.69 582 LEU A CA 1
ATOM 4464 C C . LEU A 1 582 ? -17.141 12.898 10.773 1 78.69 582 LEU A C 1
ATOM 4466 O O . LEU A 1 582 ? -17.531 14.055 10.586 1 78.69 582 LEU A O 1
ATOM 4470 N N . LEU A 1 583 ? -16.594 12.109 9.781 1 73.12 583 LEU A N 1
ATOM 4471 C CA . LEU A 1 583 ? -16.328 12.742 8.492 1 73.12 583 LEU A CA 1
ATOM 4472 C C . LEU A 1 583 ? -17 11.969 7.359 1 73.12 583 LEU A C 1
ATOM 4474 O O . LEU A 1 583 ? -16.672 12.172 6.188 1 73.12 583 LEU A O 1
ATOM 4478 N N . LYS A 1 584 ? -17.891 11.039 7.5 1 64 584 LYS A N 1
ATOM 4479 C CA . LYS A 1 584 ? -18.516 10.164 6.512 1 64 584 LYS A CA 1
ATOM 4480 C C . LYS A 1 584 ? -19.453 10.938 5.594 1 64 584 LYS A C 1
ATOM 4482 O O . LYS A 1 584 ? -19.625 10.578 4.426 1 64 584 LYS A O 1
ATOM 4487 N N . ARG A 1 585 ? -19.984 12.148 5.945 1 65.44 585 ARG A N 1
ATOM 4488 C CA . ARG A 1 585 ? -20.984 12.82 5.117 1 65.44 585 ARG A CA 1
ATOM 4489 C C . ARG A 1 585 ? -20.391 14.039 4.418 1 65.44 585 ARG A C 1
ATOM 4491 O O . ARG A 1 585 ? -21.094 15.008 4.133 1 65.44 585 ARG A O 1
ATOM 4498 N N . CYS A 1 586 ? -19.219 13.836 4.047 1 76.25 586 CYS A N 1
ATOM 4499 C CA . CYS A 1 586 ? -18.562 15 3.461 1 76.25 586 CYS A CA 1
ATOM 4500 C C . CYS A 1 586 ? -19.062 15.242 2.041 1 76.25 586 CYS A C 1
ATOM 4502 O O . CYS A 1 586 ? -19 16.375 1.547 1 76.25 586 CYS A O 1
ATOM 4504 N N . GLY A 1 587 ? -19.547 14.273 1.419 1 72.94 587 GLY A N 1
ATOM 4505 C CA . GLY A 1 587 ? -20.109 14.43 0.086 1 72.94 587 GLY A CA 1
ATOM 4506 C C . GLY A 1 587 ? -21.375 15.266 0.061 1 72.94 587 GLY A C 1
ATOM 4507 O O . GLY A 1 587 ? -21.719 15.852 -0.97 1 72.94 587 GLY A O 1
ATOM 4508 N N . ASP A 1 588 ? -21.984 15.445 1.221 1 77.81 588 ASP A N 1
ATOM 4509 C CA . ASP A 1 588 ? -23.25 16.156 1.319 1 77.81 588 ASP A CA 1
ATOM 4510 C C . ASP A 1 588 ? -23.031 17.625 1.699 1 77.81 588 ASP A C 1
ATOM 4512 O O . ASP A 1 588 ? -23.984 18.422 1.714 1 77.81 588 ASP A O 1
ATOM 4516 N N . TRP A 1 589 ? -21.812 18 1.911 1 86.5 589 TRP A N 1
ATOM 4517 C CA . TRP A 1 589 ? -21.531 19.328 2.469 1 86.5 589 TRP A CA 1
ATOM 4518 C C . TRP A 1 589 ? -21.875 20.422 1.471 1 86.5 589 TRP A C 1
ATOM 4520 O O . TRP A 1 589 ? -22.156 21.562 1.86 1 86.5 589 TRP A O 1
ATOM 4530 N N . ALA A 1 590 ? -21.922 20.031 0.229 1 82.31 590 ALA A N 1
ATOM 4531 C CA . ALA A 1 590 ? -22.078 21.016 -0.828 1 82.31 590 ALA A CA 1
ATOM 4532 C C . ALA A 1 590 ? -23.422 21.75 -0.702 1 82.31 590 ALA A C 1
ATOM 4534 O O . ALA A 1 590 ? -23.562 22.891 -1.152 1 82.31 590 ALA A O 1
ATOM 4535 N N . VAL A 1 591 ? -24.344 21.172 -0.059 1 82.88 591 VAL A N 1
ATOM 4536 C CA . VAL A 1 591 ? -25.688 21.75 0.098 1 82.88 591 VAL A CA 1
ATOM 4537 C C . VAL A 1 591 ? -25.609 22.984 0.975 1 82.88 591 VAL A C 1
ATOM 4539 O O . VAL A 1 591 ? -26.406 23.906 0.833 1 82.88 591 VAL A O 1
ATOM 4542 N N . ALA A 1 592 ? -24.578 23.062 1.777 1 88.31 592 ALA A N 1
ATOM 4543 C CA . ALA A 1 592 ? -24.453 24.172 2.723 1 88.31 592 ALA A CA 1
ATOM 4544 C C . ALA A 1 592 ? -23.625 25.297 2.131 1 88.31 592 ALA A C 1
ATOM 4546 O O . ALA A 1 592 ? -23.359 26.312 2.803 1 88.31 592 ALA A O 1
ATOM 4547 N N . ASP A 1 593 ? -23.25 25.188 0.873 1 88.19 593 ASP A N 1
ATOM 4548 C CA . ASP A 1 593 ? -22.469 26.25 0.225 1 88.19 593 ASP A CA 1
ATOM 4549 C C . ASP A 1 593 ? -23.375 27.359 -0.286 1 88.19 593 ASP A C 1
ATOM 4551 O O . ASP A 1 593 ? -23.547 27.516 -1.496 1 88.19 593 ASP A O 1
ATOM 4555 N N . ASP A 1 594 ? -23.875 28.203 0.532 1 85.5 594 ASP A N 1
ATOM 4556 C CA . ASP A 1 594 ? -24.859 29.219 0.182 1 85.5 594 ASP A CA 1
ATOM 4557 C C . ASP A 1 594 ? -24.219 30.609 0.157 1 85.5 594 ASP A C 1
ATOM 4559 O O . ASP A 1 594 ? -24.906 31.625 0.031 1 85.5 594 ASP A O 1
ATOM 4563 N N . GLY A 1 595 ? -22.969 30.734 0.255 1 81.5 595 GLY A N 1
ATOM 4564 C CA . GLY A 1 595 ? -22.281 32 0.216 1 81.5 595 GLY A CA 1
ATOM 4565 C C . GLY A 1 595 ? -22.453 32.812 1.488 1 81.5 595 GLY A C 1
ATOM 4566 O O . GLY A 1 595 ? -21.891 33.906 1.614 1 81.5 595 GLY A O 1
ATOM 4567 N N . GLN A 1 596 ? -23.172 32.25 2.443 1 81.75 596 GLN A N 1
ATOM 4568 C CA . GLN A 1 596 ? -23.406 32.969 3.699 1 81.75 596 GLN A CA 1
ATOM 4569 C C . GLN A 1 596 ? -22.375 32.562 4.754 1 81.75 596 GLN A C 1
ATOM 4571 O O . GLN A 1 596 ? -21.625 31.609 4.562 1 81.75 596 GLN A O 1
ATOM 4576 N N . GLY A 1 597 ? -22.25 33.438 5.797 1 83.81 597 GLY A N 1
ATOM 4577 C CA . GLY A 1 597 ? -21.359 33.125 6.902 1 83.81 597 GLY A CA 1
ATOM 4578 C C . GLY A 1 597 ? -21.906 32.031 7.809 1 83.81 597 GLY A C 1
ATOM 4579 O O . GLY A 1 597 ? -22.969 31.453 7.527 1 83.81 597 GLY A O 1
ATOM 4580 N N . ILE A 1 598 ? -21.125 31.672 8.75 1 90.81 598 ILE A N 1
ATOM 4581 C CA . ILE A 1 598 ? -21.531 30.672 9.727 1 90.81 598 ILE A CA 1
ATOM 4582 C C . ILE A 1 598 ? -22.453 31.297 10.758 1 90.81 598 ILE A C 1
ATOM 4584 O O . ILE A 1 598 ? -22.156 32.344 11.328 1 90.81 598 ILE A O 1
ATOM 4588 N N . VAL A 1 599 ? -23.672 30.688 10.938 1 90.56 599 VAL A N 1
ATOM 4589 C CA . VAL A 1 599 ? -24.609 31.125 11.969 1 90.56 599 VAL A CA 1
ATOM 4590 C C . VAL A 1 599 ? -24.75 30.047 13.031 1 90.56 599 VAL A C 1
ATOM 4592 O O . VAL A 1 599 ? -25.172 28.922 12.742 1 90.56 599 VAL A O 1
ATOM 4595 N N . ILE A 1 600 ? -24.312 30.406 14.203 1 93 600 ILE A N 1
ATOM 4596 C CA . ILE A 1 600 ? -24.453 29.484 15.328 1 93 600 ILE A CA 1
ATOM 4597 C C . ILE A 1 600 ? -25.781 29.734 16.047 1 93 600 ILE A C 1
ATOM 4599 O O . ILE A 1 600 ? -26.031 30.844 16.516 1 93 600 ILE A O 1
ATOM 4603 N N . PRO A 1 601 ? -26.609 28.75 16.062 1 89.62 601 PRO A N 1
ATOM 4604 C CA . PRO A 1 601 ? -27.906 28.938 16.703 1 89.62 601 PRO A CA 1
ATOM 4605 C C . PRO A 1 601 ? -27.797 29.344 18.172 1 89.62 601 PRO A C 1
ATOM 4607 O O . PRO A 1 601 ? -26.844 28.969 18.844 1 89.62 601 PRO A O 1
ATOM 4610 N N . GLU A 1 602 ? -28.844 30.125 18.656 1 85.81 602 GLU A N 1
ATOM 4611 C CA . GLU A 1 602 ? -28.875 30.594 20.047 1 85.81 602 GLU A CA 1
ATOM 4612 C C . GLU A 1 602 ? -29.453 29.547 20.969 1 85.81 602 GLU A C 1
ATOM 4614 O O . GLU A 1 602 ? -30.344 28.781 20.578 1 85.81 602 GLU A O 1
ATOM 4619 N N . MET B 1 1 ? -16.812 -58.219 -37.875 1 26.66 1 MET B N 1
ATOM 4620 C CA . MET B 1 1 ? -18.156 -57.812 -37.5 1 26.66 1 MET B CA 1
ATOM 4621 C C . MET B 1 1 ? -18.141 -56.875 -36.312 1 26.66 1 MET B C 1
ATOM 4623 O O . MET B 1 1 ? -17.766 -57.312 -35.219 1 26.66 1 MET B O 1
ATOM 4627 N N . SER B 1 2 ? -17.703 -55.75 -36.438 1 34.22 2 SER B N 1
ATOM 4628 C CA . SER B 1 2 ? -17.375 -54.812 -35.344 1 34.22 2 SER B CA 1
ATOM 4629 C C . SER B 1 2 ? -18.578 -54.562 -34.469 1 34.22 2 SER B C 1
ATOM 4631 O O . SER B 1 2 ? -19.656 -54.188 -34.938 1 34.22 2 SER B O 1
ATOM 4633 N N . PHE B 1 3 ? -18.672 -55.25 -33.406 1 43.78 3 PHE B N 1
ATOM 4634 C CA . PHE B 1 3 ? -19.828 -55.312 -32.531 1 43.78 3 PHE B CA 1
ATOM 4635 C C . PHE B 1 3 ? -20.156 -53.938 -31.953 1 43.78 3 PHE B C 1
ATOM 4637 O O . PHE B 1 3 ? -19.25 -53.156 -31.625 1 43.78 3 PHE B O 1
ATOM 4644 N N . PRO B 1 4 ? -21.312 -53.375 -32.219 1 49.78 4 PRO B N 1
ATOM 4645 C CA . PRO B 1 4 ? -21.797 -52.094 -31.703 1 49.78 4 PRO B CA 1
ATOM 4646 C C . PRO B 1 4 ? -21.609 -51.969 -30.188 1 49.78 4 PRO B C 1
ATOM 4648 O O . PRO B 1 4 ? -21.656 -52.969 -29.469 1 49.78 4 PRO B O 1
ATOM 4651 N N . ALA B 1 5 ? -21 -50.969 -29.781 1 51.72 5 ALA B N 1
ATOM 4652 C CA . ALA B 1 5 ? -20.75 -50.719 -28.359 1 51.72 5 ALA B CA 1
ATOM 4653 C C . ALA B 1 5 ? -22.031 -50.844 -27.547 1 51.72 5 ALA B C 1
ATOM 4655 O O . ALA B 1 5 ? -23.125 -50.594 -28.062 1 51.72 5 ALA B O 1
ATOM 4656 N N . LYS B 1 6 ? -21.969 -51.531 -26.422 1 58.09 6 LYS B N 1
ATOM 4657 C CA . LYS B 1 6 ? -23.094 -51.656 -25.484 1 58.09 6 LYS B CA 1
ATOM 4658 C C . LYS B 1 6 ? -23.609 -50.25 -25.078 1 58.09 6 LYS B C 1
ATOM 4660 O O . LYS B 1 6 ? -22.859 -49.281 -25.125 1 58.09 6 LYS B O 1
ATOM 4665 N N . SER B 1 7 ? -24.891 -49.969 -24.719 1 61.31 7 SER B N 1
ATOM 4666 C CA . SER B 1 7 ? -25.594 -48.719 -24.438 1 61.31 7 SER B CA 1
ATOM 4667 C C . SER B 1 7 ? -24.859 -47.906 -23.375 1 61.31 7 SER B C 1
ATOM 4669 O O . SER B 1 7 ? -24.875 -46.688 -23.406 1 61.31 7 SER B O 1
ATOM 4671 N N . LYS B 1 8 ? -24.203 -48.531 -22.422 1 61.66 8 LYS B N 1
ATOM 4672 C CA . LYS B 1 8 ? -23.547 -47.844 -21.312 1 61.66 8 LYS B CA 1
ATOM 4673 C C . LYS B 1 8 ? -22.219 -47.25 -21.734 1 61.66 8 LYS B C 1
ATOM 4675 O O . LYS B 1 8 ? -21.703 -46.344 -21.078 1 61.66 8 LYS B O 1
ATOM 4680 N N . ASP B 1 9 ? -21.609 -47.625 -22.812 1 64.88 9 ASP B N 1
ATOM 4681 C CA . ASP B 1 9 ? -20.281 -47.219 -23.266 1 64.88 9 ASP B CA 1
ATOM 4682 C C . ASP B 1 9 ? -20.359 -46.281 -24.469 1 64.88 9 ASP B C 1
ATOM 4684 O O . ASP B 1 9 ? -19.391 -46.125 -25.219 1 64.88 9 ASP B O 1
ATOM 4688 N N . VAL B 1 10 ? -21.469 -45.812 -24.734 1 71.81 10 VAL B N 1
ATOM 4689 C CA . VAL B 1 10 ? -21.703 -44.875 -25.812 1 71.81 10 VAL B CA 1
ATOM 4690 C C . VAL B 1 10 ? -21.391 -43.438 -25.328 1 71.81 10 VAL B C 1
ATOM 4692 O O . VAL B 1 10 ? -21.844 -43.031 -24.266 1 71.81 10 VAL B O 1
ATOM 4695 N N . CYS B 1 11 ? -20.5 -42.75 -26.047 1 68.81 11 CYS B N 1
ATOM 4696 C CA . CYS B 1 11 ? -20.094 -41.438 -25.656 1 68.81 11 CYS B CA 1
ATOM 4697 C C . CYS B 1 11 ? -21.234 -40.438 -25.812 1 68.81 11 CYS B C 1
ATOM 4699 O O . CYS B 1 11 ? -22.156 -40.656 -26.594 1 68.81 11 CYS B O 1
ATOM 4701 N N . SER B 1 12 ? -21.312 -39.344 -25.078 1 72.12 12 SER B N 1
ATOM 4702 C CA . SER B 1 12 ? -22.391 -38.375 -25.109 1 72.12 12 SER B CA 1
ATOM 4703 C C . SER B 1 12 ? -22.5 -37.719 -26.484 1 72.12 12 SER B C 1
ATOM 4705 O O . SER B 1 12 ? -23.594 -37.312 -26.891 1 72.12 12 SER B O 1
ATOM 4707 N N . GLY B 1 13 ? -21.484 -37.656 -27.234 1 70.25 13 GLY B N 1
ATOM 4708 C CA . GLY B 1 13 ? -21.531 -37.094 -28.562 1 70.25 13 GLY B CA 1
ATOM 4709 C C . GLY B 1 13 ? -22.266 -37.938 -29.562 1 70.25 13 GLY B C 1
ATOM 4710 O O . GLY B 1 13 ? -23.109 -37.438 -30.312 1 70.25 13 GLY B O 1
ATOM 4711 N N . CYS B 1 14 ? -22 -39.094 -29.469 1 72.56 14 CYS B N 1
ATOM 4712 C CA . CYS B 1 14 ? -22.656 -40.031 -30.359 1 72.56 14 CYS B CA 1
ATOM 4713 C C . CYS B 1 14 ? -24.094 -40.312 -29.938 1 72.56 14 CYS B C 1
ATOM 4715 O O . CYS B 1 14 ? -24.969 -40.469 -30.781 1 72.56 14 CYS B O 1
ATOM 4717 N N . ARG B 1 15 ? -24.375 -40.219 -28.656 1 72.56 15 ARG B N 1
ATOM 4718 C CA . ARG B 1 15 ? -25.719 -40.375 -28.109 1 72.56 15 ARG B CA 1
ATOM 4719 C C . ARG B 1 15 ? -26.625 -39.25 -28.578 1 72.56 15 ARG B C 1
ATOM 4721 O O . ARG B 1 15 ? -27.781 -39.469 -28.969 1 72.56 15 ARG B O 1
ATOM 4728 N N . ALA B 1 16 ? -26.203 -38.062 -28.625 1 68.5 16 ALA B N 1
ATOM 4729 C CA . ALA B 1 16 ? -26.984 -36.906 -28.984 1 68.5 16 ALA B CA 1
ATOM 4730 C C . ALA B 1 16 ? -27.328 -36.906 -30.484 1 68.5 16 ALA B C 1
ATOM 4732 O O . ALA B 1 16 ? -28.375 -36.406 -30.891 1 68.5 16 ALA B O 1
ATOM 4733 N N . ARG B 1 17 ? -26.516 -37.562 -31.203 1 70.5 17 ARG B N 1
ATOM 4734 C CA . ARG B 1 17 ? -26.719 -37.5 -32.656 1 70.5 17 ARG B CA 1
ATOM 4735 C C . ARG B 1 17 ? -27.234 -38.844 -33.156 1 70.5 17 ARG B C 1
ATOM 4737 O O . ARG B 1 17 ? -27.375 -39.031 -34.375 1 70.5 17 ARG B O 1
ATOM 4744 N N . LYS B 1 18 ? -27.562 -39.719 -32.281 1 72.12 18 LYS B N 1
ATOM 4745 C CA . LYS B 1 18 ? -28.141 -41.031 -32.562 1 72.12 18 LYS B CA 1
ATOM 4746 C C . LYS B 1 18 ? -27.266 -41.781 -33.562 1 72.12 18 LYS B C 1
ATOM 4748 O O . LYS B 1 18 ? -27.797 -42.406 -34.5 1 72.12 18 LYS B O 1
ATOM 4753 N N . LYS B 1 19 ? -25.938 -41.5 -33.531 1 72.31 19 LYS B N 1
ATOM 4754 C CA . LYS B 1 19 ? -25.031 -42.219 -34.375 1 72.31 19 LYS B CA 1
ATOM 4755 C C . LYS B 1 19 ? -24.422 -43.438 -33.656 1 72.31 19 LYS B C 1
ATOM 4757 O O . LYS B 1 19 ? -24.328 -43.438 -32.438 1 72.31 19 LYS B O 1
ATOM 4762 N N . LYS B 1 20 ? -23.984 -44.406 -34.281 1 72.94 20 LYS B N 1
ATOM 4763 C CA . LYS B 1 20 ? -23.422 -45.656 -33.781 1 72.94 20 LYS B CA 1
ATOM 4764 C C . LYS B 1 20 ? -22.016 -45.406 -33.219 1 72.94 20 LYS B C 1
ATOM 4766 O O . LYS B 1 20 ? -21.078 -45.125 -33.969 1 72.94 20 LYS B O 1
ATOM 4771 N N . CYS B 1 21 ? -21.797 -45.344 -31.875 1 69.62 21 CYS B N 1
ATOM 4772 C CA . CYS B 1 21 ? -20.531 -45.156 -31.156 1 69.62 21 CYS B CA 1
ATOM 4773 C C . CYS B 1 21 ? -19.766 -46.469 -31.062 1 69.62 21 CYS B C 1
ATOM 4775 O O . CYS B 1 21 ? -20.359 -47.531 -30.891 1 69.62 21 CYS B O 1
ATOM 4777 N N . ASN B 1 22 ? -18.531 -46.594 -31.406 1 72.75 22 ASN B N 1
ATOM 4778 C CA . ASN B 1 22 ? -17.75 -47.812 -31.312 1 72.75 22 ASN B CA 1
ATOM 4779 C C . ASN B 1 22 ? -17.141 -48 -29.922 1 72.75 22 ASN B C 1
ATOM 4781 O O . ASN B 1 22 ? -16.406 -48.938 -29.688 1 72.75 22 ASN B O 1
ATOM 4785 N N . GLY B 1 23 ? -17.406 -47.094 -28.906 1 66.44 23 GLY B N 1
ATOM 4786 C CA . GLY B 1 23 ? -17.047 -47.219 -27.5 1 66.44 23 GLY B CA 1
ATOM 4787 C C . GLY B 1 23 ? -15.555 -47.156 -27.266 1 66.44 23 GLY B C 1
ATOM 4788 O O . GLY B 1 23 ? -15.078 -47.469 -26.172 1 66.44 23 GLY B O 1
ATOM 4789 N N . THR B 1 24 ? -14.766 -46.906 -28.297 1 70.12 24 THR B N 1
ATOM 4790 C CA . THR B 1 24 ? -13.32 -46.844 -28.109 1 70.12 24 THR B CA 1
ATOM 4791 C C . THR B 1 24 ? -12.914 -45.625 -27.312 1 70.12 24 THR B C 1
ATOM 4793 O O . THR B 1 24 ? -13.484 -44.562 -27.469 1 70.12 24 THR B O 1
ATOM 4796 N N . ARG B 1 25 ? -12.148 -45.75 -26.203 1 65.31 25 ARG B N 1
ATOM 4797 C CA . ARG B 1 25 ? -11.539 -44.719 -25.391 1 65.31 25 ARG B CA 1
ATOM 4798 C C . ARG B 1 25 ? -10.141 -44.375 -25.891 1 65.31 25 ARG B C 1
ATOM 4800 O O . ARG B 1 25 ? -9.445 -45.25 -26.438 1 65.31 25 ARG B O 1
ATOM 4807 N N . PRO B 1 26 ? -9.734 -43.031 -25.859 1 60.91 26 PRO B N 1
ATOM 4808 C CA . PRO B 1 26 ? -10.453 -41.938 -25.188 1 60.91 26 PRO B CA 1
ATOM 4809 C C . PRO B 1 26 ? -11.523 -41.312 -26.062 1 60.91 26 PRO B C 1
ATOM 4811 O O . PRO B 1 26 ? -12.406 -40.594 -25.562 1 60.91 26 PRO B O 1
ATOM 4814 N N . ALA B 1 27 ? -11.367 -41.469 -27.391 1 69.38 27 ALA B N 1
ATOM 4815 C CA . ALA B 1 27 ? -12.391 -40.938 -28.297 1 69.38 27 ALA B CA 1
ATOM 4816 C C . ALA B 1 27 ? -12.875 -42.031 -29.266 1 69.38 27 ALA B C 1
ATOM 4818 O O . ALA B 1 27 ? -12.078 -42.812 -29.781 1 69.38 27 ALA B O 1
ATOM 4819 N N . CYS B 1 28 ? -14.141 -42.031 -29.375 1 70.06 28 CYS B N 1
ATOM 4820 C CA . CYS B 1 28 ? -14.68 -43.031 -30.312 1 70.06 28 CYS B CA 1
ATOM 4821 C C . CYS B 1 28 ? -14.422 -42.625 -31.75 1 70.06 28 CYS B C 1
ATOM 4823 O O . CYS B 1 28 ? -14.203 -41.438 -32.031 1 70.06 28 CYS B O 1
ATOM 4825 N N . THR B 1 29 ? -14.258 -43.531 -32.719 1 72.88 29 THR B N 1
ATOM 4826 C CA . THR B 1 29 ? -13.875 -43.312 -34.125 1 72.88 29 THR B CA 1
ATOM 4827 C C . THR B 1 29 ? -14.828 -42.344 -34.781 1 72.88 29 THR B C 1
ATOM 4829 O O . THR B 1 29 ? -14.398 -41.469 -35.531 1 72.88 29 THR B O 1
ATOM 4832 N N . PRO B 1 30 ? -16.125 -42.406 -34.562 1 72.88 30 PRO B N 1
ATOM 4833 C CA . PRO B 1 30 ? -16.969 -41.406 -35.25 1 72.88 30 PRO B CA 1
ATOM 4834 C C . PRO B 1 30 ? -16.766 -40 -34.688 1 72.88 30 PRO B C 1
ATOM 4836 O O . PRO B 1 30 ? -16.844 -39.031 -35.406 1 72.88 30 PRO B O 1
ATOM 4839 N N . CYS B 1 31 ? -16.625 -39.844 -33.438 1 67.62 31 CYS B N 1
ATOM 4840 C CA . CYS B 1 31 ? -16.344 -38.531 -32.875 1 67.62 31 CYS B CA 1
ATOM 4841 C C . CYS B 1 31 ? -14.961 -38.062 -33.281 1 67.62 31 CYS B C 1
ATOM 4843 O O . CYS B 1 31 ? -14.773 -36.844 -33.531 1 67.62 31 CYS B O 1
ATOM 4845 N N . LEU B 1 32 ? -13.969 -38.844 -33.438 1 67.81 32 LEU B N 1
ATOM 4846 C CA . LEU B 1 32 ? -12.633 -38.531 -33.938 1 67.81 32 LEU B CA 1
ATOM 4847 C C . LEU B 1 32 ? -12.68 -38.062 -35.375 1 67.81 32 LEU B C 1
ATOM 4849 O O . LEU B 1 32 ? -12.008 -37.094 -35.75 1 67.81 32 LEU B O 1
ATOM 4853 N N . LYS B 1 33 ? -13.352 -38.719 -36.219 1 68.56 33 LYS B N 1
ATOM 4854 C CA . LYS B 1 33 ? -13.445 -38.312 -37.625 1 68.56 33 LYS B CA 1
ATOM 4855 C C . LYS B 1 33 ? -14.148 -37 -37.812 1 68.56 33 LYS B C 1
ATOM 4857 O O . LYS B 1 33 ? -13.852 -36.219 -38.719 1 68.56 33 LYS B O 1
ATOM 4862 N N . ARG B 1 34 ? -15.023 -36.719 -36.906 1 61.97 34 ARG B N 1
ATOM 4863 C CA . ARG B 1 34 ? -15.789 -35.5 -37.062 1 61.97 34 ARG B CA 1
ATOM 4864 C C . ARG B 1 34 ? -15.227 -34.375 -36.188 1 61.97 34 ARG B C 1
ATOM 4866 O O . ARG B 1 34 ? -15.586 -33.219 -36.344 1 61.97 34 ARG B O 1
ATOM 4873 N N . GLY B 1 35 ? -14.102 -34.469 -35.438 1 54.88 35 GLY B N 1
ATOM 4874 C CA . GLY B 1 35 ? -13.406 -33.562 -34.562 1 54.88 35 GLY B CA 1
ATOM 4875 C C . GLY B 1 35 ? -14.25 -33.094 -33.375 1 54.88 35 GLY B C 1
ATOM 4876 O O . GLY B 1 35 ? -14.047 -32 -32.844 1 54.88 35 GLY B O 1
ATOM 4877 N N . GLY B 1 36 ? -15.211 -33.844 -32.938 1 50.91 36 GLY B N 1
ATOM 4878 C CA . GLY B 1 36 ? -16.109 -33.438 -31.891 1 50.91 36 GLY B CA 1
ATOM 4879 C C . GLY B 1 36 ? -15.75 -34 -30.531 1 50.91 36 GLY B C 1
ATOM 4880 O O . GLY B 1 36 ? -14.797 -34.781 -30.422 1 50.91 36 GLY B O 1
ATOM 4881 N N . ILE B 1 37 ? -16.422 -33.531 -29.391 1 54.22 37 ILE B N 1
ATOM 4882 C CA . ILE B 1 37 ? -16.172 -33.906 -28 1 54.22 37 ILE B CA 1
ATOM 4883 C C . ILE B 1 37 ? -16.812 -35.25 -27.703 1 54.22 37 ILE B C 1
ATOM 4885 O O . ILE B 1 37 ? -18.016 -35.469 -27.922 1 54.22 37 ILE B O 1
ATOM 4889 N N . CYS B 1 38 ? -16.016 -36.281 -27.484 1 59.28 38 CYS B N 1
ATOM 4890 C CA . CYS B 1 38 ? -16.391 -37.625 -27.078 1 59.28 38 CYS B CA 1
ATOM 4891 C C . CYS B 1 38 ? -16.312 -37.781 -25.562 1 59.28 38 CYS B C 1
ATOM 4893 O O . CYS B 1 38 ? -15.219 -37.812 -24.984 1 59.28 38 CYS B O 1
ATOM 4895 N N . VAL B 1 39 ? -17.359 -37.531 -24.797 1 60.56 39 VAL B N 1
ATOM 4896 C CA . VAL B 1 39 ? -17.391 -37.625 -23.328 1 60.56 39 VAL B CA 1
ATOM 4897 C C . VAL B 1 39 ? -18.188 -38.844 -22.906 1 60.56 39 VAL B C 1
ATOM 4899 O O . VAL B 1 39 ? -19.281 -39.094 -23.438 1 60.56 39 VAL B O 1
ATOM 4902 N N . TYR B 1 40 ? -17.578 -39.688 -22.141 1 51.53 40 TYR B N 1
ATOM 4903 C CA . TYR B 1 40 ? -18.25 -40.844 -21.562 1 51.53 40 TYR B CA 1
ATOM 4904 C C . TYR B 1 40 ? -18.734 -40.562 -20.141 1 51.53 40 TYR B C 1
ATOM 4906 O O . TYR B 1 40 ? -18.031 -39.938 -19.359 1 51.53 40 TYR B O 1
ATOM 4914 N N . THR B 1 41 ? -19.984 -40.531 -19.766 1 42.94 41 THR B N 1
ATOM 4915 C CA . THR B 1 41 ? -20.594 -40.312 -18.453 1 42.94 41 THR B CA 1
ATOM 4916 C C . THR B 1 41 ? -20.25 -41.469 -17.516 1 42.94 41 THR B C 1
ATOM 4918 O O . THR B 1 41 ? -20.469 -42.625 -17.859 1 42.94 41 THR B O 1
ATOM 4921 N N . PRO B 1 42 ? -19.422 -41.25 -16.406 1 36.56 42 PRO B N 1
ATOM 4922 C CA . PRO B 1 42 ? -19.219 -42.375 -15.469 1 36.56 42 PRO B CA 1
ATOM 4923 C C . PRO B 1 42 ? -20.516 -42.844 -14.844 1 36.56 42 PRO B C 1
ATOM 4925 O O . PRO B 1 42 ? -21.484 -42.094 -14.742 1 36.56 42 PRO B O 1
ATOM 4928 N N . PRO B 1 43 ? -20.703 -44.094 -14.539 1 30.2 43 PRO B N 1
ATOM 4929 C CA . PRO B 1 43 ? -21.891 -44.688 -13.914 1 30.2 43 PRO B CA 1
ATOM 4930 C C . PRO B 1 43 ? -22.156 -44.125 -12.516 1 30.2 43 PRO B C 1
ATOM 4932 O O . PRO B 1 43 ? -21.234 -43.656 -11.852 1 30.2 43 PRO B O 1
ATOM 4935 N N . PRO B 1 44 ? -23.453 -44 -12.055 1 27.34 44 PRO B N 1
ATOM 4936 C CA . PRO B 1 44 ? -23.953 -43.594 -10.742 1 27.34 44 PRO B CA 1
ATOM 4937 C C . PRO B 1 44 ? -23.469 -44.5 -9.609 1 27.34 44 PRO B C 1
ATOM 4939 O O . PRO B 1 44 ? -23.812 -45.688 -9.578 1 27.34 44 PRO B O 1
ATOM 4942 N N . THR B 1 45 ? -22.203 -44.688 -9.195 1 23.78 45 THR B N 1
ATOM 4943 C CA . THR B 1 45 ? -21.938 -45.656 -8.141 1 23.78 45 THR B CA 1
ATOM 4944 C C . THR B 1 45 ? -22.719 -45.312 -6.875 1 23.78 45 THR B C 1
ATOM 4946 O O . THR B 1 45 ? -22.625 -44.188 -6.363 1 23.78 45 THR B O 1
ATOM 4949 N N . ASN B 1 46 ? -23.859 -46 -6.508 1 21.44 46 ASN B N 1
ATOM 4950 C CA . ASN B 1 46 ? -24.734 -46.125 -5.348 1 21.44 46 ASN B CA 1
ATOM 4951 C C . ASN B 1 46 ? -23.938 -46.406 -4.074 1 21.44 46 ASN B C 1
ATOM 4953 O O . ASN B 1 46 ? -24.156 -47.438 -3.422 1 21.44 46 ASN B O 1
ATOM 4957 N N . VAL B 1 47 ? -22.641 -46.312 -3.906 1 23.23 47 VAL B N 1
ATOM 4958 C CA . VAL B 1 47 ? -22.109 -46.969 -2.717 1 23.23 47 VAL B CA 1
ATOM 4959 C C . VAL B 1 47 ? -22.734 -46.344 -1.465 1 23.23 47 VAL B C 1
ATOM 4961 O O . VAL B 1 47 ? -22.609 -45.156 -1.236 1 23.23 47 VAL B O 1
ATOM 4964 N N . GLN B 1 48 ? -23.75 -47.031 -0.88 1 20.83 48 GLN B N 1
ATOM 4965 C CA . GLN B 1 48 ? -24.469 -46.938 0.39 1 20.83 48 GLN B CA 1
ATOM 4966 C C . GLN B 1 48 ? -23.5 -46.938 1.566 1 20.83 48 GLN B C 1
ATOM 4968 O O . GLN B 1 48 ? -22.922 -47.969 1.92 1 20.83 48 GLN B O 1
ATOM 4973 N N . LEU B 1 49 ? -22.609 -46.031 1.655 1 19.95 49 LEU B N 1
ATOM 4974 C CA . LEU B 1 49 ? -21.703 -46.156 2.797 1 19.95 49 LEU B CA 1
ATOM 4975 C C . LEU B 1 49 ? -22.484 -46.094 4.109 1 19.95 49 LEU B C 1
ATOM 4977 O O . LEU B 1 49 ? -23.188 -45.125 4.379 1 19.95 49 LEU B O 1
ATOM 4981 N N . THR B 1 50 ? -22.906 -47.25 4.617 1 19.59 50 THR B N 1
ATOM 4982 C CA . THR B 1 50 ? -23.484 -47.531 5.93 1 19.59 50 THR B CA 1
ATOM 4983 C C . THR B 1 50 ? -22.641 -46.906 7.035 1 19.59 50 THR B C 1
ATOM 4985 O O . THR B 1 50 ? -21.422 -47.031 7.047 1 19.59 50 THR B O 1
ATOM 4988 N N . PHE B 1 51 ? -23.203 -45.938 7.66 1 19.8 51 PHE B N 1
ATOM 4989 C CA . PHE B 1 51 ? -22.797 -45.094 8.789 1 19.8 51 PHE B CA 1
ATOM 4990 C C . PHE B 1 51 ? -22.625 -45.938 10.047 1 19.8 51 PHE B C 1
ATOM 4992 O O . PHE B 1 51 ? -23.609 -46.344 10.664 1 19.8 51 PHE B O 1
ATOM 4999 N N . ALA B 1 52 ? -21.719 -47 10.055 1 20.22 52 ALA B N 1
ATOM 5000 C CA . ALA B 1 52 ? -21.562 -47.781 11.266 1 20.22 52 ALA B CA 1
ATOM 5001 C C . ALA B 1 52 ? -21.469 -46.906 12.5 1 20.22 52 ALA B C 1
ATOM 5003 O O . ALA B 1 52 ? -20.797 -45.875 12.484 1 20.22 52 ALA B O 1
ATOM 5004 N N . GLY B 1 53 ? -22.391 -47.031 13.523 1 19.33 53 GLY B N 1
ATOM 5005 C CA . GLY B 1 53 ? -22.859 -46.469 14.789 1 19.33 53 GLY B CA 1
ATOM 5006 C C . GLY B 1 53 ? -21.75 -46.281 15.797 1 19.33 53 GLY B C 1
ATOM 5007 O O . GLY B 1 53 ? -21.297 -45.125 16.031 1 19.33 53 GLY B O 1
ATOM 5008 N N . ASP B 1 54 ? -21.75 -47.094 16.922 1 19.59 54 ASP B N 1
ATOM 5009 C CA . ASP B 1 54 ? -21.734 -46.969 18.375 1 19.59 54 ASP B CA 1
ATOM 5010 C C . ASP B 1 54 ? -20.312 -46.75 18.891 1 19.59 54 ASP B C 1
ATOM 5012 O O . ASP B 1 54 ? -20.047 -45.812 19.641 1 19.59 54 ASP B O 1
ATOM 5016 N N . GLY B 1 55 ? -19.594 -47.875 19.422 1 18.45 55 GLY B N 1
ATOM 5017 C CA . GLY B 1 55 ? -19.109 -48.344 20.703 1 18.45 55 GLY B CA 1
ATOM 5018 C C . GLY B 1 55 ? -17.688 -47.906 20.984 1 18.45 55 GLY B C 1
ATOM 5019 O O . GLY B 1 55 ? -17.219 -47.969 22.125 1 18.45 55 GLY B O 1
ATOM 5020 N N . TRP B 1 56 ? -16.719 -48.156 20.094 1 18.92 56 TRP B N 1
ATOM 5021 C CA . TRP B 1 56 ? -15.57 -48.875 20.625 1 18.92 56 TRP B CA 1
ATOM 5022 C C . TRP B 1 56 ? -14.695 -47.938 21.453 1 18.92 56 TRP B C 1
ATOM 5024 O O . TRP B 1 56 ? -13.906 -48.375 22.297 1 18.92 56 TRP B O 1
ATOM 5034 N N . PHE B 1 57 ? -14.328 -46.625 21 1 19.88 57 PHE B N 1
ATOM 5035 C CA . PHE B 1 57 ? -12.93 -46.438 21.375 1 19.88 57 PHE B CA 1
ATOM 5036 C C . PHE B 1 57 ? -12.805 -46.125 22.859 1 19.88 57 PHE B C 1
ATOM 5038 O O . PHE B 1 57 ? -13.359 -45.156 23.344 1 19.88 57 PHE B O 1
ATOM 5045 N N . ALA B 1 58 ? -12.703 -47.094 23.781 1 19.22 58 ALA B N 1
ATOM 5046 C CA . ALA B 1 58 ? -12.391 -47.219 25.203 1 19.22 58 ALA B CA 1
ATOM 5047 C C . ALA B 1 58 ? -11.211 -46.344 25.594 1 19.22 58 ALA B C 1
ATOM 5049 O O . ALA B 1 58 ? -10.32 -46.062 24.781 1 19.22 58 ALA B O 1
ATOM 5050 N N . ALA B 1 59 ? -11.305 -45.562 26.734 1 21.73 59 ALA B N 1
ATOM 5051 C CA . ALA B 1 59 ? -10.586 -44.562 27.547 1 21.73 59 ALA B CA 1
ATOM 5052 C C . ALA B 1 59 ? -9.141 -45 27.781 1 21.73 59 ALA B C 1
ATOM 5054 O O . ALA B 1 59 ? -8.25 -44.156 27.922 1 21.73 59 ALA B O 1
ATOM 5055 N N . GLU B 1 60 ? -8.969 -46.375 28.109 1 21.44 60 GLU B N 1
ATOM 5056 C CA . GLU B 1 60 ? -7.945 -46.844 29.031 1 21.44 60 GLU B CA 1
ATOM 5057 C C . GLU B 1 60 ? -6.547 -46.656 28.453 1 21.44 60 GLU B C 1
ATOM 5059 O O . GLU B 1 60 ? -5.621 -46.25 29.156 1 21.44 60 GLU B O 1
ATOM 5064 N N . ASP B 1 61 ? -6.293 -47.406 27.312 1 20.47 61 ASP B N 1
ATOM 5065 C CA . ASP B 1 61 ? -4.953 -48 27.266 1 20.47 61 ASP B CA 1
ATOM 5066 C C . ASP B 1 61 ? -3.92 -46.938 26.844 1 20.47 61 ASP B C 1
ATOM 5068 O O . ASP B 1 61 ? -2.826 -47.312 26.406 1 20.47 61 ASP B O 1
ATOM 5072 N N . LEU B 1 62 ? -4.344 -45.75 26.688 1 20.08 62 LEU B N 1
ATOM 5073 C CA . LEU B 1 62 ? -3.316 -45 25.984 1 20.08 62 LEU B CA 1
ATOM 5074 C C . LEU B 1 62 ? -2.041 -44.906 26.812 1 20.08 62 LEU B C 1
ATOM 5076 O O . LEU B 1 62 ? -1.08 -44.25 26.422 1 20.08 62 LEU B O 1
ATOM 5080 N N . ASP B 1 63 ? -2.092 -45.281 28.141 1 20.39 63 ASP B N 1
ATOM 5081 C CA . ASP B 1 63 ? -1.028 -45.156 29.125 1 20.39 63 ASP B CA 1
ATOM 5082 C C . ASP B 1 63 ? 0.248 -45.844 28.672 1 20.39 63 ASP B C 1
ATOM 5084 O O . ASP B 1 63 ? 1.354 -45.375 28.953 1 20.39 63 ASP B O 1
ATOM 5088 N N . ALA B 1 64 ? 0.042 -47.188 28.25 1 20.67 64 ALA B N 1
ATOM 5089 C CA . ALA B 1 64 ? 1.13 -48.156 28.359 1 20.67 64 ALA B CA 1
ATOM 5090 C C . ALA B 1 64 ? 2.287 -47.781 27.422 1 20.67 64 ALA B C 1
ATOM 5092 O O . ALA B 1 64 ? 3.439 -48.125 27.703 1 20.67 64 ALA B O 1
ATOM 5093 N N . VAL B 1 65 ? 1.959 -47.531 26.141 1 20.09 65 VAL B N 1
ATOM 5094 C CA . VAL B 1 65 ? 3.057 -47.906 25.25 1 20.09 65 VAL B CA 1
ATOM 5095 C C . VAL B 1 65 ? 4.207 -46.906 25.406 1 20.09 65 VAL B C 1
ATOM 5097 O O . VAL B 1 65 ? 5.184 -46.969 24.656 1 20.09 65 VAL B O 1
ATOM 5100 N N . LEU B 1 66 ? 4.113 -45.812 26.234 1 20.11 66 LEU B N 1
ATOM 5101 C CA . LEU B 1 66 ? 5.281 -44.938 26.328 1 20.11 66 LEU B CA 1
ATOM 5102 C C . LEU B 1 66 ? 6.5 -45.719 26.812 1 20.11 66 LEU B C 1
ATOM 5104 O O . LEU B 1 66 ? 7.574 -45.156 27 1 20.11 66 LEU B O 1
ATOM 5108 N N . THR B 1 67 ? 6.234 -46.844 27.531 1 18.77 67 THR B N 1
ATOM 5109 C CA . THR B 1 67 ? 7.297 -47.312 28.422 1 18.77 67 THR B CA 1
ATOM 5110 C C . THR B 1 67 ? 8.523 -47.719 27.625 1 18.77 67 THR B C 1
ATOM 5112 O O . THR B 1 67 ? 9.664 -47.469 28.031 1 18.77 67 THR B O 1
ATOM 5115 N N . ASP B 1 68 ? 8.344 -48.812 26.75 1 19.03 68 ASP B N 1
ATOM 5116 C CA . ASP B 1 68 ? 9.375 -49.844 26.656 1 19.03 68 ASP B CA 1
ATOM 5117 C C . ASP B 1 68 ? 10.492 -49.438 25.703 1 19.03 68 ASP B C 1
ATOM 5119 O O . ASP B 1 68 ? 11.242 -50.281 25.203 1 19.03 68 ASP B O 1
ATOM 5123 N N . VAL B 1 69 ? 10.289 -48.375 24.891 1 19.91 69 VAL B N 1
ATOM 5124 C CA . VAL B 1 69 ? 11.289 -48.625 23.859 1 19.91 69 VAL B CA 1
ATOM 5125 C C . VAL B 1 69 ? 12.68 -48.688 24.469 1 19.91 69 VAL B C 1
ATOM 5127 O O . VAL B 1 69 ? 13.062 -47.812 25.266 1 19.91 69 VAL B O 1
ATOM 5130 N N . PRO B 1 70 ? 13.484 -49.75 24.25 1 18.17 70 PRO B N 1
ATOM 5131 C CA . PRO B 1 70 ? 14.711 -50.25 24.859 1 18.17 70 PRO B CA 1
ATOM 5132 C C . PRO B 1 70 ? 15.805 -49.188 24.938 1 18.17 70 PRO B C 1
ATOM 5134 O O . PRO B 1 70 ? 15.758 -48.188 24.219 1 18.17 70 PRO B O 1
ATOM 5137 N N . GLY B 1 71 ? 16.766 -49.281 25.953 1 18.48 71 GLY B N 1
ATOM 5138 C CA . GLY B 1 71 ? 17.906 -48.719 26.656 1 18.48 71 GLY B CA 1
ATOM 5139 C C . GLY B 1 71 ? 19.125 -48.531 25.766 1 18.48 71 GLY B C 1
ATOM 5140 O O . GLY B 1 71 ? 19.75 -49.531 25.344 1 18.48 71 GLY B O 1
ATOM 5141 N N . TRP B 1 72 ? 18.953 -47.844 24.547 1 17.38 72 TRP B N 1
ATOM 5142 C CA . TRP B 1 72 ? 20.109 -48.094 23.688 1 17.38 72 TRP B CA 1
ATOM 5143 C C . TRP B 1 72 ? 21.406 -48 24.484 1 17.38 72 TRP B C 1
ATOM 5145 O O . TRP B 1 72 ? 21.516 -47.156 25.391 1 17.38 72 TRP B O 1
ATOM 5155 N N . PRO B 1 73 ? 22.344 -48.906 24.359 1 16.52 73 PRO B N 1
ATOM 5156 C CA . PRO B 1 73 ? 23.562 -49.219 25.094 1 16.52 73 PRO B CA 1
ATOM 5157 C C . PRO B 1 73 ? 24.578 -48.062 25.062 1 16.52 73 PRO B C 1
ATOM 5159 O O . PRO B 1 73 ? 24.609 -47.312 24.094 1 16.52 73 PRO B O 1
ATOM 5162 N N . ALA B 1 74 ? 24.969 -47.531 26.234 1 16.84 74 ALA B N 1
ATOM 5163 C CA . ALA B 1 74 ? 26.016 -46.688 26.797 1 16.84 74 ALA B CA 1
ATOM 5164 C C . ALA B 1 74 ? 27.391 -47.125 26.297 1 16.84 74 ALA B C 1
ATOM 5166 O O . ALA B 1 74 ? 28.406 -46.844 26.969 1 16.84 74 ALA B O 1
ATOM 5167 N N . SER B 1 75 ? 27.688 -47.719 25.078 1 16.41 75 SER B N 1
ATOM 5168 C CA . SER B 1 75 ? 29.031 -48.281 25.141 1 16.41 75 SER B CA 1
ATOM 5169 C C . SER B 1 75 ? 30.016 -47.281 25.734 1 16.41 75 SER B C 1
ATOM 5171 O O . SER B 1 75 ? 29.734 -46.094 25.797 1 16.41 75 SER B O 1
ATOM 5173 N N . GLY B 1 76 ? 31.484 -47.594 25.688 1 16.56 76 GLY B N 1
ATOM 5174 C CA . GLY B 1 76 ? 32.875 -47.75 26.125 1 16.56 76 GLY B CA 1
ATOM 5175 C C . GLY B 1 76 ? 33.781 -46.625 25.734 1 16.56 76 GLY B C 1
ATOM 5176 O O . GLY B 1 76 ? 35 -46.688 25.875 1 16.56 76 GLY B O 1
ATOM 5177 N N . LEU B 1 77 ? 33.406 -45.781 24.672 1 16.89 77 LEU B N 1
ATOM 5178 C CA . LEU B 1 77 ? 34.688 -45.375 24.078 1 16.89 77 LEU B CA 1
ATOM 5179 C C . LEU B 1 77 ? 35.531 -44.625 25.109 1 16.89 77 LEU B C 1
ATOM 5181 O O . LEU B 1 77 ? 35 -43.969 26 1 16.89 77 LEU B O 1
ATOM 5185 N N . ALA B 1 78 ? 36.938 -44.844 25.031 1 17.58 78 ALA B N 1
ATOM 5186 C CA . ALA B 1 78 ? 38.25 -44.781 25.656 1 17.58 78 ALA B CA 1
ATOM 5187 C C . ALA B 1 78 ? 38.656 -43.344 25.922 1 17.58 78 ALA B C 1
ATOM 5189 O O . ALA B 1 78 ? 38.25 -42.438 25.203 1 17.58 78 ALA B O 1
ATOM 5190 N N . SER B 1 79 ? 39.312 -43.062 26.984 1 18.06 79 SER B N 1
ATOM 5191 C CA . SER B 1 79 ? 39.844 -42 27.859 1 18.06 79 SER B CA 1
ATOM 5192 C C . SER B 1 79 ? 41 -41.281 27.172 1 18.06 79 SER B C 1
ATOM 5194 O O . SER B 1 79 ? 41.688 -40.5 27.812 1 18.06 79 SER B O 1
ATOM 5196 N N . GLY B 1 80 ? 41.469 -41.656 25.844 1 18.09 80 GLY B N 1
ATOM 5197 C CA . GLY B 1 80 ? 42.875 -41.375 25.734 1 18.09 80 GLY B CA 1
ATOM 5198 C C . GLY B 1 80 ? 43.219 -39.906 25.969 1 18.09 80 GLY B C 1
ATOM 5199 O O . GLY B 1 80 ? 42.375 -39.031 25.859 1 18.09 80 GLY B O 1
ATOM 5200 N N . GLN B 1 81 ? 44.5 -39.656 26.422 1 18.48 81 GLN B N 1
ATOM 5201 C CA . GLN B 1 81 ? 45.344 -38.656 27.078 1 18.48 81 GLN B CA 1
ATOM 5202 C C . GLN B 1 81 ? 45.75 -37.562 26.109 1 18.48 81 GLN B C 1
ATOM 5204 O O . GLN B 1 81 ? 46.531 -37.781 25.188 1 18.48 81 GLN B O 1
ATOM 5209 N N . LEU B 1 82 ? 44.812 -36.969 25.344 1 17.89 82 LEU B N 1
ATOM 5210 C CA . LEU B 1 82 ? 45.406 -36.094 24.344 1 17.89 82 LEU B CA 1
ATOM 5211 C C . LEU B 1 82 ? 46.406 -35.156 24.984 1 17.89 82 LEU B C 1
ATOM 5213 O O . LEU B 1 82 ? 46.125 -34.562 26.031 1 17.89 82 LEU B O 1
ATOM 5217 N N . PRO B 1 83 ? 47.688 -35.25 24.547 1 18.91 83 PRO B N 1
ATOM 5218 C CA . PRO B 1 83 ? 48.906 -34.594 25 1 18.91 83 PRO B CA 1
ATOM 5219 C C . PRO B 1 83 ? 48.812 -33.094 25.047 1 18.91 83 PRO B C 1
ATOM 5221 O O . PRO B 1 83 ? 47.875 -32.5 24.469 1 18.91 83 PRO B O 1
ATOM 5224 N N . GLY B 1 84 ? 49.969 -32.375 25.406 1 18.55 84 GLY B N 1
ATOM 5225 C CA . GLY B 1 84 ? 50.469 -31.219 26.094 1 18.55 84 GLY B CA 1
ATOM 5226 C C . GLY B 1 84 ? 50.375 -29.938 25.281 1 18.55 84 GLY B C 1
ATOM 5227 O O . GLY B 1 84 ? 50.094 -30 24.078 1 18.55 84 GLY B O 1
ATOM 5228 N N . ASN B 1 85 ? 50.906 -28.734 25.766 1 19.17 85 ASN B N 1
ATOM 5229 C CA . ASN B 1 85 ? 50.781 -27.281 25.953 1 19.17 85 ASN B CA 1
ATOM 5230 C C . ASN B 1 85 ? 51.406 -26.516 24.797 1 19.17 85 ASN B C 1
ATOM 5232 O O . ASN B 1 85 ? 51.625 -25.312 24.891 1 19.17 85 ASN B O 1
ATOM 5236 N N . ALA B 1 86 ? 52 -27.109 23.719 1 19.34 86 ALA B N 1
ATOM 5237 C CA . ALA B 1 86 ? 53.188 -26.359 23.25 1 19.34 86 ALA B CA 1
ATOM 5238 C C . ALA B 1 86 ? 52.781 -24.969 22.75 1 19.34 86 ALA B C 1
ATOM 5240 O O . ALA B 1 86 ? 51.656 -24.75 22.344 1 19.34 86 ALA B O 1
ATOM 5241 N N . SER B 1 87 ? 53.719 -23.922 22.719 1 20.92 87 SER B N 1
ATOM 5242 C CA . SER B 1 87 ? 54 -22.5 22.797 1 20.92 87 SER B CA 1
ATOM 5243 C C . SER B 1 87 ? 53.812 -21.812 21.453 1 20.92 87 SER B C 1
ATOM 5245 O O . SER B 1 87 ? 54.219 -20.672 21.25 1 20.92 87 SER B O 1
ATOM 5247 N N . VAL B 1 88 ? 52.906 -22.344 20.531 1 20.41 88 VAL B N 1
ATOM 5248 C CA . VAL B 1 88 ? 53.25 -21.891 19.188 1 20.41 88 VAL B CA 1
ATOM 5249 C C . VAL B 1 88 ? 53.188 -20.375 19.109 1 20.41 88 VAL B C 1
ATOM 5251 O O . VAL B 1 88 ? 52.219 -19.766 19.578 1 20.41 88 VAL B O 1
ATOM 5254 N N . PRO B 1 89 ? 54.25 -19.625 18.656 1 21.58 89 PRO B N 1
ATOM 5255 C CA . PRO B 1 89 ? 54.656 -18.219 18.672 1 21.58 89 PRO B CA 1
ATOM 5256 C C . PRO B 1 89 ? 53.719 -17.328 17.875 1 21.58 89 PRO B C 1
ATOM 5258 O O . PRO B 1 89 ? 52.969 -17.812 17.016 1 21.58 89 PRO B O 1
ATOM 5261 N N . PRO B 1 90 ? 53.594 -16 18.172 1 22.14 90 PRO B N 1
ATOM 5262 C CA . PRO B 1 90 ? 52.719 -14.883 17.859 1 22.14 90 PRO B CA 1
ATOM 5263 C C . PRO B 1 90 ? 52.781 -14.461 16.391 1 22.14 90 PRO B C 1
ATOM 5265 O O . PRO B 1 90 ? 53.844 -13.984 15.938 1 22.14 90 PRO B O 1
ATOM 5268 N N . VAL B 1 91 ? 52.531 -15.359 15.375 1 20.16 91 VAL B N 1
ATOM 5269 C CA . VAL B 1 91 ? 52.969 -15.031 14.031 1 20.16 91 VAL B CA 1
ATOM 5270 C C . VAL B 1 91 ? 52.438 -13.664 13.617 1 20.16 91 VAL B C 1
ATOM 5272 O O . VAL B 1 91 ? 51.219 -13.398 13.773 1 20.16 91 VAL B O 1
ATOM 5275 N N . ALA B 1 92 ? 53.281 -12.625 13.305 1 20.12 92 ALA B N 1
ATOM 5276 C CA . ALA B 1 92 ? 53.375 -11.211 12.945 1 20.12 92 ALA B CA 1
ATOM 5277 C C . ALA B 1 92 ? 52.656 -10.945 11.617 1 20.12 92 ALA B C 1
ATOM 5279 O O . ALA B 1 92 ? 53.125 -11.414 10.562 1 20.12 92 ALA B O 1
ATOM 5280 N N . PHE B 1 93 ? 51.375 -11.023 11.492 1 18.81 93 PHE B N 1
ATOM 5281 C CA . PHE B 1 93 ? 50.562 -11.031 10.289 1 18.81 93 PHE B CA 1
ATOM 5282 C C . PHE B 1 93 ? 50.812 -9.789 9.445 1 18.81 93 PHE B C 1
ATOM 5284 O O . PHE B 1 93 ? 50.312 -8.695 9.773 1 18.81 93 PHE B O 1
ATOM 5291 N N . THR B 1 94 ? 52 -9.617 8.953 1 19.69 94 THR B N 1
ATOM 5292 C CA . THR B 1 94 ? 52.531 -8.422 8.297 1 19.69 94 THR B CA 1
ATOM 5293 C C . THR B 1 94 ? 51.656 -8.039 7.105 1 19.69 94 THR B C 1
ATOM 5295 O O . THR B 1 94 ? 51.219 -6.891 6.992 1 19.69 94 THR B O 1
ATOM 5298 N N . GLU B 1 95 ? 52.062 -8.383 5.805 1 19.75 95 GLU B N 1
ATOM 5299 C CA . GLU B 1 95 ? 52.125 -7.578 4.59 1 19.75 95 GLU B CA 1
ATOM 5300 C C . GLU B 1 95 ? 50.781 -7.57 3.854 1 19.75 95 GLU B C 1
ATOM 5302 O O . GLU B 1 95 ? 50.188 -8.617 3.662 1 19.75 95 GLU B O 1
ATOM 5307 N N . ALA B 1 96 ? 50.156 -6.414 3.688 1 23.39 96 ALA B N 1
ATOM 5308 C CA . ALA B 1 96 ? 48.812 -6.012 3.248 1 23.39 96 ALA B CA 1
ATOM 5309 C C . ALA B 1 96 ? 48.625 -6.289 1.761 1 23.39 96 ALA B C 1
ATOM 5311 O O . ALA B 1 96 ? 49.281 -5.68 0.916 1 23.39 96 ALA B O 1
ATOM 5312 N N . PRO B 1 97 ? 48.5 -7.492 1.145 1 19.3 97 PRO B N 1
ATOM 5313 C CA . PRO B 1 97 ? 48.719 -7.668 -0.29 1 19.3 97 PRO B CA 1
ATOM 5314 C C . PRO B 1 97 ? 47.875 -6.734 -1.147 1 19.3 97 PRO B C 1
ATOM 5316 O O . PRO B 1 97 ? 46.75 -6.375 -0.757 1 19.3 97 PRO B O 1
ATOM 5319 N N . SER B 1 98 ? 48.344 -5.961 -2.312 1 22.61 98 SER B N 1
ATOM 5320 C CA . SER B 1 98 ? 48.156 -4.902 -3.303 1 22.61 98 SER B CA 1
ATOM 5321 C C . SER B 1 98 ? 47.094 -5.289 -4.332 1 22.61 98 SER B C 1
ATOM 5323 O O . SER B 1 98 ? 47 -4.68 -5.398 1 22.61 98 SER B O 1
ATOM 5325 N N . TRP B 1 99 ? 46.469 -6.324 -4.25 1 19.78 99 TRP B N 1
ATOM 5326 C CA . TRP B 1 99 ? 45.938 -6.898 -5.48 1 19.78 99 TRP B CA 1
ATOM 5327 C C . TRP B 1 99 ? 45 -5.926 -6.172 1 19.78 99 TRP B C 1
ATOM 5329 O O . TRP B 1 99 ? 44.312 -6.297 -7.117 1 19.78 99 TRP B O 1
ATOM 5339 N N . PHE B 1 100 ? 44.688 -4.707 -5.625 1 20.77 100 PHE B N 1
ATOM 5340 C CA . PHE B 1 100 ? 43.531 -3.938 -6.043 1 20.77 100 PHE B CA 1
ATOM 5341 C C . PHE B 1 100 ? 43.75 -3.318 -7.418 1 20.77 100 PHE B C 1
ATOM 5343 O O . PHE B 1 100 ? 43.031 -2.418 -7.824 1 20.77 100 PHE B O 1
ATOM 5350 N N . GLU B 1 101 ? 44.781 -3.605 -8.125 1 21.11 101 GLU B N 1
ATOM 5351 C CA . GLU B 1 101 ? 45.031 -2.654 -9.203 1 21.11 101 GLU B CA 1
ATOM 5352 C C . GLU B 1 101 ? 44.031 -2.834 -10.344 1 21.11 101 GLU B C 1
ATOM 5354 O O . GLU B 1 101 ? 44.281 -3.617 -11.266 1 21.11 101 GLU B O 1
ATOM 5359 N N . LEU B 1 102 ? 42.938 -3.158 -10.156 1 20.88 102 LEU B N 1
ATOM 5360 C CA . LEU B 1 102 ? 42.125 -3.465 -11.352 1 20.88 102 LEU B CA 1
ATOM 5361 C C . LEU B 1 102 ? 42.219 -2.318 -12.352 1 20.88 102 LEU B C 1
ATOM 5363 O O . LEU B 1 102 ? 42.062 -1.152 -11.977 1 20.88 102 LEU B O 1
ATOM 5367 N N . GLY B 1 103 ? 42.906 -2.467 -13.391 1 21.7 103 GLY B N 1
ATOM 5368 C CA . GLY B 1 103 ? 43.188 -1.531 -14.469 1 21.7 103 GLY B CA 1
ATOM 5369 C C . GLY B 1 103 ? 41.938 -0.889 -15.031 1 21.7 103 GLY B C 1
ATOM 5370 O O . GLY B 1 103 ? 40.812 -1.354 -14.773 1 21.7 103 GLY B O 1
ATOM 5371 N N . PRO B 1 104 ? 42 0.317 -15.836 1 23.33 104 PRO B N 1
ATOM 5372 C CA . PRO B 1 104 ? 41.125 1.396 -16.281 1 23.33 104 PRO B CA 1
ATOM 5373 C C . PRO B 1 104 ? 40.062 0.908 -17.25 1 23.33 104 PRO B C 1
ATOM 5375 O O . PRO B 1 104 ? 38.969 1.508 -17.328 1 23.33 104 PRO B O 1
ATOM 5378 N N . ASP B 1 105 ? 40.344 0.007 -18.172 1 21.14 105 ASP B N 1
ATOM 5379 C CA . ASP B 1 105 ? 39.812 0.045 -19.516 1 21.14 105 ASP B CA 1
ATOM 5380 C C . ASP B 1 105 ? 38.406 -0.582 -19.562 1 21.14 105 ASP B C 1
ATOM 5382 O O . ASP B 1 105 ? 37.969 -1.071 -20.594 1 21.14 105 ASP B O 1
ATOM 5386 N N . ILE B 1 106 ? 37.938 -0.938 -18.5 1 22.88 106 ILE B N 1
ATOM 5387 C CA . ILE B 1 106 ? 36.812 -1.846 -18.719 1 22.88 106 ILE B CA 1
ATOM 5388 C C . ILE B 1 106 ? 35.719 -1.134 -19.516 1 22.88 106 ILE B C 1
ATOM 5390 O O . ILE B 1 106 ? 35.219 -0.095 -19.078 1 22.88 106 ILE B O 1
ATOM 5394 N N . VAL B 1 107 ? 35.688 -1.4 -20.797 1 22.77 107 VAL B N 1
ATOM 5395 C CA . VAL B 1 107 ? 34.781 -0.875 -21.828 1 22.77 107 VAL B CA 1
ATOM 5396 C C . VAL B 1 107 ? 33.344 -1.076 -21.406 1 22.77 107 VAL B C 1
ATOM 5398 O O . VAL B 1 107 ? 32.938 -2.191 -21.062 1 22.77 107 VAL B O 1
ATOM 5401 N N . PRO B 1 108 ? 32.875 -0.14 -20.797 1 22.89 108 PRO B N 1
ATOM 5402 C CA . PRO B 1 108 ? 31.5 -0.087 -20.281 1 22.89 108 PRO B CA 1
ATOM 5403 C C . PRO B 1 108 ? 30.469 -0.64 -21.281 1 22.89 108 PRO B C 1
ATOM 5405 O O . PRO B 1 108 ? 30.469 -0.248 -22.438 1 22.89 108 PRO B O 1
ATOM 5408 N N . MET B 1 109 ? 30.422 -1.931 -21.328 1 21.38 109 MET B N 1
ATOM 5409 C CA . MET B 1 109 ? 29.469 -2.475 -22.281 1 21.38 109 MET B CA 1
ATOM 5410 C C . MET B 1 109 ? 28.188 -1.637 -22.328 1 21.38 109 MET B C 1
ATOM 5412 O O . MET B 1 109 ? 27.328 -1.777 -21.453 1 21.38 109 MET B O 1
ATOM 5416 N N . THR B 1 110 ? 28.312 -0.284 -22.406 1 22.08 110 THR B N 1
ATOM 5417 C CA . THR B 1 110 ? 27.266 0.685 -22.703 1 22.08 110 THR B CA 1
ATOM 5418 C C . THR B 1 110 ? 26.453 0.243 -23.922 1 22.08 110 THR B C 1
ATOM 5420 O O . THR B 1 110 ? 26.375 0.96 -24.922 1 22.08 110 THR B O 1
ATOM 5423 N N . GLU B 1 111 ? 26.656 -0.917 -24.359 1 21.56 111 GLU B N 1
ATOM 5424 C CA . GLU B 1 111 ? 25.891 -0.962 -25.609 1 21.56 111 GLU B CA 1
ATOM 5425 C C . GLU B 1 111 ? 24.484 -0.406 -25.422 1 21.56 111 GLU B C 1
ATOM 5427 O O . GLU B 1 111 ? 23.828 -0.69 -24.422 1 21.56 111 GLU B O 1
ATOM 5432 N N . THR B 1 112 ? 24.312 0.707 -26.062 1 22.02 112 THR B N 1
ATOM 5433 C CA . THR B 1 112 ? 23.141 1.477 -26.453 1 22.02 112 THR B CA 1
ATOM 5434 C C . THR B 1 112 ? 22.016 0.55 -26.891 1 22.02 112 THR B C 1
ATOM 5436 O O . THR B 1 112 ? 22.094 -0.097 -27.938 1 22.02 112 THR B O 1
ATOM 5439 N N . ILE B 1 113 ? 21.719 -0.407 -26.203 1 21.47 113 ILE B N 1
ATOM 5440 C CA . ILE B 1 113 ? 20.547 -1.003 -26.828 1 21.47 113 ILE B CA 1
ATOM 5441 C C . ILE B 1 113 ? 19.688 0.09 -27.453 1 21.47 113 ILE B C 1
ATOM 5443 O O . ILE B 1 113 ? 19.156 0.956 -26.766 1 21.47 113 ILE B O 1
ATOM 5447 N N . GLN B 1 114 ? 20.172 0.678 -28.656 1 22.91 114 GLN B N 1
ATOM 5448 C CA . GLN B 1 114 ? 19.531 1.52 -29.656 1 22.91 114 GLN B CA 1
ATOM 5449 C C . GLN B 1 114 ? 18.016 1.376 -29.609 1 22.91 114 GLN B C 1
ATOM 5451 O O . GLN B 1 114 ? 17.5 0.261 -29.547 1 22.91 114 GLN B O 1
ATOM 5456 N N . GLY B 1 115 ? 17.406 2.309 -29.062 1 21 115 GLY B N 1
ATOM 5457 C CA . GLY B 1 115 ? 15.984 2.529 -29.25 1 21 115 GLY B CA 1
ATOM 5458 C C . GLY B 1 115 ? 15.484 2.123 -30.625 1 21 115 GLY B C 1
ATOM 5459 O O . GLY B 1 115 ? 16.219 2.234 -31.609 1 21 115 GLY B O 1
ATOM 5460 N N . LEU B 1 116 ? 14.945 1 -30.875 1 22.91 116 LEU B N 1
ATOM 5461 C CA . LEU B 1 116 ? 14.375 0.821 -32.219 1 22.91 116 LEU B CA 1
ATOM 5462 C C . LEU B 1 116 ? 14.008 2.164 -32.812 1 22.91 116 LEU B C 1
ATOM 5464 O O . LEU B 1 116 ? 13.484 3.047 -32.125 1 22.91 116 LEU B O 1
ATOM 5468 N N . PRO B 1 117 ? 14.773 2.709 -33.75 1 23.17 117 PRO B N 1
ATOM 5469 C CA . PRO B 1 117 ? 14.383 3.914 -34.5 1 23.17 117 PRO B CA 1
ATOM 5470 C C . PRO B 1 117 ? 12.867 4.094 -34.562 1 23.17 117 PRO B C 1
ATOM 5472 O O . PRO B 1 117 ? 12.141 3.123 -34.75 1 23.17 117 PRO B O 1
ATOM 5475 N N . THR B 1 118 ? 12.43 4.934 -33.781 1 23.97 118 THR B N 1
ATOM 5476 C CA . THR B 1 118 ? 11.102 5.328 -34.25 1 23.97 118 THR B CA 1
ATOM 5477 C C . THR B 1 118 ? 11.117 5.668 -35.719 1 23.97 118 THR B C 1
ATOM 5479 O O . THR B 1 118 ? 11.883 6.527 -36.156 1 23.97 118 THR B O 1
ATOM 5482 N N . PRO B 1 119 ? 11.047 4.762 -36.656 1 24.39 119 PRO B N 1
ATOM 5483 C CA . PRO B 1 119 ? 10.984 5.23 -38.062 1 24.39 119 PRO B CA 1
ATOM 5484 C C . PRO B 1 119 ? 10.422 6.645 -38.188 1 24.39 119 PRO B C 1
ATOM 5486 O O . PRO B 1 119 ? 9.648 7.078 -37.312 1 24.39 119 PRO B O 1
ATOM 5489 N N . GLU B 1 120 ? 11.109 7.641 -38.75 1 24.23 120 GLU B N 1
ATOM 5490 C CA . GLU B 1 120 ? 10.734 8.977 -39.188 1 24.23 120 GLU B CA 1
ATOM 5491 C C . GLU B 1 120 ? 9.227 9.078 -39.438 1 24.23 120 GLU B C 1
ATOM 5493 O O . GLU B 1 120 ? 8.492 8.125 -39.188 1 24.23 120 GLU B O 1
ATOM 5498 N N . ASN B 1 121 ? 8.836 9.797 -40.75 1 24.92 121 ASN B N 1
ATOM 5499 C CA . ASN B 1 121 ? 7.871 10.477 -41.594 1 24.92 121 ASN B CA 1
ATOM 5500 C C . ASN B 1 121 ? 6.758 9.531 -42.031 1 24.92 121 ASN B C 1
ATOM 5502 O O . ASN B 1 121 ? 6.09 9.781 -43.062 1 24.92 121 ASN B O 1
ATOM 5506 N N . ALA B 1 122 ? 7.004 8.258 -42.094 1 26 122 ALA B N 1
ATOM 5507 C CA . ALA B 1 122 ? 5.887 7.68 -42.844 1 26 122 ALA B CA 1
ATOM 5508 C C . ALA B 1 122 ? 4.551 8.031 -42.188 1 26 122 ALA B C 1
ATOM 5510 O O . ALA B 1 122 ? 4.336 7.742 -41 1 26 122 ALA B O 1
ATOM 5511 N N . SER B 1 123 ? 3.916 9.156 -42.531 1 29.7 123 SER B N 1
ATOM 5512 C CA . SER B 1 123 ? 2.492 9.477 -42.531 1 29.7 123 SER B CA 1
ATOM 5513 C C . SER B 1 123 ? 1.644 8.211 -42.625 1 29.7 123 SER B C 1
ATOM 5515 O O . SER B 1 123 ? 1.239 7.801 -43.719 1 29.7 123 SER B O 1
ATOM 5517 N N . PRO B 1 124 ? 1.999 7.07 -42.188 1 27.72 124 PRO B N 1
ATOM 5518 C CA . PRO B 1 124 ? 1.086 6.055 -42.719 1 27.72 124 PRO B CA 1
ATOM 5519 C C . PRO B 1 124 ? -0.376 6.496 -42.656 1 27.72 124 PRO B C 1
ATOM 5521 O O . PRO B 1 124 ? -0.92 6.723 -41.562 1 27.72 124 PRO B O 1
ATOM 5524 N N . LYS B 1 125 ? -0.952 7.262 -43.469 1 31.38 125 LYS B N 1
ATOM 5525 C CA . LYS B 1 125 ? -2.326 7.211 -43.969 1 31.38 125 LYS B CA 1
ATOM 5526 C C . LYS B 1 125 ? -2.859 5.781 -43.969 1 31.38 125 LYS B C 1
ATOM 5528 O O . LYS B 1 125 ? -3.041 5.18 -45 1 31.38 125 LYS B O 1
ATOM 5533 N N . SER B 1 126 ? -2.16 4.844 -43.281 1 29.95 126 SER B N 1
ATOM 5534 C CA . SER B 1 126 ? -2.596 3.469 -43.5 1 29.95 126 SER B CA 1
ATOM 5535 C C . SER B 1 126 ? -4.117 3.377 -43.594 1 29.95 126 SER B C 1
ATOM 5537 O O . SER B 1 126 ? -4.824 4.258 -43.094 1 29.95 126 SER B O 1
ATOM 5539 N N . ASP B 1 127 ? -4.605 2.459 -44.312 1 34.72 127 ASP B N 1
ATOM 5540 C CA . ASP B 1 127 ? -5.953 1.907 -44.406 1 34.72 127 ASP B CA 1
ATOM 5541 C C . ASP B 1 127 ? -6.582 1.744 -43.031 1 34.72 127 ASP B C 1
ATOM 5543 O O . ASP B 1 127 ? -5.898 1.368 -42.094 1 34.72 127 ASP B O 1
ATOM 5547 N N . SER B 1 128 ? -7.578 2.355 -42.594 1 38.97 128 SER B N 1
ATOM 5548 C CA . SER B 1 128 ? -8.547 2.445 -41.531 1 38.97 128 SER B CA 1
ATOM 5549 C C . SER B 1 128 ? -8.719 1.101 -40.812 1 38.97 128 SER B C 1
ATOM 5551 O O . SER B 1 128 ? -9.641 0.344 -41.125 1 38.97 128 SER B O 1
ATOM 5553 N N . GLU B 1 129 ? -7.766 0.138 -40.875 1 42.62 129 GLU B N 1
ATOM 5554 C CA . GLU B 1 129 ? -8.109 -1.173 -40.344 1 42.62 129 GLU B CA 1
ATOM 5555 C C . GLU B 1 129 ? -8.875 -1.042 -39.031 1 42.62 129 GLU B C 1
ATOM 5557 O O . GLU B 1 129 ? -8.508 -0.238 -38.156 1 42.62 129 GLU B O 1
ATOM 5562 N N . PRO B 1 130 ? -9.898 -1.555 -38.969 1 51.69 130 PRO B N 1
ATOM 5563 C CA . PRO B 1 130 ? -10.859 -1.443 -37.844 1 51.69 130 PRO B CA 1
ATOM 5564 C C . PRO B 1 130 ? -10.258 -1.838 -36.5 1 51.69 130 PRO B C 1
ATOM 5566 O O . PRO B 1 130 ? -9.633 -2.893 -36.406 1 51.69 130 PRO B O 1
ATOM 5569 N N . ALA B 1 131 ? -9.922 -0.893 -35.5 1 68.69 131 ALA B N 1
ATOM 5570 C CA . ALA B 1 131 ? -9.359 -0.912 -34.156 1 68.69 131 ALA B CA 1
ATOM 5571 C C . ALA B 1 131 ? -9.898 -2.096 -33.375 1 68.69 131 ALA B C 1
ATOM 5573 O O . ALA B 1 131 ? -9.156 -2.725 -32.594 1 68.69 131 ALA B O 1
ATOM 5574 N N . VAL B 1 132 ? -11.016 -2.461 -33.531 1 85.94 132 VAL B N 1
ATOM 5575 C CA . VAL B 1 132 ? -11.672 -3.539 -32.812 1 85.94 132 VAL B CA 1
ATOM 5576 C C . VAL B 1 132 ? -11.938 -4.711 -33.75 1 85.94 132 VAL B C 1
ATOM 5578 O O . VAL B 1 132 ? -12.492 -4.535 -34.844 1 85.94 132 VAL B O 1
ATOM 5581 N N . PRO B 1 133 ? -11.453 -5.863 -33.594 1 92.06 133 PRO B N 1
ATOM 5582 C CA . PRO B 1 133 ? -11.703 -7.043 -34.438 1 92.06 133 PRO B CA 1
ATOM 5583 C C . PRO B 1 133 ? -13.18 -7.391 -34.531 1 92.06 133 PRO B C 1
ATOM 5585 O O . PRO B 1 133 ? -14.016 -6.789 -33.844 1 92.06 133 PRO B O 1
ATOM 5588 N N . SER B 1 134 ? -13.469 -8.305 -35.562 1 92.88 134 SER B N 1
ATOM 5589 C CA . SER B 1 134 ? -14.844 -8.766 -35.719 1 92.88 134 SER B CA 1
ATOM 5590 C C . SER B 1 134 ? -15.328 -9.539 -34.5 1 92.88 134 SER B C 1
ATOM 5592 O O . SER B 1 134 ? -14.516 -10.047 -33.719 1 92.88 134 SER B O 1
ATOM 5594 N N . LEU B 1 135 ? -16.625 -9.68 -34.312 1 94.81 135 LEU B N 1
ATOM 5595 C CA . LEU B 1 135 ? -17.203 -10.367 -33.188 1 94.81 135 LEU B CA 1
ATOM 5596 C C . LEU B 1 135 ? -16.781 -11.828 -33.156 1 94.81 135 LEU B C 1
ATOM 5598 O O . LEU B 1 135 ? -16.562 -12.391 -32.062 1 94.81 135 LEU B O 1
ATOM 5602 N N . ASP B 1 136 ? -16.672 -12.414 -34.312 1 94.19 136 ASP B N 1
ATOM 5603 C CA . ASP B 1 136 ? -16.281 -13.812 -34.375 1 94.19 136 ASP B CA 1
ATOM 5604 C C . ASP B 1 136 ? -14.859 -14.008 -33.812 1 94.19 136 ASP B C 1
ATOM 5606 O O . ASP B 1 136 ? -14.594 -14.969 -33.094 1 94.19 136 ASP B O 1
ATOM 5610 N N . VAL B 1 137 ? -14.039 -13.125 -34.219 1 95.19 137 VAL B N 1
ATOM 5611 C CA . VAL B 1 137 ? -12.664 -13.188 -33.75 1 95.19 137 VAL B CA 1
ATOM 5612 C C . VAL B 1 137 ? -12.617 -12.922 -32.25 1 95.19 137 VAL B C 1
ATOM 5614 O O . VAL B 1 137 ? -11.852 -13.562 -31.531 1 95.19 137 VAL B O 1
ATOM 5617 N N . ILE B 1 138 ? -13.406 -11.977 -31.766 1 96.69 138 ILE B N 1
ATOM 5618 C CA . ILE B 1 138 ? -13.469 -11.656 -30.344 1 96.69 138 ILE B CA 1
ATOM 5619 C C . ILE B 1 138 ? -13.906 -12.891 -29.547 1 96.69 138 ILE B C 1
ATOM 5621 O O . ILE B 1 138 ? -13.281 -13.242 -28.547 1 96.69 138 ILE B O 1
ATOM 5625 N N . LEU B 1 139 ? -14.922 -13.539 -30.031 1 96.44 139 LEU B N 1
ATOM 5626 C CA . LEU B 1 139 ? -15.453 -14.711 -29.328 1 96.44 139 LEU B CA 1
ATOM 5627 C C . LEU B 1 139 ? -14.453 -15.859 -29.359 1 96.44 139 LEU B C 1
ATOM 5629 O O . LEU B 1 139 ? -14.344 -16.625 -28.406 1 96.44 139 LEU B O 1
ATOM 5633 N N . ASP B 1 140 ? -13.766 -15.938 -30.453 1 96.5 140 ASP B N 1
ATOM 5634 C CA . ASP B 1 140 ? -12.719 -16.953 -30.547 1 96.5 140 ASP B CA 1
ATOM 5635 C C . ASP B 1 140 ? -11.625 -16.688 -29.5 1 96.5 140 ASP B C 1
ATOM 5637 O O . ASP B 1 140 ? -11.148 -17.625 -28.859 1 96.5 140 ASP B O 1
ATOM 5641 N N . LEU B 1 141 ? -11.211 -15.484 -29.422 1 96.81 141 LEU B N 1
ATOM 5642 C CA . LEU B 1 141 ? -10.172 -15.109 -28.469 1 96.81 141 LEU B CA 1
ATOM 5643 C C . LEU B 1 141 ? -10.664 -15.289 -27.031 1 96.81 141 LEU B C 1
ATOM 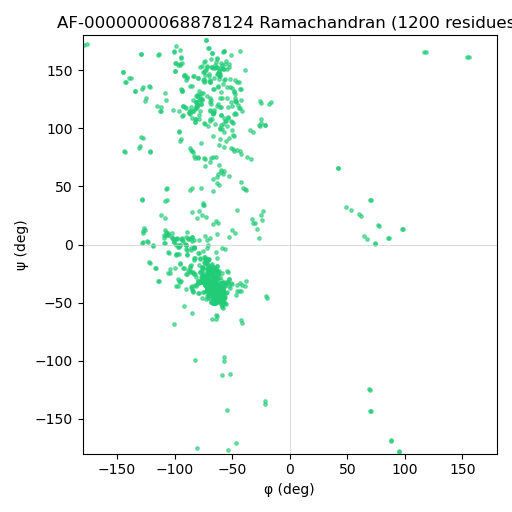5645 O O . LEU B 1 141 ? -9.891 -15.68 -26.156 1 96.81 141 LEU B O 1
ATOM 5649 N N . VAL B 1 142 ? -11.914 -14.992 -26.766 1 97 142 VAL B N 1
ATOM 5650 C CA . VAL B 1 142 ? -12.5 -15.219 -25.453 1 97 142 VAL B CA 1
ATOM 5651 C C . VAL B 1 142 ? -12.438 -16.703 -25.109 1 97 142 VAL B C 1
ATOM 5653 O O . VAL B 1 142 ? -12.125 -17.078 -23.984 1 97 142 VAL B O 1
ATOM 5656 N N . ASP B 1 143 ? -12.656 -17.516 -26.062 1 96.44 143 ASP B N 1
ATOM 5657 C CA . ASP B 1 143 ? -12.562 -18.969 -25.859 1 96.44 143 ASP B CA 1
ATOM 5658 C C . ASP B 1 143 ? -11.125 -19.375 -25.531 1 96.44 143 ASP B C 1
ATOM 5660 O O . ASP B 1 143 ? -10.898 -20.203 -24.656 1 96.44 143 ASP B O 1
ATOM 5664 N N . VAL B 1 144 ? -10.234 -18.844 -26.266 1 95.31 144 VAL B N 1
ATOM 5665 C CA . VAL B 1 144 ? -8.828 -19.141 -26.016 1 95.31 144 VAL B CA 1
ATOM 5666 C C . VAL B 1 144 ? -8.461 -18.703 -24.594 1 95.31 144 VAL B C 1
ATOM 5668 O O . VAL B 1 144 ? -7.738 -19.422 -23.891 1 95.31 144 VAL B O 1
ATOM 5671 N N . PHE B 1 145 ? -8.914 -17.562 -24.234 1 96.38 145 PHE B N 1
ATOM 5672 C CA . PHE B 1 145 ? -8.633 -17.047 -22.891 1 96.38 145 PHE B CA 1
ATOM 5673 C C . PHE B 1 145 ? -9.094 -18.016 -21.828 1 96.38 145 PHE B C 1
ATOM 5675 O O . PHE B 1 145 ? -8.336 -18.359 -20.906 1 96.38 145 PHE B O 1
ATOM 5682 N N . PHE B 1 146 ? -10.328 -18.484 -21.891 1 95.38 146 PHE B N 1
ATOM 5683 C CA . PHE B 1 146 ? -10.906 -19.328 -20.859 1 95.38 146 PHE B CA 1
ATOM 5684 C C . PHE B 1 146 ? -10.281 -20.719 -20.891 1 95.38 146 PHE B C 1
ATOM 5686 O O . PHE B 1 146 ? -10.188 -21.391 -19.859 1 95.38 146 PHE B O 1
ATOM 5693 N N . GLU B 1 147 ? -9.758 -21.125 -21.938 1 90.81 147 GLU B N 1
ATOM 5694 C CA . GLU B 1 147 ? -9.172 -22.453 -22.062 1 90.81 147 GLU B CA 1
ATOM 5695 C C . GLU B 1 147 ? -7.73 -22.469 -21.562 1 90.81 147 GLU B C 1
ATOM 5697 O O . GLU B 1 147 ? -7.309 -23.422 -20.906 1 90.81 147 GLU B O 1
ATOM 5702 N N . ARG B 1 148 ? -7.051 -21.406 -21.828 1 88.5 148 ARG B N 1
ATOM 5703 C CA . ARG B 1 148 ? -5.605 -21.5 -21.641 1 88.5 148 ARG B CA 1
ATOM 5704 C C . ARG B 1 148 ? -5.145 -20.609 -20.5 1 88.5 148 ARG B C 1
ATOM 5706 O O . ARG B 1 148 ? -4.16 -20.906 -19.828 1 88.5 148 ARG B O 1
ATOM 5713 N N . PHE B 1 149 ? -5.793 -19.516 -20.281 1 92.5 149 PHE B N 1
ATOM 5714 C CA . PHE B 1 149 ? -5.215 -18.5 -19.391 1 92.5 149 PHE B CA 1
ATOM 5715 C C . PHE B 1 149 ? -6.086 -18.297 -18.156 1 92.5 149 PHE B C 1
ATOM 5717 O O . PHE B 1 149 ? -5.602 -17.844 -17.125 1 92.5 149 PHE B O 1
ATOM 5724 N N . TYR B 1 150 ? -7.34 -18.672 -18.219 1 94.56 150 TYR B N 1
ATOM 5725 C CA . TYR B 1 150 ? -8.312 -18.438 -17.172 1 94.56 150 TYR B CA 1
ATOM 5726 C C . TYR B 1 150 ? -7.875 -19.078 -15.859 1 94.56 150 TYR B C 1
ATOM 5728 O O . TYR B 1 150 ? -8.047 -18.484 -14.781 1 94.56 150 TYR B O 1
ATOM 5736 N N . PRO B 1 151 ? -7.246 -20.219 -15.852 1 91.38 151 PRO B N 1
ATOM 5737 C CA . PRO B 1 151 ? -6.859 -20.844 -14.578 1 91.38 151 PRO B CA 1
ATOM 5738 C C . PRO B 1 151 ? -5.855 -20 -13.797 1 91.38 151 PRO B C 1
ATOM 5740 O O . PRO B 1 151 ? -5.77 -20.109 -12.57 1 91.38 151 PRO B O 1
ATOM 5743 N N . ASN B 1 152 ? -5.156 -19.156 -14.5 1 92.19 152 ASN B N 1
ATOM 5744 C CA . ASN B 1 152 ? -4.203 -18.281 -13.82 1 92.19 152 ASN B CA 1
ATOM 5745 C C . ASN B 1 152 ? -4.914 -17.172 -13.047 1 92.19 152 ASN B C 1
ATOM 5747 O O . ASN B 1 152 ? -4.406 -16.703 -12.023 1 92.19 152 ASN B O 1
ATOM 5751 N N . LEU B 1 153 ? -6 -16.734 -13.633 1 93.38 153 LEU B N 1
ATOM 5752 C CA . LEU B 1 153 ? -6.734 -15.609 -13.078 1 93.38 153 LEU B CA 1
ATOM 5753 C C . LEU B 1 153 ? -8.242 -15.797 -13.258 1 93.38 153 LEU B C 1
ATOM 5755 O O . LEU B 1 153 ? -8.852 -15.172 -14.117 1 93.38 153 LEU B O 1
ATOM 5759 N N . PRO B 1 154 ? -8.867 -16.547 -12.438 1 95.75 154 PRO B N 1
ATOM 5760 C CA . PRO B 1 154 ? -10.305 -16.812 -12.586 1 95.75 154 PRO B CA 1
ATOM 5761 C C . PRO B 1 154 ? -11.18 -15.672 -12.07 1 95.75 154 PRO B C 1
ATOM 5763 O O . PRO B 1 154 ? -11.883 -15.836 -11.07 1 95.75 154 PRO B O 1
ATOM 5766 N N . ILE B 1 155 ? -11.242 -14.586 -12.844 1 98 155 ILE B N 1
ATOM 5767 C CA . ILE B 1 155 ? -11.859 -13.375 -12.32 1 98 155 ILE B CA 1
ATOM 5768 C C . ILE B 1 155 ? -13.07 -13.008 -13.172 1 98 155 ILE B C 1
ATOM 5770 O O . ILE B 1 155 ? -13.75 -12.008 -12.906 1 98 155 ILE B O 1
ATOM 5774 N N . LEU B 1 156 ? -13.398 -13.789 -14.258 1 97.88 156 LEU B N 1
ATOM 5775 C CA . LEU B 1 156 ? -14.477 -13.422 -15.164 1 97.88 156 LEU B CA 1
ATOM 5776 C C . LEU B 1 156 ? -15.531 -14.531 -15.227 1 97.88 156 LEU B C 1
ATOM 5778 O O . LEU B 1 156 ? -15.188 -15.711 -15.242 1 97.88 156 LEU B O 1
ATOM 5782 N N . HIS B 1 157 ? -16.75 -14.141 -15.195 1 96.62 157 HIS B N 1
ATOM 5783 C CA . HIS B 1 157 ? -17.859 -15.055 -15.445 1 96.62 157 HIS B CA 1
ATOM 5784 C C . HIS B 1 157 ? -18.094 -15.227 -16.938 1 96.62 157 HIS B C 1
ATOM 5786 O O . HIS B 1 157 ? -18.516 -14.289 -17.625 1 96.62 157 HIS B O 1
ATOM 5792 N N . LYS B 1 158 ? -17.922 -16.406 -17.453 1 96.69 158 LYS B N 1
ATOM 5793 C CA . LYS B 1 158 ? -17.891 -16.656 -18.891 1 96.69 158 LYS B CA 1
ATOM 5794 C C . LYS B 1 158 ? -19.25 -16.375 -19.531 1 96.69 158 LYS B C 1
ATOM 5796 O O . LYS B 1 158 ? -19.328 -15.656 -20.531 1 96.69 158 LYS B O 1
ATOM 5801 N N . ARG B 1 159 ? -20.297 -16.922 -18.984 1 94.25 159 ARG B N 1
ATOM 5802 C CA . ARG B 1 159 ? -21.625 -16.797 -19.578 1 94.25 159 ARG B CA 1
ATOM 5803 C C . ARG B 1 159 ? -22.047 -15.336 -19.688 1 94.25 159 ARG B C 1
ATOM 5805 O O . ARG B 1 159 ? -22.578 -14.906 -20.719 1 94.25 159 ARG B O 1
ATOM 5812 N N . GLN B 1 160 ? -21.797 -14.633 -18.656 1 92.75 160 GLN B N 1
ATOM 5813 C CA . GLN B 1 160 ? -22.188 -13.227 -18.672 1 92.75 160 GLN B CA 1
ATOM 5814 C C . GLN B 1 160 ? -21.344 -12.43 -19.672 1 92.75 160 GLN B C 1
ATOM 5816 O O . GLN B 1 160 ? -21.875 -11.555 -20.359 1 92.75 160 GLN B O 1
ATOM 5821 N N . LEU B 1 161 ? -20.078 -12.695 -19.688 1 95.31 161 LEU B N 1
ATOM 5822 C CA . LEU B 1 161 ? -19.188 -12.008 -20.625 1 95.31 161 LEU B CA 1
ATOM 5823 C C . LEU B 1 161 ? -19.594 -12.273 -22.062 1 95.31 161 LEU B C 1
ATOM 5825 O O . LEU B 1 161 ? -19.734 -11.336 -22.859 1 95.31 161 LEU B O 1
ATOM 5829 N N . VAL B 1 162 ? -19.875 -13.516 -22.375 1 95.75 162 VAL B N 1
ATOM 5830 C CA . VAL B 1 162 ? -20.219 -13.914 -23.75 1 95.75 162 VAL B CA 1
ATOM 5831 C C . VAL B 1 162 ? -21.594 -13.352 -24.109 1 95.75 162 VAL B C 1
ATOM 5833 O O . VAL B 1 162 ? -21.797 -12.875 -25.234 1 95.75 162 VAL B O 1
ATOM 5836 N N . SER B 1 163 ? -22.5 -13.398 -23.172 1 93.88 163 SER B N 1
ATOM 5837 C CA . SER B 1 163 ? -23.828 -12.875 -23.422 1 93.88 163 SER B CA 1
ATOM 5838 C C . SER B 1 163 ? -23.797 -11.383 -23.734 1 93.88 163 SER B C 1
ATOM 5840 O O . SER B 1 163 ? -24.484 -10.922 -24.656 1 93.88 163 SER B O 1
ATOM 5842 N N . ARG B 1 164 ? -22.984 -10.633 -23.047 1 93.44 164 ARG B N 1
ATOM 5843 C CA . ARG B 1 164 ? -22.875 -9.195 -23.266 1 93.44 164 ARG B CA 1
ATOM 5844 C C . ARG B 1 164 ? -22.234 -8.898 -24.625 1 93.44 164 ARG B C 1
ATOM 5846 O O . ARG B 1 164 ? -22.656 -7.984 -25.328 1 93.44 164 ARG B O 1
ATOM 5853 N N . LEU B 1 165 ? -21.25 -9.664 -24.969 1 95.62 165 LEU B N 1
ATOM 5854 C CA . LEU B 1 165 ? -20.562 -9.477 -26.234 1 95.62 165 LEU B CA 1
ATOM 5855 C C . LEU B 1 165 ? -21.469 -9.859 -27.406 1 95.62 165 LEU B C 1
ATOM 5857 O O . LEU B 1 165 ? -21.453 -9.203 -28.453 1 95.62 165 LEU B O 1
ATOM 5861 N N . GLN B 1 166 ? -22.266 -10.875 -27.172 1 94.5 166 GLN B N 1
ATOM 5862 C CA . GLN B 1 166 ? -23.172 -11.305 -28.234 1 94.5 166 GLN B CA 1
ATOM 5863 C C . GLN B 1 166 ? -24.312 -10.312 -28.422 1 94.5 166 GLN B C 1
ATOM 5865 O O . GLN B 1 166 ? -24.766 -10.086 -29.531 1 94.5 166 GLN B O 1
ATOM 5870 N N . ALA B 1 167 ? -24.703 -9.719 -27.375 1 93.56 167 ALA B N 1
ATOM 5871 C CA . ALA B 1 167 ? -25.828 -8.797 -27.406 1 93.56 167 ALA B CA 1
ATOM 5872 C C . ALA B 1 167 ? -25.406 -7.434 -27.953 1 93.56 167 ALA B C 1
ATOM 5874 O O . ALA B 1 167 ? -26.141 -6.824 -28.75 1 93.56 167 ALA B O 1
ATOM 5875 N N . CYS B 1 168 ? -24.219 -6.918 -27.562 1 93.44 168 CYS B N 1
ATOM 5876 C CA . CYS B 1 168 ? -23.875 -5.531 -27.859 1 93.44 168 CYS B CA 1
ATOM 5877 C C . CYS B 1 168 ? -22.562 -5.441 -28.625 1 93.44 168 CYS B C 1
ATOM 5879 O O . CYS B 1 168 ? -22.062 -4.348 -28.891 1 93.44 168 CYS B O 1
ATOM 5881 N N . GLY B 1 169 ? -22.031 -6.633 -28.922 1 91.62 169 GLY B N 1
ATOM 5882 C CA . GLY B 1 169 ? -20.75 -6.617 -29.594 1 91.62 169 GLY B CA 1
ATOM 5883 C C . GLY B 1 169 ? -19.609 -6.152 -28.719 1 91.62 169 GLY B C 1
ATOM 5884 O O . GLY B 1 169 ? -19.594 -6.441 -27.516 1 91.62 169 GLY B O 1
ATOM 5885 N N . ALA B 1 170 ? -18.672 -5.418 -29.281 1 90.62 170 ALA B N 1
ATOM 5886 C CA . ALA B 1 170 ? -17.484 -4.961 -28.562 1 90.62 170 ALA B CA 1
ATOM 5887 C C . ALA B 1 170 ? -17.844 -3.912 -27.516 1 90.62 170 ALA B C 1
ATOM 5889 O O . ALA B 1 170 ? -17.125 -3.73 -26.531 1 90.62 170 ALA B O 1
ATOM 5890 N N . ASP B 1 171 ? -18.969 -3.291 -27.656 1 90.94 171 ASP B N 1
ATOM 5891 C CA . ASP B 1 171 ? -19.406 -2.229 -26.75 1 90.94 171 ASP B CA 1
ATOM 5892 C C . ASP B 1 171 ? -20.125 -2.801 -25.531 1 90.94 171 ASP B C 1
ATOM 5894 O O . ASP B 1 171 ? -20.484 -2.064 -24.609 1 90.94 171 ASP B O 1
ATOM 5898 N N . GLY B 1 172 ? -20.281 -4.09 -25.547 1 90.69 172 GLY B N 1
ATOM 5899 C CA . GLY B 1 172 ? -20.953 -4.73 -24.422 1 90.69 172 GLY B CA 1
ATOM 5900 C C . GLY B 1 172 ? -20.156 -4.664 -23.141 1 90.69 172 GLY B C 1
ATOM 5901 O O . GLY B 1 172 ? -20.719 -4.766 -22.047 1 90.69 172 GLY B O 1
ATOM 5902 N N . ILE B 1 173 ? -18.875 -4.551 -23.312 1 94.44 173 ILE B N 1
ATOM 5903 C CA . ILE B 1 173 ? -17.984 -4.406 -22.172 1 94.44 173 ILE B CA 1
ATOM 5904 C C . ILE B 1 173 ? -17.062 -3.203 -22.375 1 94.44 173 ILE B C 1
ATOM 5906 O O . ILE B 1 173 ? -17.016 -2.641 -23.469 1 94.44 173 ILE B O 1
ATOM 5910 N N . SER B 1 174 ? -16.453 -2.768 -21.328 1 95.31 174 SER B N 1
ATOM 5911 C CA . SER B 1 174 ? -15.578 -1.609 -21.422 1 95.31 174 SER B CA 1
ATOM 5912 C C . SER B 1 174 ? -14.414 -1.88 -22.375 1 95.31 174 SER B C 1
ATOM 5914 O O . SER B 1 174 ? -13.906 -3 -22.438 1 95.31 174 SER B O 1
ATOM 5916 N N . PRO B 1 175 ? -13.961 -0.905 -23.078 1 95.81 175 PRO B N 1
ATOM 5917 C CA . PRO B 1 175 ? -12.828 -1.093 -23.984 1 95.81 175 PRO B CA 1
ATOM 5918 C C . PRO B 1 175 ? -11.578 -1.587 -23.25 1 95.81 175 PRO B C 1
ATOM 5920 O O . PRO B 1 175 ? -10.812 -2.383 -23.797 1 95.81 175 PRO B O 1
ATOM 5923 N N . ALA B 1 176 ? -11.391 -1.109 -22.047 1 96.5 176 ALA B N 1
ATOM 5924 C CA . ALA B 1 176 ? -10.227 -1.553 -21.281 1 96.5 176 ALA B CA 1
ATOM 5925 C C . ALA B 1 176 ? -10.258 -3.062 -21.062 1 96.5 176 ALA B C 1
ATOM 5927 O O . ALA B 1 176 ? -9.258 -3.746 -21.281 1 96.5 176 ALA B O 1
ATOM 5928 N N . LEU B 1 177 ? -11.391 -3.57 -20.688 1 97.88 177 LEU B N 1
ATOM 5929 C CA . LEU B 1 177 ? -11.508 -5.004 -20.438 1 97.88 177 LEU B CA 1
ATOM 5930 C C . LEU B 1 177 ? -11.414 -5.793 -21.734 1 97.88 177 LEU B C 1
ATOM 5932 O O . LEU B 1 177 ? -10.766 -6.84 -21.781 1 97.88 177 LEU B O 1
ATOM 5936 N N . LEU B 1 178 ? -12.062 -5.266 -22.75 1 97.69 178 LEU B N 1
ATOM 5937 C CA . LEU B 1 178 ? -12.047 -5.949 -24.047 1 97.69 178 LEU B CA 1
ATOM 5938 C C . LEU B 1 178 ? -10.617 -6.137 -24.547 1 97.69 178 LEU B C 1
ATOM 5940 O O . LEU B 1 178 ? -10.188 -7.266 -24.797 1 97.69 178 LEU B O 1
ATOM 5944 N N . PHE B 1 179 ? -9.898 -5.078 -24.625 1 97.56 179 PHE B N 1
ATOM 5945 C CA . PHE B 1 179 ? -8.547 -5.141 -25.188 1 97.56 179 PHE B CA 1
ATOM 5946 C C . PHE B 1 179 ? -7.609 -5.887 -24.25 1 97.56 179 PHE B C 1
ATOM 5948 O O . PHE B 1 179 ? -6.641 -6.508 -24.688 1 97.56 179 PHE B O 1
ATOM 5955 N N . ALA B 1 180 ? -7.855 -5.859 -22.938 1 97.88 180 ALA B N 1
ATOM 5956 C CA . ALA B 1 180 ? -7.047 -6.637 -22 1 97.88 180 ALA B CA 1
ATOM 5957 C C . ALA B 1 180 ? -7.215 -8.133 -22.25 1 97.88 180 ALA B C 1
ATOM 5959 O O . ALA B 1 180 ? -6.234 -8.883 -22.266 1 97.88 180 ALA B O 1
ATOM 5960 N N . VAL B 1 181 ? -8.461 -8.531 -22.453 1 97.81 181 VAL B N 1
ATOM 5961 C CA . VAL B 1 181 ? -8.734 -9.938 -22.719 1 97.81 181 VAL B CA 1
ATOM 5962 C C . VAL B 1 181 ? -8.086 -10.352 -24.031 1 97.81 181 VAL B C 1
ATOM 5964 O O . VAL B 1 181 ? -7.465 -11.414 -24.125 1 97.81 181 VAL B O 1
ATOM 5967 N N . LEU B 1 182 ? -8.227 -9.5 -25.031 1 97.62 182 LEU B N 1
ATOM 5968 C CA . LEU B 1 182 ? -7.625 -9.781 -26.328 1 97.62 182 LEU B CA 1
ATOM 5969 C C . LEU B 1 182 ? -6.109 -9.875 -26.219 1 97.62 182 LEU B C 1
ATOM 5971 O O . LEU B 1 182 ? -5.488 -10.742 -26.844 1 97.62 182 LEU B O 1
ATOM 5975 N N . THR B 1 183 ? -5.508 -9.016 -25.438 1 96.31 183 THR B N 1
ATOM 5976 C CA . THR B 1 183 ? -4.062 -9 -25.234 1 96.31 183 THR B CA 1
ATOM 5977 C C . THR B 1 183 ? -3.58 -10.305 -24.625 1 96.31 183 THR B C 1
ATOM 5979 O O . THR B 1 183 ? -2.629 -10.922 -25.109 1 96.31 183 THR B O 1
ATOM 5982 N N . VAL B 1 184 ? -4.234 -10.781 -23.609 1 95.06 184 VAL B N 1
ATOM 5983 C CA . VAL B 1 184 ? -3.812 -11.984 -22.906 1 95.06 184 VAL B CA 1
ATOM 5984 C C . VAL B 1 184 ? -4.039 -13.211 -23.781 1 95.06 184 VAL B C 1
ATOM 5986 O O . VAL B 1 184 ? -3.188 -14.102 -23.859 1 95.06 184 VAL B O 1
ATOM 5989 N N . ALA B 1 185 ? -5.121 -13.242 -24.516 1 95.5 185 ALA B N 1
ATOM 5990 C CA . ALA B 1 185 ? -5.52 -14.406 -25.297 1 95.5 185 ALA B CA 1
ATOM 5991 C C . ALA B 1 185 ? -4.699 -14.516 -26.578 1 95.5 185 ALA B C 1
ATOM 5993 O O . ALA B 1 185 ? -4.551 -15.602 -27.141 1 95.5 185 ALA B O 1
ATOM 5994 N N . ALA B 1 186 ? -4.164 -13.422 -27.031 1 93.75 186 ALA B N 1
ATOM 5995 C CA . ALA B 1 186 ? -3.516 -13.359 -28.344 1 93.75 186 ALA B CA 1
ATOM 5996 C C . ALA B 1 186 ? -2.357 -14.352 -28.422 1 93.75 186 ALA B C 1
ATOM 5998 O O . ALA B 1 186 ? -2.176 -15.023 -29.453 1 93.75 186 ALA B O 1
ATOM 5999 N N . SER B 1 187 ? -1.572 -14.484 -27.375 1 86.12 187 SER B N 1
ATOM 6000 C CA . SER B 1 187 ? -0.385 -15.328 -27.406 1 86.12 187 SER B CA 1
ATOM 6001 C C . SER B 1 187 ? -0.758 -16.797 -27.578 1 86.12 187 SER B C 1
ATOM 6003 O O . SER B 1 187 ? 0.039 -17.594 -28.094 1 86.12 187 SER B O 1
ATOM 6005 N N . GLY B 1 188 ? -1.98 -17.203 -27.234 1 87.25 188 GLY B N 1
ATOM 6006 C CA . GLY B 1 188 ? -2.402 -18.594 -27.297 1 87.25 188 GLY B CA 1
ATOM 6007 C C . GLY B 1 188 ? -3.188 -18.922 -28.547 1 87.25 188 GLY B C 1
ATOM 6008 O O . GLY B 1 188 ? -3.602 -20.062 -28.75 1 87.25 188 GLY B O 1
ATOM 6009 N N . HIS B 1 189 ? -3.365 -17.938 -29.344 1 91.25 189 HIS B N 1
ATOM 6010 C CA . HIS B 1 189 ? -4.156 -18.172 -30.547 1 91.25 189 HIS B CA 1
ATOM 6011 C C . HIS B 1 189 ? -3.326 -18.859 -31.625 1 91.25 189 HIS B C 1
ATOM 6013 O O . HIS B 1 189 ? -2.145 -18.547 -31.797 1 91.25 189 HIS B O 1
ATOM 6019 N N . PRO B 1 190 ? -3.904 -19.734 -32.375 1 90.19 190 PRO B N 1
ATOM 6020 C CA . PRO B 1 190 ? -3.15 -20.469 -33.406 1 90.19 190 PRO B CA 1
ATOM 6021 C C . PRO B 1 190 ? -2.812 -19.609 -34.625 1 90.19 190 PRO B C 1
ATOM 6023 O O . PRO B 1 190 ? -1.815 -19.859 -35.312 1 90.19 190 PRO B O 1
ATOM 6026 N N . SER B 1 191 ? -3.604 -18.594 -34.906 1 92.88 191 SER B N 1
ATOM 6027 C CA . SER B 1 191 ? -3.404 -17.734 -36.062 1 92.88 191 SER B CA 1
ATOM 6028 C C . SER B 1 191 ? -2.279 -16.734 -35.844 1 92.88 191 SER B C 1
ATOM 6030 O O . SER B 1 191 ? -2.355 -15.922 -34.906 1 92.88 191 SER B O 1
ATOM 6032 N N . ALA B 1 192 ? -1.319 -16.703 -36.719 1 91.38 192 ALA B N 1
ATOM 6033 C CA . ALA B 1 192 ? -0.156 -15.82 -36.594 1 91.38 192 ALA B CA 1
ATOM 6034 C C . ALA B 1 192 ? -0.557 -14.359 -36.719 1 91.38 192 ALA B C 1
ATOM 6036 O O . ALA B 1 192 ? -0.089 -13.508 -35.938 1 91.38 192 ALA B O 1
ATOM 6037 N N . PRO B 1 193 ? -1.436 -14.062 -37.594 1 91.12 193 PRO B N 1
ATOM 6038 C CA . PRO B 1 193 ? -1.841 -12.656 -37.719 1 91.12 193 PRO B CA 1
ATOM 6039 C C . PRO B 1 193 ? -2.525 -12.148 -36.438 1 91.12 193 PRO B C 1
ATOM 6041 O O . PRO B 1 193 ? -2.359 -10.977 -36.094 1 91.12 193 PRO B O 1
ATOM 6044 N N . ILE B 1 194 ? -3.277 -13.023 -35.844 1 92.5 194 ILE B N 1
ATOM 6045 C CA . ILE B 1 194 ? -3.973 -12.633 -34.625 1 92.5 194 ILE B CA 1
ATOM 6046 C C . ILE B 1 194 ? -2.963 -12.438 -33.5 1 92.5 194 ILE B C 1
ATOM 6048 O O . ILE B 1 194 ? -3.057 -11.477 -32.719 1 92.5 194 ILE B O 1
ATOM 6052 N N . ARG B 1 195 ? -1.942 -13.234 -33.438 1 91.75 195 ARG B N 1
ATOM 6053 C CA . ARG B 1 195 ? -0.904 -13.109 -32.406 1 91.75 195 ARG B CA 1
ATOM 6054 C C . ARG B 1 195 ? -0.11 -11.82 -32.594 1 91.75 195 ARG B C 1
ATOM 6056 O O . ARG B 1 195 ? 0.294 -11.195 -31.625 1 91.75 195 ARG B O 1
ATOM 6063 N N . ALA B 1 196 ? 0.069 -11.453 -33.812 1 91.56 196 ALA B N 1
ATOM 6064 C CA . ALA B 1 196 ? 0.864 -10.266 -34.125 1 91.56 196 ALA B CA 1
ATOM 6065 C C . ALA B 1 196 ? 0.171 -8.992 -33.656 1 91.56 196 ALA B C 1
ATOM 6067 O O . ALA B 1 196 ? 0.824 -7.977 -33.406 1 91.56 196 ALA B O 1
ATOM 6068 N N . ASN B 1 197 ? -1.142 -9.102 -33.438 1 93.69 197 ASN B N 1
ATOM 6069 C CA . ASN B 1 197 ? -1.907 -7.938 -33 1 93.69 197 ASN B CA 1
ATOM 6070 C C . ASN B 1 197 ? -1.821 -7.73 -31.5 1 93.69 197 ASN B C 1
ATOM 6072 O O . ASN B 1 197 ? -2.346 -6.75 -30.969 1 93.69 197 ASN B O 1
ATOM 6076 N N . GLN B 1 198 ? -1.161 -8.57 -30.797 1 93 198 GLN B N 1
ATOM 6077 C CA . GLN B 1 198 ? -1.092 -8.523 -29.344 1 93 198 GLN B CA 1
ATOM 6078 C C . GLN B 1 198 ? -0.544 -7.188 -28.859 1 93 198 GLN B C 1
ATOM 6080 O O . GLN B 1 198 ? -1.103 -6.574 -27.953 1 93 198 GLN B O 1
ATOM 6085 N N . THR B 1 199 ? 0.52 -6.711 -29.5 1 91.88 199 THR B N 1
ATOM 6086 C CA . THR B 1 199 ? 1.161 -5.469 -29.078 1 91.88 199 THR B CA 1
ATOM 6087 C C . THR B 1 199 ? 0.224 -4.281 -29.281 1 91.88 199 THR B C 1
ATOM 6089 O O . THR B 1 199 ? 0.168 -3.377 -28.453 1 91.88 199 THR B O 1
ATOM 6092 N N . HIS B 1 200 ? -0.444 -4.367 -30.375 1 93.81 200 HIS B N 1
ATOM 6093 C CA . HIS B 1 200 ? -1.402 -3.309 -30.656 1 93.81 200 HIS B CA 1
ATOM 6094 C C . HIS B 1 200 ? -2.535 -3.293 -29.641 1 93.81 200 HIS B C 1
ATOM 6096 O O . HIS B 1 200 ? -2.889 -2.234 -29.109 1 93.81 200 HIS B O 1
ATOM 6102 N N . TRP B 1 201 ? -3.137 -4.418 -29.406 1 95.88 201 TRP B N 1
ATOM 6103 C CA . TRP B 1 201 ? -4.219 -4.512 -28.438 1 95.88 201 TRP B CA 1
ATOM 6104 C C . TRP B 1 201 ? -3.734 -4.125 -27.047 1 95.88 201 TRP B C 1
ATOM 6106 O O . TRP B 1 201 ? -4.484 -3.535 -26.266 1 95.88 201 TRP B O 1
ATOM 6116 N N . ARG B 1 202 ? -2.568 -4.477 -26.703 1 94.81 202 ARG B N 1
ATOM 6117 C CA . ARG B 1 202 ? -1.99 -4.094 -25.422 1 94.81 202 ARG B CA 1
ATOM 6118 C C . ARG B 1 202 ? -1.917 -2.578 -25.281 1 94.81 202 ARG B C 1
ATOM 6120 O O . ARG B 1 202 ? -2.244 -2.029 -24.234 1 94.81 202 ARG B O 1
ATOM 6127 N N . SER B 1 203 ? -1.453 -1.938 -26.297 1 94 203 SER B N 1
ATOM 6128 C CA . SER B 1 203 ? -1.368 -0.481 -26.297 1 94 203 SER B CA 1
ATOM 6129 C C . SER B 1 203 ? -2.746 0.151 -26.125 1 94 203 SER B C 1
ATOM 6131 O O . SER B 1 203 ? -2.914 1.1 -25.359 1 94 203 SER B O 1
ATOM 6133 N N . LEU B 1 204 ? -3.705 -0.384 -26.828 1 95.19 204 LEU B N 1
ATOM 6134 C CA . LEU B 1 204 ? -5.07 0.121 -26.719 1 95.19 204 LEU B CA 1
ATOM 6135 C C . LEU B 1 204 ? -5.625 -0.107 -25.312 1 95.19 204 LEU B C 1
ATOM 6137 O O . LEU B 1 204 ? -6.316 0.755 -24.766 1 95.19 204 LEU B O 1
ATOM 6141 N N . ALA B 1 205 ? -5.328 -1.271 -24.766 1 96.38 205 ALA B N 1
ATOM 6142 C CA . ALA B 1 205 ? -5.793 -1.594 -23.422 1 96.38 205 ALA B CA 1
ATOM 6143 C C . ALA B 1 205 ? -5.191 -0.646 -22.391 1 96.38 205 ALA B C 1
ATOM 6145 O O . ALA B 1 205 ? -5.887 -0.18 -21.484 1 96.38 205 ALA B O 1
ATOM 6146 N N . ARG B 1 206 ? -3.934 -0.365 -22.516 1 93 206 ARG B N 1
ATOM 6147 C CA . ARG B 1 206 ? -3.244 0.529 -21.594 1 93 206 ARG B CA 1
ATOM 6148 C C . ARG B 1 206 ? -3.818 1.94 -21.672 1 93 206 ARG B C 1
ATOM 6150 O O . ARG B 1 206 ? -4.039 2.58 -20.641 1 93 206 ARG B O 1
ATOM 6157 N N . ASP B 1 207 ? -4.023 2.381 -22.828 1 92.06 207 ASP B N 1
ATOM 6158 C CA . ASP B 1 207 ? -4.59 3.715 -23.016 1 92.06 207 ASP B CA 1
ATOM 6159 C C . ASP B 1 207 ? -6 3.799 -22.422 1 92.06 207 ASP B C 1
ATOM 6161 O O . ASP B 1 207 ? -6.34 4.777 -21.766 1 92.06 207 ASP B O 1
ATOM 6165 N N . ALA B 1 208 ? -6.789 2.805 -22.75 1 94.56 208 ALA B N 1
ATOM 6166 C CA . ALA B 1 208 ? -8.148 2.771 -22.219 1 94.56 208 ALA B CA 1
ATOM 6167 C C . ALA B 1 208 ? -8.148 2.705 -20.703 1 94.56 208 ALA B C 1
ATOM 6169 O O . ALA B 1 208 ? -8.984 3.326 -20.031 1 94.56 208 ALA B O 1
ATOM 6170 N N . LEU B 1 209 ? -7.246 1.963 -20.141 1 94.06 209 LEU B N 1
ATOM 6171 C CA . LEU B 1 209 ? -7.152 1.82 -18.703 1 94.06 209 LEU B CA 1
ATOM 6172 C C . LEU B 1 209 ? -6.734 3.137 -18.047 1 94.06 209 LEU B C 1
ATOM 6174 O O . LEU B 1 209 ? -7.277 3.52 -17.016 1 94.06 209 LEU B O 1
ATOM 6178 N N . ARG B 1 210 ? -5.816 3.791 -18.625 1 85.44 210 ARG B N 1
ATOM 6179 C CA . ARG B 1 210 ? -5.352 5.074 -18.109 1 85.44 210 ARG B CA 1
ATOM 6180 C C . ARG B 1 210 ? -6.492 6.082 -18.016 1 85.44 210 ARG B C 1
ATOM 6182 O O . ARG B 1 210 ? -6.551 6.883 -17.094 1 85.44 210 ARG B O 1
ATOM 6189 N N . LYS B 1 211 ? -7.348 5.988 -18.938 1 85.75 211 LYS B N 1
ATOM 6190 C CA . LYS B 1 211 ? -8.484 6.898 -18.969 1 85.75 211 LYS B CA 1
ATOM 6191 C C . LYS B 1 211 ? -9.547 6.496 -17.953 1 85.75 211 LYS B C 1
ATOM 6193 O O . LYS B 1 211 ? -10.234 7.352 -17.391 1 85.75 211 LYS B O 1
ATOM 6198 N N . SER B 1 212 ? -9.633 5.219 -17.719 1 88.94 212 SER B N 1
ATOM 6199 C CA . SER B 1 212 ? -10.727 4.719 -16.891 1 88.94 212 SER B CA 1
ATOM 6200 C C . SER B 1 212 ? -10.344 4.695 -15.422 1 88.94 212 SER B C 1
ATOM 6202 O O . SER B 1 212 ? -11.203 4.816 -14.547 1 88.94 212 SER B O 1
ATOM 6204 N N . LEU B 1 213 ? -9.172 4.605 -15.062 1 87 213 LEU B N 1
ATOM 6205 C CA . LEU B 1 213 ? -8.711 4.414 -13.695 1 87 213 LEU B CA 1
ATOM 6206 C C . LEU B 1 213 ? -9.133 5.582 -12.805 1 87 213 LEU B C 1
ATOM 6208 O O . LEU B 1 213 ? -9.641 5.379 -11.703 1 87 213 LEU B O 1
ATOM 6212 N N . PRO B 1 214 ? -9 6.766 -13.32 1 78.44 214 PRO B N 1
ATOM 6213 C CA . PRO B 1 214 ? -9.383 7.883 -12.453 1 78.44 214 PRO B CA 1
ATOM 6214 C C . PRO B 1 214 ? -10.875 8.188 -12.492 1 78.44 214 PRO B C 1
ATOM 6216 O O . PRO B 1 214 ? -11.336 9.148 -11.883 1 78.44 214 PRO B O 1
ATOM 6219 N N . THR B 1 215 ? -11.664 7.355 -13.18 1 79.94 215 THR B N 1
ATOM 6220 C CA . THR B 1 215 ? -13.078 7.652 -13.359 1 79.94 215 THR B CA 1
ATOM 6221 C C . THR B 1 215 ? -13.945 6.629 -12.625 1 79.94 215 THR B C 1
ATOM 6223 O O . THR B 1 215 ? -13.461 5.57 -12.227 1 79.94 215 THR B O 1
ATOM 6226 N N . GLU B 1 216 ? -15.172 6.969 -12.453 1 82.31 216 GLU B N 1
ATOM 6227 C CA . GLU B 1 216 ? -16.109 6.094 -11.766 1 82.31 216 GLU B CA 1
ATOM 6228 C C . GLU B 1 216 ? -16.812 5.152 -12.742 1 82.31 216 GLU B C 1
ATOM 6230 O O . GLU B 1 216 ? -17.625 4.324 -12.344 1 82.31 216 GLU B O 1
ATOM 6235 N N . GLU B 1 217 ? -16.359 5.227 -13.906 1 82.69 217 GLU B N 1
ATOM 6236 C CA . GLU B 1 217 ? -17.047 4.434 -14.922 1 82.69 217 GLU B CA 1
ATOM 6237 C C . GLU B 1 217 ? -16.656 2.959 -14.828 1 82.69 217 GLU B C 1
ATOM 6239 O O . GLU B 1 217 ? -15.484 2.607 -14.977 1 82.69 217 GLU B O 1
ATOM 6244 N N . GLN B 1 218 ? -17.562 2.104 -14.625 1 89.25 218 GLN B N 1
ATOM 6245 C CA . GLN B 1 218 ? -17.438 0.651 -14.578 1 89.25 218 GLN B CA 1
ATOM 6246 C C . GLN B 1 218 ? -16.188 0.236 -13.82 1 89.25 218 GLN B C 1
ATOM 6248 O O . GLN B 1 218 ? -15.281 -0.387 -14.391 1 89.25 218 GLN B O 1
ATOM 6253 N N . PRO B 1 219 ? -16.156 0.501 -12.602 1 91.44 219 PRO B N 1
ATOM 6254 C CA . PRO B 1 219 ? -14.945 0.259 -11.812 1 91.44 219 PRO B CA 1
ATOM 6255 C C . PRO B 1 219 ? -14.539 -1.214 -11.789 1 91.44 219 PRO B C 1
ATOM 6257 O O . PRO B 1 219 ? -13.344 -1.53 -11.836 1 91.44 219 PRO B O 1
ATOM 6260 N N . LEU B 1 220 ? -15.5 -2.117 -11.781 1 94.75 220 LEU B N 1
ATOM 6261 C CA . LEU B 1 220 ? -15.164 -3.537 -11.734 1 94.75 220 LEU B CA 1
ATOM 6262 C C . LEU B 1 220 ? -14.438 -3.971 -13 1 94.75 220 LEU B C 1
ATOM 6264 O O . LEU B 1 220 ? -13.398 -4.633 -12.93 1 94.75 220 LEU B O 1
ATOM 6268 N N . GLN B 1 221 ? -14.953 -3.584 -14.148 1 96.06 221 GLN B N 1
ATOM 6269 C CA . GLN B 1 221 ? -14.336 -3.951 -15.414 1 96.06 221 GLN B CA 1
ATOM 6270 C C . GLN B 1 221 ? -12.969 -3.285 -15.57 1 96.06 221 GLN B C 1
ATOM 6272 O O . GLN B 1 221 ? -12.055 -3.863 -16.156 1 96.06 221 GLN B O 1
ATOM 6277 N N . THR B 1 222 ? -12.875 -2.08 -15.086 1 95.69 222 THR B N 1
ATOM 6278 C CA . THR B 1 222 ? -11.594 -1.391 -15.102 1 95.69 222 THR B CA 1
ATOM 6279 C C . THR B 1 222 ? -10.547 -2.172 -14.305 1 95.69 222 THR B C 1
ATOM 6281 O O . THR B 1 222 ? -9.422 -2.361 -14.766 1 95.69 222 THR B O 1
ATOM 6284 N N . LEU B 1 223 ? -10.945 -2.631 -13.156 1 97 223 LEU B N 1
ATOM 6285 C CA . LEU B 1 223 ? -10.008 -3.346 -12.297 1 97 223 LEU B CA 1
ATOM 6286 C C . LEU B 1 223 ? -9.719 -4.738 -12.844 1 97 223 LEU B C 1
ATOM 6288 O O . LEU B 1 223 ? -8.609 -5.25 -12.695 1 97 223 LEU B O 1
ATOM 6292 N N . GLN B 1 224 ? -10.688 -5.348 -13.438 1 98.06 224 GLN B N 1
ATOM 6293 C CA . GLN B 1 224 ? -10.445 -6.613 -14.125 1 98.06 224 GLN B CA 1
ATOM 6294 C C . GLN B 1 224 ? -9.438 -6.438 -15.258 1 98.06 224 GLN B C 1
ATOM 6296 O O . GLN B 1 224 ? -8.539 -7.266 -15.43 1 98.06 224 GLN B O 1
ATOM 6301 N N . ALA B 1 225 ? -9.633 -5.398 -16 1 98.19 225 ALA B N 1
ATOM 6302 C CA . ALA B 1 225 ? -8.688 -5.086 -17.062 1 98.19 225 ALA B CA 1
ATOM 6303 C C . ALA B 1 225 ? -7.281 -4.871 -16.516 1 98.19 225 ALA B C 1
ATOM 6305 O O . ALA B 1 225 ? -6.297 -5.332 -17.094 1 98.19 225 ALA B O 1
ATOM 6306 N N . ALA B 1 226 ? -7.215 -4.176 -15.406 1 97.62 226 ALA B N 1
ATOM 6307 C CA . ALA B 1 226 ? -5.922 -3.91 -14.773 1 97.62 226 ALA B CA 1
ATOM 6308 C C . ALA B 1 226 ? -5.23 -5.211 -14.383 1 97.62 226 ALA B C 1
ATOM 6310 O O . ALA B 1 226 ? -4.039 -5.391 -14.648 1 97.62 226 ALA B O 1
ATOM 6311 N N . VAL B 1 227 ? -5.93 -6.117 -13.773 1 97.88 227 VAL B N 1
ATOM 6312 C CA . VAL B 1 227 ? -5.375 -7.398 -13.352 1 97.88 227 VAL B CA 1
ATOM 6313 C C . VAL B 1 227 ? -4.848 -8.164 -14.57 1 97.88 227 VAL B C 1
ATOM 6315 O O . VAL B 1 227 ? -3.754 -8.734 -14.523 1 97.88 227 VAL B O 1
ATOM 6318 N N . LEU B 1 228 ? -5.629 -8.156 -15.578 1 97.75 228 LEU B N 1
ATOM 6319 C CA . LEU B 1 228 ? -5.234 -8.867 -16.797 1 97.75 228 LEU B CA 1
ATOM 6320 C C . LEU B 1 228 ? -3.984 -8.242 -17.406 1 97.75 228 LEU B C 1
ATOM 6322 O O . LEU B 1 228 ? -3.105 -8.961 -17.891 1 97.75 228 LEU B O 1
ATOM 6326 N N . LEU B 1 229 ? -3.902 -6.988 -17.391 1 96.88 229 LEU B N 1
ATOM 6327 C CA . LEU B 1 229 ? -2.738 -6.32 -17.953 1 96.88 229 LEU B CA 1
ATOM 6328 C C . LEU B 1 229 ? -1.506 -6.535 -17.094 1 96.88 229 LEU B C 1
ATOM 6330 O O . LEU B 1 229 ? -0.387 -6.625 -17.594 1 96.88 229 LEU B O 1
ATOM 6334 N N . VAL B 1 230 ? -1.688 -6.559 -15.766 1 95.62 230 VAL B N 1
ATOM 6335 C CA . VAL B 1 230 ? -0.583 -6.906 -14.875 1 95.62 230 VAL B CA 1
ATOM 6336 C C . VAL B 1 230 ? -0.072 -8.305 -15.211 1 95.62 230 VAL B C 1
ATOM 6338 O O . VAL B 1 230 ? 1.138 -8.523 -15.305 1 95.62 230 VAL B O 1
ATOM 6341 N N . PHE B 1 231 ? -0.967 -9.172 -15.438 1 93.94 231 PHE B N 1
ATOM 6342 C CA . PHE B 1 231 ? -0.611 -10.547 -15.773 1 93.94 231 PHE B CA 1
ATOM 6343 C C . PHE B 1 231 ? 0.116 -10.602 -17.109 1 93.94 231 PHE B C 1
ATOM 6345 O O . PHE B 1 231 ? 1.117 -11.305 -17.25 1 93.94 231 PHE B O 1
ATOM 6352 N N . ALA B 1 232 ? -0.436 -9.859 -18.047 1 92.81 232 ALA B N 1
ATOM 6353 C CA . ALA B 1 232 ? 0.199 -9.812 -19.359 1 92.81 232 ALA B CA 1
ATOM 6354 C C . ALA B 1 232 ? 1.62 -9.266 -19.266 1 92.81 232 ALA B C 1
ATOM 6356 O O . ALA B 1 232 ? 2.533 -9.766 -19.922 1 92.81 232 ALA B O 1
ATOM 6357 N N . ALA B 1 233 ? 1.803 -8.242 -18.484 1 90.5 233 ALA B N 1
ATOM 6358 C CA . ALA B 1 233 ? 3.127 -7.656 -18.281 1 90.5 233 ALA B CA 1
ATOM 6359 C C . ALA B 1 233 ? 4.066 -8.648 -17.594 1 90.5 233 ALA B C 1
ATOM 6361 O O . ALA B 1 233 ? 5.254 -8.711 -17.922 1 90.5 233 ALA B O 1
ATOM 6362 N N . LEU B 1 234 ? 3.562 -9.375 -16.703 1 87.25 234 LEU B N 1
ATOM 6363 C CA . LEU B 1 234 ? 4.34 -10.391 -16.016 1 87.25 234 LEU B CA 1
ATOM 6364 C C . LEU B 1 234 ? 4.832 -11.461 -16.984 1 87.25 234 LEU B C 1
ATOM 6366 O O . LEU B 1 234 ? 5.988 -11.883 -16.922 1 87.25 234 LEU B O 1
ATOM 6370 N N . GLN B 1 235 ? 3.996 -11.82 -17.844 1 84.06 235 GLN B N 1
ATOM 6371 C CA . GLN B 1 235 ? 4.355 -12.836 -18.828 1 84.06 235 GLN B CA 1
ATOM 6372 C C . GLN B 1 235 ? 5.457 -12.328 -19.766 1 84.06 235 GLN B C 1
ATOM 6374 O O . GLN B 1 235 ? 6.266 -13.117 -20.266 1 84.06 235 GLN B O 1
ATOM 6379 N N . GLN B 1 236 ? 5.453 -11.031 -19.922 1 82.94 236 GLN B N 1
ATOM 6380 C CA . GLN B 1 236 ? 6.445 -10.438 -20.812 1 82.94 236 GLN B CA 1
ATOM 6381 C C . GLN B 1 236 ? 7.715 -10.07 -20.062 1 82.94 236 GLN B C 1
ATOM 6383 O O . GLN B 1 236 ? 8.68 -9.586 -20.656 1 82.94 236 GLN B O 1
ATOM 6388 N N . GLY B 1 237 ? 7.703 -10.242 -18.812 1 78.25 237 GLY B N 1
ATOM 6389 C CA . GLY B 1 237 ? 8.867 -9.922 -18 1 78.25 237 GLY B CA 1
ATOM 6390 C C . GLY B 1 237 ? 9.023 -8.43 -17.734 1 78.25 237 GLY B C 1
ATOM 6391 O O . GLY B 1 237 ? 10.117 -7.961 -17.422 1 78.25 237 GLY B O 1
ATOM 6392 N N . ASP B 1 238 ? 7.961 -7.691 -17.969 1 82.19 238 ASP B N 1
ATOM 6393 C CA . ASP B 1 238 ? 7.969 -6.254 -17.719 1 82.19 238 ASP B CA 1
ATOM 6394 C C . ASP B 1 238 ? 7.617 -5.957 -16.25 1 82.19 238 ASP B C 1
ATOM 6396 O O . ASP B 1 238 ? 6.512 -5.488 -15.961 1 82.19 238 ASP B O 1
ATOM 6400 N N . TYR B 1 239 ? 8.539 -6.062 -15.422 1 79.56 239 TYR B N 1
ATOM 6401 C CA . TYR B 1 239 ? 8.305 -6.043 -13.977 1 79.56 239 TYR B CA 1
ATOM 6402 C C . TYR B 1 239 ? 7.992 -4.633 -13.5 1 79.56 239 TYR B C 1
ATOM 6404 O O . TYR B 1 239 ? 7.109 -4.441 -12.656 1 79.56 239 TYR B O 1
ATOM 6412 N N . PRO B 1 240 ? 8.703 -3.605 -14.016 1 77.81 240 PRO B N 1
ATOM 6413 C CA . PRO B 1 240 ? 8.367 -2.262 -13.539 1 77.81 240 PRO B CA 1
ATOM 6414 C C . PRO B 1 240 ? 6.906 -1.896 -13.781 1 77.81 240 PRO B C 1
ATOM 6416 O O . PRO B 1 240 ? 6.25 -1.342 -12.891 1 77.81 240 PRO B O 1
ATOM 6419 N N . VAL B 1 241 ? 6.43 -2.305 -14.977 1 82.06 241 VAL B N 1
ATOM 6420 C CA . VAL B 1 241 ? 5.035 -2.012 -15.297 1 82.06 241 VAL B CA 1
ATOM 6421 C C . VAL B 1 241 ? 4.113 -2.818 -14.383 1 82.06 241 VAL B C 1
ATOM 6423 O O . VAL B 1 241 ? 3.104 -2.305 -13.906 1 82.06 241 VAL B O 1
ATOM 6426 N N . THR B 1 242 ? 4.48 -4.09 -14.18 1 87.56 242 THR B N 1
ATOM 6427 C CA . THR B 1 242 ? 3.674 -4.938 -13.312 1 87.56 242 THR B CA 1
ATOM 6428 C C . THR B 1 242 ? 3.57 -4.34 -11.914 1 87.56 242 THR B C 1
ATOM 6430 O O . THR B 1 242 ? 2.482 -4.27 -11.344 1 87.56 242 THR B O 1
ATOM 6433 N N . TRP B 1 243 ? 4.672 -3.816 -11.438 1 87.56 243 TRP B N 1
ATOM 6434 C CA . TRP B 1 243 ? 4.746 -3.275 -10.086 1 87.56 243 TRP B CA 1
ATOM 6435 C C . TRP B 1 243 ? 3.91 -2.006 -9.961 1 87.56 243 TRP B C 1
ATOM 6437 O O . TRP B 1 243 ? 3.08 -1.89 -9.055 1 87.56 243 TRP B O 1
ATOM 6447 N N . MET B 1 244 ? 4.078 -1.101 -10.844 1 85.62 244 MET B N 1
ATOM 6448 C CA . MET B 1 244 ? 3.434 0.208 -10.758 1 85.62 244 MET B CA 1
ATOM 6449 C C . MET B 1 244 ? 1.932 0.092 -11 1 85.62 244 MET B C 1
ATOM 6451 O O . MET B 1 244 ? 1.134 0.674 -10.266 1 85.62 244 MET B O 1
ATOM 6455 N N . LEU B 1 245 ? 1.615 -0.718 -12.016 1 91 245 LEU B N 1
ATOM 6456 C CA . LEU B 1 245 ? 0.203 -0.85 -12.359 1 91 245 LEU B CA 1
ATOM 6457 C C . LEU B 1 245 ? -0.561 -1.563 -11.25 1 91 245 LEU B C 1
ATOM 6459 O O . LEU B 1 245 ? -1.695 -1.194 -10.938 1 91 245 LEU B O 1
ATOM 6463 N N . LEU B 1 246 ? 0.034 -2.59 -10.703 1 94.25 246 LEU B N 1
ATOM 6464 C CA . LEU B 1 246 ? -0.61 -3.312 -9.609 1 94.25 246 LEU B CA 1
ATOM 6465 C C . LEU B 1 246 ? -0.898 -2.383 -8.438 1 94.25 246 LEU B C 1
ATOM 6467 O O . LEU B 1 246 ? -2.004 -2.389 -7.891 1 94.25 246 LEU B O 1
ATOM 6471 N N . GLY B 1 247 ? 0.066 -1.609 -8.07 1 91.56 247 GLY B N 1
ATOM 6472 C CA . GLY B 1 247 ? -0.122 -0.669 -6.973 1 91.56 247 GLY B CA 1
ATOM 6473 C C . GLY B 1 247 ? -1.225 0.339 -7.238 1 91.56 247 GLY B C 1
ATOM 6474 O O . GLY B 1 247 ? -2.07 0.582 -6.375 1 91.56 247 GLY B O 1
ATOM 6475 N N . GLU B 1 248 ? -1.187 0.92 -8.375 1 89.19 248 GLU B N 1
ATOM 6476 C CA . GLU B 1 248 ? -2.174 1.929 -8.75 1 89.19 248 GLU B CA 1
ATOM 6477 C C . GLU B 1 248 ? -3.584 1.345 -8.758 1 89.19 248 GLU B C 1
ATOM 6479 O O . GLU B 1 248 ? -4.52 1.957 -8.242 1 89.19 248 GLU B O 1
ATOM 6484 N N . ALA B 1 249 ? -3.738 0.222 -9.422 1 93.88 249 ALA B N 1
ATOM 6485 C CA . ALA B 1 249 ? -5.047 -0.42 -9.523 1 93.88 249 ALA B CA 1
ATOM 6486 C C . ALA B 1 249 ? -5.57 -0.817 -8.148 1 93.88 249 ALA B C 1
ATOM 6488 O O . ALA B 1 249 ? -6.766 -0.697 -7.875 1 93.88 249 ALA B O 1
ATOM 6489 N N . TRP B 1 250 ? -4.691 -1.289 -7.312 1 93.81 250 TRP B N 1
ATOM 6490 C CA . TRP B 1 250 ? -5.113 -1.653 -5.961 1 93.81 250 TRP B CA 1
ATOM 6491 C C . TRP B 1 250 ? -5.605 -0.43 -5.195 1 93.81 250 TRP B C 1
ATOM 6493 O O . TRP B 1 250 ? -6.57 -0.515 -4.434 1 93.81 250 TRP B O 1
ATOM 6503 N N . ARG B 1 251 ? -4.945 0.658 -5.32 1 90.19 251 ARG B N 1
ATOM 6504 C CA . ARG B 1 251 ? -5.371 1.876 -4.641 1 90.19 251 ARG B CA 1
ATOM 6505 C C . ARG B 1 251 ? -6.793 2.254 -5.035 1 90.19 251 ARG B C 1
ATOM 6507 O O . ARG B 1 251 ? -7.574 2.713 -4.195 1 90.19 251 ARG B O 1
ATOM 6514 N N . LYS B 1 252 ? -7.098 2.105 -6.301 1 89.19 252 LYS B N 1
ATOM 6515 C CA . LYS B 1 252 ? -8.469 2.348 -6.738 1 89.19 252 LYS B CA 1
ATOM 6516 C C . LYS B 1 252 ? -9.438 1.362 -6.094 1 89.19 252 LYS B C 1
ATOM 6518 O O . LYS B 1 252 ? -10.508 1.754 -5.625 1 89.19 252 LYS B O 1
ATOM 6523 N N . ALA B 1 253 ? -9.039 0.1 -6.082 1 91.56 253 ALA B N 1
ATOM 6524 C CA . ALA B 1 253 ? -9.898 -0.917 -5.48 1 91.56 253 ALA B CA 1
ATOM 6525 C C . ALA B 1 253 ? -10.18 -0.599 -4.012 1 91.56 253 ALA B C 1
ATOM 6527 O O . ALA B 1 253 ? -11.305 -0.775 -3.537 1 91.56 253 ALA B O 1
ATOM 6528 N N . ALA B 1 254 ? -9.227 -0.106 -3.355 1 87.56 254 ALA B N 1
ATOM 6529 C CA . ALA B 1 254 ? -9.344 0.185 -1.929 1 87.56 254 ALA B CA 1
ATOM 6530 C C . ALA B 1 254 ? -10.242 1.392 -1.687 1 87.56 254 ALA B C 1
ATOM 6532 O O . ALA B 1 254 ? -11.062 1.387 -0.764 1 87.56 254 ALA B O 1
ATOM 6533 N N . VAL B 1 255 ? -10.102 2.334 -2.516 1 83.19 255 VAL B N 1
ATOM 6534 C CA . VAL B 1 255 ? -10.836 3.568 -2.258 1 83.19 255 VAL B CA 1
ATOM 6535 C C . VAL B 1 255 ? -12.312 3.363 -2.574 1 83.19 255 VAL B C 1
ATOM 6537 O O . VAL B 1 255 ? -13.18 4 -1.965 1 83.19 255 VAL B O 1
ATOM 6540 N N . ILE B 1 256 ? -12.594 2.49 -3.533 1 85.81 256 ILE B N 1
ATOM 6541 C CA . ILE B 1 256 ? -13.992 2.275 -3.893 1 85.81 256 ILE B CA 1
ATOM 6542 C C . ILE B 1 256 ? -14.625 1.275 -2.928 1 85.81 256 ILE B C 1
ATOM 6544 O O . ILE B 1 256 ? -15.836 1.028 -2.982 1 85.81 256 ILE B O 1
ATOM 6548 N N . GLY B 1 257 ? -13.766 0.61 -2.129 1 84.81 257 GLY B N 1
ATOM 6549 C CA . GLY B 1 257 ? -14.281 -0.233 -1.062 1 84.81 257 GLY B CA 1
ATOM 6550 C C . GLY B 1 257 ? -14.336 -1.702 -1.437 1 84.81 257 GLY B C 1
ATOM 6551 O O . GLY B 1 257 ? -14.992 -2.498 -0.757 1 84.81 257 GLY B O 1
ATOM 6552 N N . TYR B 1 258 ? -13.68 -2.123 -2.529 1 90.88 258 TYR B N 1
ATOM 6553 C CA . TYR B 1 258 ? -13.727 -3.516 -2.959 1 90.88 258 TYR B CA 1
ATOM 6554 C C . TYR B 1 258 ? -13.023 -4.422 -1.953 1 90.88 258 TYR B C 1
ATOM 6556 O O . TYR B 1 258 ? -13.375 -5.594 -1.812 1 90.88 258 TYR B O 1
ATOM 6564 N N . HIS B 1 259 ? -12.047 -3.914 -1.203 1 89.62 259 HIS B N 1
ATOM 6565 C CA . HIS B 1 259 ? -11.312 -4.699 -0.218 1 89.62 259 HIS B CA 1
ATOM 6566 C C . HIS B 1 259 ? -12.195 -5.039 0.982 1 89.62 259 HIS B C 1
ATOM 6568 O O . HIS B 1 259 ? -11.852 -5.91 1.782 1 89.62 259 HIS B O 1
ATOM 6574 N N . GLN B 1 260 ? -13.312 -4.391 1.065 1 88 260 GLN B N 1
ATOM 6575 C CA . GLN B 1 260 ? -14.281 -4.645 2.127 1 88 260 GLN B CA 1
ATOM 6576 C C . GLN B 1 260 ? -15.672 -4.898 1.555 1 88 260 GLN B C 1
ATOM 6578 O O . GLN B 1 260 ? -16.672 -4.43 2.107 1 88 260 GLN B O 1
ATOM 6583 N N . VAL B 1 261 ? -15.719 -5.59 0.453 1 88.62 261 VAL B N 1
ATOM 6584 C CA . VAL B 1 261 ? -16.969 -5.797 -0.284 1 88.62 261 VAL B CA 1
ATOM 6585 C C . VAL B 1 261 ? -17.953 -6.559 0.586 1 88.62 261 VAL B C 1
ATOM 6587 O O . VAL B 1 261 ? -19.172 -6.383 0.452 1 88.62 261 VAL B O 1
ATOM 6590 N N . ASP B 1 262 ? -17.5 -7.316 1.536 1 87.62 262 ASP B N 1
ATOM 6591 C CA . ASP B 1 262 ? -18.406 -8.141 2.332 1 87.62 262 ASP B CA 1
ATOM 6592 C C . ASP B 1 262 ? -18.594 -7.547 3.729 1 87.62 262 ASP B C 1
ATOM 6594 O O . ASP B 1 262 ? -19.125 -8.211 4.621 1 87.62 262 ASP B O 1
ATOM 6598 N N . ALA B 1 263 ? -18.078 -6.375 3.906 1 79.69 263 ALA B N 1
ATOM 6599 C CA . ALA B 1 263 ? -18.312 -5.703 5.184 1 79.69 263 ALA B CA 1
ATOM 6600 C C . ALA B 1 263 ? -19.766 -5.293 5.332 1 79.69 263 ALA B C 1
ATOM 6602 O O . ALA B 1 263 ? -20.422 -4.941 4.348 1 79.69 263 ALA B O 1
ATOM 6603 N N . ARG B 1 264 ? -20.375 -5.395 6.465 1 65.62 264 ARG B N 1
ATOM 6604 C CA . ARG B 1 264 ? -21.766 -5.062 6.734 1 65.62 264 ARG B CA 1
ATOM 6605 C C . ARG B 1 264 ? -22.047 -3.605 6.395 1 65.62 264 ARG B C 1
ATOM 6607 O O . ARG B 1 264 ? -23.078 -3.297 5.781 1 65.62 264 ARG B O 1
ATOM 6614 N N . ASP B 1 265 ? -21.172 -2.729 6.922 1 63.34 265 ASP B N 1
ATOM 6615 C CA . ASP B 1 265 ? -21.375 -1.293 6.75 1 63.34 265 ASP B CA 1
ATOM 6616 C C . ASP B 1 265 ? -20.375 -0.708 5.758 1 63.34 265 ASP B C 1
ATOM 6618 O O . ASP B 1 265 ? -19.828 0.374 5.98 1 63.34 265 ASP B O 1
ATOM 6622 N N . ASN B 1 266 ? -20.375 -1.518 4.648 1 58.03 266 ASN B N 1
ATOM 6623 C CA . ASN B 1 266 ? -19.391 -0.992 3.705 1 58.03 266 ASN B CA 1
ATOM 6624 C C . ASN B 1 266 ? -19.891 0.285 3.035 1 58.03 266 ASN B C 1
ATOM 6626 O O . ASN B 1 266 ? -20.766 0.237 2.176 1 58.03 266 ASN B O 1
ATOM 6630 N N . GLU B 1 267 ? -19.906 1.386 3.756 1 54.84 267 GLU B N 1
ATOM 6631 C CA . GLU B 1 267 ? -20.203 2.672 3.141 1 54.84 267 GLU B CA 1
ATOM 6632 C C . GLU B 1 267 ? -19 3.234 2.4 1 54.84 267 GLU B C 1
ATOM 6634 O O . GLU B 1 267 ? -17.875 3.193 2.912 1 54.84 267 GLU B O 1
ATOM 6639 N N . THR B 1 268 ? -19.219 3.156 1.054 1 54.81 268 THR B N 1
ATOM 6640 C CA . THR B 1 268 ? -18.188 3.619 0.128 1 54.81 268 THR B CA 1
ATOM 6641 C C . THR B 1 268 ? -17.609 4.957 0.583 1 54.81 268 THR B C 1
ATOM 6643 O O . THR B 1 268 ? -18.359 5.887 0.892 1 54.81 268 THR B O 1
ATOM 6646 N N . LEU B 1 269 ? -16.344 4.957 0.883 1 55.34 269 LEU B N 1
ATOM 6647 C CA . LEU B 1 269 ? -15.641 6.109 1.425 1 55.34 269 LEU B CA 1
ATOM 6648 C C . LEU B 1 269 ? -15.578 7.238 0.401 1 55.34 269 LEU B C 1
ATOM 6650 O O . LEU B 1 269 ? -15.789 8.406 0.744 1 55.34 269 LEU B O 1
ATOM 6654 N N . VAL B 1 270 ? -15.211 6.887 -0.964 1 54.84 270 VAL B N 1
ATOM 6655 C CA . VAL B 1 270 ? -14.992 7.938 -1.952 1 54.84 270 VAL B CA 1
ATOM 6656 C C . VAL B 1 270 ? -15.812 7.648 -3.205 1 54.84 270 VAL B C 1
ATOM 6658 O O . VAL B 1 270 ? -15.359 6.941 -4.109 1 54.84 270 VAL B O 1
ATOM 6661 N N . GLN B 1 271 ? -16.922 8.125 -3.299 1 56.91 271 GLN B N 1
ATOM 6662 C CA . GLN B 1 271 ? -17.953 7.797 -4.289 1 56.91 271 GLN B CA 1
ATOM 6663 C C . GLN B 1 271 ? -17.5 8.211 -5.691 1 56.91 271 GLN B C 1
ATOM 6665 O O . GLN B 1 271 ? -17.922 7.602 -6.68 1 56.91 271 GLN B O 1
ATOM 6670 N N . TYR B 1 272 ? -16.547 9.117 -5.82 1 52.78 272 TYR B N 1
ATOM 6671 C CA . TYR B 1 272 ? -16.219 9.617 -7.148 1 52.78 272 TYR B CA 1
ATOM 6672 C C . TYR B 1 272 ? -15.336 8.633 -7.898 1 52.78 272 TYR B C 1
ATOM 6674 O O . TYR B 1 272 ? -15.141 8.766 -9.109 1 52.78 272 TYR B O 1
ATOM 6682 N N . LEU B 1 273 ? -14.914 7.676 -7.305 1 56.56 273 LEU B N 1
ATOM 6683 C CA . LEU B 1 273 ? -14.109 6.668 -7.984 1 56.56 273 LEU B CA 1
ATOM 6684 C C . LEU B 1 273 ? -14.898 5.375 -8.172 1 56.56 273 LEU B C 1
ATOM 6686 O O . LEU B 1 273 ? -14.43 4.441 -8.828 1 56.56 273 LEU B O 1
ATOM 6690 N N . GLY B 1 274 ? -16.125 5.348 -7.754 1 59.72 274 GLY B N 1
ATOM 6691 C CA . GLY B 1 274 ? -16.938 4.145 -7.77 1 59.72 274 GLY B CA 1
ATOM 6692 C C . GLY B 1 274 ? -17.359 3.689 -6.387 1 59.72 274 GLY B C 1
ATOM 6693 O O . GLY B 1 274 ? -17 4.312 -5.383 1 59.72 274 GLY B O 1
ATOM 6694 N N . SER B 1 275 ? -18.297 2.822 -6.391 1 66.44 275 SER B N 1
ATOM 6695 C CA . SER B 1 275 ? -18.766 2.32 -5.102 1 66.44 275 SER B CA 1
ATOM 6696 C C . SER B 1 275 ? -19.156 0.847 -5.188 1 66.44 275 SER B C 1
ATOM 6698 O O . SER B 1 275 ? -19.438 0.335 -6.273 1 66.44 275 SER B O 1
ATOM 6700 N N . VAL B 1 276 ? -18.969 0.193 -4.152 1 72.12 276 VAL B N 1
ATOM 6701 C CA . VAL B 1 276 ? -19.422 -1.191 -4.02 1 72.12 276 VAL B CA 1
ATOM 6702 C C . VAL B 1 276 ? -20.906 -1.291 -4.34 1 72.12 276 VAL B C 1
ATOM 6704 O O . VAL B 1 276 ? -21.391 -2.34 -4.777 1 72.12 276 VAL B O 1
ATOM 6707 N N . ARG B 1 277 ? -21.484 -0.24 -4.188 1 65.88 277 ARG B N 1
ATOM 6708 C CA . ARG B 1 277 ? -22.938 -0.226 -4.398 1 65.88 277 ARG B CA 1
ATOM 6709 C C . ARG B 1 277 ? -23.266 -0.372 -5.875 1 65.88 277 ARG B C 1
ATOM 6711 O O . ARG B 1 277 ? -24.391 -0.76 -6.227 1 65.88 277 ARG B O 1
ATOM 6718 N N . GLY B 1 278 ? -22.312 -0.211 -6.66 1 69.44 278 GLY B N 1
ATOM 6719 C CA . GLY B 1 278 ? -22.531 -0.335 -8.094 1 69.44 278 GLY B CA 1
ATOM 6720 C C . GLY B 1 278 ? -22.484 -1.77 -8.586 1 69.44 278 GLY B C 1
ATOM 6721 O O . GLY B 1 278 ? -22.766 -2.045 -9.75 1 69.44 278 GLY B O 1
ATOM 6722 N N . LEU B 1 279 ? -22.188 -2.66 -7.602 1 78.75 279 LEU B N 1
ATOM 6723 C CA . LEU B 1 279 ? -22.109 -4.062 -7.996 1 78.75 279 LEU B CA 1
ATOM 6724 C C . LEU B 1 279 ? -23.5 -4.68 -8.086 1 78.75 279 LEU B C 1
ATOM 6726 O O . LEU B 1 279 ? -24.266 -4.637 -7.117 1 78.75 279 LEU B O 1
ATOM 6730 N N . ASP B 1 280 ? -23.766 -5.094 -9.266 1 72.5 280 ASP B N 1
ATOM 6731 C CA . ASP B 1 280 ? -25.094 -5.598 -9.586 1 72.5 280 ASP B CA 1
ATOM 6732 C C . ASP B 1 280 ? -25.141 -7.121 -9.477 1 72.5 280 ASP B C 1
ATOM 6734 O O . ASP B 1 280 ? -24.703 -7.828 -10.375 1 72.5 280 ASP B O 1
ATOM 6738 N N . GLY B 1 281 ? -25.656 -7.66 -8.234 1 82.06 281 GLY B N 1
ATOM 6739 C CA . GLY B 1 281 ? -25.953 -9.086 -8.195 1 82.06 281 GLY B CA 1
ATOM 6740 C C . GLY B 1 281 ? -24.812 -9.922 -7.645 1 82.06 281 GLY B C 1
ATOM 6741 O O . GLY B 1 281 ? -23.734 -9.398 -7.344 1 82.06 281 GLY B O 1
ATOM 6742 N N . PRO B 1 282 ? -25.062 -11.172 -7.637 1 88.62 282 PRO B N 1
ATOM 6743 C CA . PRO B 1 282 ? -24.078 -12.094 -7.043 1 88.62 282 PRO B CA 1
ATOM 6744 C C . PRO B 1 282 ? -22.875 -12.344 -7.953 1 88.62 282 PRO B C 1
ATOM 6746 O O . PRO B 1 282 ? -21.781 -12.578 -7.465 1 88.62 282 PRO B O 1
ATOM 6749 N N . VAL B 1 283 ? -23.141 -12.289 -9.234 1 92.12 283 VAL B N 1
ATOM 6750 C CA . VAL B 1 283 ? -22.047 -12.539 -10.164 1 92.12 283 VAL B CA 1
ATOM 6751 C C . VAL B 1 283 ? -20.984 -11.461 -10.016 1 92.12 283 VAL B C 1
ATOM 6753 O O . VAL B 1 283 ? -19.797 -11.766 -9.867 1 92.12 283 VAL B O 1
ATOM 6756 N N . GLN B 1 284 ? -21.422 -10.203 -10.039 1 92.19 284 GLN B N 1
ATOM 6757 C CA . GLN B 1 284 ? -20.469 -9.102 -9.945 1 92.19 284 GLN B CA 1
ATOM 6758 C C . GLN B 1 284 ? -19.797 -9.062 -8.57 1 92.19 284 GLN B C 1
ATOM 6760 O O . GLN B 1 284 ? -18.625 -8.695 -8.445 1 92.19 284 GLN B O 1
ATOM 6765 N N . ARG B 1 285 ? -20.5 -9.414 -7.605 1 91.62 285 ARG B N 1
ATOM 6766 C CA . ARG B 1 285 ? -19.906 -9.453 -6.27 1 91.62 285 ARG B CA 1
ATOM 6767 C C . ARG B 1 285 ? -18.828 -10.516 -6.176 1 91.62 285 ARG B C 1
ATOM 6769 O O . ARG B 1 285 ? -17.781 -10.289 -5.57 1 91.62 285 ARG B O 1
ATOM 6776 N N . GLU B 1 286 ? -19.141 -11.656 -6.777 1 94.12 286 GLU B N 1
ATOM 6777 C CA . GLU B 1 286 ? -18.141 -12.711 -6.801 1 94.12 286 GLU B CA 1
ATOM 6778 C C . GLU B 1 286 ? -16.938 -12.305 -7.656 1 94.12 286 GLU B C 1
ATOM 6780 O O . GLU B 1 286 ? -15.789 -12.586 -7.301 1 94.12 286 GLU B O 1
ATOM 6785 N N . GLU B 1 287 ? -17.234 -11.695 -8.797 1 96.19 287 GLU B N 1
ATOM 6786 C CA . GLU B 1 287 ? -16.125 -11.195 -9.609 1 96.19 287 GLU B CA 1
ATOM 6787 C C . GLU B 1 287 ? -15.273 -10.203 -8.828 1 96.19 287 GLU B C 1
ATOM 6789 O O . GLU B 1 287 ? -14.047 -10.188 -8.961 1 96.19 287 GLU B O 1
ATOM 6794 N N . CYS B 1 288 ? -15.898 -9.383 -8.047 1 95.38 288 CYS B N 1
ATOM 6795 C CA . CYS B 1 288 ? -15.188 -8.414 -7.219 1 95.38 288 CYS B CA 1
ATOM 6796 C C . CYS B 1 288 ? -14.281 -9.117 -6.219 1 95.38 288 CYS B C 1
ATOM 6798 O O . CYS B 1 288 ? -13.109 -8.758 -6.074 1 95.38 288 CYS B O 1
ATOM 6800 N N . ARG B 1 289 ? -14.828 -10.133 -5.551 1 96.06 289 ARG B N 1
ATOM 6801 C CA . ARG B 1 289 ? -14.031 -10.906 -4.605 1 96.06 289 ARG B CA 1
ATOM 6802 C C . ARG B 1 289 ? -12.797 -11.492 -5.285 1 96.06 289 ARG B C 1
ATOM 6804 O O . ARG B 1 289 ? -11.688 -11.391 -4.754 1 96.06 289 ARG B O 1
ATOM 6811 N N . ARG B 1 290 ? -13.039 -12.031 -6.422 1 97.81 290 ARG B N 1
ATOM 6812 C CA . ARG B 1 290 ? -11.977 -12.711 -7.152 1 97.81 290 ARG B CA 1
ATOM 6813 C C . ARG B 1 290 ? -10.922 -11.719 -7.629 1 97.81 290 ARG B C 1
ATOM 6815 O O . ARG B 1 290 ? -9.734 -12.047 -7.68 1 97.81 290 ARG B O 1
ATOM 6822 N N . VAL B 1 291 ? -11.336 -10.523 -7.996 1 98 291 VAL B N 1
ATOM 6823 C CA . VAL B 1 291 ? -10.398 -9.477 -8.398 1 98 291 VAL B CA 1
ATOM 6824 C C . VAL B 1 291 ? -9.516 -9.094 -7.219 1 98 291 VAL B C 1
ATOM 6826 O O . VAL B 1 291 ? -8.297 -8.945 -7.371 1 98 291 VAL B O 1
ATOM 6829 N N . VAL B 1 292 ? -10.07 -8.953 -6.051 1 97.12 292 VAL B N 1
ATOM 6830 C CA . VAL B 1 292 ? -9.312 -8.602 -4.852 1 97.12 292 VAL B CA 1
ATOM 6831 C C . VAL B 1 292 ? -8.281 -9.688 -4.559 1 97.12 292 VAL B C 1
ATOM 6833 O O . VAL B 1 292 ? -7.105 -9.391 -4.32 1 97.12 292 VAL B O 1
ATOM 6836 N N . TRP B 1 293 ? -8.695 -10.883 -4.668 1 98 293 TRP B N 1
ATOM 6837 C CA . TRP B 1 293 ? -7.789 -11.984 -4.367 1 98 293 TRP B CA 1
ATOM 6838 C C . TRP B 1 293 ? -6.734 -12.133 -5.457 1 98 293 TRP B C 1
ATOM 6840 O O . TRP B 1 293 ? -5.602 -12.539 -5.18 1 98 293 TRP B O 1
ATOM 6850 N N . ALA B 1 294 ? -7.133 -11.844 -6.699 1 98.06 294 ALA B N 1
ATOM 6851 C CA . ALA B 1 294 ? -6.137 -11.852 -7.77 1 98.06 294 ALA B CA 1
ATOM 6852 C C . ALA B 1 294 ? -5.043 -10.82 -7.5 1 98.06 294 ALA B C 1
ATOM 6854 O O . ALA B 1 294 ? -3.857 -11.102 -7.695 1 98.06 294 ALA B O 1
ATOM 6855 N N . PHE B 1 295 ? -5.402 -9.609 -7.023 1 97.62 295 PHE B N 1
ATOM 6856 C CA . PHE B 1 295 ? -4.418 -8.609 -6.629 1 97.62 295 PHE B CA 1
ATOM 6857 C C . PHE B 1 295 ? -3.521 -9.148 -5.52 1 97.62 295 PHE B C 1
ATOM 6859 O O . PHE B 1 295 ? -2.307 -8.945 -5.539 1 97.62 295 PHE B O 1
ATOM 6866 N N . PHE B 1 296 ? -4.156 -9.836 -4.574 1 97.56 296 PHE B N 1
ATOM 6867 C CA . PHE B 1 296 ? -3.434 -10.367 -3.426 1 97.56 296 PHE B CA 1
ATOM 6868 C C . PHE B 1 296 ? -2.375 -11.367 -3.871 1 97.56 296 PHE B C 1
ATOM 6870 O O . PHE B 1 296 ? -1.213 -11.273 -3.469 1 97.56 296 PHE B O 1
ATOM 6877 N N . ILE B 1 297 ? -2.748 -12.281 -4.754 1 97.19 297 ILE B N 1
ATOM 6878 C CA . ILE B 1 297 ? -1.854 -13.328 -5.238 1 97.19 297 ILE B CA 1
ATOM 6879 C C . ILE B 1 297 ? -0.728 -12.711 -6.062 1 97.19 297 ILE B C 1
ATOM 6881 O O . ILE B 1 297 ? 0.445 -13.039 -5.867 1 97.19 297 ILE B O 1
ATOM 6885 N N . LEU B 1 298 ? -1.085 -11.844 -6.965 1 96.38 298 LEU B N 1
ATOM 6886 C CA . LEU B 1 298 ? -0.088 -11.211 -7.82 1 96.38 298 LEU B CA 1
ATOM 6887 C C . LEU B 1 298 ? 0.876 -10.367 -6.996 1 96.38 298 LEU B C 1
ATOM 6889 O O . LEU B 1 298 ? 2.08 -10.352 -7.262 1 96.38 298 LEU B O 1
ATOM 6893 N N . ASP B 1 299 ? 0.352 -9.703 -5.977 1 95.12 299 ASP B N 1
ATOM 6894 C CA . ASP B 1 299 ? 1.169 -8.852 -5.121 1 95.12 299 ASP B CA 1
ATOM 6895 C C . ASP B 1 299 ? 2.184 -9.672 -4.332 1 95.12 299 ASP B C 1
ATOM 6897 O O . ASP B 1 299 ? 3.381 -9.383 -4.352 1 95.12 299 ASP B O 1
ATOM 6901 N N . ARG B 1 300 ? 1.707 -10.719 -3.672 1 95.62 300 ARG B N 1
ATOM 6902 C CA . ARG B 1 300 ? 2.617 -11.562 -2.91 1 95.62 300 ARG B CA 1
ATOM 6903 C C . ARG B 1 300 ? 3.604 -12.273 -3.832 1 95.62 300 ARG B C 1
ATOM 6905 O O . ARG B 1 300 ? 4.785 -12.414 -3.502 1 95.62 300 ARG B O 1
ATOM 6912 N N . GLY B 1 301 ? 3.057 -12.711 -4.977 1 92.44 301 GLY B N 1
ATOM 6913 C CA . GLY B 1 301 ? 3.883 -13.445 -5.926 1 92.44 301 GLY B CA 1
ATOM 6914 C C . GLY B 1 301 ? 5 -12.602 -6.516 1 92.44 301 GLY B C 1
ATOM 6915 O O . GLY B 1 301 ? 6.074 -13.117 -6.832 1 92.44 301 GLY B O 1
ATOM 6916 N N . LEU B 1 302 ? 4.793 -11.359 -6.652 1 88.94 302 LEU B N 1
ATOM 6917 C CA . LEU B 1 302 ? 5.777 -10.453 -7.23 1 88.94 302 LEU B CA 1
ATOM 6918 C C . LEU B 1 302 ? 6.789 -10.008 -6.18 1 88.94 302 LEU B C 1
ATOM 6920 O O . LEU B 1 302 ? 7.926 -9.656 -6.512 1 88.94 302 LEU B O 1
ATOM 6924 N N . CYS B 1 303 ? 6.387 -10.039 -4.941 1 88.81 303 CYS B N 1
ATOM 6925 C CA . CYS B 1 303 ? 7.172 -9.359 -3.916 1 88.81 303 CYS B CA 1
ATOM 6926 C C . CYS B 1 303 ? 8.141 -10.328 -3.238 1 88.81 303 CYS B C 1
ATOM 6928 O O . CYS B 1 303 ? 9.25 -9.938 -2.867 1 88.81 303 CYS B O 1
ATOM 6930 N N . TYR B 1 304 ? 7.895 -11.578 -3.07 1 89.38 304 TYR B N 1
ATOM 6931 C CA . TYR B 1 304 ? 8.664 -12.461 -2.201 1 89.38 304 TYR B CA 1
ATOM 6932 C C . TYR B 1 304 ? 10.047 -12.727 -2.777 1 89.38 304 TYR B C 1
ATOM 6934 O O . TYR B 1 304 ? 11.008 -12.945 -2.033 1 89.38 304 TYR B O 1
ATOM 6942 N N . PRO B 1 305 ? 10.227 -12.703 -4.086 1 82.31 305 PRO B N 1
ATOM 6943 C CA . PRO B 1 305 ? 11.547 -13.055 -4.598 1 82.31 305 PRO B CA 1
ATOM 6944 C C . PRO B 1 305 ? 12.633 -12.07 -4.156 1 82.31 305 PRO B C 1
ATOM 6946 O O . PRO B 1 305 ? 13.766 -12.477 -3.881 1 82.31 305 PRO B O 1
ATOM 6949 N N . ILE B 1 306 ? 12.258 -10.852 -4.051 1 79.25 306 ILE B N 1
ATOM 6950 C CA . ILE B 1 306 ? 13.297 -9.875 -3.736 1 79.25 306 ILE B CA 1
ATOM 6951 C C . ILE B 1 306 ? 12.867 -9.039 -2.529 1 79.25 306 ILE B C 1
ATOM 6953 O O . ILE B 1 306 ? 13.484 -8.008 -2.229 1 79.25 306 ILE B O 1
ATOM 6957 N N . GLY B 1 307 ? 11.844 -9.477 -1.905 1 80.31 307 GLY B N 1
ATOM 6958 C CA . GLY B 1 307 ? 11.43 -8.828 -0.669 1 80.31 307 GLY B CA 1
ATOM 6959 C C . GLY B 1 307 ? 10.867 -7.438 -0.882 1 80.31 307 GLY B C 1
ATOM 6960 O O . GLY B 1 307 ? 11.18 -6.512 -0.13 1 80.31 307 GLY B O 1
ATOM 6961 N N . MET B 1 308 ? 10.148 -7.227 -1.882 1 83.31 308 MET B N 1
ATOM 6962 C CA . MET B 1 308 ? 9.5 -5.938 -2.123 1 83.31 308 MET B CA 1
ATOM 6963 C C . MET B 1 308 ? 8.32 -5.738 -1.178 1 83.31 308 MET B C 1
ATOM 6965 O O . MET B 1 308 ? 7.781 -6.703 -0.636 1 83.31 308 MET B O 1
ATOM 6969 N N . VAL B 1 309 ? 7.98 -4.5 -0.991 1 86.25 309 VAL B N 1
ATOM 6970 C CA . VAL B 1 309 ? 6.887 -4.164 -0.087 1 86.25 309 VAL B CA 1
ATOM 6971 C C . VAL B 1 309 ? 5.551 -4.508 -0.745 1 86.25 309 VAL B C 1
ATOM 6973 O O . VAL B 1 309 ? 5.371 -4.297 -1.946 1 86.25 309 VAL B O 1
ATOM 6976 N N . HIS B 1 310 ? 4.684 -5.008 -0.014 1 90.38 310 HIS B N 1
ATOM 6977 C CA . HIS B 1 310 ? 3.365 -5.391 -0.506 1 90.38 310 HIS B CA 1
ATOM 6978 C C . HIS B 1 310 ? 2.488 -4.164 -0.738 1 90.38 310 HIS B C 1
ATOM 6980 O O . HIS B 1 310 ? 2.555 -3.195 0.021 1 90.38 310 HIS B O 1
ATOM 6986 N N . ALA B 1 311 ? 1.718 -4.227 -1.774 1 91.31 311 ALA B N 1
ATOM 6987 C CA . ALA B 1 311 ? 0.729 -3.188 -2.047 1 91.31 311 ALA B CA 1
ATOM 6988 C C . ALA B 1 311 ? -0.561 -3.441 -1.271 1 91.31 311 ALA B C 1
ATOM 6990 O O . ALA B 1 311 ? -1.193 -2.502 -0.782 1 91.31 311 ALA B O 1
ATOM 6991 N N . VAL B 1 312 ? -0.95 -4.699 -1.221 1 92.75 312 VAL B N 1
ATOM 6992 C CA . VAL B 1 312 ? -2.215 -5.066 -0.592 1 92.75 312 VAL B CA 1
ATOM 6993 C C . VAL B 1 312 ? -2.021 -5.199 0.917 1 92.75 312 VAL B C 1
ATOM 6995 O O . VAL B 1 312 ? -1.258 -6.055 1.377 1 92.75 312 VAL B O 1
ATOM 6998 N N . ASP B 1 313 ? -2.648 -4.352 1.651 1 87.56 313 ASP B N 1
ATOM 6999 C CA . ASP B 1 313 ? -2.666 -4.484 3.105 1 87.56 313 ASP B CA 1
ATOM 7000 C C . ASP B 1 313 ? -3.73 -5.484 3.551 1 87.56 313 ASP B C 1
ATOM 7002 O O . ASP B 1 313 ? -4.922 -5.172 3.551 1 87.56 313 ASP B O 1
ATOM 7006 N N . GLU B 1 314 ? -3.332 -6.613 3.941 1 88.19 314 GLU B N 1
ATOM 7007 C CA . GLU B 1 314 ? -4.258 -7.707 4.23 1 88.19 314 GLU B CA 1
ATOM 7008 C C . GLU B 1 314 ? -5.004 -7.465 5.539 1 88.19 314 GLU B C 1
ATOM 7010 O O . GLU B 1 314 ? -6.035 -8.086 5.797 1 88.19 314 GLU B O 1
ATOM 7015 N N . ARG B 1 315 ? -4.664 -6.555 6.391 1 82.31 315 ARG B N 1
ATOM 7016 C CA . ARG B 1 315 ? -5.297 -6.266 7.672 1 82.31 315 ARG B CA 1
ATOM 7017 C C . ARG B 1 315 ? -6.656 -5.602 7.469 1 82.31 315 ARG B C 1
ATOM 7019 O O . ARG B 1 315 ? -7.512 -5.645 8.359 1 82.31 315 ARG B O 1
ATOM 7026 N N . CYS B 1 316 ? -6.766 -5.031 6.273 1 81.12 316 CYS B N 1
ATOM 7027 C CA . CYS B 1 316 ? -7.977 -4.258 6.027 1 81.12 316 CYS B CA 1
ATOM 7028 C C . CYS B 1 316 ? -8.961 -5.047 5.176 1 81.12 316 CYS B C 1
ATOM 7030 O O . CYS B 1 316 ? -10.031 -4.539 4.824 1 81.12 316 CYS B O 1
ATOM 7032 N N . LEU B 1 317 ? -8.68 -6.273 4.887 1 88.88 317 LEU B N 1
ATOM 7033 C CA . LEU B 1 317 ? -9.539 -7.055 4.004 1 88.88 317 LEU B CA 1
ATOM 7034 C C . LEU B 1 317 ? -10.734 -7.609 4.758 1 88.88 317 LEU B C 1
ATOM 7036 O O . LEU B 1 317 ? -10.586 -8.188 5.84 1 88.88 317 LEU B O 1
ATOM 7040 N N . VAL B 1 318 ? -11.852 -7.293 4.316 1 88.69 318 VAL B N 1
ATOM 7041 C CA . VAL B 1 318 ? -13.094 -7.938 4.73 1 88.69 318 VAL B CA 1
ATOM 7042 C C . VAL B 1 318 ? -13.789 -8.547 3.514 1 88.69 318 VAL B C 1
ATOM 7044 O O . VAL B 1 318 ? -14.719 -7.957 2.959 1 88.69 318 VAL B O 1
ATOM 7047 N N . VAL B 1 319 ? -13.336 -9.68 3.117 1 92.94 319 VAL B N 1
ATOM 7048 C CA . VAL B 1 319 ? -13.758 -10.312 1.872 1 92.94 319 VAL B CA 1
ATOM 7049 C C . VAL B 1 319 ? -13.852 -11.828 2.07 1 92.94 319 VAL B C 1
ATOM 7051 O O . VAL B 1 319 ? -13.016 -12.43 2.74 1 92.94 319 VAL B O 1
ATOM 7054 N N . HIS B 1 320 ? -14.812 -12.383 1.522 1 93.62 320 HIS B N 1
ATOM 7055 C CA . HIS B 1 320 ? -14.945 -13.836 1.515 1 93.62 320 HIS B CA 1
ATOM 7056 C C . HIS B 1 320 ? -13.984 -14.469 0.515 1 93.62 320 HIS B C 1
ATOM 7058 O O . HIS B 1 320 ? -13.664 -13.867 -0.513 1 93.62 320 HIS B O 1
ATOM 7064 N N . PHE B 1 321 ? -13.539 -15.695 0.882 1 96.25 321 PHE B N 1
ATOM 7065 C CA . PHE B 1 321 ? -12.867 -16.484 -0.143 1 96.25 321 PHE B CA 1
ATOM 7066 C C . PHE B 1 321 ? -13.797 -16.766 -1.313 1 96.25 321 PHE B C 1
ATOM 7068 O O . PHE B 1 321 ? -15.016 -16.812 -1.146 1 96.25 321 PHE B O 1
ATOM 7075 N N . PRO B 1 322 ? -13.234 -16.875 -2.473 1 95.12 322 PRO B N 1
ATOM 7076 C CA . PRO B 1 322 ? -14.086 -17.094 -3.643 1 95.12 322 PRO B CA 1
ATOM 7077 C C . PRO B 1 322 ? -14.883 -18.406 -3.549 1 95.12 322 PRO B C 1
ATOM 7079 O O . PRO B 1 322 ? -14.383 -19.391 -3.025 1 95.12 322 PRO B O 1
ATOM 7082 N N . MET B 1 323 ? -16.031 -18.406 -4.066 1 92.88 323 MET B N 1
ATOM 7083 C CA . MET B 1 323 ? -16.828 -19.641 -4.148 1 92.88 323 MET B CA 1
ATOM 7084 C C . MET B 1 323 ? -16.219 -20.609 -5.164 1 92.88 323 MET B C 1
ATOM 7086 O O . MET B 1 323 ? -15.281 -20.266 -5.875 1 92.88 323 MET B O 1
ATOM 7090 N N . SER B 1 324 ? -16.719 -21.812 -5.16 1 90.88 324 SER B N 1
ATOM 7091 C CA . SER B 1 324 ? -16.203 -22.812 -6.094 1 90.88 324 SER B CA 1
ATOM 7092 C C . SER B 1 324 ? -16.406 -22.375 -7.539 1 90.88 324 SER B C 1
ATOM 7094 O O . SER B 1 324 ? -17.359 -21.656 -7.848 1 90.88 324 SER B O 1
ATOM 7096 N N . GLU B 1 325 ? -15.57 -22.828 -8.383 1 91.81 325 GLU B N 1
ATOM 7097 C CA . GLU B 1 325 ? -15.641 -22.469 -9.805 1 91.81 325 GLU B CA 1
ATOM 7098 C C . GLU B 1 325 ? -16.969 -22.906 -10.414 1 91.81 325 GLU B C 1
ATOM 7100 O O . GLU B 1 325 ? -17.562 -22.172 -11.203 1 91.81 325 GLU B O 1
ATOM 7105 N N . ASP B 1 326 ? -17.375 -24.047 -10.047 1 89.62 326 ASP B N 1
ATOM 7106 C CA . ASP B 1 326 ? -18.641 -24.562 -10.578 1 89.62 326 ASP B CA 1
ATOM 7107 C C . ASP B 1 326 ? -19.812 -23.703 -10.148 1 89.62 326 ASP B C 1
ATOM 7109 O O . ASP B 1 326 ? -20.703 -23.422 -10.953 1 89.62 326 ASP B O 1
ATOM 7113 N N . CYS B 1 327 ? -19.797 -23.328 -8.914 1 89.25 327 CYS B N 1
ATOM 7114 C CA . CYS B 1 327 ? -20.859 -22.469 -8.422 1 89.25 327 CYS B CA 1
ATOM 7115 C C . CYS B 1 327 ? -20.828 -21.094 -9.094 1 89.25 327 CYS B C 1
ATOM 7117 O O . CYS B 1 327 ? -21.859 -20.562 -9.484 1 89.25 327 CYS B O 1
ATOM 7119 N N . PHE B 1 328 ? -19.688 -20.578 -9.258 1 93.69 328 PHE B N 1
ATOM 7120 C CA . PHE B 1 328 ? -19.516 -19.25 -9.852 1 93.69 328 PHE B CA 1
ATOM 7121 C C . PHE B 1 328 ? -19.969 -19.25 -11.305 1 93.69 328 PHE B C 1
ATOM 7123 O O . PHE B 1 328 ? -20.766 -18.406 -11.711 1 93.69 328 PHE B O 1
ATOM 7130 N N . GLN B 1 329 ? -19.484 -20.203 -12.023 1 92.88 329 GLN B N 1
ATOM 7131 C CA . GLN B 1 329 ? -19.812 -20.25 -13.445 1 92.88 329 GLN B CA 1
ATOM 7132 C C . GLN B 1 329 ? -21.25 -20.688 -13.664 1 92.88 329 GLN B C 1
ATOM 7134 O O . GLN B 1 329 ? -21.828 -20.469 -14.734 1 92.88 329 GLN B O 1
ATOM 7139 N N . GLY B 1 330 ? -21.844 -21.266 -12.602 1 89.88 330 GLY B N 1
ATOM 7140 C CA . GLY B 1 330 ? -23.234 -21.703 -12.688 1 89.88 330 GLY B CA 1
ATOM 7141 C C . GLY B 1 330 ? -24.219 -20.625 -12.289 1 89.88 330 GLY B C 1
ATOM 7142 O O . GLY B 1 330 ? -25.438 -20.797 -12.469 1 89.88 330 GLY B O 1
ATOM 7143 N N . LEU B 1 331 ? -23.688 -19.547 -11.781 1 88.44 331 LEU B N 1
ATOM 7144 C CA . LEU B 1 331 ? -24.578 -18.469 -11.367 1 88.44 331 LEU B CA 1
ATOM 7145 C C . LEU B 1 331 ? -25.344 -17.922 -12.555 1 88.44 331 LEU B C 1
ATOM 7147 O O . LEU B 1 331 ? -24.797 -17.797 -13.656 1 88.44 331 LEU B O 1
ATOM 7151 N N . LEU B 1 332 ? -26.609 -17.734 -12.25 1 81.31 332 LEU B N 1
ATOM 7152 C CA . LEU B 1 332 ? -27.453 -17.125 -13.266 1 81.31 332 LEU B CA 1
ATOM 7153 C C . LEU B 1 332 ? -27.656 -15.641 -13 1 81.31 332 LEU B C 1
ATOM 7155 O O . LEU B 1 332 ? -27.578 -15.203 -11.852 1 81.31 332 LEU B O 1
ATOM 7159 N N . ALA B 1 333 ? -27.812 -14.906 -13.938 1 68.25 333 ALA B N 1
ATOM 7160 C CA . ALA B 1 333 ? -27.953 -13.453 -13.844 1 68.25 333 ALA B CA 1
ATOM 7161 C C . ALA B 1 333 ? -29.078 -13.07 -12.891 1 68.25 333 ALA B C 1
ATOM 7163 O O . ALA B 1 333 ? -29 -12.062 -12.188 1 68.25 333 ALA B O 1
ATOM 7164 N N . GLU B 1 334 ? -30.047 -13.875 -12.852 1 67.44 334 GLU B N 1
ATOM 7165 C CA . GLU B 1 334 ? -31.25 -13.531 -12.109 1 67.44 334 GLU B CA 1
ATOM 7166 C C . GLU B 1 334 ? -31.156 -14 -10.664 1 67.44 334 GLU B C 1
ATOM 7168 O O . GLU B 1 334 ? -32 -13.648 -9.836 1 67.44 334 GLU B O 1
ATOM 7173 N N . GLN B 1 335 ? -30.016 -14.609 -10.406 1 68.62 335 GLN B N 1
ATOM 7174 C CA . GLN B 1 335 ? -29.906 -15.148 -9.055 1 68.62 335 GLN B CA 1
ATOM 7175 C C . GLN B 1 335 ? -29.547 -14.062 -8.055 1 68.62 335 GLN B C 1
ATOM 7177 O O . GLN B 1 335 ? -28.672 -13.227 -8.32 1 68.62 335 GLN B O 1
ATOM 7182 N N . THR B 1 336 ? -30.297 -13.969 -7.059 1 62.28 336 THR B N 1
ATOM 7183 C CA . THR B 1 336 ? -30.125 -12.883 -6.105 1 62.28 336 THR B CA 1
ATOM 7184 C C . THR B 1 336 ? -29.297 -13.336 -4.91 1 62.28 336 THR B C 1
ATOM 7186 O O . THR B 1 336 ? -28.688 -12.516 -4.223 1 62.28 336 THR B O 1
ATOM 7189 N N . ALA B 1 337 ? -29.406 -14.602 -4.613 1 63.75 337 ALA B N 1
ATOM 7190 C CA . ALA B 1 337 ? -28.672 -15 -3.42 1 63.75 337 ALA B CA 1
ATOM 7191 C C . ALA B 1 337 ? -27.906 -16.297 -3.66 1 63.75 337 ALA B C 1
ATOM 7193 O O . ALA B 1 337 ? -28.281 -17.094 -4.516 1 63.75 337 ALA B O 1
ATOM 7194 N N . VAL B 1 338 ? -26.703 -16.219 -3.271 1 64.25 338 VAL B N 1
ATOM 7195 C CA . VAL B 1 338 ? -25.906 -17.438 -3.352 1 64.25 338 VAL B CA 1
ATOM 7196 C C . VAL B 1 338 ? -25.969 -18.188 -2.029 1 64.25 338 VAL B C 1
ATOM 7198 O O . VAL B 1 338 ? -25.797 -17.609 -0.958 1 64.25 338 VAL B O 1
ATOM 7201 N N . ASP B 1 339 ? -26.484 -19.375 -2.154 1 61.94 339 ASP B N 1
ATOM 7202 C CA . ASP B 1 339 ? -26.625 -20.266 -1.004 1 61.94 339 ASP B CA 1
ATOM 7203 C C . ASP B 1 339 ? -25.297 -20.953 -0.686 1 61.94 339 ASP B C 1
ATOM 7205 O O . ASP B 1 339 ? -24.484 -21.188 -1.581 1 61.94 339 ASP B O 1
ATOM 7209 N N . GLY B 1 340 ? -24.703 -20.781 0.557 1 64.44 340 GLY B N 1
ATOM 7210 C CA . GLY B 1 340 ? -23.594 -21.609 1.011 1 64.44 340 GLY B CA 1
ATOM 7211 C C . GLY B 1 340 ? -22.719 -20.906 2.041 1 64.44 340 GLY B C 1
ATOM 7212 O O . GLY B 1 340 ? -22.781 -19.688 2.207 1 64.44 340 GLY B O 1
ATOM 7213 N N . PRO B 1 341 ? -22.094 -21.766 2.592 1 74.5 341 PRO B N 1
ATOM 7214 C CA . PRO B 1 341 ? -21.234 -21.203 3.639 1 74.5 341 PRO B CA 1
ATOM 7215 C C . PRO B 1 341 ? -20.078 -20.375 3.076 1 74.5 341 PRO B C 1
ATOM 7217 O O . PRO B 1 341 ? -19.438 -20.781 2.104 1 74.5 341 PRO B O 1
ATOM 7220 N N . ALA B 1 342 ? -20.047 -19.266 3.467 1 85.56 342 ALA B N 1
ATOM 7221 C CA . ALA B 1 342 ? -18.969 -18.375 3.033 1 85.56 342 ALA B CA 1
ATOM 7222 C C . ALA B 1 342 ? -17.828 -18.359 4.035 1 85.56 342 ALA B C 1
ATOM 7224 O O . ALA B 1 342 ? -18.047 -18.531 5.238 1 85.56 342 ALA B O 1
ATOM 7225 N N . LEU B 1 343 ? -16.656 -18.469 3.508 1 92.44 343 LEU B N 1
ATOM 7226 C CA . LEU B 1 343 ? -15.453 -18.406 4.332 1 92.44 343 LEU B CA 1
ATOM 7227 C C . LEU B 1 343 ? -14.898 -16.984 4.387 1 92.44 343 LEU B C 1
ATOM 7229 O O . LEU B 1 343 ? -14.367 -16.484 3.391 1 92.44 343 LEU B O 1
ATOM 7233 N N . MET B 1 344 ? -15.008 -16.391 5.547 1 91.5 344 MET B N 1
ATOM 7234 C CA . MET B 1 344 ? -14.555 -15.016 5.738 1 91.5 344 MET B CA 1
ATOM 7235 C C . MET B 1 344 ? -13.062 -14.977 6.059 1 91.5 344 MET B C 1
ATOM 7237 O O . MET B 1 344 ? -12.57 -15.781 6.852 1 91.5 344 MET B O 1
ATOM 7241 N N . TYR B 1 345 ? -12.406 -14.07 5.445 1 94.12 345 TYR B N 1
ATOM 7242 C CA . TYR B 1 345 ? -10.992 -13.859 5.738 1 94.12 345 TYR B CA 1
ATOM 7243 C C . TYR B 1 345 ? -10.805 -13.25 7.117 1 94.12 345 TYR B C 1
ATOM 7245 O O . TYR B 1 345 ? -11.648 -12.477 7.582 1 94.12 345 TYR B O 1
ATOM 7253 N N . THR B 1 346 ? -9.711 -13.617 7.777 1 90.38 346 THR B N 1
ATOM 7254 C CA . THR B 1 346 ? -9.242 -12.969 9 1 90.38 346 THR B CA 1
ATOM 7255 C C . THR B 1 346 ? -7.723 -12.82 8.984 1 90.38 346 THR B C 1
ATOM 7257 O O . THR B 1 346 ? -7.012 -13.68 8.445 1 90.38 346 THR B O 1
ATOM 7260 N N . ASN B 1 347 ? -7.281 -11.789 9.484 1 88.44 347 ASN B N 1
ATOM 7261 C CA . ASN B 1 347 ? -5.855 -11.5 9.43 1 88.44 347 ASN B CA 1
ATOM 7262 C C . ASN B 1 347 ? -5.062 -12.383 10.391 1 88.44 347 ASN B C 1
ATOM 7264 O O . ASN B 1 347 ? -3.867 -12.594 10.195 1 88.44 347 ASN B O 1
ATOM 7268 N N . ASP B 1 348 ? -5.676 -12.812 11.43 1 89.88 348 ASP B N 1
ATOM 7269 C CA . ASP B 1 348 ? -5.004 -13.758 12.312 1 89.88 348 ASP B CA 1
ATOM 7270 C C . ASP B 1 348 ? -4.832 -15.117 11.641 1 89.88 348 ASP B C 1
ATOM 7272 O O . ASP B 1 348 ? -5.809 -15.828 11.406 1 89.88 348 ASP B O 1
ATOM 7276 N N . LEU B 1 349 ? -3.6 -15.484 11.406 1 94.56 349 LEU B N 1
ATOM 7277 C CA . LEU B 1 349 ? -3.326 -16.672 10.602 1 94.56 349 LEU B CA 1
ATOM 7278 C C . LEU B 1 349 ? -3.799 -17.938 11.305 1 94.56 349 LEU B C 1
ATOM 7280 O O . LEU B 1 349 ? -4.301 -18.859 10.664 1 94.56 349 LEU B O 1
ATOM 7284 N N . ASP B 1 350 ? -3.615 -18.016 12.625 1 94.25 350 ASP B N 1
ATOM 7285 C CA . ASP B 1 350 ? -4.086 -19.188 13.359 1 94.25 350 ASP B CA 1
ATOM 7286 C C . ASP B 1 350 ? -5.602 -19.328 13.242 1 94.25 350 ASP B C 1
ATOM 7288 O O . ASP B 1 350 ? -6.109 -20.438 13.023 1 94.25 350 ASP B O 1
ATOM 7292 N N . ARG B 1 351 ? -6.262 -18.25 13.383 1 92.75 351 ARG B N 1
ATOM 7293 C CA . ARG B 1 351 ? -7.715 -18.266 13.25 1 92.75 351 ARG B CA 1
ATOM 7294 C C . ARG B 1 351 ? -8.125 -18.609 11.82 1 92.75 351 ARG B C 1
ATOM 7296 O O . ARG B 1 351 ? -9.133 -19.297 11.609 1 92.75 351 ARG B O 1
ATOM 7303 N N . LEU B 1 352 ? -7.41 -18.078 10.891 1 95.38 352 LEU B N 1
ATOM 7304 C CA . LEU B 1 352 ? -7.723 -18.359 9.492 1 95.38 352 LEU B CA 1
ATOM 7305 C C . LEU B 1 352 ? -7.559 -19.844 9.188 1 95.38 352 LEU B C 1
ATOM 7307 O O . LEU B 1 352 ? -8.398 -20.438 8.508 1 95.38 352 LEU B O 1
ATOM 7311 N N . ILE B 1 353 ? -6.469 -20.438 9.672 1 96.25 353 ILE B N 1
ATOM 7312 C CA . ILE B 1 353 ? -6.227 -21.859 9.484 1 96.25 353 ILE B CA 1
ATOM 7313 C C . ILE B 1 353 ? -7.375 -22.672 10.102 1 96.25 353 ILE B C 1
ATOM 7315 O O . ILE B 1 353 ? -7.891 -23.594 9.477 1 96.25 353 ILE B O 1
ATOM 7319 N N . ALA B 1 354 ? -7.797 -22.219 11.258 1 93.69 354 ALA B N 1
ATOM 7320 C CA . ALA B 1 354 ? -8.906 -22.891 11.93 1 93.69 354 ALA B CA 1
ATOM 7321 C C . ALA B 1 354 ? -10.195 -22.766 11.117 1 93.69 354 ALA B C 1
ATOM 7323 O O . ALA B 1 354 ? -10.961 -23.734 11 1 93.69 354 ALA B O 1
ATOM 7324 N N . ARG B 1 355 ? -10.43 -21.641 10.57 1 92.56 355 ARG B N 1
ATOM 7325 C CA . ARG B 1 355 ? -11.625 -21.406 9.773 1 92.56 355 ARG B CA 1
ATOM 7326 C C . ARG B 1 355 ? -11.617 -22.266 8.516 1 92.56 355 ARG B C 1
ATOM 7328 O O . ARG B 1 355 ? -12.656 -22.812 8.125 1 92.56 355 ARG B O 1
ATOM 7335 N N . VAL B 1 356 ? -10.5 -22.312 7.883 1 94 356 VAL B N 1
ATOM 7336 C CA . VAL B 1 356 ? -10.391 -23.125 6.672 1 94 356 VAL B CA 1
ATOM 7337 C C . VAL B 1 356 ? -10.602 -24.594 7.004 1 94 356 VAL B C 1
ATOM 7339 O O . VAL B 1 356 ? -11.258 -25.312 6.254 1 94 356 VAL B O 1
ATOM 7342 N N . ARG B 1 357 ? -10.07 -25.016 8.141 1 91.62 357 ARG B N 1
ATOM 7343 C CA . ARG B 1 357 ? -10.242 -26.391 8.594 1 91.62 357 ARG B CA 1
ATOM 7344 C C . ARG B 1 357 ? -11.711 -26.703 8.828 1 91.62 357 ARG B C 1
ATOM 7346 O O . ARG B 1 357 ? -12.211 -27.75 8.391 1 91.62 357 ARG B O 1
ATOM 7353 N N . GLU B 1 358 ? -12.367 -25.797 9.445 1 90.19 358 GLU B N 1
ATOM 7354 C CA . GLU B 1 358 ? -13.789 -25.984 9.734 1 90.19 358 GLU B CA 1
ATOM 7355 C C . GLU B 1 358 ? -14.625 -25.984 8.461 1 90.19 358 GLU B C 1
ATOM 7357 O O . GLU B 1 358 ? -15.547 -26.781 8.312 1 90.19 358 GLU B O 1
ATOM 7362 N N . HIS B 1 359 ? -14.258 -25.078 7.652 1 90 359 HIS B N 1
ATOM 7363 C CA . HIS B 1 359 ? -14.961 -25 6.379 1 90 359 HIS B CA 1
ATOM 7364 C C . HIS B 1 359 ? -14.758 -26.25 5.547 1 90 359 HIS B C 1
ATOM 7366 O O . HIS B 1 359 ? -15.656 -26.672 4.805 1 90 359 HIS B O 1
ATOM 7372 N N . GLY B 1 360 ? -13.68 -26.859 5.652 1 85.69 360 GLY B N 1
ATOM 7373 C CA . GLY B 1 360 ? -13.328 -28.047 4.879 1 85.69 360 GLY B CA 1
ATOM 7374 C C . GLY B 1 360 ? -13.977 -29.312 5.398 1 85.69 360 GLY B C 1
ATOM 7375 O O . GLY B 1 360 ? -13.93 -30.359 4.738 1 85.69 360 GLY B O 1
ATOM 7376 N N . ARG B 1 361 ? -14.57 -29.188 6.633 1 81.94 361 ARG B N 1
ATOM 7377 C CA . ARG B 1 361 ? -15.242 -30.359 7.191 1 81.94 361 ARG B CA 1
ATOM 7378 C C . ARG B 1 361 ? -16.469 -30.734 6.363 1 81.94 361 ARG B C 1
ATOM 7380 O O . ARG B 1 361 ? -16.875 -31.891 6.324 1 81.94 361 ARG B O 1
ATOM 7387 N N . HIS B 1 362 ? -16.953 -29.688 5.781 1 74 362 HIS B N 1
ATOM 7388 C CA . HIS B 1 362 ? -18.047 -29.969 4.863 1 74 362 HIS B CA 1
ATOM 7389 C C . HIS B 1 362 ? -17.516 -30.312 3.473 1 74 362 HIS B C 1
ATOM 7391 O O . HIS B 1 362 ? -16.734 -29.562 2.895 1 74 362 HIS B O 1
ATOM 7397 N N . ALA B 1 363 ? -17.797 -31.5 3.184 1 62.03 363 ALA B N 1
ATOM 7398 C CA . ALA B 1 363 ? -17.25 -32.062 1.946 1 62.03 363 ALA B CA 1
ATOM 7399 C C . ALA B 1 363 ? -17.469 -31.109 0.775 1 62.03 363 ALA B C 1
ATOM 7401 O O . ALA B 1 363 ? -18.594 -30.672 0.504 1 62.03 363 ALA B O 1
ATOM 7402 N N . GLY B 1 364 ? -16.375 -30.797 0.193 1 66.12 364 GLY B N 1
ATOM 7403 C CA . GLY B 1 364 ? -16.406 -30.031 -1.042 1 66.12 364 GLY B CA 1
ATOM 7404 C C . GLY B 1 364 ? -16.469 -28.531 -0.81 1 66.12 364 GLY B C 1
ATOM 7405 O O . GLY B 1 364 ? -16.531 -27.75 -1.764 1 66.12 364 GLY B O 1
ATOM 7406 N N . ALA B 1 365 ? -16.359 -28.266 0.399 1 75.56 365 ALA B N 1
ATOM 7407 C CA . ALA B 1 365 ? -16.547 -26.844 0.692 1 75.56 365 ALA B CA 1
ATOM 7408 C C . ALA B 1 365 ? -15.273 -26.047 0.393 1 75.56 365 ALA B C 1
ATOM 7410 O O . ALA B 1 365 ? -15.344 -24.953 -0.162 1 75.56 365 ALA B O 1
ATOM 7411 N N . CYS B 1 366 ? -14.156 -26.703 0.628 1 88.62 366 CYS B N 1
ATOM 7412 C CA . CYS B 1 366 ? -12.914 -25.984 0.33 1 88.62 366 CYS B CA 1
ATOM 7413 C C . CYS B 1 366 ? -12.438 -26.297 -1.087 1 88.62 366 CYS B C 1
ATOM 7415 O O . CYS B 1 366 ? -12.492 -27.438 -1.531 1 88.62 366 CYS B O 1
ATOM 7417 N N . THR B 1 367 ? -12.117 -25.344 -1.781 1 92.19 367 THR B N 1
ATOM 7418 C CA . THR B 1 367 ? -11.617 -25.469 -3.145 1 92.19 367 THR B CA 1
ATOM 7419 C C . THR B 1 367 ? -10.094 -25.344 -3.174 1 92.19 367 THR B C 1
ATOM 7421 O O . THR B 1 367 ? -9.484 -24.953 -2.18 1 92.19 367 THR B O 1
ATOM 7424 N N . MET B 1 368 ? -9.477 -25.734 -4.297 1 93.5 368 MET B N 1
ATOM 7425 C CA . MET B 1 368 ? -8.031 -25.609 -4.457 1 93.5 368 MET B CA 1
ATOM 7426 C C . MET B 1 368 ? -7.602 -24.156 -4.301 1 93.5 368 MET B C 1
ATOM 7428 O O . MET B 1 368 ? -6.535 -23.875 -3.748 1 93.5 368 MET B O 1
ATOM 7432 N N . LEU B 1 369 ? -8.414 -23.234 -4.758 1 94.38 369 LEU B N 1
ATOM 7433 C CA . LEU B 1 369 ? -8.094 -21.812 -4.68 1 94.38 369 LEU B CA 1
ATOM 7434 C C . LEU B 1 369 ? -8.039 -21.359 -3.227 1 94.38 369 LEU B C 1
ATOM 7436 O O . LEU B 1 369 ? -7.25 -20.469 -2.881 1 94.38 369 LEU B O 1
ATOM 7440 N N . HIS B 1 370 ? -8.852 -21.938 -2.389 1 96.12 370 HIS B N 1
ATOM 7441 C CA . HIS B 1 370 ? -8.805 -21.625 -0.965 1 96.12 370 HIS B CA 1
ATOM 7442 C C . HIS B 1 370 ? -7.434 -21.938 -0.374 1 96.12 370 HIS B C 1
ATOM 7444 O O . HIS B 1 370 ? -6.859 -21.125 0.351 1 96.12 370 HIS B O 1
ATOM 7450 N N . TYR B 1 371 ? -6.969 -23.094 -0.767 1 96.81 371 TYR B N 1
ATOM 7451 C CA . TYR B 1 371 ? -5.684 -23.531 -0.23 1 96.81 371 TYR B CA 1
ATOM 7452 C C . TYR B 1 371 ? -4.543 -22.688 -0.795 1 96.81 371 TYR B C 1
ATOM 7454 O O . TYR B 1 371 ? -3.588 -22.359 -0.083 1 96.81 371 TYR B O 1
ATOM 7462 N N . VAL B 1 372 ? -4.645 -22.375 -2.074 1 97.06 372 VAL B N 1
ATOM 7463 C CA . VAL B 1 372 ? -3.635 -21.531 -2.689 1 97.06 372 VAL B CA 1
ATOM 7464 C C . VAL B 1 372 ? -3.598 -20.172 -1.979 1 97.06 372 VAL B C 1
ATOM 7466 O O . VAL B 1 372 ? -2.521 -19.656 -1.688 1 97.06 372 VAL B O 1
ATOM 7469 N N . LEU B 1 373 ? -4.754 -19.625 -1.722 1 97.5 373 LEU B N 1
ATOM 7470 C CA . LEU B 1 373 ? -4.832 -18.328 -1.033 1 97.5 373 LEU B CA 1
ATOM 7471 C C . LEU B 1 373 ? -4.227 -18.422 0.363 1 97.5 373 LEU B C 1
ATOM 7473 O O . LEU B 1 373 ? -3.484 -17.531 0.782 1 97.5 373 LEU B O 1
ATOM 7477 N N . LEU B 1 374 ? -4.539 -19.469 1.037 1 97.69 374 LEU B N 1
ATOM 7478 C CA . LEU B 1 374 ? -3.973 -19.688 2.365 1 97.69 374 LEU B CA 1
ATOM 7479 C C . LEU B 1 374 ? -2.449 -19.766 2.303 1 97.69 374 LEU B C 1
ATOM 7481 O O . LEU B 1 374 ? -1.762 -19.203 3.158 1 97.69 374 LEU B O 1
ATOM 7485 N N . ALA B 1 375 ? -1.966 -20.453 1.274 1 98.06 375 ALA B N 1
ATOM 7486 C CA . ALA B 1 375 ? -0.522 -20.562 1.087 1 98.06 375 ALA B CA 1
ATOM 7487 C C . ALA B 1 375 ? 0.107 -19.188 0.842 1 98.06 375 ALA B C 1
ATOM 7489 O O . ALA B 1 375 ? 1.205 -18.906 1.328 1 98.06 375 ALA B O 1
ATOM 7490 N N . TYR B 1 376 ? -0.559 -18.344 0.115 1 98.06 376 TYR B N 1
ATOM 7491 C CA . TYR B 1 376 ? -0.029 -17.031 -0.173 1 98.06 376 TYR B CA 1
ATOM 7492 C C . TYR B 1 376 ? -0.086 -16.141 1.063 1 98.06 376 TYR B C 1
ATOM 7494 O O . TYR B 1 376 ? 0.764 -15.258 1.246 1 98.06 376 TYR B O 1
ATOM 7502 N N . VAL B 1 377 ? -1.088 -16.297 1.901 1 97.75 377 VAL B N 1
ATOM 7503 C CA . VAL B 1 377 ? -1.117 -15.57 3.164 1 97.75 377 VAL B CA 1
ATOM 7504 C C . VAL B 1 377 ? 0.114 -15.922 3.994 1 97.75 377 VAL B C 1
ATOM 7506 O O . VAL B 1 377 ? 0.792 -15.039 4.52 1 97.75 377 VAL B O 1
ATOM 7509 N N . LEU B 1 378 ? 0.402 -17.234 4.055 1 97.94 378 LEU B N 1
ATOM 7510 C CA . LEU B 1 378 ? 1.59 -17.672 4.777 1 97.94 378 LEU B CA 1
ATOM 7511 C C . LEU B 1 378 ? 2.855 -17.109 4.141 1 97.94 378 LEU B C 1
ATOM 7513 O O . LEU B 1 378 ? 3.738 -16.609 4.844 1 97.94 378 LEU B O 1
ATOM 7517 N N . LEU B 1 379 ? 2.91 -17.219 2.834 1 97.19 379 LEU B N 1
ATOM 7518 C CA . LEU B 1 379 ? 4.086 -16.734 2.119 1 97.19 379 LEU B CA 1
ATOM 7519 C C . LEU B 1 379 ? 4.324 -15.258 2.406 1 97.19 379 LEU B C 1
ATOM 7521 O O . LEU B 1 379 ? 5.469 -14.828 2.561 1 97.19 379 LEU B O 1
ATOM 7525 N N . GLY B 1 380 ? 3.213 -14.492 2.422 1 94.75 380 GLY B N 1
ATOM 7526 C CA . GLY B 1 380 ? 3.338 -13.086 2.762 1 94.75 380 GLY B CA 1
ATOM 7527 C C . GLY B 1 380 ? 3.957 -12.852 4.129 1 94.75 380 GLY B C 1
ATOM 7528 O O . GLY B 1 380 ? 4.855 -12.023 4.273 1 94.75 380 GLY B O 1
ATOM 7529 N N . ARG B 1 381 ? 3.555 -13.617 5.133 1 93.25 381 ARG B N 1
ATOM 7530 C CA . ARG B 1 381 ? 4.09 -13.484 6.484 1 93.25 381 ARG B CA 1
ATOM 7531 C C . ARG B 1 381 ? 5.562 -13.883 6.531 1 93.25 381 ARG B C 1
ATOM 7533 O O . ARG B 1 381 ? 6.363 -13.242 7.207 1 93.25 381 ARG B O 1
ATOM 7540 N N . VAL B 1 382 ? 5.855 -14.938 5.832 1 93.5 382 VAL B N 1
ATOM 7541 C CA . VAL B 1 382 ? 7.223 -15.438 5.793 1 93.5 382 VAL B CA 1
ATOM 7542 C C . VAL B 1 382 ? 8.141 -14.391 5.172 1 93.5 382 VAL B C 1
ATOM 7544 O O . VAL B 1 382 ? 9.227 -14.109 5.699 1 93.5 382 VAL B O 1
ATOM 7547 N N . THR B 1 383 ? 7.703 -13.844 4.098 1 90.44 383 THR B N 1
ATOM 7548 C CA . THR B 1 383 ? 8.508 -12.852 3.393 1 90.44 383 THR B CA 1
ATOM 7549 C C . THR B 1 383 ? 8.75 -11.625 4.273 1 90.44 383 THR B C 1
ATOM 7551 O O . THR B 1 383 ? 9.852 -11.078 4.293 1 90.44 383 THR B O 1
ATOM 7554 N N . GLU B 1 384 ? 7.754 -11.172 4.918 1 84.69 384 GLU B N 1
ATOM 7555 C CA . GLU B 1 384 ? 7.887 -10.023 5.809 1 84.69 384 GLU B CA 1
ATOM 7556 C C . GLU B 1 384 ? 8.898 -10.297 6.918 1 84.69 384 GLU B C 1
ATOM 7558 O O . GLU B 1 384 ? 9.727 -9.445 7.234 1 84.69 384 GLU B O 1
ATOM 7563 N N . GLN B 1 385 ? 8.844 -11.484 7.477 1 84.12 385 GLN B N 1
ATOM 7564 C CA . GLN B 1 385 ? 9.734 -11.82 8.578 1 84.12 385 GLN B CA 1
ATOM 7565 C C . GLN B 1 385 ? 11.172 -12 8.094 1 84.12 385 GLN B C 1
ATOM 7567 O O . GLN B 1 385 ? 12.117 -11.648 8.789 1 84.12 385 GLN B O 1
ATOM 7572 N N . VAL B 1 386 ? 11.273 -12.555 6.961 1 83.94 386 VAL B N 1
ATOM 7573 C CA . VAL B 1 386 ? 12.602 -12.844 6.43 1 83.94 386 VAL B CA 1
ATOM 7574 C C . VAL B 1 386 ? 13.289 -11.539 6.016 1 83.94 386 VAL B C 1
ATOM 7576 O O . VAL B 1 386 ? 14.484 -11.359 6.242 1 83.94 386 VAL B O 1
ATOM 7579 N N . TYR B 1 387 ? 12.539 -10.672 5.465 1 77.44 387 TYR B N 1
ATOM 7580 C CA . TYR B 1 387 ? 13.148 -9.469 4.918 1 77.44 387 TYR B CA 1
ATOM 7581 C C . TYR B 1 387 ? 13.094 -8.32 5.918 1 77.44 387 TYR B C 1
ATOM 7583 O O . TYR B 1 387 ? 13.766 -7.305 5.746 1 77.44 387 TYR B O 1
ATOM 7591 N N . MET B 1 388 ? 12.242 -8.406 6.98 1 68.62 388 MET B N 1
ATOM 7592 C CA . MET B 1 388 ? 12.141 -7.328 7.961 1 68.62 388 MET B CA 1
ATOM 7593 C C . MET B 1 388 ? 13.438 -7.188 8.75 1 68.62 388 MET B C 1
ATOM 7595 O O . MET B 1 388 ? 14.023 -8.18 9.18 1 68.62 388 MET B O 1
ATOM 7599 N N . GLN B 1 389 ? 14.133 -6.148 8.594 1 57.91 389 GLN B N 1
ATOM 7600 C CA . GLN B 1 389 ? 15.477 -5.922 9.125 1 57.91 389 GLN B CA 1
ATOM 7601 C C . GLN B 1 389 ? 15.445 -5.773 10.641 1 57.91 389 GLN B C 1
ATOM 7603 O O . GLN B 1 389 ? 16.359 -6.219 11.328 1 57.91 389 GLN B O 1
ATOM 7608 N N . ASP B 1 390 ? 14.5 -4.965 11.18 1 53.09 390 ASP B N 1
ATOM 7609 C CA . ASP B 1 390 ? 14.773 -4.395 12.492 1 53.09 390 ASP B CA 1
ATOM 7610 C C . ASP B 1 390 ? 14.727 -5.469 13.578 1 53.09 390 ASP B C 1
ATOM 7612 O O . ASP B 1 390 ? 15.375 -5.34 14.617 1 53.09 390 ASP B O 1
ATOM 7616 N N . ALA B 1 391 ? 13.781 -6.438 13.555 1 51.38 391 ALA B N 1
ATOM 7617 C CA . ALA B 1 391 ? 13.469 -7.059 14.844 1 51.38 391 ALA B CA 1
ATOM 7618 C C . ALA B 1 391 ? 14.438 -8.195 15.148 1 51.38 391 ALA B C 1
ATOM 7620 O O . ALA B 1 391 ? 14.102 -9.367 14.961 1 51.38 391 ALA B O 1
ATOM 7621 N N . ASP B 1 392 ? 15.648 -7.961 15.008 1 53.81 392 ASP B N 1
ATOM 7622 C CA . ASP B 1 392 ? 16.625 -9.023 15.195 1 53.81 392 ASP B CA 1
ATOM 7623 C C . ASP B 1 392 ? 16.297 -9.875 16.406 1 53.81 392 ASP B C 1
ATOM 7625 O O . ASP B 1 392 ? 16.453 -11.102 16.391 1 53.81 392 ASP B O 1
ATOM 7629 N N . GLU B 1 393 ? 15.836 -9.195 17.531 1 52.75 393 GLU B N 1
ATOM 7630 C CA . GLU B 1 393 ? 15.797 -9.969 18.766 1 52.75 393 GLU B CA 1
ATOM 7631 C C . GLU B 1 393 ? 14.68 -11.008 18.734 1 52.75 393 GLU B C 1
ATOM 7633 O O . GLU B 1 393 ? 14.805 -12.086 19.328 1 52.75 393 GLU B O 1
ATOM 7638 N N . GLU B 1 394 ? 13.641 -10.75 18.016 1 58.5 394 GLU B N 1
ATOM 7639 C CA . GLU B 1 394 ? 12.523 -11.672 18.141 1 58.5 394 GLU B CA 1
ATOM 7640 C C . GLU B 1 394 ? 12.32 -12.477 16.859 1 58.5 394 GLU B C 1
ATOM 7642 O O . GLU B 1 394 ? 11.297 -13.141 16.688 1 58.5 394 GLU B O 1
ATOM 7647 N N . ARG B 1 395 ? 13.414 -12.617 16.094 1 70.94 395 ARG B N 1
ATOM 7648 C CA . ARG B 1 395 ? 13.242 -13.164 14.758 1 70.94 395 ARG B CA 1
ATOM 7649 C C . ARG B 1 395 ? 13.18 -14.688 14.789 1 70.94 395 ARG B C 1
ATOM 7651 O O . ARG B 1 395 ? 12.305 -15.289 14.172 1 70.94 395 ARG B O 1
ATOM 7658 N N . PRO B 1 396 ? 13.938 -15.258 15.703 1 72.94 396 PRO B N 1
ATOM 7659 C CA . PRO B 1 396 ? 13.867 -16.719 15.656 1 72.94 396 PRO B CA 1
ATOM 7660 C C . PRO B 1 396 ? 12.531 -17.266 16.141 1 72.94 396 PRO B C 1
ATOM 7662 O O . PRO B 1 396 ? 12 -18.219 15.562 1 72.94 396 PRO B O 1
ATOM 7665 N N . ALA B 1 397 ? 12 -16.562 17.188 1 78.88 397 ALA B N 1
ATOM 7666 C CA . ALA B 1 397 ? 10.719 -17.031 17.688 1 78.88 397 ALA B CA 1
ATOM 7667 C C . ALA B 1 397 ? 9.609 -16.812 16.672 1 78.88 397 ALA B C 1
ATOM 7669 O O . ALA B 1 397 ? 8.719 -17.656 16.531 1 78.88 397 ALA B O 1
ATOM 7670 N N . ALA B 1 398 ? 9.734 -15.82 15.961 1 83.44 398 ALA B N 1
ATOM 7671 C CA . ALA B 1 398 ? 8.734 -15.523 14.938 1 83.44 398 ALA B CA 1
ATOM 7672 C C . ALA B 1 398 ? 8.82 -16.516 13.781 1 83.44 398 ALA B C 1
ATOM 7674 O O . ALA B 1 398 ? 7.801 -16.938 13.234 1 83.44 398 ALA B O 1
ATOM 7675 N N . LEU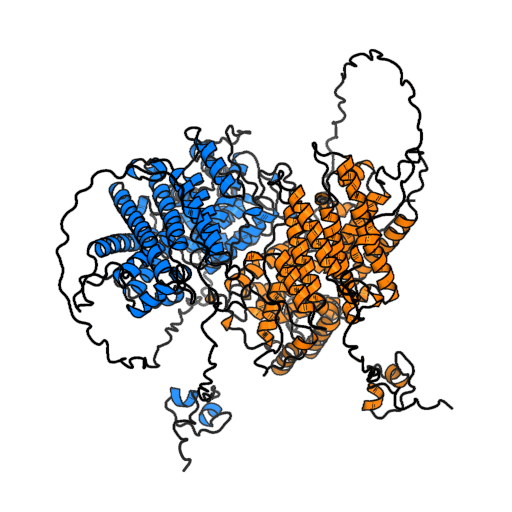 B 1 399 ? 9.984 -16.875 13.422 1 85.75 399 LEU B N 1
ATOM 7676 C CA . LEU B 1 399 ? 10.188 -17.844 12.344 1 85.75 399 LEU B CA 1
ATOM 7677 C C . LEU B 1 399 ? 9.703 -19.219 12.758 1 85.75 399 LEU B C 1
ATOM 7679 O O . LEU B 1 399 ? 9.102 -19.938 11.953 1 85.75 399 LEU B O 1
ATOM 7683 N N . ASP B 1 400 ? 9.914 -19.562 14 1 88.69 400 ASP B N 1
ATOM 7684 C CA . ASP B 1 400 ? 9.461 -20.859 14.492 1 88.69 400 ASP B CA 1
ATOM 7685 C C . ASP B 1 400 ? 7.938 -20.938 14.523 1 88.69 400 ASP B C 1
ATOM 7687 O O . ASP B 1 400 ? 7.355 -21.984 14.25 1 88.69 400 ASP B O 1
ATOM 7691 N N . ALA B 1 401 ? 7.352 -19.859 14.875 1 92.56 401 ALA B N 1
ATOM 7692 C CA . ALA B 1 401 ? 5.891 -19.828 14.859 1 92.56 401 ALA B CA 1
ATOM 7693 C C . ALA B 1 401 ? 5.355 -20.047 13.445 1 92.56 401 ALA B C 1
ATOM 7695 O O . ALA B 1 401 ? 4.344 -20.719 13.25 1 92.56 401 ALA B O 1
ATOM 7696 N N . LEU B 1 402 ? 6.031 -19.5 12.508 1 95 402 LEU B N 1
ATOM 7697 C CA . LEU B 1 402 ? 5.621 -19.641 11.117 1 95 402 LEU B CA 1
ATOM 7698 C C . LEU B 1 402 ? 5.836 -21.078 10.641 1 95 402 LEU B C 1
ATOM 7700 O O . LEU B 1 402 ? 5.066 -21.594 9.82 1 95 402 LEU B O 1
ATOM 7704 N N . ILE B 1 403 ? 6.898 -21.719 11.156 1 94.75 403 ILE B N 1
ATOM 7705 C CA . ILE B 1 403 ? 7.137 -23.125 10.828 1 94.75 403 ILE B CA 1
ATOM 7706 C C . ILE B 1 403 ? 5.988 -23.984 11.359 1 94.75 403 ILE B C 1
ATOM 7708 O O . ILE B 1 403 ? 5.496 -24.875 10.664 1 94.75 403 ILE B O 1
ATOM 7712 N N . GLU B 1 404 ? 5.57 -23.641 12.516 1 95.06 404 GLU B N 1
ATOM 7713 C CA . GLU B 1 404 ? 4.441 -24.359 13.094 1 95.06 404 GLU B CA 1
ATOM 7714 C C . GLU B 1 404 ? 3.176 -24.172 12.266 1 95.06 404 GLU B C 1
ATOM 7716 O O . GLU B 1 404 ? 2.42 -25.109 12.039 1 95.06 404 GLU B O 1
ATOM 7721 N N . GLN B 1 405 ? 2.947 -22.984 11.875 1 97.19 405 GLN B N 1
ATOM 7722 C CA . GLN B 1 405 ? 1.778 -22.703 11.055 1 97.19 405 GLN B CA 1
ATOM 7723 C C . GLN B 1 405 ? 1.868 -23.406 9.703 1 97.19 405 GLN B C 1
ATOM 7725 O O . GLN B 1 405 ? 0.858 -23.875 9.172 1 97.19 405 GLN B O 1
ATOM 7730 N N . LEU B 1 406 ? 3.035 -23.453 9.133 1 97.5 406 LEU B N 1
ATOM 7731 C CA . LEU B 1 406 ? 3.258 -24.188 7.887 1 97.5 406 LEU B CA 1
ATOM 7732 C C . LEU B 1 406 ? 2.9 -25.656 8.055 1 97.5 406 LEU B C 1
ATOM 7734 O O . LEU B 1 406 ? 2.246 -26.234 7.188 1 97.5 406 LEU B O 1
ATOM 7738 N N . VAL B 1 407 ? 3.293 -26.203 9.18 1 95.44 407 VAL B N 1
ATOM 7739 C CA . VAL B 1 407 ? 2.99 -27.609 9.469 1 95.44 407 VAL B CA 1
ATOM 7740 C C . VAL B 1 407 ? 1.48 -27.797 9.594 1 95.44 407 VAL B C 1
ATOM 7742 O O . VAL B 1 407 ? 0.917 -28.75 9.055 1 95.44 407 VAL B O 1
ATOM 7745 N N . GLN B 1 408 ? 0.857 -26.875 10.227 1 95.44 408 GLN B N 1
ATOM 7746 C CA . GLN B 1 408 ? -0.591 -26.953 10.383 1 95.44 408 GLN B CA 1
ATOM 7747 C C . GLN B 1 408 ? -1.296 -26.891 9.031 1 95.44 408 GLN B C 1
ATOM 7749 O O . GLN B 1 408 ? -2.279 -27.594 8.805 1 95.44 408 GLN B O 1
ATOM 7754 N N . ILE B 1 409 ? -0.824 -26.047 8.18 1 96.75 409 ILE B N 1
ATOM 7755 C CA . ILE B 1 409 ? -1.419 -25.906 6.855 1 96.75 409 ILE B CA 1
ATOM 7756 C C . ILE B 1 409 ? -1.227 -27.203 6.066 1 96.75 409 ILE B C 1
ATOM 7758 O O . ILE B 1 409 ? -2.156 -27.688 5.41 1 96.75 409 ILE B O 1
ATOM 7762 N N . ARG B 1 410 ? -0.071 -27.812 6.137 1 94.81 410 ARG B N 1
ATOM 7763 C CA . ARG B 1 410 ? 0.2 -29.047 5.41 1 94.81 410 ARG B CA 1
ATOM 7764 C C . ARG B 1 410 ? -0.685 -30.188 5.914 1 94.81 410 ARG B C 1
ATOM 7766 O O . ARG B 1 410 ? -1.143 -31.016 5.129 1 94.81 410 ARG B O 1
ATOM 7773 N N . LEU B 1 411 ? -0.963 -30.125 7.195 1 91.81 411 LEU B N 1
ATOM 7774 C CA . LEU B 1 411 ? -1.785 -31.172 7.789 1 91.81 411 LEU B CA 1
ATOM 7775 C C . LEU B 1 411 ? -3.254 -30.984 7.418 1 91.81 411 LEU B C 1
ATOM 7777 O O . LEU B 1 411 ? -4.023 -31.953 7.414 1 91.81 411 LEU B O 1
ATOM 7781 N N . LEU B 1 412 ? -3.551 -29.797 7.176 1 92 412 LEU B N 1
ATOM 7782 C CA . LEU B 1 412 ? -4.926 -29.453 6.832 1 92 412 LEU B CA 1
ATOM 7783 C C . LEU B 1 412 ? -5.242 -29.859 5.395 1 92 412 LEU B C 1
ATOM 7785 O O . LEU B 1 412 ? -6.41 -30.031 5.035 1 92 412 LEU B O 1
ATOM 7789 N N . LEU B 1 413 ? -4.281 -30.078 4.527 1 93.25 413 LEU B N 1
ATOM 7790 C CA . LEU B 1 413 ? -4.484 -30.344 3.105 1 93.25 413 LEU B CA 1
ATOM 7791 C C . LEU B 1 413 ? -4.961 -31.766 2.883 1 93.25 413 LEU B C 1
ATOM 7793 O O . LEU B 1 413 ? -4.34 -32.719 3.371 1 93.25 413 LEU B O 1
ATOM 7797 N N . PRO B 1 414 ? -6.082 -31.891 2.225 1 91.5 414 PRO B N 1
ATOM 7798 C CA . PRO B 1 414 ? -6.496 -33.25 1.851 1 91.5 414 PRO B CA 1
ATOM 7799 C C . PRO B 1 414 ? -5.57 -33.875 0.819 1 91.5 414 PRO B C 1
ATOM 7801 O O . PRO B 1 414 ? -4.758 -33.188 0.199 1 91.5 414 PRO B O 1
ATOM 7804 N N . GLY B 1 415 ? -5.656 -35.156 0.64 1 89.19 415 GLY B N 1
ATOM 7805 C CA . GLY B 1 415 ? -4.816 -35.875 -0.302 1 89.19 415 GLY B CA 1
ATOM 7806 C C . GLY B 1 415 ? -4.91 -35.344 -1.718 1 89.19 415 GLY B C 1
ATOM 7807 O O . GLY B 1 415 ? -3.906 -35.25 -2.428 1 89.19 415 GLY B O 1
ATOM 7808 N N . CYS B 1 416 ? -6.039 -34.906 -2.109 1 89.69 416 CYS B N 1
ATOM 7809 C CA . CYS B 1 416 ? -6.25 -34.406 -3.467 1 89.69 416 CYS B CA 1
ATOM 7810 C C . CYS B 1 416 ? -5.555 -33.062 -3.676 1 89.69 416 CYS B C 1
ATOM 7812 O O . CYS B 1 416 ? -5.348 -32.656 -4.816 1 89.69 416 CYS B O 1
ATOM 7814 N N . ALA B 1 417 ? -5.195 -32.406 -2.605 1 92.06 417 ALA B N 1
ATOM 7815 C CA . ALA B 1 417 ? -4.539 -31.094 -2.707 1 92.06 417 ALA B CA 1
ATOM 7816 C C . ALA B 1 417 ? -3.023 -31.234 -2.592 1 92.06 417 ALA B C 1
ATOM 7818 O O . ALA B 1 417 ? -2.285 -30.281 -2.863 1 92.06 417 ALA B O 1
ATOM 7819 N N . SER B 1 418 ? -2.559 -32.469 -2.25 1 90.56 418 SER B N 1
ATOM 7820 C CA . SER B 1 418 ? -1.124 -32.625 -2.037 1 90.56 418 SER B CA 1
ATOM 7821 C C . SER B 1 418 ? -0.54 -33.688 -2.977 1 90.56 418 SER B C 1
ATOM 7823 O O . SER B 1 418 ? 0.674 -33.719 -3.184 1 90.56 418 SER B O 1
ATOM 7825 N N . ASP B 1 419 ? -1.436 -34.438 -3.531 1 90.25 419 ASP B N 1
ATOM 7826 C CA . ASP B 1 419 ? -1.008 -35.562 -4.391 1 90.25 419 ASP B CA 1
ATOM 7827 C C . ASP B 1 419 ? -1.657 -35.469 -5.77 1 90.25 419 ASP B C 1
ATOM 7829 O O . ASP B 1 419 ? -2.883 -35.531 -5.891 1 90.25 419 ASP B O 1
ATOM 7833 N N . VAL B 1 420 ? -0.833 -35.438 -6.742 1 90.69 420 VAL B N 1
ATOM 7834 C CA . VAL B 1 420 ? -1.285 -35.281 -8.117 1 90.69 420 VAL B CA 1
ATOM 7835 C C . VAL B 1 420 ? -2.105 -36.5 -8.547 1 90.69 420 VAL B C 1
ATOM 7837 O O . VAL B 1 420 ? -3.043 -36.375 -9.336 1 90.69 420 VAL B O 1
ATOM 7840 N N . SER B 1 421 ? -1.782 -37.625 -7.988 1 88.25 421 SER B N 1
ATOM 7841 C CA . SER B 1 421 ? -2.463 -38.875 -8.375 1 88.25 421 SER B CA 1
ATOM 7842 C C . SER B 1 421 ? -3.908 -38.875 -7.883 1 88.25 421 SER B C 1
ATOM 7844 O O . SER B 1 421 ? -4.762 -39.531 -8.469 1 88.25 421 SER B O 1
ATOM 7846 N N . LEU B 1 422 ? -4.176 -38.156 -6.887 1 89.94 422 LEU B N 1
ATOM 7847 C CA . LEU B 1 422 ? -5.512 -38.125 -6.297 1 89.94 422 LEU B CA 1
ATOM 7848 C C . LEU B 1 422 ? -6.293 -36.906 -6.785 1 89.94 422 LEU B C 1
ATOM 7850 O O . LEU B 1 422 ? -7.5 -36.812 -6.562 1 89.94 422 LEU B O 1
ATOM 7854 N N . ALA B 1 423 ? -5.633 -36.062 -7.469 1 89.56 423 ALA B N 1
ATOM 7855 C CA . ALA B 1 423 ? -6.258 -34.812 -7.906 1 89.56 423 ALA B CA 1
ATOM 7856 C C . ALA B 1 423 ? -7.055 -35 -9.188 1 89.56 423 ALA B C 1
ATOM 7858 O O . ALA B 1 423 ? -6.68 -35.812 -10.039 1 89.56 423 ALA B O 1
ATOM 7859 N N . LYS B 1 424 ? -8.133 -34.281 -9.25 1 87.38 424 LYS B N 1
ATOM 7860 C CA . LYS B 1 424 ? -8.82 -34.219 -10.539 1 87.38 424 LYS B CA 1
ATOM 7861 C C . LYS B 1 424 ? -7.941 -33.594 -11.609 1 87.38 424 LYS B C 1
ATOM 7863 O O . LYS B 1 424 ? -7.125 -32.719 -11.305 1 87.38 424 LYS B O 1
ATOM 7868 N N . PRO B 1 425 ? -8.078 -34.031 -12.781 1 84.12 425 PRO B N 1
ATOM 7869 C CA . PRO B 1 425 ? -7.234 -33.5 -13.859 1 84.12 425 PRO B CA 1
ATOM 7870 C C . PRO B 1 425 ? -7.254 -31.984 -13.945 1 84.12 425 PRO B C 1
ATOM 7872 O O . PRO B 1 425 ? -6.219 -31.359 -14.203 1 84.12 425 PRO B O 1
ATOM 7875 N N . GLY B 1 426 ? -8.391 -31.469 -13.695 1 85.5 426 GLY B N 1
ATOM 7876 C CA . GLY B 1 426 ? -8.508 -30.016 -13.773 1 85.5 426 GLY B CA 1
ATOM 7877 C C . GLY B 1 426 ? -7.84 -29.297 -12.609 1 85.5 426 GLY B C 1
ATOM 7878 O O . GLY B 1 426 ? -7.562 -28.109 -12.688 1 85.5 426 GLY B O 1
ATOM 7879 N N . ASP B 1 427 ? -7.426 -30.031 -11.57 1 91 427 ASP B N 1
ATOM 7880 C CA . ASP B 1 427 ? -6.867 -29.438 -10.359 1 91 427 ASP B CA 1
ATOM 7881 C C . ASP B 1 427 ? -5.352 -29.625 -10.305 1 91 427 ASP B C 1
ATOM 7883 O O . ASP B 1 427 ? -4.676 -29.031 -9.461 1 91 427 ASP B O 1
ATOM 7887 N N . VAL B 1 428 ? -4.809 -30.375 -11.219 1 91.56 428 VAL B N 1
ATOM 7888 C CA . VAL B 1 428 ? -3.393 -30.734 -11.18 1 91.56 428 VAL B CA 1
ATOM 7889 C C . VAL B 1 428 ? -2.543 -29.453 -11.211 1 91.56 428 VAL B C 1
ATOM 7891 O O . VAL B 1 428 ? -1.617 -29.312 -10.406 1 91.56 428 VAL B O 1
ATOM 7894 N N . PRO B 1 429 ? -2.895 -28.484 -12.117 1 91.88 429 PRO B N 1
ATOM 7895 C CA . PRO B 1 429 ? -2.088 -27.266 -12.109 1 91.88 429 PRO B CA 1
ATOM 7896 C C . PRO B 1 429 ? -2.107 -26.547 -10.758 1 91.88 429 PRO B C 1
ATOM 7898 O O . PRO B 1 429 ? -1.099 -25.969 -10.344 1 91.88 429 PRO B O 1
ATOM 7901 N N . TYR B 1 430 ? -3.17 -26.609 -10.055 1 94.31 430 TYR B N 1
ATOM 7902 C CA . TYR B 1 430 ? -3.293 -25.938 -8.766 1 94.31 430 TYR B CA 1
ATOM 7903 C C . TYR B 1 430 ? -2.533 -26.703 -7.684 1 94.31 430 TYR B C 1
ATOM 7905 O O . TYR B 1 430 ? -2.008 -26.094 -6.75 1 94.31 430 TYR B O 1
ATOM 7913 N N . VAL B 1 431 ? -2.475 -28.016 -7.824 1 94.75 431 VAL B N 1
ATOM 7914 C CA . VAL B 1 431 ? -1.72 -28.812 -6.867 1 94.75 431 VAL B CA 1
ATOM 7915 C C . VAL B 1 431 ? -0.231 -28.5 -6.988 1 94.75 431 VAL B C 1
ATOM 7917 O O . VAL B 1 431 ? 0.458 -28.328 -5.98 1 94.75 431 VAL B O 1
ATOM 7920 N N . VAL B 1 432 ? 0.199 -28.438 -8.234 1 93.44 432 VAL B N 1
ATOM 7921 C CA . VAL B 1 432 ? 1.602 -28.125 -8.484 1 93.44 432 VAL B CA 1
ATOM 7922 C C . VAL B 1 432 ? 1.907 -26.719 -7.98 1 93.44 432 VAL B C 1
ATOM 7924 O O . VAL B 1 432 ? 2.922 -26.5 -7.316 1 93.44 432 VAL B O 1
ATOM 7927 N N . TRP B 1 433 ? 1.023 -25.812 -8.281 1 95.44 433 TRP B N 1
ATOM 7928 C CA . TRP B 1 433 ? 1.149 -24.422 -7.852 1 95.44 433 TRP B CA 1
ATOM 7929 C C . TRP B 1 433 ? 1.221 -24.328 -6.328 1 95.44 433 TRP B C 1
ATOM 7931 O O . TRP B 1 433 ? 2.141 -23.719 -5.781 1 95.44 433 TRP B O 1
ATOM 7941 N N . LEU B 1 434 ? 0.296 -24.922 -5.656 1 96.88 434 LEU B N 1
ATOM 7942 C CA . LEU B 1 434 ? 0.218 -24.922 -4.199 1 96.88 434 LEU B CA 1
ATOM 7943 C C . LEU B 1 434 ? 1.484 -25.5 -3.586 1 96.88 434 LEU B C 1
ATOM 7945 O O . LEU B 1 434 ? 2.066 -24.906 -2.674 1 96.88 434 LEU B O 1
ATOM 7949 N N . SER B 1 435 ? 1.886 -26.609 -4.105 1 95.75 435 SER B N 1
ATOM 7950 C CA . SER B 1 435 ? 3.068 -27.281 -3.58 1 95.75 435 SER B CA 1
ATOM 7951 C C . SER B 1 435 ? 4.32 -26.422 -3.764 1 95.75 435 SER B C 1
ATOM 7953 O O . SER B 1 435 ? 5.172 -26.375 -2.877 1 95.75 435 SER B O 1
ATOM 7955 N N . ALA B 1 436 ? 4.414 -25.844 -4.922 1 95.69 436 ALA B N 1
ATOM 7956 C CA . ALA B 1 436 ? 5.57 -25 -5.195 1 95.69 436 ALA B CA 1
ATOM 7957 C C . ALA B 1 436 ? 5.629 -23.828 -4.223 1 95.69 436 ALA B C 1
ATOM 7959 O O . ALA B 1 436 ? 6.699 -23.484 -3.715 1 95.69 436 ALA B O 1
ATOM 7960 N N . VAL B 1 437 ? 4.516 -23.188 -3.957 1 97.12 437 VAL B N 1
ATOM 7961 C CA . VAL B 1 437 ? 4.461 -22.016 -3.074 1 97.12 437 VAL B CA 1
ATOM 7962 C C . VAL B 1 437 ? 4.781 -22.438 -1.643 1 97.12 437 VAL B C 1
ATOM 7964 O O . VAL B 1 437 ? 5.5 -21.734 -0.928 1 97.12 437 VAL B O 1
ATOM 7967 N N . LEU B 1 438 ? 4.281 -23.562 -1.222 1 97.5 438 LEU B N 1
ATOM 7968 C CA . LEU B 1 438 ? 4.578 -24.062 0.117 1 97.5 438 LEU B CA 1
ATOM 7969 C C . LEU B 1 438 ? 6.055 -24.422 0.247 1 97.5 438 LEU B C 1
ATOM 7971 O O . LEU B 1 438 ? 6.648 -24.234 1.313 1 97.5 438 LEU B O 1
ATOM 7975 N N . SER B 1 439 ? 6.582 -24.922 -0.805 1 96.81 439 SER B N 1
ATOM 7976 C CA . SER B 1 439 ? 8.008 -25.219 -0.809 1 96.81 439 SER B CA 1
ATOM 7977 C C . SER B 1 439 ? 8.844 -23.953 -0.643 1 96.81 439 SER B C 1
ATOM 7979 O O . SER B 1 439 ? 9.852 -23.969 0.067 1 96.81 439 SER B O 1
ATOM 7981 N N . VAL B 1 440 ? 8.43 -22.922 -1.322 1 96.88 440 VAL B N 1
ATOM 7982 C CA . VAL B 1 440 ? 9.125 -21.641 -1.181 1 96.88 440 VAL B CA 1
ATOM 7983 C C . VAL B 1 440 ? 9.102 -21.203 0.281 1 96.88 440 VAL B C 1
ATOM 7985 O O . VAL B 1 440 ? 10.125 -20.781 0.826 1 96.88 440 VAL B O 1
ATOM 7988 N N . SER B 1 441 ? 7.949 -21.297 0.891 1 97.44 441 SER B N 1
ATOM 7989 C CA . SER B 1 441 ? 7.832 -20.922 2.293 1 97.44 441 SER B CA 1
ATOM 7990 C C . SER B 1 441 ? 8.75 -21.766 3.176 1 97.44 441 SER B C 1
ATOM 7992 O O . SER B 1 441 ? 9.398 -21.234 4.086 1 97.44 441 SER B O 1
ATOM 7994 N N . THR B 1 442 ? 8.836 -23.031 2.896 1 97 442 THR B N 1
ATOM 7995 C CA . THR B 1 442 ? 9.719 -23.922 3.65 1 97 442 THR B CA 1
ATOM 7996 C C . THR B 1 442 ? 11.172 -23.5 3.479 1 97 442 THR B C 1
ATOM 7998 O O . THR B 1 442 ? 11.922 -23.422 4.457 1 97 442 THR B O 1
ATOM 8001 N N . ILE B 1 443 ? 11.516 -23.25 2.305 1 96.19 443 ILE B N 1
ATOM 8002 C CA . ILE B 1 443 ? 12.898 -22.891 1.994 1 96.19 443 ILE B CA 1
ATOM 8003 C C . ILE B 1 443 ? 13.242 -21.562 2.686 1 96.19 443 ILE B C 1
ATOM 8005 O O . ILE B 1 443 ? 14.305 -21.453 3.312 1 96.19 443 ILE B O 1
ATOM 8009 N N . PHE B 1 444 ? 12.383 -20.625 2.596 1 94.12 444 PHE B N 1
ATOM 8010 C CA . PHE B 1 444 ? 12.633 -19.312 3.193 1 94.12 444 PHE B CA 1
ATOM 8011 C C . PHE B 1 444 ? 12.734 -19.422 4.707 1 94.12 444 PHE B C 1
ATOM 8013 O O . PHE B 1 444 ? 13.531 -18.719 5.332 1 94.12 444 PHE B O 1
ATOM 8020 N N . LEU B 1 445 ? 11.992 -20.297 5.316 1 93.38 445 LEU B N 1
ATOM 8021 C CA . LEU B 1 445 ? 11.969 -20.422 6.77 1 93.38 445 LEU B CA 1
ATOM 8022 C C . LEU B 1 445 ? 13.219 -21.156 7.27 1 93.38 445 LEU B C 1
ATOM 8024 O O . LEU B 1 445 ? 13.695 -20.875 8.367 1 93.38 445 LEU B O 1
ATOM 8028 N N . HIS B 1 446 ? 13.766 -22 6.438 1 92.5 446 HIS B N 1
ATOM 8029 C CA . HIS B 1 446 ? 14.844 -22.844 6.922 1 92.5 446 HIS B CA 1
ATOM 8030 C C . HIS B 1 446 ? 16.203 -22.375 6.387 1 92.5 446 HIS B C 1
ATOM 8032 O O . HIS B 1 446 ? 17.234 -22.734 6.934 1 92.5 446 HIS B O 1
ATOM 8038 N N . HIS B 1 447 ? 16.219 -21.703 5.289 1 91 447 HIS B N 1
ATOM 8039 C CA . HIS B 1 447 ? 17.469 -21.156 4.781 1 91 447 HIS B CA 1
ATOM 8040 C C . HIS B 1 447 ? 17.766 -19.812 5.426 1 91 447 HIS B C 1
ATOM 8042 O O . HIS B 1 447 ? 17.672 -18.766 4.773 1 91 447 HIS B O 1
ATOM 8048 N N . ARG B 1 448 ? 18.281 -19.891 6.578 1 83.81 448 ARG B N 1
ATOM 8049 C CA . ARG B 1 448 ? 18.531 -18.703 7.383 1 83.81 448 ARG B CA 1
ATOM 8050 C C . ARG B 1 448 ? 19.953 -18.172 7.148 1 83.81 448 ARG B C 1
ATOM 8052 O O . ARG B 1 448 ? 20.875 -18.938 6.871 1 83.81 448 ARG B O 1
ATOM 8059 N N . ALA B 1 449 ? 20.016 -16.875 7.219 1 77.5 449 ALA B N 1
ATOM 8060 C CA . ALA B 1 449 ? 21.328 -16.234 7.035 1 77.5 449 ALA B CA 1
ATOM 8061 C C . ALA B 1 449 ? 22.25 -16.531 8.219 1 77.5 449 ALA B C 1
ATOM 8063 O O . ALA B 1 449 ? 21.797 -16.625 9.359 1 77.5 449 ALA B O 1
ATOM 8064 N N . LEU B 1 450 ? 23.422 -16.719 7.871 1 68.62 450 LEU B N 1
ATOM 8065 C CA . LEU B 1 450 ? 24.438 -16.875 8.914 1 68.62 450 LEU B CA 1
ATOM 8066 C C . LEU B 1 450 ? 24.891 -15.508 9.422 1 68.62 450 LEU B C 1
ATOM 8068 O O . LEU B 1 450 ? 25.438 -14.703 8.664 1 68.62 450 LEU B O 1
ATOM 8072 N N . ARG B 1 451 ? 24.484 -15.266 10.531 1 66.31 451 ARG B N 1
ATOM 8073 C CA . ARG B 1 451 ? 24.922 -14.023 11.156 1 66.31 451 ARG B CA 1
ATOM 8074 C C . ARG B 1 451 ? 26.125 -14.266 12.055 1 66.31 451 ARG B C 1
ATOM 8076 O O . ARG B 1 451 ? 26.391 -15.398 12.477 1 66.31 451 ARG B O 1
ATOM 8083 N N . CYS B 1 452 ? 26.812 -13.219 12.188 1 57.09 452 CYS B N 1
ATOM 8084 C CA . CYS B 1 452 ? 28.078 -13.289 12.898 1 57.09 452 CYS B CA 1
ATOM 8085 C C . CYS B 1 452 ? 27.922 -13.992 14.242 1 57.09 452 CYS B C 1
ATOM 8087 O O . CYS B 1 452 ? 28.781 -14.789 14.633 1 57.09 452 CYS B O 1
ATOM 8089 N N . ASP B 1 453 ? 26.797 -13.797 14.828 1 64.69 453 ASP B N 1
ATOM 8090 C CA . ASP B 1 453 ? 26.641 -14.312 16.188 1 64.69 453 ASP B CA 1
ATOM 8091 C C . ASP B 1 453 ? 25.922 -15.664 16.188 1 64.69 453 ASP B C 1
ATOM 8093 O O . ASP B 1 453 ? 25.766 -16.281 17.234 1 64.69 453 ASP B O 1
ATOM 8097 N N . ASP B 1 454 ? 25.719 -16.062 14.992 1 68.69 454 ASP B N 1
ATOM 8098 C CA . ASP B 1 454 ? 24.953 -17.297 14.93 1 68.69 454 ASP B CA 1
ATOM 8099 C C . ASP B 1 454 ? 25.875 -18.516 14.969 1 68.69 454 ASP B C 1
ATOM 8101 O O . ASP B 1 454 ? 27.031 -18.438 14.555 1 68.69 454 ASP B O 1
ATOM 8105 N N . ASP B 1 455 ? 25.406 -19.516 15.602 1 70.38 455 ASP B N 1
ATOM 8106 C CA . ASP B 1 455 ? 26.078 -20.812 15.539 1 70.38 455 ASP B CA 1
ATOM 8107 C C . ASP B 1 455 ? 25.953 -21.422 14.148 1 70.38 455 ASP B C 1
ATOM 8109 O O . ASP B 1 455 ? 24.859 -21.812 13.719 1 70.38 455 ASP B O 1
ATOM 8113 N N . ALA B 1 456 ? 27.047 -21.438 13.438 1 74.5 456 ALA B N 1
ATOM 8114 C CA . ALA B 1 456 ? 27.094 -21.953 12.07 1 74.5 456 ALA B CA 1
ATOM 8115 C C . ALA B 1 456 ? 26.516 -23.359 12.008 1 74.5 456 ALA B C 1
ATOM 8117 O O . ALA B 1 456 ? 25.875 -23.734 11.016 1 74.5 456 ALA B O 1
ATOM 8118 N N . ALA B 1 457 ? 26.656 -24.047 13.078 1 76.25 457 ALA B N 1
ATOM 8119 C CA . ALA B 1 457 ? 26.172 -25.422 13.117 1 76.25 457 ALA B CA 1
ATOM 8120 C C . ALA B 1 457 ? 24.656 -25.484 13.148 1 76.25 457 ALA B C 1
ATOM 8122 O O . ALA B 1 457 ? 24.047 -26.344 12.508 1 76.25 457 ALA B O 1
ATOM 8123 N N . VAL B 1 458 ? 24.141 -24.594 13.852 1 75 458 VAL B N 1
ATOM 8124 C CA . VAL B 1 458 ? 22.688 -24.562 13.984 1 75 458 VAL B CA 1
ATOM 8125 C C . VAL B 1 458 ? 22.062 -24.172 12.648 1 75 458 VAL B C 1
ATOM 8127 O O . VAL B 1 458 ? 21.062 -24.75 12.234 1 75 458 VAL B O 1
ATOM 8130 N N . VAL B 1 459 ? 22.719 -23.312 12.016 1 76.19 459 VAL B N 1
ATOM 8131 C CA . VAL B 1 459 ? 22.219 -22.859 10.719 1 76.19 459 VAL B CA 1
ATOM 8132 C C . VAL B 1 459 ? 22.391 -23.953 9.688 1 76.19 459 VAL B C 1
ATOM 8134 O O . VAL B 1 459 ? 21.484 -24.203 8.875 1 76.19 459 VAL B O 1
ATOM 8137 N N . ALA B 1 460 ? 23.438 -24.609 9.797 1 78.38 460 ALA B N 1
ATOM 8138 C CA . ALA B 1 460 ? 23.734 -25.672 8.852 1 78.38 460 ALA B CA 1
ATOM 8139 C C . ALA B 1 460 ? 22.766 -26.844 9.023 1 78.38 460 ALA B C 1
ATOM 8141 O O . ALA B 1 460 ? 22.453 -27.547 8.062 1 78.38 460 ALA B O 1
ATOM 8142 N N . ALA B 1 461 ? 22.25 -26.938 10.227 1 82.56 461 ALA B N 1
ATOM 8143 C CA . ALA B 1 461 ? 21.344 -28.031 10.523 1 82.56 461 ALA B CA 1
ATOM 8144 C C . ALA B 1 461 ? 19.969 -27.812 9.867 1 82.56 461 ALA B C 1
ATOM 8146 O O . ALA B 1 461 ? 19.219 -28.766 9.68 1 82.56 461 ALA B O 1
ATOM 8147 N N . GLN B 1 462 ? 19.688 -26.641 9.438 1 87.81 462 GLN B N 1
ATOM 8148 C CA . GLN B 1 462 ? 18.391 -26.297 8.852 1 87.81 462 GLN B CA 1
ATOM 8149 C C . GLN B 1 462 ? 18.422 -26.469 7.336 1 87.81 462 GLN B C 1
ATOM 8151 O O . GLN B 1 462 ? 17.391 -26.703 6.715 1 87.81 462 GLN B O 1
ATOM 8156 N N . TRP B 1 463 ? 19.562 -26.484 6.73 1 90.44 463 TRP B N 1
ATOM 8157 C CA . TRP B 1 463 ? 19.734 -26.484 5.281 1 90.44 463 TRP B CA 1
ATOM 8158 C C . TRP B 1 463 ? 19.125 -27.734 4.664 1 90.44 463 TRP B C 1
ATOM 8160 O O . TRP B 1 463 ? 18.453 -27.672 3.637 1 90.44 463 TRP B O 1
ATOM 8170 N N . PRO B 1 464 ? 19.219 -28.891 5.301 1 92.19 464 PRO B N 1
ATOM 8171 C CA . PRO B 1 464 ? 18.641 -30.109 4.703 1 92.19 464 PRO B CA 1
ATOM 8172 C C . PRO B 1 464 ? 17.125 -30.031 4.531 1 92.19 464 PRO B C 1
ATOM 8174 O O . PRO B 1 464 ? 16.578 -30.641 3.623 1 92.19 464 PRO B O 1
ATOM 8177 N N . HIS B 1 465 ? 16.484 -29.281 5.379 1 93.69 465 HIS B N 1
ATOM 8178 C CA . HIS B 1 465 ? 15.047 -29.109 5.242 1 93.69 465 HIS B CA 1
ATOM 8179 C C . HIS B 1 465 ? 14.695 -28.375 3.955 1 93.69 465 HIS B C 1
ATOM 8181 O O . HIS B 1 465 ? 13.711 -28.703 3.295 1 93.69 465 HIS B O 1
ATOM 8187 N N . ALA B 1 466 ? 15.508 -27.391 3.648 1 94.56 466 ALA B N 1
ATOM 8188 C CA . ALA B 1 466 ? 15.305 -26.656 2.412 1 94.56 466 ALA B CA 1
ATOM 8189 C C . ALA B 1 466 ? 15.555 -27.531 1.19 1 94.56 466 ALA B C 1
ATOM 8191 O O . ALA B 1 466 ? 14.797 -27.484 0.22 1 94.56 466 ALA B O 1
ATOM 8192 N N . VAL B 1 467 ? 16.562 -28.359 1.277 1 95.25 467 VAL B N 1
ATOM 8193 C CA . VAL B 1 467 ? 16.906 -29.25 0.173 1 95.25 467 VAL B CA 1
ATOM 8194 C C . VAL B 1 467 ? 15.805 -30.281 -0.018 1 95.25 467 VAL B C 1
ATOM 8196 O O . VAL B 1 467 ? 15.398 -30.562 -1.147 1 95.25 467 VAL B O 1
ATOM 8199 N N . ARG B 1 468 ? 15.312 -30.781 1.076 1 95.38 468 ARG B N 1
ATOM 8200 C CA . ARG B 1 468 ? 14.242 -31.781 0.999 1 95.38 468 ARG B CA 1
ATOM 8201 C C . ARG B 1 468 ? 12.984 -31.172 0.378 1 95.38 468 ARG B C 1
ATOM 8203 O O . ARG B 1 468 ? 12.305 -31.828 -0.413 1 95.38 468 ARG B O 1
ATOM 8210 N N . ALA B 1 469 ? 12.695 -30.016 0.758 1 96.06 469 ALA B N 1
ATOM 8211 C CA . ALA B 1 469 ? 11.531 -29.344 0.19 1 96.06 469 ALA B CA 1
ATOM 8212 C C . ALA B 1 469 ? 11.672 -29.172 -1.318 1 96.06 469 ALA B C 1
ATOM 8214 O O . ALA B 1 469 ? 10.719 -29.375 -2.07 1 96.06 469 ALA B O 1
ATOM 8215 N N . ALA B 1 470 ? 12.836 -28.781 -1.756 1 96.88 470 ALA B N 1
ATOM 8216 C CA . ALA B 1 470 ? 13.109 -28.609 -3.18 1 96.88 470 ALA B CA 1
ATOM 8217 C C . ALA B 1 470 ? 13.008 -29.922 -3.928 1 96.88 470 ALA B C 1
ATOM 8219 O O . ALA B 1 470 ? 12.422 -30 -5.012 1 96.88 470 ALA B O 1
ATOM 8220 N N . ARG B 1 471 ? 13.508 -30.953 -3.324 1 95.94 471 ARG B N 1
ATOM 8221 C CA . ARG B 1 471 ? 13.469 -32.25 -3.959 1 95.94 471 ARG B CA 1
ATOM 8222 C C . ARG B 1 471 ? 12.039 -32.781 -4.047 1 95.94 471 ARG B C 1
ATOM 8224 O O . ARG B 1 471 ? 11.672 -33.438 -5.027 1 95.94 471 ARG B O 1
ATOM 8231 N N . ASN B 1 472 ? 11.312 -32.531 -3.021 1 94.31 472 ASN B N 1
ATOM 8232 C CA . ASN B 1 472 ? 9.914 -32.906 -3.045 1 94.31 472 ASN B CA 1
ATOM 8233 C C . ASN B 1 472 ? 9.156 -32.219 -4.18 1 94.31 472 ASN B C 1
ATOM 8235 O O . ASN B 1 472 ? 8.258 -32.812 -4.777 1 94.31 472 ASN B O 1
ATOM 8239 N N . THR B 1 473 ? 9.5 -31.016 -4.426 1 94.5 473 THR B N 1
ATOM 8240 C CA . THR B 1 473 ? 8.883 -30.297 -5.527 1 94.5 473 THR B CA 1
ATOM 8241 C C . THR B 1 473 ? 9.219 -30.938 -6.867 1 94.5 473 THR B C 1
ATOM 8243 O O . THR B 1 473 ? 8.367 -31.047 -7.746 1 94.5 473 THR B O 1
ATOM 8246 N N . VAL B 1 474 ? 10.43 -31.391 -7.027 1 95.44 474 VAL B N 1
ATOM 8247 C CA . VAL B 1 474 ? 10.859 -32.062 -8.258 1 95.44 474 VAL B CA 1
ATOM 8248 C C . VAL B 1 474 ? 10.109 -33.375 -8.414 1 95.44 474 VAL B C 1
ATOM 8250 O O . VAL B 1 474 ? 9.688 -33.719 -9.523 1 95.44 474 VAL B O 1
ATOM 8253 N N . GLN B 1 475 ? 9.992 -34.031 -7.309 1 93.88 475 GLN B N 1
ATOM 8254 C CA . GLN B 1 475 ? 9.25 -35.281 -7.363 1 93.88 475 GLN B CA 1
ATOM 8255 C C . GLN B 1 475 ? 7.805 -35.062 -7.797 1 93.88 475 GLN B C 1
ATOM 8257 O O . GLN B 1 475 ? 7.254 -35.844 -8.578 1 93.88 475 GLN B O 1
ATOM 8262 N N . LEU B 1 476 ? 7.246 -34.094 -7.289 1 92.88 476 LEU B N 1
ATOM 8263 C CA . LEU B 1 476 ? 5.879 -33.75 -7.676 1 92.88 476 LEU B CA 1
ATOM 8264 C C . LEU B 1 476 ? 5.801 -33.406 -9.164 1 92.88 476 LEU B C 1
ATOM 8266 O O . LEU B 1 476 ? 4.828 -33.781 -9.828 1 92.88 476 LEU B O 1
ATOM 8270 N N . LEU B 1 477 ? 6.77 -32.781 -9.68 1 92.81 477 LEU B N 1
ATOM 8271 C CA . LEU B 1 477 ? 6.812 -32.438 -11.102 1 92.81 477 LEU B CA 1
ATOM 8272 C C . LEU B 1 477 ? 6.926 -33.719 -11.945 1 92.81 477 LEU B C 1
ATOM 8274 O O . LEU B 1 477 ? 6.305 -33.844 -13 1 92.81 477 LEU B O 1
ATOM 8278 N N . ARG B 1 478 ? 7.727 -34.656 -11.438 1 92.69 478 ARG B N 1
ATOM 8279 C CA . ARG B 1 478 ? 7.836 -35.938 -12.109 1 92.69 478 ARG B CA 1
ATOM 8280 C C . ARG B 1 478 ? 6.48 -36.656 -12.164 1 92.69 478 ARG B C 1
ATOM 8282 O O . ARG B 1 478 ? 6.09 -37.156 -13.211 1 92.69 478 ARG B O 1
ATOM 8289 N N . ASP B 1 479 ? 5.82 -36.594 -11.078 1 91.62 479 ASP B N 1
ATOM 8290 C CA . ASP B 1 479 ? 4.516 -37.25 -11 1 91.62 479 ASP B CA 1
ATOM 8291 C C . ASP B 1 479 ? 3.504 -36.562 -11.906 1 91.62 479 ASP B C 1
ATOM 8293 O O . ASP B 1 479 ? 2.691 -37.219 -12.562 1 91.62 479 ASP B O 1
ATOM 8297 N N . ALA B 1 480 ? 3.539 -35.25 -11.906 1 90.69 480 ALA B N 1
ATOM 8298 C CA . ALA B 1 480 ? 2.627 -34.5 -12.75 1 90.69 480 ALA B CA 1
ATOM 8299 C C . ALA B 1 480 ? 2.9 -34.75 -14.227 1 90.69 480 ALA B C 1
ATOM 8301 O O . ALA B 1 480 ? 1.974 -34.812 -15.039 1 90.69 480 ALA B O 1
ATOM 8302 N N . SER B 1 481 ? 4.125 -34.938 -14.586 1 88.94 481 SER B N 1
ATOM 8303 C CA . SER B 1 481 ? 4.516 -35.156 -15.977 1 88.94 481 SER B CA 1
ATOM 8304 C C . SER B 1 481 ? 4.047 -36.531 -16.469 1 88.94 481 SER B C 1
ATOM 8306 O O . SER B 1 481 ? 3.898 -36.75 -17.672 1 88.94 481 SER B O 1
ATOM 8308 N N . ARG B 1 482 ? 3.885 -37.375 -15.555 1 85.19 482 ARG B N 1
ATOM 8309 C CA . ARG B 1 482 ? 3.346 -38.688 -15.906 1 85.19 482 ARG B CA 1
ATOM 8310 C C . ARG B 1 482 ? 1.858 -38.594 -16.234 1 85.19 482 ARG B C 1
ATOM 8312 O O . ARG B 1 482 ? 1.35 -39.375 -17.047 1 85.19 482 ARG B O 1
ATOM 8319 N N . ALA B 1 483 ? 1.259 -37.656 -15.594 1 79.44 483 ALA B N 1
ATOM 8320 C CA . ALA B 1 483 ? -0.181 -37.469 -15.773 1 79.44 483 ALA B CA 1
ATOM 8321 C C . ALA B 1 483 ? -0.486 -36.688 -17.031 1 79.44 483 ALA B C 1
ATOM 8323 O O . ALA B 1 483 ? -1.575 -36.781 -17.609 1 79.44 483 ALA B O 1
ATOM 8324 N N . GLY B 1 484 ? 0.412 -35.844 -17.469 1 79.5 484 GLY B N 1
ATOM 8325 C CA . GLY B 1 484 ? 0.186 -35.031 -18.656 1 79.5 484 GLY B CA 1
ATOM 8326 C C . GLY B 1 484 ? 1.384 -34.188 -19.031 1 79.5 484 GLY B C 1
ATOM 8327 O O . GLY B 1 484 ? 2.383 -34.156 -18.312 1 79.5 484 GLY B O 1
ATOM 8328 N N . PRO B 1 485 ? 1.277 -33.562 -20.172 1 81.94 485 PRO B N 1
ATOM 8329 C CA . PRO B 1 485 ? 2.383 -32.719 -20.594 1 81.94 485 PRO B CA 1
ATOM 8330 C C . PRO B 1 485 ? 2.539 -31.484 -19.703 1 81.94 485 PRO B C 1
ATOM 8332 O O . PRO B 1 485 ? 1.562 -31.016 -19.125 1 81.94 485 PRO B O 1
ATOM 8335 N N . ALA B 1 486 ? 3.729 -30.969 -19.609 1 79.81 486 ALA B N 1
ATOM 8336 C CA . ALA B 1 486 ? 4.062 -29.859 -18.719 1 79.81 486 ALA B CA 1
ATOM 8337 C C . ALA B 1 486 ? 3.229 -28.625 -19.062 1 79.81 486 ALA B C 1
ATOM 8339 O O . ALA B 1 486 ? 2.869 -27.859 -18.156 1 79.81 486 ALA B O 1
ATOM 8340 N N . SER B 1 487 ? 2.928 -28.438 -20.25 1 77.38 487 SER B N 1
ATOM 8341 C CA . SER B 1 487 ? 2.16 -27.266 -20.688 1 77.38 487 SER B CA 1
ATOM 8342 C C . SER B 1 487 ? 0.764 -27.266 -20.078 1 77.38 487 SER B C 1
ATOM 8344 O O . SER B 1 487 ? 0.132 -26.219 -19.969 1 77.38 487 SER B O 1
ATOM 8346 N N . SER B 1 488 ? 0.364 -28.375 -19.625 1 79.5 488 SER B N 1
ATOM 8347 C CA . SER B 1 488 ? -1.002 -28.5 -19.125 1 79.5 488 SER B CA 1
ATOM 8348 C C . SER B 1 488 ? -1.091 -28.094 -17.656 1 79.5 488 SER B C 1
ATOM 8350 O O . SER B 1 488 ? -2.178 -27.797 -17.156 1 79.5 488 SER B O 1
ATOM 8352 N N . PHE B 1 489 ? 0.04 -28.094 -17.047 1 83.19 489 PHE B N 1
ATOM 8353 C CA . PHE B 1 489 ? -0.11 -27.812 -15.625 1 83.19 489 PHE B CA 1
ATOM 8354 C C . PHE B 1 489 ? 0.817 -26.688 -15.195 1 83.19 489 PHE B C 1
ATOM 8356 O O . PHE B 1 489 ? 0.802 -26.281 -14.031 1 83.19 489 PHE B O 1
ATOM 8363 N N . MET B 1 490 ? 1.521 -26.188 -16.109 1 83.38 490 MET B N 1
ATOM 8364 C CA . MET B 1 490 ? 2.414 -25.094 -15.742 1 83.38 490 MET B CA 1
ATOM 8365 C C . MET B 1 490 ? 1.689 -23.75 -15.82 1 83.38 490 MET B C 1
ATOM 8367 O O . MET B 1 490 ? 1.221 -23.359 -16.891 1 83.38 490 MET B O 1
ATOM 8371 N N . LEU B 1 491 ? 1.529 -23.156 -14.688 1 87.62 491 LEU B N 1
ATOM 8372 C CA . LEU B 1 491 ? 0.939 -21.812 -14.617 1 87.62 491 LEU B CA 1
ATOM 8373 C C . LEU B 1 491 ? 2.02 -20.75 -14.477 1 87.62 491 LEU B C 1
ATOM 8375 O O . LEU B 1 491 ? 3.143 -21.047 -14.062 1 87.62 491 LEU B O 1
ATOM 8379 N N . ALA B 1 492 ? 1.711 -19.594 -14.867 1 86.19 492 ALA B N 1
ATOM 8380 C CA . ALA B 1 492 ? 2.656 -18.469 -14.797 1 86.19 492 ALA B CA 1
ATOM 8381 C C . ALA B 1 492 ? 3.135 -18.25 -13.367 1 86.19 492 ALA B C 1
ATOM 8383 O O . ALA B 1 492 ? 4.305 -17.922 -13.141 1 86.19 492 ALA B O 1
ATOM 8384 N N . HIS B 1 493 ? 2.355 -18.484 -12.414 1 88.12 493 HIS B N 1
ATOM 8385 C CA . HIS B 1 493 ? 2.635 -18.25 -11.008 1 88.12 493 HIS B CA 1
ATOM 8386 C C . HIS B 1 493 ? 3.666 -19.234 -10.477 1 88.12 493 HIS B C 1
ATOM 8388 O O . HIS B 1 493 ? 4.324 -18.969 -9.461 1 88.12 493 HIS B O 1
ATOM 8394 N N . THR B 1 494 ? 3.867 -20.344 -11.141 1 90.06 494 THR B N 1
ATOM 8395 C CA . THR B 1 494 ? 4.676 -21.438 -10.617 1 90.06 494 THR B CA 1
ATOM 8396 C C . THR B 1 494 ? 6.145 -21.266 -10.992 1 90.06 494 THR B C 1
ATOM 8398 O O . THR B 1 494 ? 7.031 -21.781 -10.32 1 90.06 494 THR B O 1
ATOM 8401 N N . THR B 1 495 ? 6.41 -20.531 -11.992 1 86.81 495 THR B N 1
ATOM 8402 C CA . THR B 1 495 ? 7.758 -20.453 -12.547 1 86.81 495 THR B CA 1
ATOM 8403 C C . THR B 1 495 ? 8.727 -19.875 -11.531 1 86.81 495 THR B C 1
ATOM 8405 O O . THR B 1 495 ? 9.805 -20.422 -11.289 1 86.81 495 THR B O 1
ATOM 8408 N N . ALA B 1 496 ? 8.305 -18.797 -10.93 1 87.75 496 ALA B N 1
ATOM 8409 C CA . ALA B 1 496 ? 9.188 -18.188 -9.953 1 87.75 496 ALA B CA 1
ATOM 8410 C C . ALA B 1 496 ? 9.383 -19.078 -8.734 1 87.75 496 ALA B C 1
ATOM 8412 O O . ALA B 1 496 ? 10.477 -19.141 -8.164 1 87.75 496 ALA B O 1
ATOM 8413 N N . ALA B 1 497 ? 8.344 -19.703 -8.383 1 92.19 497 ALA B N 1
ATOM 8414 C CA . ALA B 1 497 ? 8.406 -20.594 -7.227 1 92.19 497 ALA B CA 1
ATOM 8415 C C . ALA B 1 497 ? 9.312 -21.797 -7.504 1 92.19 497 ALA B C 1
ATOM 8417 O O . ALA B 1 497 ? 10.086 -22.219 -6.633 1 92.19 497 ALA B O 1
ATOM 8418 N N . LEU B 1 498 ? 9.25 -22.328 -8.672 1 92.5 498 LEU B N 1
ATOM 8419 C CA . LEU B 1 498 ? 10.094 -23.453 -9.047 1 92.5 498 LEU B CA 1
ATOM 8420 C C . LEU B 1 498 ? 11.562 -23.031 -9.125 1 92.5 498 LEU B C 1
ATOM 8422 O O . LEU B 1 498 ? 12.453 -23.828 -8.805 1 92.5 498 LEU B O 1
ATOM 8426 N N . PHE B 1 499 ? 11.773 -21.859 -9.484 1 93.12 499 PHE B N 1
ATOM 8427 C CA . PHE B 1 499 ? 13.148 -21.375 -9.602 1 93.12 499 PHE B CA 1
ATOM 8428 C C . PHE B 1 499 ? 13.812 -21.328 -8.227 1 93.12 499 PHE B C 1
ATOM 8430 O O . PHE B 1 499 ? 15.023 -21.562 -8.117 1 93.12 499 PHE B O 1
ATOM 8437 N N . VAL B 1 500 ? 13.086 -21.031 -7.246 1 94.31 500 VAL B N 1
ATOM 8438 C CA . VAL B 1 500 ? 13.625 -21.047 -5.891 1 94.31 500 VAL B CA 1
ATOM 8439 C C . VAL B 1 500 ? 14.148 -22.438 -5.559 1 94.31 500 VAL B C 1
ATOM 8441 O O . VAL B 1 500 ? 15.242 -22.594 -5.012 1 94.31 500 VAL B O 1
ATOM 8444 N N . SER B 1 501 ? 13.367 -23.438 -5.891 1 95.31 501 SER B N 1
ATOM 8445 C CA . SER B 1 501 ? 13.812 -24.812 -5.691 1 95.31 501 SER B CA 1
ATOM 8446 C C . SER B 1 501 ? 15.039 -25.125 -6.535 1 95.31 501 SER B C 1
ATOM 8448 O O . SER B 1 501 ? 15.945 -25.844 -6.09 1 95.31 501 SER B O 1
ATOM 8450 N N . THR B 1 502 ? 15.055 -24.594 -7.695 1 95.19 502 THR B N 1
ATOM 8451 C CA . THR B 1 502 ? 16.203 -24.766 -8.586 1 95.19 502 THR B CA 1
ATOM 8452 C C . THR B 1 502 ? 17.469 -24.188 -7.961 1 95.19 502 THR B C 1
ATOM 8454 O O . THR B 1 502 ? 18.516 -24.828 -7.977 1 95.19 502 THR B O 1
ATOM 8457 N N . ARG B 1 503 ? 17.359 -23.031 -7.414 1 94.62 503 ARG B N 1
ATOM 8458 C CA . ARG B 1 503 ? 18.5 -22.359 -6.801 1 94.62 503 ARG B CA 1
ATOM 8459 C C . ARG B 1 503 ? 19.047 -23.188 -5.637 1 94.62 503 ARG B C 1
ATOM 8461 O O . ARG B 1 503 ? 20.266 -23.344 -5.508 1 94.62 503 ARG B O 1
ATOM 8468 N N . VAL B 1 504 ? 18.188 -23.688 -4.844 1 95.5 504 VAL B N 1
ATOM 8469 C CA . VAL B 1 504 ? 18.594 -24.469 -3.674 1 95.5 504 VAL B CA 1
ATOM 8470 C C . VAL B 1 504 ? 19.312 -25.734 -4.121 1 95.5 504 VAL B C 1
ATOM 8472 O O . VAL B 1 504 ? 20.344 -26.094 -3.559 1 95.5 504 VAL B O 1
ATOM 8475 N N . LEU B 1 505 ? 18.781 -26.406 -5.129 1 95.88 505 LEU B N 1
ATOM 8476 C CA . LEU B 1 505 ? 19.375 -27.656 -5.586 1 95.88 505 LEU B CA 1
ATOM 8477 C C . LEU B 1 505 ? 20.703 -27.406 -6.305 1 95.88 505 LEU B C 1
ATOM 8479 O O . LEU B 1 505 ? 21.609 -28.219 -6.227 1 95.88 505 LEU B O 1
ATOM 8483 N N . ILE B 1 506 ? 20.812 -26.25 -6.949 1 94.75 506 ILE B N 1
ATOM 8484 C CA . ILE B 1 506 ? 22.078 -25.875 -7.551 1 94.75 506 ILE B CA 1
ATOM 8485 C C . ILE B 1 506 ? 23.125 -25.656 -6.457 1 94.75 506 ILE B C 1
ATOM 8487 O O . ILE B 1 506 ? 24.266 -26.125 -6.57 1 94.75 506 ILE B O 1
ATOM 8491 N N . MET B 1 507 ? 22.719 -24.938 -5.43 1 93.5 507 MET B N 1
ATOM 8492 C CA . MET B 1 507 ? 23.641 -24.688 -4.324 1 93.5 507 MET B CA 1
ATOM 8493 C C . MET B 1 507 ? 24.109 -25.984 -3.682 1 93.5 507 MET B C 1
ATOM 8495 O O . MET B 1 507 ? 25.297 -26.141 -3.367 1 93.5 507 MET B O 1
ATOM 8499 N N . GLU B 1 508 ? 23.172 -26.891 -3.496 1 93.19 508 GLU B N 1
ATOM 8500 C CA . GLU B 1 508 ? 23.516 -28.172 -2.893 1 93.19 508 GLU B CA 1
ATOM 8501 C C . GLU B 1 508 ? 24.406 -29 -3.818 1 93.19 508 GLU B C 1
ATOM 8503 O O . GLU B 1 508 ? 25.281 -29.719 -3.355 1 93.19 508 GLU B O 1
ATOM 8508 N N . TYR B 1 509 ? 24.156 -28.922 -5.059 1 94 509 TYR B N 1
ATOM 8509 C CA . TYR B 1 509 ? 24.906 -29.688 -6.051 1 94 509 TYR B CA 1
ATOM 8510 C C . TYR B 1 509 ? 26.344 -29.188 -6.168 1 94 509 TYR B C 1
ATOM 8512 O O . TYR B 1 509 ? 27.281 -29.984 -6.254 1 94 509 TYR B O 1
ATOM 8520 N N . LEU B 1 510 ? 26.531 -27.859 -6.152 1 92.5 510 LEU B N 1
ATOM 8521 C CA . LEU B 1 510 ? 27.844 -27.266 -6.355 1 92.5 510 LEU B CA 1
ATOM 8522 C C . LEU B 1 510 ? 28.609 -27.188 -5.039 1 92.5 510 LEU B C 1
ATOM 8524 O O . LEU B 1 510 ? 29.844 -27.266 -5.035 1 92.5 510 LEU B O 1
ATOM 8528 N N . CYS B 1 511 ? 27.875 -26.906 -3.936 1 89.44 511 CYS B N 1
ATOM 8529 C CA . CYS B 1 511 ? 28.469 -26.797 -2.609 1 89.44 511 CYS B CA 1
ATOM 8530 C C . CYS B 1 511 ? 27.688 -27.609 -1.59 1 89.44 511 CYS B C 1
ATOM 8532 O O . CYS B 1 511 ? 26.906 -27.062 -0.812 1 89.44 511 CYS B O 1
ATOM 8534 N N . PRO B 1 512 ? 28 -28.938 -1.548 1 85.44 512 PRO B N 1
ATOM 8535 C CA . PRO B 1 512 ? 27.234 -29.797 -0.648 1 85.44 512 PRO B CA 1
ATOM 8536 C C . PRO B 1 512 ? 27.453 -29.453 0.825 1 85.44 512 PRO B C 1
ATOM 8538 O O . PRO B 1 512 ? 28.531 -29.031 1.208 1 85.44 512 PRO B O 1
ATOM 8541 N N . GLY B 1 513 ? 26.438 -29.344 1.675 1 72.25 513 GLY B N 1
ATOM 8542 C CA . GLY B 1 513 ? 26.516 -29.078 3.104 1 72.25 513 GLY B CA 1
ATOM 8543 C C . GLY B 1 513 ? 27.359 -30.094 3.848 1 72.25 513 GLY B C 1
ATOM 8544 O O . GLY B 1 513 ? 27.625 -31.188 3.334 1 72.25 513 GLY B O 1
ATOM 8545 N N . ALA B 1 514 ? 28.203 -29.75 4.891 1 56.22 514 ALA B N 1
ATOM 8546 C CA . ALA B 1 514 ? 29.172 -30.516 5.688 1 56.22 514 ALA B CA 1
ATOM 8547 C C . ALA B 1 514 ? 28.609 -31.891 6.051 1 56.22 514 ALA B C 1
ATOM 8549 O O . ALA B 1 514 ? 29.359 -32.75 6.5 1 56.22 514 ALA B O 1
ATOM 8550 N N . GLY B 1 515 ? 27.375 -32.125 6.297 1 46.47 515 GLY B N 1
ATOM 8551 C CA . GLY B 1 515 ? 27.141 -33.469 6.824 1 46.47 515 GLY B CA 1
ATOM 8552 C C . GLY B 1 515 ? 27.656 -34.562 5.91 1 46.47 515 GLY B C 1
ATOM 8553 O O . GLY B 1 515 ? 27.531 -35.75 6.219 1 46.47 515 GLY B O 1
ATOM 8554 N N . HIS B 1 516 ? 27.625 -34.344 4.672 1 41.47 516 HIS B N 1
ATOM 8555 C CA . HIS B 1 516 ? 28.266 -35.438 3.953 1 41.47 516 HIS B CA 1
ATOM 8556 C C . HIS B 1 516 ? 29.781 -35.344 4.086 1 41.47 516 HIS B C 1
ATOM 8558 O O . HIS B 1 516 ? 30.469 -34.812 3.213 1 41.47 516 HIS B O 1
ATOM 8564 N N . HIS B 1 517 ? 30.172 -34.875 5.23 1 36.28 517 HIS B N 1
ATOM 8565 C CA . HIS B 1 517 ? 31.578 -34.812 5.586 1 36.28 517 HIS B CA 1
ATOM 8566 C C . HIS B 1 517 ? 32.312 -36.094 5.266 1 36.28 517 HIS B C 1
ATOM 8568 O O . HIS B 1 517 ? 33.469 -36.281 5.629 1 36.28 517 HIS B O 1
ATOM 8574 N N . HIS B 1 518 ? 31.625 -37.281 5.41 1 35.38 518 HIS B N 1
ATOM 8575 C CA . HIS B 1 518 ? 32.719 -38.219 5.598 1 35.38 518 HIS B CA 1
ATOM 8576 C C . HIS B 1 518 ? 33.875 -37.938 4.641 1 35.38 518 HIS B C 1
ATOM 8578 O O . HIS B 1 518 ? 34.969 -38.469 4.82 1 35.38 518 HIS B O 1
ATOM 8584 N N . HIS B 1 519 ? 33.688 -38.094 3.275 1 33.75 519 HIS B N 1
ATOM 8585 C CA . HIS B 1 519 ? 34.875 -38.375 2.498 1 33.75 519 HIS B CA 1
ATOM 8586 C C . HIS B 1 519 ? 35.688 -37.094 2.223 1 33.75 519 HIS B C 1
ATOM 8588 O O . HIS B 1 519 ? 35.125 -36 2.191 1 33.75 519 HIS B O 1
ATOM 8594 N N . GLN B 1 520 ? 37.062 -36.969 2.488 1 35.12 520 GLN B N 1
ATOM 8595 C CA . GLN B 1 520 ? 38.156 -36.125 2.102 1 35.12 520 GLN B CA 1
ATOM 8596 C C . GLN B 1 520 ? 37.844 -35.312 0.861 1 35.12 520 GLN B C 1
ATOM 8598 O O . GLN B 1 520 ? 37.188 -35.812 -0.068 1 35.12 520 GLN B O 1
ATOM 8603 N N . PRO B 1 521 ? 37.906 -33.906 0.838 1 40.25 521 PRO B N 1
ATOM 8604 C CA . PRO B 1 521 ? 37.906 -33.094 -0.391 1 40.25 521 PRO B CA 1
ATOM 8605 C C . PRO B 1 521 ? 38.594 -33.812 -1.554 1 40.25 521 PRO B C 1
ATOM 8607 O O . PRO B 1 521 ? 39.719 -33.438 -1.902 1 40.25 521 PRO B O 1
ATOM 8610 N N . SER B 1 522 ? 38.812 -35.125 -1.608 1 37.47 522 SER B N 1
ATOM 8611 C CA . SER B 1 522 ? 39.562 -35.531 -2.789 1 37.47 522 SER B CA 1
ATOM 8612 C C . SER B 1 522 ? 38.969 -34.906 -4.055 1 37.47 522 SER B C 1
ATOM 8614 O O . SER B 1 522 ? 37.781 -34.625 -4.121 1 37.47 522 SER B O 1
ATOM 8616 N N . ALA B 1 523 ? 39.844 -34.312 -4.922 1 41.97 523 ALA B N 1
ATOM 8617 C CA . ALA B 1 523 ? 39.656 -33.781 -6.266 1 41.97 523 ALA B CA 1
ATOM 8618 C C . ALA B 1 523 ? 38.406 -34.344 -6.934 1 41.97 523 ALA B C 1
ATOM 8620 O O . ALA B 1 523 ? 37.75 -33.656 -7.719 1 41.97 523 ALA B O 1
ATOM 8621 N N . ASP B 1 524 ? 38.156 -35.656 -6.879 1 42 524 ASP B N 1
ATOM 8622 C CA . ASP B 1 524 ? 37.219 -36.406 -7.695 1 42 524 ASP B CA 1
ATOM 8623 C C . ASP B 1 524 ? 35.875 -36.5 -7.016 1 42 524 ASP B C 1
ATOM 8625 O O . ASP B 1 524 ? 35.156 -37.5 -7.172 1 42 524 ASP B O 1
ATOM 8629 N N . ALA B 1 525 ? 35.656 -35.906 -5.895 1 50 525 ALA B N 1
ATOM 8630 C CA . ALA B 1 525 ? 34.438 -36.156 -5.141 1 50 525 ALA B CA 1
ATOM 8631 C C . ALA B 1 525 ? 33.188 -36.062 -6.035 1 50 525 ALA B C 1
ATOM 8633 O O . ALA B 1 525 ? 32.906 -34.969 -6.57 1 50 525 ALA B O 1
ATOM 8634 N N . ARG B 1 526 ? 32.781 -37.125 -6.535 1 58.91 526 ARG B N 1
ATOM 8635 C CA . ARG B 1 526 ? 31.688 -37.375 -7.473 1 58.91 526 ARG B CA 1
ATOM 8636 C C . ARG B 1 526 ? 30.406 -36.688 -7.016 1 58.91 526 ARG B C 1
ATOM 8638 O O . ARG B 1 526 ? 30 -36.844 -5.859 1 58.91 526 ARG B O 1
ATOM 8645 N N . ARG B 1 527 ? 29.969 -35.5 -7.66 1 76.81 527 ARG B N 1
ATOM 8646 C CA . ARG B 1 527 ? 28.703 -34.812 -7.438 1 76.81 527 ARG B CA 1
ATOM 8647 C C . ARG B 1 527 ? 27.531 -35.781 -7.375 1 76.81 527 ARG B C 1
ATOM 8649 O O . ARG B 1 527 ? 27.594 -36.875 -7.934 1 76.81 527 ARG B O 1
ATOM 8656 N N . ASP B 1 528 ? 26.594 -35.562 -6.488 1 85.56 528 ASP B N 1
ATOM 8657 C CA . ASP B 1 528 ? 25.422 -36.375 -6.23 1 85.56 528 ASP B CA 1
ATOM 8658 C C . ASP B 1 528 ? 24.609 -36.625 -7.508 1 85.56 528 ASP B C 1
ATOM 8660 O O . ASP B 1 528 ? 24.047 -35.656 -8.055 1 85.56 528 ASP B O 1
ATOM 8664 N N . THR B 1 529 ? 24.641 -37.875 -8.008 1 89.5 529 THR B N 1
ATOM 8665 C CA . THR B 1 529 ? 23.969 -38.219 -9.258 1 89.5 529 THR B CA 1
ATOM 8666 C C . THR B 1 529 ? 22.469 -38 -9.133 1 89.5 529 THR B C 1
ATOM 8668 O O . THR B 1 529 ? 21.797 -37.688 -10.109 1 89.5 529 THR B O 1
ATOM 8671 N N . ALA B 1 530 ? 21.906 -38.25 -7.949 1 91 530 ALA B N 1
ATOM 8672 C CA . ALA B 1 530 ? 20.469 -38.031 -7.734 1 91 530 ALA B CA 1
ATOM 8673 C C . ALA B 1 530 ? 20.109 -36.562 -7.887 1 91 530 ALA B C 1
ATOM 8675 O O . ALA B 1 530 ? 19.078 -36.219 -8.461 1 91 530 ALA B O 1
ATOM 8676 N N . LEU B 1 531 ? 20.969 -35.719 -7.395 1 93.44 531 LEU B N 1
ATOM 8677 C CA . LEU B 1 531 ? 20.75 -34.281 -7.52 1 93.44 531 LEU B CA 1
ATOM 8678 C C . LEU B 1 531 ? 20.875 -33.844 -8.977 1 93.44 531 LEU B C 1
ATOM 8680 O O . LEU B 1 531 ? 20.156 -32.938 -9.422 1 93.44 531 LEU B O 1
ATOM 8684 N N . ARG B 1 532 ? 21.812 -34.469 -9.633 1 94.12 532 ARG B N 1
ATOM 8685 C CA . ARG B 1 532 ? 21.969 -34.125 -11.055 1 94.12 532 ARG B CA 1
ATOM 8686 C C . ARG B 1 532 ? 20.703 -34.469 -11.828 1 94.12 532 ARG B C 1
ATOM 8688 O O . ARG B 1 532 ? 20.281 -33.719 -12.695 1 94.12 532 ARG B O 1
ATOM 8695 N N . SER B 1 533 ? 20.172 -35.625 -11.469 1 94.56 533 SER B N 1
ATOM 8696 C CA . SER B 1 533 ? 18.922 -36.031 -12.117 1 94.56 533 SER B CA 1
ATOM 8697 C C . SER B 1 533 ? 17.797 -35.031 -11.82 1 94.56 533 SER B C 1
ATOM 8699 O O . SER B 1 533 ? 17 -34.719 -12.703 1 94.56 533 SER B O 1
ATOM 8701 N N . ASP B 1 534 ? 17.703 -34.594 -10.625 1 95.44 534 ASP B N 1
ATOM 8702 C CA . ASP B 1 534 ? 16.719 -33.594 -10.242 1 95.44 534 ASP B CA 1
ATOM 8703 C C . ASP B 1 534 ? 16.906 -32.312 -11.039 1 95.44 534 ASP B C 1
ATOM 8705 O O . ASP B 1 534 ? 15.945 -31.719 -11.516 1 95.44 534 ASP B O 1
ATOM 8709 N N . LEU B 1 535 ? 18.141 -31.859 -11.172 1 95.88 535 LEU B N 1
ATOM 8710 C CA . LEU B 1 535 ? 18.438 -30.641 -11.914 1 95.88 535 LEU B CA 1
ATOM 8711 C C . LEU B 1 535 ? 18.109 -30.797 -13.391 1 95.88 535 LEU B C 1
ATOM 8713 O O . LEU B 1 535 ? 17.688 -29.828 -14.047 1 95.88 535 LEU B O 1
ATOM 8717 N N . GLN B 1 536 ? 18.25 -32.031 -13.891 1 94.56 536 GLN B N 1
ATOM 8718 C CA . GLN B 1 536 ? 17.891 -32.281 -15.281 1 94.56 536 GLN B CA 1
ATOM 8719 C C . GLN B 1 536 ? 16.391 -32.125 -15.508 1 94.56 536 GLN B C 1
ATOM 8721 O O . GLN B 1 536 ? 15.961 -31.609 -16.531 1 94.56 536 GLN B O 1
ATOM 8726 N N . VAL B 1 537 ? 15.664 -32.594 -14.531 1 92.94 537 VAL B N 1
ATOM 8727 C CA . VAL B 1 537 ? 14.219 -32.438 -14.602 1 92.94 537 VAL B CA 1
ATOM 8728 C C . VAL B 1 537 ? 13.859 -30.953 -14.602 1 92.94 537 VAL B C 1
ATOM 8730 O O . VAL B 1 537 ? 13.062 -30.5 -15.43 1 92.94 537 VAL B O 1
ATOM 8733 N N . LEU B 1 538 ? 14.453 -30.188 -13.75 1 93.69 538 LEU B N 1
ATOM 8734 C CA . LEU B 1 538 ? 14.172 -28.766 -13.641 1 93.69 538 LEU B CA 1
ATOM 8735 C C . LEU B 1 538 ? 14.633 -28.031 -14.891 1 93.69 538 LEU B C 1
ATOM 8737 O O . LEU B 1 538 ? 13.984 -27.078 -15.328 1 93.69 538 LEU B O 1
ATOM 8741 N N . ALA B 1 539 ? 15.719 -28.453 -15.445 1 92.56 539 ALA B N 1
ATOM 8742 C CA . ALA B 1 539 ? 16.203 -27.875 -16.703 1 92.56 539 ALA B CA 1
ATOM 8743 C C . ALA B 1 539 ? 15.195 -28.094 -17.828 1 92.56 539 ALA B C 1
ATOM 8745 O O . ALA B 1 539 ? 14.922 -27.188 -18.609 1 92.56 539 ALA B O 1
ATOM 8746 N N . ALA B 1 540 ? 14.695 -29.328 -17.875 1 90.25 540 ALA B N 1
ATOM 8747 C CA . ALA B 1 540 ? 13.711 -29.656 -18.906 1 90.25 540 ALA B CA 1
ATOM 8748 C C . ALA B 1 540 ? 12.453 -28.812 -18.734 1 90.25 540 ALA B C 1
ATOM 8750 O O . ALA B 1 540 ? 11.891 -28.312 -19.719 1 90.25 540 ALA B O 1
ATOM 8751 N N . PHE B 1 541 ? 12.086 -28.641 -17.547 1 88.75 541 PHE B N 1
ATOM 8752 C CA . PHE B 1 541 ? 10.906 -27.844 -17.281 1 88.75 541 PHE B CA 1
ATOM 8753 C C . PHE B 1 541 ? 11.148 -26.375 -17.609 1 88.75 541 PHE B C 1
ATOM 8755 O O . PHE B 1 541 ? 10.25 -25.688 -18.094 1 88.75 541 PHE B O 1
ATOM 8762 N N . SER B 1 542 ? 12.312 -25.859 -17.312 1 88.25 542 SER B N 1
ATOM 8763 C CA . SER B 1 542 ? 12.648 -24.484 -17.641 1 88.25 542 SER B CA 1
ATOM 8764 C C . SER B 1 542 ? 12.641 -24.25 -19.141 1 88.25 542 SER B C 1
ATOM 8766 O O . SER B 1 542 ? 12.203 -23.203 -19.625 1 88.25 542 SER B O 1
ATOM 8768 N N . MET B 1 543 ? 13.047 -25.234 -19.875 1 85.44 543 MET B N 1
ATOM 8769 C CA . MET B 1 543 ? 13.039 -25.141 -21.328 1 85.44 543 MET B CA 1
ATOM 8770 C C . MET B 1 543 ? 11.617 -25.156 -21.875 1 85.44 543 MET B C 1
ATOM 8772 O O . MET B 1 543 ? 11.281 -24.406 -22.797 1 85.44 543 MET B O 1
ATOM 8776 N N . GLN B 1 544 ? 10.891 -25.969 -21.234 1 83 544 GLN B N 1
ATOM 8777 C CA . GLN B 1 544 ? 9.492 -26.047 -21.656 1 83 544 GLN B CA 1
ATOM 8778 C C . GLN B 1 544 ? 8.742 -24.766 -21.312 1 83 544 GLN B C 1
ATOM 8780 O O . GLN B 1 544 ? 7.875 -24.328 -22.062 1 83 544 GLN B O 1
ATOM 8785 N N . ALA B 1 545 ? 9.008 -24.266 -20.172 1 81.56 545 ALA B N 1
ATOM 8786 C CA . ALA B 1 545 ? 8.375 -23.016 -19.75 1 81.56 545 ALA B CA 1
ATOM 8787 C C . ALA B 1 545 ? 8.711 -21.891 -20.719 1 81.56 545 ALA B C 1
ATOM 8789 O O . ALA B 1 545 ? 7.867 -21.031 -21 1 81.56 545 ALA B O 1
ATOM 8790 N N . HIS B 1 546 ? 9.875 -21.844 -21.203 1 79.31 546 HIS B N 1
ATOM 8791 C CA . HIS B 1 546 ? 10.266 -20.859 -22.203 1 79.31 546 HIS B CA 1
ATOM 8792 C C . HIS B 1 546 ? 9.406 -20.969 -23.453 1 79.31 546 HIS B C 1
ATOM 8794 O O . HIS B 1 546 ? 8.961 -19.953 -24 1 79.31 546 HIS B O 1
ATOM 8800 N N . SER B 1 547 ? 9.055 -22.109 -23.781 1 74.19 547 SER B N 1
ATOM 8801 C CA . SER B 1 547 ? 8.266 -22.328 -25 1 74.19 547 SER B CA 1
ATOM 8802 C C . SER B 1 547 ? 6.805 -21.953 -24.781 1 74.19 547 SER B C 1
ATOM 8804 O O . SER B 1 547 ? 6.16 -21.422 -25.688 1 74.19 547 SER B O 1
ATOM 8806 N N . SER B 1 548 ? 6.344 -22.141 -23.578 1 73.75 548 SER B N 1
ATOM 8807 C CA . SER B 1 548 ? 4.918 -21.953 -23.312 1 73.75 548 SER B CA 1
ATOM 8808 C C . SER B 1 548 ? 4.625 -20.578 -22.75 1 73.75 548 SER B C 1
ATOM 8810 O O . SER B 1 548 ? 3.555 -20.016 -22.984 1 73.75 548 SER B O 1
ATOM 8812 N N . LEU B 1 549 ? 5.512 -20.031 -21.922 1 76.75 549 LEU B N 1
ATOM 8813 C CA . LEU B 1 549 ? 5.223 -18.812 -21.188 1 76.75 549 LEU B CA 1
ATOM 8814 C C . LEU B 1 549 ? 6.043 -17.641 -21.734 1 76.75 549 LEU B C 1
ATOM 8816 O O . LEU B 1 549 ? 6.023 -16.547 -21.172 1 76.75 549 LEU B O 1
ATOM 8820 N N . GLY B 1 550 ? 6.738 -17.844 -22.75 1 75.62 550 GLY B N 1
ATOM 8821 C CA . GLY B 1 550 ? 7.434 -16.766 -23.453 1 75.62 550 GLY B CA 1
ATOM 8822 C C . GLY B 1 550 ? 8.602 -16.203 -22.656 1 75.62 550 GLY B C 1
ATOM 8823 O O . GLY B 1 550 ? 9.469 -16.953 -22.203 1 75.62 550 GLY B O 1
ATOM 8824 N N . LEU B 1 551 ? 8.562 -14.891 -22.469 1 77.19 551 LEU B N 1
ATOM 8825 C CA . LEU B 1 551 ? 9.719 -14.188 -21.922 1 77.19 551 LEU B CA 1
ATOM 8826 C C . LEU B 1 551 ? 9.891 -14.5 -20.438 1 77.19 551 LEU B C 1
ATOM 8828 O O . LEU B 1 551 ? 11.016 -14.5 -19.922 1 77.19 551 LEU B O 1
ATOM 8832 N N . MET B 1 552 ? 8.859 -14.75 -19.766 1 79.38 552 MET B N 1
ATOM 8833 C CA . MET B 1 552 ? 8.969 -15.125 -18.359 1 79.38 552 MET B CA 1
ATOM 8834 C C . MET B 1 552 ? 9.727 -16.438 -18.188 1 79.38 552 MET B C 1
ATOM 8836 O O . MET B 1 552 ? 10.594 -16.547 -17.328 1 79.38 552 MET B O 1
ATOM 8840 N N . GLY B 1 553 ? 9.438 -17.375 -19.031 1 81 553 GLY B N 1
ATOM 8841 C CA . GLY B 1 553 ? 10.164 -18.641 -19 1 81 553 GLY B CA 1
ATOM 8842 C C . GLY B 1 553 ? 11.633 -18.484 -19.375 1 81 553 GLY B C 1
ATOM 8843 O O . GLY B 1 553 ? 12.492 -19.141 -18.781 1 81 553 GLY B O 1
ATOM 8844 N N . LYS B 1 554 ? 11.883 -17.641 -20.219 1 85.19 554 LYS B N 1
ATOM 8845 C CA . LYS B 1 554 ? 13.25 -17.422 -20.672 1 85.19 554 LYS B CA 1
ATOM 8846 C C . LYS B 1 554 ? 14.109 -16.844 -19.547 1 85.19 554 LYS B C 1
ATOM 8848 O O . LYS B 1 554 ? 15.281 -17.203 -19.406 1 85.19 554 LYS B O 1
ATOM 8853 N N . ARG B 1 555 ? 13.578 -16.031 -18.797 1 85.31 555 ARG B N 1
ATOM 8854 C CA . ARG B 1 555 ? 14.32 -15.398 -17.719 1 85.31 555 ARG B CA 1
ATOM 8855 C C . ARG B 1 555 ? 14.836 -16.438 -16.734 1 85.31 555 ARG B C 1
ATOM 8857 O O . ARG B 1 555 ? 16 -16.391 -16.328 1 85.31 555 ARG B O 1
ATOM 8864 N N . PHE B 1 556 ? 14 -17.328 -16.375 1 87.88 556 PHE B N 1
ATOM 8865 C CA . PHE B 1 556 ? 14.398 -18.312 -15.383 1 87.88 556 PHE B CA 1
ATOM 8866 C C . PHE B 1 556 ? 15.32 -19.359 -15.992 1 87.88 556 PHE B C 1
ATOM 8868 O O . PHE B 1 556 ? 16.156 -19.938 -15.297 1 87.88 556 PHE B O 1
ATOM 8875 N N . LEU B 1 557 ? 15.141 -19.547 -17.328 1 90.75 557 LEU B N 1
ATOM 8876 C CA . LEU B 1 557 ? 16.094 -20.391 -18.031 1 90.75 557 LEU B CA 1
ATOM 8877 C C . LEU B 1 557 ? 17.5 -19.797 -17.984 1 90.75 557 LEU B C 1
ATOM 8879 O O . LEU B 1 557 ? 18.469 -20.5 -17.703 1 90.75 557 LEU B O 1
ATOM 8883 N N . ILE B 1 558 ? 17.562 -18.547 -18.172 1 90.75 558 ILE B N 1
ATOM 8884 C CA . ILE B 1 558 ? 18.828 -17.828 -18.141 1 90.75 558 ILE B CA 1
ATOM 8885 C C . ILE B 1 558 ? 19.375 -17.812 -16.719 1 90.75 558 ILE B C 1
ATOM 8887 O O . ILE B 1 558 ? 20.578 -17.953 -16.5 1 90.75 558 ILE B O 1
ATOM 8891 N N . GLY B 1 559 ? 18.469 -17.609 -15.812 1 91.12 559 GLY B N 1
ATOM 8892 C CA . GLY B 1 559 ? 18.891 -17.672 -14.422 1 91.12 559 GLY B CA 1
ATOM 8893 C C . GLY B 1 559 ? 19.5 -19.016 -14.039 1 91.12 559 GLY B C 1
ATOM 8894 O O . GLY B 1 559 ? 20.484 -19.062 -13.297 1 91.12 559 GLY B O 1
ATOM 8895 N N . PHE B 1 560 ? 18.875 -20.062 -14.531 1 93.38 560 PHE B N 1
ATOM 8896 C CA . PHE B 1 560 ? 19.406 -21.391 -14.305 1 93.38 560 PHE B CA 1
ATOM 8897 C C . PHE B 1 560 ? 20.828 -21.5 -14.82 1 93.38 560 PHE B C 1
ATOM 8899 O O . PHE B 1 560 ? 21.719 -21.969 -14.094 1 93.38 560 PHE B O 1
ATOM 8906 N N . LYS B 1 561 ? 21.062 -21.031 -15.984 1 93.56 561 LYS B N 1
ATOM 8907 C CA . LYS B 1 561 ? 22.375 -21.094 -16.609 1 93.56 561 LYS B CA 1
ATOM 8908 C C . LYS B 1 561 ? 23.391 -20.25 -15.836 1 93.56 561 LYS B C 1
ATOM 8910 O O . LYS B 1 561 ? 24.531 -20.672 -15.648 1 93.56 561 LYS B O 1
ATOM 8915 N N . PHE B 1 562 ? 23 -19.156 -15.422 1 92.62 562 PHE B N 1
ATOM 8916 C CA . PHE B 1 562 ? 23.875 -18.234 -14.688 1 92.62 562 PHE B CA 1
ATOM 8917 C C . PHE B 1 562 ? 24.359 -18.891 -13.391 1 92.62 562 PHE B C 1
ATOM 8919 O O . PHE B 1 562 ? 25.562 -18.891 -13.109 1 92.62 562 PHE B O 1
ATOM 8926 N N . HIS B 1 563 ? 23.438 -19.453 -12.664 1 93.25 563 HIS B N 1
ATOM 8927 C CA . HIS B 1 563 ? 23.766 -19.922 -11.328 1 93.25 563 HIS B CA 1
ATOM 8928 C C . HIS B 1 563 ? 24.484 -21.266 -11.375 1 93.25 563 HIS B C 1
ATOM 8930 O O . HIS B 1 563 ? 25.328 -21.562 -10.523 1 93.25 563 HIS B O 1
ATOM 8936 N N . ILE B 1 564 ? 24.188 -22.125 -12.375 1 94.06 564 ILE B N 1
ATOM 8937 C CA . ILE B 1 564 ? 24.812 -23.438 -12.453 1 94.06 564 ILE B CA 1
ATOM 8938 C C . ILE B 1 564 ? 26.281 -23.281 -12.852 1 94.06 564 ILE B C 1
ATOM 8940 O O . ILE B 1 564 ? 27.094 -24.188 -12.648 1 94.06 564 ILE B O 1
ATOM 8944 N N . ARG B 1 565 ? 26.656 -22.094 -13.289 1 92.56 565 ARG B N 1
ATOM 8945 C CA . ARG B 1 565 ? 28 -21.828 -13.742 1 92.56 565 ARG B CA 1
ATOM 8946 C C . ARG B 1 565 ? 28.812 -21.109 -12.672 1 92.56 565 ARG B C 1
ATOM 8948 O O . ARG B 1 565 ? 29.984 -20.797 -12.875 1 92.56 565 ARG B O 1
ATOM 8955 N N . MET B 1 566 ? 28.234 -20.891 -11.578 1 90.69 566 MET B N 1
ATOM 8956 C CA . MET B 1 566 ? 28.906 -20.141 -10.523 1 90.69 566 MET B CA 1
ATOM 8957 C C . MET B 1 566 ? 30.031 -20.969 -9.891 1 90.69 566 MET B C 1
ATOM 8959 O O . MET B 1 566 ? 29.953 -22.203 -9.867 1 90.69 566 MET B O 1
ATOM 8963 N N . ARG B 1 567 ? 31.016 -20.172 -9.344 1 90 567 ARG B N 1
ATOM 8964 C CA . ARG B 1 567 ? 32.094 -20.812 -8.617 1 90 567 ARG B CA 1
ATOM 8965 C C . ARG B 1 567 ? 31.656 -21.234 -7.219 1 90 567 ARG B C 1
ATOM 8967 O O . ARG B 1 567 ? 30.703 -20.656 -6.664 1 90 567 ARG B O 1
ATOM 8974 N N . GLU B 1 568 ? 32.312 -22.203 -6.801 1 88.31 568 GLU B N 1
ATOM 8975 C CA . GLU B 1 568 ? 31.953 -22.766 -5.504 1 88.31 568 GLU B CA 1
ATOM 8976 C C . GLU B 1 568 ? 32.031 -21.703 -4.406 1 88.31 568 GLU B C 1
ATOM 8978 O O . GLU B 1 568 ? 31.203 -21.688 -3.488 1 88.31 568 GLU B O 1
ATOM 8983 N N . GLU B 1 569 ? 32.969 -20.797 -4.422 1 88.12 569 GLU B N 1
ATOM 8984 C CA . GLU B 1 569 ? 33.125 -19.75 -3.414 1 88.12 569 GLU B CA 1
ATOM 8985 C C . GLU B 1 569 ? 31.922 -18.812 -3.402 1 88.12 569 GLU B C 1
ATOM 8987 O O . GLU B 1 569 ? 31.453 -18.406 -2.336 1 88.12 569 GLU B O 1
ATOM 8992 N N . ASP B 1 570 ? 31.453 -18.531 -4.605 1 87.44 570 ASP B N 1
ATOM 8993 C CA . ASP B 1 570 ? 30.297 -17.641 -4.727 1 87.44 570 ASP B CA 1
ATOM 8994 C C . ASP B 1 570 ? 29.016 -18.344 -4.234 1 87.44 570 ASP B C 1
ATOM 8996 O O . ASP B 1 570 ? 28.156 -17.703 -3.641 1 87.44 570 ASP B O 1
ATOM 9000 N N . VAL B 1 571 ? 28.969 -19.625 -4.5 1 90.06 571 VAL B N 1
ATOM 9001 C CA . VAL B 1 571 ? 27.812 -20.406 -4.062 1 90.06 571 VAL B CA 1
ATOM 9002 C C . VAL B 1 571 ? 27.797 -20.5 -2.539 1 90.06 571 VAL B C 1
ATOM 9004 O O . VAL B 1 571 ? 26.75 -20.391 -1.912 1 90.06 571 VAL B O 1
ATOM 9007 N N . ARG B 1 572 ? 28.984 -20.688 -1.975 1 87.5 572 ARG B N 1
ATOM 9008 C CA . ARG B 1 572 ? 29.094 -20.766 -0.522 1 87.5 572 ARG B CA 1
ATOM 9009 C C . ARG B 1 572 ? 28.672 -19.453 0.128 1 87.5 572 ARG B C 1
ATOM 9011 O O . ARG B 1 572 ? 27.984 -19.438 1.144 1 87.5 572 ARG B O 1
ATOM 9018 N N . ALA B 1 573 ? 29.094 -18.422 -0.463 1 84.31 573 ALA B N 1
ATOM 9019 C CA . ALA B 1 573 ? 28.719 -17.094 0.035 1 84.31 573 ALA B CA 1
ATOM 9020 C C . ALA B 1 573 ? 27.203 -16.891 -0.06 1 84.31 573 ALA B C 1
ATOM 9022 O O . ALA B 1 573 ? 26.594 -16.297 0.824 1 84.31 573 ALA B O 1
ATOM 9023 N N . GLY B 1 574 ? 26.656 -17.359 -1.155 1 84.38 574 GLY B N 1
ATOM 9024 C CA . GLY B 1 574 ? 25.219 -17.281 -1.325 1 84.38 574 GLY B CA 1
ATOM 9025 C C . GLY B 1 574 ? 24.453 -18.094 -0.302 1 84.38 574 GLY B C 1
ATOM 9026 O O . GLY B 1 574 ? 23.391 -17.672 0.165 1 84.38 574 GLY B O 1
ATOM 9027 N N . LYS B 1 575 ? 24.969 -19.203 -0.034 1 86.12 575 LYS B N 1
ATOM 9028 C CA . LYS B 1 575 ? 24.359 -20.062 0.985 1 86.12 575 LYS B CA 1
ATOM 9029 C C . LYS B 1 575 ? 24.375 -19.375 2.35 1 86.12 575 LYS B C 1
ATOM 9031 O O . LYS B 1 575 ? 23.391 -19.438 3.094 1 86.12 575 LYS B O 1
ATOM 9036 N N . ASP B 1 576 ? 25.438 -18.734 2.643 1 83.75 576 ASP B N 1
ATOM 9037 C CA . ASP B 1 576 ? 25.594 -18.062 3.934 1 83.75 576 ASP B CA 1
ATOM 9038 C C . ASP B 1 576 ? 24.703 -16.844 4.039 1 83.75 576 ASP B C 1
ATOM 9040 O O . ASP B 1 576 ? 24.312 -16.438 5.137 1 83.75 576 ASP B O 1
ATOM 9044 N N . TYR B 1 577 ? 24.406 -16.359 2.895 1 82.38 577 TYR B N 1
ATOM 9045 C CA . TYR B 1 577 ? 23.594 -15.156 2.867 1 82.38 577 TYR B CA 1
ATOM 9046 C C . TYR B 1 577 ? 22.125 -15.477 3.176 1 82.38 577 TYR B C 1
ATOM 9048 O O . TYR B 1 577 ? 21.359 -14.586 3.549 1 82.38 577 TYR B O 1
ATOM 9056 N N . GLY B 1 578 ? 21.75 -16.688 3.021 1 85.88 578 GLY B N 1
ATOM 9057 C CA . GLY B 1 578 ? 20.406 -17.094 3.395 1 85.88 578 GLY B CA 1
ATOM 9058 C C . GLY B 1 578 ? 19.391 -16.906 2.277 1 85.88 578 GLY B C 1
ATOM 9059 O O . GLY B 1 578 ? 19.766 -16.688 1.125 1 85.88 578 GLY B O 1
ATOM 9060 N N . ALA B 1 579 ? 18.141 -17.031 2.586 1 87.94 579 ALA B N 1
ATOM 9061 C CA . ALA B 1 579 ? 17.062 -17.031 1.609 1 87.94 579 ALA B CA 1
ATOM 9062 C C . ALA B 1 579 ? 16.938 -15.672 0.913 1 87.94 579 ALA B C 1
ATOM 9064 O O . ALA B 1 579 ? 16.484 -15.594 -0.231 1 87.94 579 ALA B O 1
ATOM 9065 N N . ARG B 1 580 ? 17.438 -14.641 1.5 1 80.88 580 ARG B N 1
ATOM 9066 C CA . ARG B 1 580 ? 17.359 -13.297 0.941 1 80.88 580 ARG B CA 1
ATOM 9067 C C . ARG B 1 580 ? 18.203 -13.18 -0.326 1 80.88 580 ARG B C 1
ATOM 9069 O O . ARG B 1 580 ? 17.938 -12.32 -1.176 1 80.88 580 ARG B O 1
ATOM 9076 N N . GLY B 1 581 ? 19.109 -14.023 -0.438 1 77 581 GLY B N 1
ATOM 9077 C CA . GLY B 1 581 ? 20.047 -13.938 -1.552 1 77 581 GLY B CA 1
ATOM 9078 C C . GLY B 1 581 ? 19.656 -14.812 -2.725 1 77 581 GLY B C 1
ATOM 9079 O O . GLY B 1 581 ? 20.297 -14.766 -3.779 1 77 581 GLY B O 1
ATOM 9080 N N . LEU B 1 582 ? 18.594 -15.516 -2.613 1 79.25 582 LEU B N 1
ATOM 9081 C CA . LEU B 1 582 ? 18.266 -16.516 -3.619 1 79.25 582 LEU B CA 1
ATOM 9082 C C . LEU B 1 582 ? 17.922 -15.859 -4.953 1 79.25 582 LEU B C 1
ATOM 9084 O O . LEU B 1 582 ? 18.25 -16.391 -6.016 1 79.25 582 LEU B O 1
ATOM 9088 N N . LEU B 1 583 ? 17.328 -14.617 -4.887 1 73.69 583 LEU B N 1
ATOM 9089 C CA . LEU B 1 583 ? 16.938 -13.992 -6.148 1 73.69 583 LEU B CA 1
ATOM 9090 C C . LEU B 1 583 ? 17.531 -12.594 -6.27 1 73.69 583 LEU B C 1
ATOM 9092 O O . LEU B 1 583 ? 17.094 -11.797 -7.094 1 73.69 583 LEU B O 1
ATOM 9096 N N . LYS B 1 584 ? 18.5 -12.117 -5.516 1 64.5 584 LYS B N 1
ATOM 9097 C CA . LYS B 1 584 ? 19.078 -10.773 -5.469 1 64.5 584 LYS B CA 1
ATOM 9098 C C . LYS B 1 584 ? 19.906 -10.492 -6.711 1 64.5 584 LYS B C 1
ATOM 9100 O O . LYS B 1 584 ? 20 -9.344 -7.148 1 64.5 584 LYS B O 1
ATOM 9105 N N . ARG B 1 585 ? 20.453 -11.477 -7.492 1 65.88 585 ARG B N 1
ATOM 9106 C CA . ARG B 1 585 ? 21.359 -11.195 -8.602 1 65.88 585 ARG B CA 1
ATOM 9107 C C . ARG B 1 585 ? 20.672 -11.406 -9.945 1 65.88 585 ARG B C 1
ATOM 9109 O O . ARG B 1 585 ? 21.328 -11.758 -10.93 1 65.88 585 ARG B O 1
ATOM 9116 N N . CYS B 1 586 ? 19.469 -11.023 -9.922 1 76.19 586 CYS B N 1
ATOM 9117 C CA . CYS B 1 586 ? 18.75 -11.289 -11.156 1 76.19 586 CYS B CA 1
ATOM 9118 C C . CYS B 1 586 ? 19.141 -10.297 -12.25 1 76.19 586 CYS B C 1
ATOM 9120 O O . CYS B 1 586 ? 19.016 -10.602 -13.438 1 76.19 586 CYS B O 1
ATOM 9122 N N . GLY B 1 587 ? 19.625 -9.211 -11.898 1 72.94 587 GLY B N 1
ATOM 9123 C CA . GLY B 1 587 ? 20.078 -8.227 -12.859 1 72.94 587 GLY B CA 1
ATOM 9124 C C . GLY B 1 587 ? 21.312 -8.68 -13.625 1 72.94 587 GLY B C 1
ATOM 9125 O O . GLY B 1 587 ? 21.578 -8.195 -14.734 1 72.94 587 GLY B O 1
ATOM 9126 N N . ASP B 1 588 ? 22 -9.672 -13.117 1 78.12 588 ASP B N 1
ATOM 9127 C CA . ASP B 1 588 ? 23.25 -10.141 -13.711 1 78.12 588 ASP B CA 1
ATOM 9128 C C . ASP B 1 588 ? 23 -11.344 -14.625 1 78.12 588 ASP B C 1
ATOM 9130 O O . ASP B 1 588 ? 23.922 -11.805 -15.305 1 78.12 588 ASP B O 1
ATOM 9134 N N . TRP B 1 589 ? 21.781 -11.789 -14.711 1 86.56 589 TRP B N 1
ATOM 9135 C CA . TRP B 1 589 ? 21.484 -13.047 -15.398 1 86.56 589 TRP B CA 1
ATOM 9136 C C . TRP B 1 589 ? 21.734 -12.906 -16.906 1 86.56 589 TRP B C 1
ATOM 9138 O O . TRP B 1 589 ? 21.984 -13.906 -17.594 1 86.56 589 TRP B O 1
ATOM 9148 N N . ALA B 1 590 ? 21.703 -11.688 -17.344 1 82.44 590 ALA B N 1
ATOM 9149 C CA . ALA B 1 590 ? 21.766 -11.445 -18.781 1 82.44 590 ALA B CA 1
ATOM 9150 C C . ALA B 1 590 ? 23.078 -11.945 -19.359 1 82.44 590 ALA B C 1
ATOM 9152 O O . ALA B 1 590 ? 23.141 -12.281 -20.547 1 82.44 590 ALA B O 1
ATOM 9153 N N . VAL B 1 591 ? 24.078 -12.062 -18.578 1 83.69 591 VAL B N 1
ATOM 9154 C CA . VAL B 1 591 ? 25.391 -12.492 -19.047 1 83.69 591 VAL B CA 1
ATOM 9155 C C . VAL B 1 591 ? 25.344 -13.953 -19.484 1 83.69 591 VAL B C 1
ATOM 9157 O O . VAL B 1 591 ? 26.109 -14.375 -20.359 1 83.69 591 VAL B O 1
ATOM 9160 N N . ALA B 1 592 ? 24.359 -14.68 -18.984 1 88.88 592 ALA B N 1
ATOM 9161 C CA . ALA B 1 592 ? 24.266 -16.109 -19.281 1 88.88 592 ALA B CA 1
ATOM 9162 C C . ALA B 1 592 ? 23.359 -16.359 -20.469 1 88.88 592 ALA B C 1
ATOM 9164 O O . ALA B 1 592 ? 23.125 -17.516 -20.844 1 88.88 592 ALA B O 1
ATOM 9165 N N . ASP B 1 593 ? 22.875 -15.32 -21.109 1 88.56 593 ASP B N 1
ATOM 9166 C CA . ASP B 1 593 ? 22.016 -15.477 -22.281 1 88.56 593 ASP B CA 1
ATOM 9167 C C . ASP B 1 593 ? 22.844 -15.719 -23.547 1 88.56 593 ASP B C 1
ATOM 9169 O O . ASP B 1 593 ? 22.922 -14.852 -24.422 1 88.56 593 ASP B O 1
ATOM 9173 N N . ASP B 1 594 ? 23.391 -16.844 -23.734 1 86.38 594 ASP B N 1
ATOM 9174 C CA . ASP B 1 594 ? 24.312 -17.141 -24.828 1 86.38 594 ASP B CA 1
ATOM 9175 C C . ASP B 1 594 ? 23.625 -18 -25.891 1 86.38 594 ASP B C 1
ATOM 9177 O O . ASP B 1 594 ? 24.281 -18.484 -26.828 1 86.38 594 ASP B O 1
ATOM 9181 N N . GLY B 1 595 ? 22.375 -18.203 -25.844 1 81.62 595 GLY B N 1
ATOM 9182 C CA . GLY B 1 595 ? 21.641 -18.984 -26.844 1 81.62 595 GLY B CA 1
ATOM 9183 C C . GLY B 1 595 ? 21.875 -20.469 -26.719 1 81.62 595 GLY B C 1
ATOM 9184 O O . GLY B 1 595 ? 21.297 -21.266 -27.469 1 81.62 595 GLY B O 1
ATOM 9185 N N . GLN B 1 596 ? 22.688 -20.859 -25.734 1 81.69 596 GLN B N 1
ATOM 9186 C CA . GLN B 1 596 ? 22.984 -22.281 -25.547 1 81.69 596 GLN B CA 1
ATOM 9187 C C . GLN B 1 596 ? 22.047 -22.906 -24.531 1 81.69 596 GLN B C 1
ATOM 9189 O O . GLN B 1 596 ? 21.312 -22.203 -23.828 1 81.69 596 GLN B O 1
ATOM 9194 N N . GLY B 1 597 ? 21.938 -24.25 -24.562 1 84.06 597 GLY B N 1
ATOM 9195 C CA . GLY B 1 597 ? 21.141 -24.969 -23.578 1 84.06 597 GLY B CA 1
ATOM 9196 C C . GLY B 1 597 ? 21.797 -25 -22.203 1 84.06 597 GLY B C 1
ATOM 9197 O O . GLY B 1 597 ? 22.844 -24.406 -22 1 84.06 597 GLY B O 1
ATOM 9198 N N . ILE B 1 598 ? 21.078 -25.562 -21.312 1 90.88 598 ILE B N 1
ATOM 9199 C CA . ILE B 1 598 ? 21.594 -25.719 -19.953 1 90.88 598 ILE B CA 1
ATOM 9200 C C . ILE B 1 598 ? 22.578 -26.875 -19.875 1 90.88 598 ILE B C 1
ATOM 9202 O O . ILE B 1 598 ? 22.266 -27.984 -20.359 1 90.88 598 ILE B O 1
ATOM 9206 N N . VAL B 1 599 ? 23.812 -26.609 -19.391 1 90.69 599 VAL B N 1
ATOM 9207 C CA . VAL B 1 599 ? 24.812 -27.656 -19.172 1 90.69 599 VAL B CA 1
ATOM 9208 C C . VAL B 1 599 ? 25.062 -27.844 -17.672 1 90.69 599 VAL B C 1
ATOM 9210 O O . VAL B 1 599 ? 25.516 -26.906 -17 1 90.69 599 VAL B O 1
ATOM 9213 N N . ILE B 1 600 ? 24.703 -29 -17.203 1 93.06 600 ILE B N 1
ATOM 9214 C CA . ILE B 1 600 ? 24.953 -29.328 -15.805 1 93.06 600 ILE B CA 1
ATOM 9215 C C . ILE B 1 600 ? 26.328 -30 -15.664 1 93.06 600 ILE B C 1
ATOM 9217 O O . ILE B 1 600 ? 26.578 -31.047 -16.266 1 93.06 600 ILE B O 1
ATOM 9221 N N . PRO B 1 601 ? 27.188 -29.359 -14.945 1 89.88 601 PRO B N 1
ATOM 9222 C CA . PRO B 1 601 ? 28.531 -29.922 -14.805 1 89.88 601 PRO B CA 1
ATOM 9223 C C . PRO B 1 601 ? 28.516 -31.344 -14.227 1 89.88 601 PRO B C 1
ATOM 9225 O O . PRO B 1 601 ? 27.625 -31.688 -13.453 1 89.88 601 PRO B O 1
ATOM 9228 N N . GLU B 1 602 ? 29.578 -32.188 -14.617 1 85.62 602 GLU B N 1
ATOM 9229 C CA . GLU B 1 602 ? 29.688 -33.562 -14.148 1 85.62 602 GLU B CA 1
ATOM 9230 C C . GLU B 1 602 ? 30.375 -33.625 -12.789 1 85.62 602 GLU B C 1
ATOM 9232 O O . GLU B 1 602 ? 31.25 -32.812 -12.484 1 85.62 602 GLU B O 1
#

Organism: Cordyceps militaris (strain CM01) (NCBI:txid983644)

pLDDT: mean 75.19, std 25.73, range [16.41, 98.19]

Foldseek 3Di:
DLDQDDPQLFFPVCVVVVHGFSSDPPATPVCVVVVHDGHHDDDDPPPPPPDDDDDDDDPPDPPPDPPDDDDDDPDDDDDDDPDDDDDPDPPPPDDPDPPPCPDDCPPPPPPPPPDPPPDPPPPCPPDPPDLDDDLVVLVVLLVLCVVAPCVQAVLDQSVQVNVQCVVPNCVSAQLLLSLLSQLLSLCRDPDPVSVVCNVVSLVSNVVSLVVLQQAQPPLLSSLNSLLSSLVSCLLQVNLVCNVVSLLSSVVLCVQQQLLALPPPPSPRNDPGSHHSVPQQADLSNLSSLSSLLSSLLSQLLSQLQQLHDGSDDNQSGWGWDHFDPCQNNPDDNPDHDDDDDTQTDHLPLVVSLVSLLVQVVPPPRDDLSNLLSNLSSLSSQLSCLLPVPPPVPCNLVSLVVSVVSLVSSVVSDDCLLQALVNHDLLCLLSSLLSLLSSLLSLQQSLLHAADPPDDPVVSLVSLVSNLVSLLVSLVSVVRSVVVHPLSSRDHSSRLVSNLLSLLSLLLCQQANRCPVVPDDPPPCPDGDVVSVVSNVSSLVSLVVCCVNSPPSSVLSQLVSQVSLPDHNVVSVVLSNRTSSSSNNCSVVSVVSPPVDGHDHDD/DLDQDDPQLFFPVCVVVVHGFSSDPPATPVCVVVVHDGHHDDDPPPPPPPPDDDDDDDPPDPPPPVPDDDDPDPDDDDDDDPDDDDDPDDPPPDDDDPPPCPDDPPPPCPPPPPDPPPDPDPPCPPDPPPLDDDLVVLVVLLVLCVVAPCVQAVLDQSVQVNVQCVVPNCVSAQLLLSLLSQLLSLCRDPDPVSVVCNVVSLVSNVVSLVVLQQAQPPLLSSLNSLLSSLVSCLLQVVLVCNVVSLLSSVVLCVQQQLLALPPPPSDRNDPGSHHSVPQQADLSNLSSLSSLLSSLLSQLLSQLQQLHDGSDDNQSGWGWDHFDPCQNNPDDNPDHDDDDDTQTDHLPLVVSLVSLLVQVVPPPRDDLSNLQSNLSSLSSQLSCLLPVPPPVVCNLVSLVVSVVSLVSSVVSDDCLLQALVNHDLLCLLSSLLSLLSSLLSLQQSLLHAADPPDDPVVSLVSLVSNLVSLLSSLVSLVRVVVVHPLSSRDHSSRLVSNLLSLLSLLLCQQANRCVVVPDDPPPCPDGDVVSVVSNVSSLVSLVVCCVNSPPSSVLSQLVSQVSLPDHNVVSVVQSNRTSSSSNNCSVVSVVSPPVDGHDHDD

Solvent-accessible surface area (backbone atoms only — not comparable to full-atom values): 69620 Å² total; per-residue (Å²): 130,85,69,69,39,58,88,86,50,39,26,54,45,29,60,76,64,74,44,84,29,57,43,42,80,82,50,19,62,62,32,56,76,69,73,50,72,42,48,74,86,81,84,87,84,78,84,78,80,81,78,88,84,86,81,77,90,81,79,71,82,76,70,68,80,75,63,80,75,80,84,77,88,77,80,77,87,82,79,79,79,78,74,85,80,79,78,82,73,84,76,78,83,68,83,78,80,78,78,76,72,74,78,85,76,71,74,71,83,63,76,69,78,67,68,75,73,72,73,78,79,77,69,70,79,63,80,82,67,68,94,63,74,56,66,69,57,49,54,50,34,51,50,42,24,59,72,73,48,25,86,77,57,75,40,72,56,59,68,63,53,52,50,33,34,68,74,52,35,78,73,45,46,55,62,22,32,52,24,21,50,46,28,56,15,17,79,73,45,89,50,65,72,58,32,65,42,22,65,58,31,39,52,52,14,52,54,39,38,65,64,35,66,82,30,42,62,60,45,67,50,47,49,49,18,48,53,40,44,30,51,45,26,44,39,60,55,36,53,70,58,24,54,53,50,47,44,47,48,47,53,52,38,50,44,15,27,51,42,27,61,64,38,92,80,60,66,50,70,40,63,72,45,17,41,56,81,72,50,69,51,48,67,44,46,48,30,45,39,28,44,51,49,49,51,46,51,53,38,44,67,66,14,55,59,58,53,51,81,68,69,70,66,64,76,65,45,30,39,49,58,71,73,50,66,67,59,56,65,61,57,52,88,84,41,74,71,82,88,67,88,74,50,72,57,52,69,51,60,70,59,35,53,51,49,53,51,56,45,43,69,42,82,78,58,58,44,71,65,54,53,39,50,53,46,46,54,49,39,45,54,49,35,50,61,70,60,44,72,83,57,64,87,56,39,65,64,52,48,50,52,50,51,51,50,49,50,52,53,60,67,65,50,51,62,46,55,76,32,63,88,63,25,53,80,89,41,36,31,53,29,53,37,36,50,30,51,49,30,44,44,47,28,52,67,29,28,50,55,66,44,92,87,48,57,65,66,64,49,56,67,28,40,59,58,24,47,49,37,30,50,50,47,50,51,49,49,53,54,44,48,71,74,37,62,61,80,75,37,63,48,81,78,35,54,64,33,46,46,53,34,50,50,49,50,45,38,44,57,66,48,63,64,67,84,74,47,78,74,70,90,51,95,75,67,72,58,58,65,68,54,51,52,50,50,51,53,52,49,52,49,31,54,48,33,26,73,74,46,42,50,38,20,41,52,54,38,22,41,50,42,38,60,65,65,51,53,53,68,60,42,48,51,41,57,40,50,10,46,70,46,75,47,64,63,60,86,60,22,67,78,42,65,73,87,66,80,82,75,79,81,126,130,84,71,73,39,58,85,82,48,41,26,54,45,29,58,77,65,74,46,87,35,60,46,43,81,83,52,19,63,63,34,56,76,69,73,52,73,42,45,69,75,80,77,85,79,76,79,74,76,76,78,83,84,89,79,71,91,72,88,70,70,79,71,60,77,77,66,67,78,76,79,78,80,77,82,74,91,78,80,79,77,79,81,85,81,79,76,83,73,84,78,77,86,70,83,79,84,74,83,74,68,74,75,87,75,72,71,68,83,62,72,66,78,66,67,74,71,72,75,79,77,77,70,71,77,61,80,80,66,70,91,64,76,56,66,69,57,49,52,50,34,51,49,43,24,60,72,71,49,26,86,76,56,75,42,74,54,61,67,62,53,51,49,34,34,70,73,52,35,78,73,44,48,56,62,21,31,51,24,20,50,47,28,58,14,16,78,73,45,89,48,64,73,58,33,66,42,22,66,57,31,39,53,52,14,51,54,39,37,65,64,37,65,79,30,42,62,59,44,67,50,48,48,49,17,46,54,42,43,31,51,44,26,44,37,60,56,37,52,71,60,25,53,52,50,48,43,45,49,47,52,52,38,50,45,16,28,52,42,26,61,65,38,90,79,59,65,49,71,39,63,70,46,17,42,55,80,70,49,69,50,47,66,43,47,49,31,47,39,28,45,52,49,48,51,46,51,53,37,46,66,66,14,54,56,60,53,49,80,69,70,70,63,64,76,65,45,30,37,48,58,70,72,51,68,68,59,56,65,61,58,51,88,83,41,75,70,81,88,71,88,74,49,70,57,54,69,51,61,70,58,34,53,52,50,52,52,58,46,42,69,43,84,79,59,57,44,70,65,56,53,40,51,52,47,46,54,51,38,46,55,49,34,49,61,69,58,44,72,81,58,63,87,56,41,64,64,52,47,51,52,48,51,51,51,50,50,51,52,59,68,64,50,52,62,48,54,76,32,62,89,63,24,54,81,88,42,35,32,53,29,53,38,38,50,30,50,48,31,43,43,46,27,51,69,29,28,50,54,65,44,92,86,48,58,66,64,63,48,56,65,29,41,60,58,25,46,49,38,30,50,51,46,49,50,49,49,56,55,45,48,74,75,37,62,63,81,74,37,62,47,82,79,35,55,66,33,47,45,52,33,47,50,49,51,43,38,43,58,66,48,62,65,68,85,72,47,78,71,72,89,50,96,73,67,76,59,58,66,68,55,50,51,50,50,49,51,52,50,53,49,30,54,48,32,25,74,73,45,40,50,39,20,42,52,53,38,21,39,49,43,37,61,62,66,52,52,55,68,60,44,49,52,41,56,40,49,10,46,70,46,73,48,63,63,59,86,60,22,67,80,41,64,71,88,66,80,81,75,78,82,126

Secondary structure (DSSP, 8-state):
--PPPPGGG--HHHHHTT------SSS-HHHHHHT------------------------GGGGGGGTT------------------------------TT---S--------------------------SS--HHHHHHHHHHIIIIIGGG-----HHHHHHHHHHHGGGGS-HHHHHHHHHHHHTT-S-HHHHHTHHHHHHHHHHHHHHHTTS-SSHHHHHHHHHHHHHHHHHTT-HHHHHHHHHHHHHHHHHHTGGGTT-TT---S-GGG--GGG--HHHHHHHHHHHHHHHHHHHHHHHTTTTPPPSS-GGG---BPPPPHHHHHH--TT-----S---B--S-HHHHHHHHHHHHHSTT-S-HHHHHHHHHHHHHHHHHHHH--S-TTTHHHHHHHHHHHHHHHHHH--HHHH-TTTS-GGGHHHHHHHHHHHHHHHHHHHS----TTS-HHHHHHHHHHHHHHHHHHHHHHHHHHHHS-GGGT--HHHHHHHHHHHHHHHHHHHS--TTS--S---TT----HHHHHHHHHHHHHHHHHHHHHTHHHHHHHHHHHHHHT--HHHHHHHHHH-GGGSSTTGGGGGGG-SS-------/--PPPPGGG--HHHHHTT------SSS-HHHHHHT------------------S----SSGGGGGGS-S-----------------------------TT---S--------------------------SS--HHHHHHHHHHIIIIIGGG-----HHHHHHHHHHHGGGGS-HHHHHHHHHHHHTT-S-HHHHHTHHHHHHHHHHHHHHHTTS-SSHHHHHHHHHHHHHHHHHTT-HHHHHHHHHHHHHHHHHHTGGGTT-TT---S-GGG--GGG--HHHHHHHHHHHHHHHHHHHHHHHTTTTPPPSS-GGG---BPPPPHHHHHH--TT-----S---B--S-HHHHHHHHHHHTTSTT-S-HHHHHHHHHHHHHHHHHHHH--S--TTHHHHHHHHHHHHHHHHHH--HHHH-TTTS-GGGHHHHHHHHHHHHHHHHHHHS----TTS-HHHHHHHHHHHHHHHHHHHHHHHHHHHHS-GGGT--HHHHHHHHHHHHHHHHHHHS--TTS-SS---TT----HHHHHHHHHHHHHHHHHHHHHTHHHHHHHHHHHHHHT--HHHHHHHHHH-GGGSSTTGGGGGGG-SS-------

Radius of gyration: 34.92 Å; Cα contacts (8 Å, |Δi|>4): 1457; chains: 2; bounding box: 117×97×97 Å